Protein AF-M7AJZ0-F1 (afdb_monomer_lite)

Structure (mmCIF, N/CA/C/O backbone):
data_AF-M7AJZ0-F1
#
_entry.id   AF-M7AJZ0-F1
#
loop_
_atom_site.group_PDB
_atom_site.id
_atom_site.type_symbol
_atom_site.label_atom_id
_atom_site.label_alt_id
_atom_site.label_comp_id
_atom_site.label_asym_id
_atom_site.label_entity_id
_atom_site.label_seq_id
_atom_site.pdbx_PDB_ins_code
_atom_site.Cartn_x
_atom_site.Cartn_y
_atom_site.Cartn_z
_atom_site.occupancy
_atom_site.B_iso_or_equiv
_atom_site.auth_seq_id
_atom_site.auth_comp_id
_atom_site.auth_asym_id
_atom_site.auth_atom_id
_atom_site.pdbx_PDB_model_num
ATOM 1 N N . MET A 1 1 ? -32.065 35.150 -18.679 1.00 45.31 1 MET A N 1
ATOM 2 C CA . MET A 1 1 ? -33.387 34.541 -18.404 1.00 45.31 1 MET A CA 1
ATOM 3 C C . MET A 1 1 ? -33.282 33.221 -17.636 1.00 45.31 1 MET A C 1
ATOM 5 O O . MET A 1 1 ? -33.740 33.202 -16.507 1.00 45.31 1 MET A O 1
ATOM 9 N N . VAL A 1 2 ? -32.648 32.159 -18.160 1.00 60.78 2 VAL A N 1
ATOM 10 C CA . VAL A 1 2 ? -32.577 30.833 -17.482 1.00 60.78 2 VAL A CA 1
ATOM 11 C C . VAL A 1 2 ? -32.067 30.902 -16.030 1.00 60.78 2 VAL A C 1
ATOM 13 O O . VAL A 1 2 ? -32.686 30.320 -15.149 1.00 60.78 2 VAL A O 1
ATOM 16 N N . LEU A 1 3 ? -31.016 31.682 -15.750 1.00 61.19 3 LEU A N 1
ATOM 17 C CA . LEU A 1 3 ? -30.517 31.907 -14.380 1.00 61.19 3 LEU A CA 1
ATOM 18 C C . LEU A 1 3 ? -31.550 32.556 -13.434 1.00 61.19 3 LEU A C 1
ATOM 20 O O . LEU A 1 3 ? -31.593 32.205 -12.261 1.00 61.19 3 LEU A O 1
ATOM 24 N N . LEU A 1 4 ? -32.414 33.447 -13.935 1.00 69.25 4 LEU A N 1
ATOM 25 C CA . LEU A 1 4 ? -33.503 34.043 -13.146 1.00 69.25 4 LEU A CA 1
ATOM 26 C C . LEU A 1 4 ? -34.631 33.037 -12.888 1.00 69.25 4 LEU A C 1
ATOM 28 O O . LEU A 1 4 ? -35.179 33.020 -11.793 1.00 69.25 4 LEU A O 1
ATOM 32 N N . LEU A 1 5 ? -34.938 32.167 -13.857 1.00 74.44 5 LEU A N 1
ATOM 33 C CA . LEU A 1 5 ? -35.875 31.054 -13.660 1.00 74.44 5 LEU A CA 1
ATOM 34 C C . LEU A 1 5 ? -35.354 30.063 -12.611 1.00 74.44 5 LEU A C 1
ATOM 36 O O . LEU A 1 5 ? -36.102 29.694 -11.714 1.00 74.44 5 LEU A O 1
ATOM 40 N N . LEU A 1 6 ? -34.071 29.690 -12.669 1.00 74.00 6 LEU A N 1
ATOM 41 C CA . LEU A 1 6 ? -33.435 28.846 -11.650 1.00 74.00 6 LEU A CA 1
ATOM 42 C C . LEU A 1 6 ? -33.468 29.504 -10.264 1.00 74.00 6 LEU A C 1
ATOM 44 O O . LEU A 1 6 ? -33.851 28.856 -9.296 1.00 74.00 6 LEU A O 1
ATOM 48 N N . PHE A 1 7 ? -33.140 30.796 -10.165 1.00 84.19 7 PHE A N 1
ATOM 49 C CA . PHE A 1 7 ? -33.188 31.522 -8.893 1.00 84.19 7 PHE A CA 1
ATOM 50 C C . PHE A 1 7 ? -34.617 31.614 -8.330 1.00 84.19 7 PHE A C 1
ATOM 52 O O . PHE A 1 7 ? -34.824 31.375 -7.142 1.00 84.19 7 PHE A O 1
ATOM 59 N N . ALA A 1 8 ? -35.617 31.862 -9.184 1.00 80.69 8 ALA A N 1
ATOM 60 C CA . ALA A 1 8 ? -37.028 31.857 -8.800 1.00 80.69 8 ALA A CA 1
ATOM 61 C C . ALA A 1 8 ? -37.507 30.468 -8.337 1.00 80.69 8 ALA A C 1
ATOM 63 O O . ALA A 1 8 ? -38.182 30.376 -7.314 1.00 80.69 8 ALA A O 1
ATOM 64 N N . PHE A 1 9 ? -37.118 29.385 -9.021 1.00 85.19 9 PHE A N 1
ATOM 65 C CA . PHE A 1 9 ? -37.421 28.015 -8.588 1.00 85.19 9 PHE A CA 1
ATOM 66 C C . PHE A 1 9 ? -36.745 27.657 -7.256 1.00 85.19 9 PHE A C 1
ATOM 68 O O . PHE A 1 9 ? -37.378 27.031 -6.407 1.00 85.19 9 PHE A O 1
ATOM 75 N N . CYS A 1 10 ? -35.501 28.089 -7.026 1.00 79.12 10 CYS A N 1
ATOM 76 C CA . CYS A 1 10 ? -34.826 27.913 -5.738 1.00 79.12 10 CYS A CA 1
ATOM 77 C C . CYS A 1 10 ? -35.534 28.679 -4.610 1.00 79.12 10 CYS A C 1
ATOM 79 O O . CYS A 1 10 ? -35.796 28.097 -3.560 1.00 79.12 10 CYS A O 1
ATOM 81 N N . LEU A 1 11 ? -35.905 29.947 -4.824 1.00 84.88 11 LEU A N 1
ATOM 82 C CA . LEU A 1 11 ? -36.664 30.725 -3.837 1.00 84.88 11 LEU A CA 1
ATOM 83 C C . LEU A 1 11 ? -38.042 30.111 -3.554 1.00 84.88 11 LEU A C 1
ATOM 85 O O . LEU A 1 11 ? -38.433 30.010 -2.394 1.00 84.88 11 LEU A O 1
ATOM 89 N N . LEU A 1 12 ? -38.752 29.645 -4.586 1.00 81.81 12 LEU A N 1
ATOM 90 C CA . LEU A 1 12 ? -40.046 28.976 -4.438 1.00 81.81 12 LEU A CA 1
ATOM 91 C C . LEU A 1 12 ? -39.916 27.656 -3.657 1.00 81.81 12 LEU A C 1
ATOM 93 O O . LEU A 1 12 ? -40.722 27.390 -2.771 1.00 81.81 12 LEU A O 1
ATOM 97 N N . SER A 1 13 ? -38.868 26.870 -3.924 1.00 82.25 13 SER A N 1
ATOM 98 C CA . SER A 1 13 ? -38.536 25.647 -3.178 1.00 82.25 13 SER A CA 1
ATOM 99 C C . SER A 1 13 ? -38.275 25.928 -1.691 1.00 82.25 13 SER A C 1
ATOM 101 O O . SER A 1 13 ? -38.823 25.246 -0.819 1.00 82.25 13 SER A O 1
ATOM 103 N N . VAL A 1 14 ? -37.511 26.983 -1.382 1.00 84.50 14 VAL A N 1
ATOM 104 C CA . VAL A 1 14 ? -37.262 27.431 -0.001 1.00 84.50 14 VAL A CA 1
ATOM 105 C C . VAL A 1 14 ? -38.556 27.899 0.673 1.00 84.50 14 VAL A C 1
ATOM 107 O O . VAL A 1 14 ? -38.815 27.505 1.809 1.00 84.50 14 VAL A O 1
ATOM 110 N N . PHE A 1 15 ? -39.409 28.663 -0.018 1.00 77.62 15 PHE A N 1
ATOM 111 C CA . PHE A 1 15 ? -40.700 29.111 0.521 1.00 77.62 15 PHE A CA 1
ATOM 112 C C . PHE A 1 15 ? -41.673 27.956 0.789 1.00 77.62 15 PHE A C 1
ATOM 114 O O . PHE A 1 15 ? -42.293 27.927 1.850 1.00 77.62 15 PHE A O 1
ATOM 121 N N . ILE A 1 16 ? -41.780 26.979 -0.118 1.00 76.44 16 ILE A N 1
ATOM 122 C CA . ILE A 1 16 ? -42.609 25.778 0.083 1.00 76.44 16 ILE A CA 1
ATOM 123 C C . ILE A 1 16 ? -42.078 24.958 1.268 1.00 76.44 16 ILE A C 1
ATOM 125 O O . ILE A 1 16 ? -42.856 24.532 2.121 1.00 76.44 16 ILE A O 1
ATOM 129 N N . SER A 1 17 ? -40.756 24.794 1.372 1.00 66.38 17 SER A N 1
ATOM 130 C CA . SER A 1 17 ? -40.121 24.084 2.490 1.00 66.38 17 SER A CA 1
ATOM 131 C C . SER A 1 17 ? -40.380 24.783 3.830 1.00 66.38 17 SER A C 1
ATOM 133 O O . SER A 1 17 ? -40.767 24.136 4.802 1.00 66.38 17 SER A O 1
ATOM 135 N N . ALA A 1 18 ? -40.241 26.112 3.881 1.00 63.84 18 ALA A N 1
ATOM 136 C CA . ALA A 1 18 ? -40.544 26.909 5.068 1.00 63.84 18 ALA A CA 1
ATOM 137 C C . ALA A 1 18 ? -42.037 26.854 5.441 1.00 63.84 18 ALA A C 1
ATOM 139 O O . ALA A 1 18 ? -42.367 26.716 6.618 1.00 63.84 18 ALA A O 1
ATOM 140 N N . TYR A 1 19 ? -42.938 26.895 4.454 1.00 68.69 19 TYR A N 1
ATOM 141 C CA . TYR A 1 19 ? -44.382 26.778 4.670 1.00 68.69 19 TYR A CA 1
ATOM 142 C C . TYR A 1 19 ? -44.762 25.433 5.305 1.00 68.69 19 TYR A C 1
ATOM 144 O O . TYR A 1 19 ? -45.505 25.413 6.283 1.00 68.69 19 TYR A O 1
ATOM 152 N N . TYR A 1 20 ? -44.202 24.316 4.829 1.00 62.34 20 TYR A N 1
ATOM 153 C CA . TYR A 1 20 ? -44.452 23.003 5.437 1.00 62.34 20 TYR A CA 1
ATOM 154 C C . TYR A 1 20 ? -43.785 22.821 6.811 1.00 62.34 20 TYR A C 1
ATOM 156 O O . TYR A 1 20 ? -44.343 22.128 7.660 1.00 62.34 20 TYR A O 1
ATOM 164 N N . LEU A 1 21 ? -42.638 23.463 7.068 1.00 57.41 21 LEU A N 1
ATOM 165 C CA . LEU A 1 21 ? -41.959 23.404 8.370 1.00 57.41 21 LEU A CA 1
ATOM 166 C C . LEU A 1 21 ? -42.636 24.253 9.461 1.00 57.41 21 LEU A C 1
ATOM 168 O O . LEU A 1 21 ? -42.603 23.862 10.625 1.00 57.41 21 LEU A O 1
ATOM 172 N N . TYR A 1 22 ? -43.261 25.383 9.108 1.00 50.12 22 TYR A N 1
ATOM 173 C CA . TYR A 1 22 ? -43.894 26.300 10.074 1.00 50.12 22 TYR A CA 1
ATOM 174 C C . TYR A 1 22 ? -45.433 26.293 10.060 1.00 50.12 22 TYR A C 1
ATOM 176 O O . TYR A 1 22 ? -46.053 26.797 10.998 1.00 50.12 22 TYR A O 1
ATOM 184 N N . GLY A 1 23 ? -46.073 25.721 9.036 1.00 38.22 23 GLY A N 1
ATOM 185 C CA . GLY A 1 23 ? -47.533 25.705 8.895 1.00 38.22 23 GLY A CA 1
ATOM 186 C C . GLY A 1 23 ? -48.262 24.724 9.820 1.00 38.22 23 GLY A C 1
ATOM 187 O O . GLY A 1 23 ? -49.437 24.929 10.124 1.00 38.22 23 GLY A O 1
ATOM 188 N N . TRP A 1 24 ? -47.593 23.671 10.306 1.00 37.78 24 TRP A N 1
ATOM 189 C CA . TRP A 1 24 ? -48.246 22.596 11.064 1.00 37.78 24 TRP A CA 1
ATOM 190 C C . TRP A 1 24 ? -48.390 22.897 12.567 1.00 37.78 24 TRP A C 1
ATOM 192 O O . TRP A 1 24 ? -47.758 22.273 13.424 1.00 37.78 24 TRP A O 1
ATOM 202 N N . LYS A 1 25 ? -49.276 23.837 12.916 1.00 31.38 25 LYS A N 1
ATOM 203 C CA . LYS A 1 25 ? -49.766 23.962 14.297 1.00 31.38 25 LYS A CA 1
ATOM 204 C C . LYS A 1 25 ? -50.664 22.769 14.640 1.00 31.38 25 LYS A C 1
ATOM 206 O O . LYS A 1 25 ? -51.763 22.651 14.105 1.00 31.38 25 LYS A O 1
ATOM 211 N N . ARG A 1 26 ? -50.244 21.924 15.590 1.00 34.31 26 ARG A N 1
ATOM 212 C CA . ARG A 1 26 ? -51.180 21.033 16.299 1.00 34.31 26 ARG A CA 1
ATOM 213 C C . ARG A 1 26 ? -52.155 21.889 17.113 1.00 34.31 26 ARG A C 1
ATOM 215 O O . ARG A 1 26 ? -51.714 22.730 17.893 1.00 34.31 26 ARG A O 1
ATOM 222 N N . GLY A 1 27 ? -53.454 21.665 16.933 1.00 29.64 27 GLY A N 1
ATOM 223 C CA . GLY A 1 27 ? -54.473 22.189 17.843 1.00 29.64 27 GLY A CA 1
ATOM 224 C C . GLY A 1 27 ? -54.401 21.498 19.207 1.00 29.64 27 GLY A C 1
ATOM 225 O O . GLY A 1 27 ? -53.945 20.357 19.300 1.00 29.64 27 GLY A O 1
ATOM 226 N N . LEU A 1 28 ? -54.849 22.195 20.251 1.00 32.97 28 LEU A N 1
ATOM 227 C CA . LEU A 1 28 ? -55.180 21.576 21.533 1.00 32.97 28 LEU A CA 1
ATOM 228 C C . LEU A 1 28 ? -56.628 21.075 21.467 1.00 32.97 28 LEU A C 1
ATOM 230 O O . LEU A 1 28 ? -57.480 21.763 20.905 1.00 32.97 28 LEU A O 1
ATOM 234 N N . GLU A 1 29 ? -56.906 19.944 22.109 1.00 28.59 29 GLU A N 1
ATOM 235 C CA . GLU A 1 29 ? -58.257 19.592 22.564 1.00 28.59 29 GLU A CA 1
ATOM 236 C C . GLU A 1 29 ? -58.356 19.736 24.098 1.00 28.59 29 GLU A C 1
ATOM 238 O O . GLU A 1 29 ? -57.315 19.823 24.762 1.00 28.59 29 GLU A O 1
ATOM 243 N N . PRO A 1 30 ? -59.572 19.864 24.668 1.00 30.28 30 PRO A N 1
ATOM 244 C CA . PRO A 1 30 ? -59.751 20.426 26.007 1.00 30.28 30 PRO A CA 1
ATOM 245 C C . PRO A 1 30 ? -59.516 19.444 27.162 1.00 30.28 30 PRO A C 1
ATOM 247 O O . PRO A 1 30 ? -59.574 18.225 27.012 1.00 30.28 30 PRO A O 1
ATOM 250 N N . SER A 1 31 ? -59.328 20.008 28.354 1.00 28.89 31 SER A N 1
ATOM 251 C CA . SER A 1 31 ? -59.304 19.296 29.633 1.00 28.89 31 SER A CA 1
ATOM 252 C C . SER A 1 31 ? -60.669 18.698 29.998 1.00 28.89 31 SER A C 1
ATOM 254 O O . SER A 1 31 ? -61.674 19.408 29.988 1.00 28.89 31 SER A O 1
ATOM 256 N N . GLY A 1 32 ? -60.681 17.423 30.395 1.00 26.77 32 GLY A N 1
ATOM 257 C CA . GLY A 1 32 ? -61.769 16.807 31.160 1.00 26.77 32 GLY A CA 1
ATOM 258 C C . GLY A 1 32 ? -61.449 16.829 32.658 1.00 26.77 32 GLY A C 1
ATOM 259 O O . GLY A 1 32 ? -60.305 16.594 33.041 1.00 26.77 32 GLY A O 1
ATOM 260 N N . ASP A 1 33 ? -62.445 17.139 33.484 1.00 27.28 33 ASP A N 1
ATOM 261 C CA . ASP A 1 33 ? -62.279 17.472 34.905 1.00 27.28 33 ASP A CA 1
ATOM 262 C C . ASP A 1 33 ? -62.508 16.290 35.871 1.00 27.28 33 ASP A C 1
ATOM 264 O O . ASP A 1 33 ? -63.436 15.509 35.666 1.00 27.28 33 ASP A O 1
ATOM 268 N N . VAL A 1 34 ? -61.767 16.312 36.998 1.00 29.80 34 VAL A N 1
ATOM 269 C CA . VAL A 1 34 ? -62.177 15.840 38.353 1.00 29.80 34 VAL A CA 1
ATOM 270 C C . VAL A 1 34 ? -62.333 14.307 38.585 1.00 29.80 34 VAL A C 1
ATOM 272 O O . VAL A 1 34 ? -62.710 13.586 37.665 1.00 29.80 34 VAL A O 1
ATOM 275 N N . PRO A 1 35 ? -62.114 13.754 39.812 1.00 31.08 35 PRO A N 1
ATOM 276 C CA . PRO A 1 35 ? -61.529 14.300 41.054 1.00 31.08 35 PRO A CA 1
ATOM 277 C C . PRO A 1 35 ? -60.222 13.596 41.510 1.00 31.08 35 PRO A C 1
ATOM 279 O O . PRO A 1 35 ? -59.819 12.558 40.995 1.00 31.08 35 PRO A O 1
ATOM 282 N N . GLY A 1 36 ? -59.632 14.115 42.591 1.00 27.48 36 GLY A N 1
ATOM 283 C CA . GLY A 1 36 ? -58.961 13.315 43.630 1.00 27.48 36 GLY A CA 1
ATOM 284 C C . GLY A 1 36 ? -59.503 13.723 45.015 1.00 27.48 36 GLY A C 1
ATOM 285 O O . GLY A 1 36 ? -60.379 14.594 45.056 1.00 27.48 36 GLY A O 1
ATOM 286 N N . PRO A 1 37 ? -58.992 13.194 46.145 1.00 43.22 37 PRO A N 1
ATOM 287 C CA . PRO A 1 37 ? -57.895 12.231 46.298 1.00 43.22 37 PRO A CA 1
ATOM 288 C C . PRO A 1 37 ? -58.340 10.906 46.958 1.00 43.22 37 PRO A C 1
ATOM 290 O O . PRO A 1 37 ? -59.471 10.792 47.414 1.00 43.22 37 PRO A O 1
ATOM 293 N N . ASP A 1 38 ? -57.410 9.960 47.111 1.00 25.66 38 ASP A N 1
ATOM 294 C CA . ASP A 1 38 ? -57.383 9.070 48.282 1.00 25.66 38 ASP A CA 1
ATOM 295 C C . ASP A 1 38 ? -55.941 8.604 48.565 1.00 25.66 38 ASP A C 1
ATOM 297 O O . ASP A 1 38 ? -55.096 8.622 47.665 1.00 25.66 38 ASP A O 1
ATOM 301 N N . CYS A 1 39 ? -55.638 8.242 49.815 1.00 34.84 39 CYS A N 1
ATOM 302 C CA . CYS A 1 39 ? -54.273 7.958 50.282 1.00 34.84 39 CYS A CA 1
ATOM 303 C C . CYS A 1 39 ? -54.091 6.489 50.686 1.00 34.84 39 CYS A C 1
ATOM 305 O O . CYS A 1 39 ? -54.689 6.068 51.671 1.00 34.84 39 CYS A O 1
ATOM 307 N N . ASP A 1 40 ? -53.195 5.747 50.022 1.00 26.88 40 ASP A N 1
ATOM 308 C CA . ASP A 1 40 ? -52.695 4.460 50.535 1.00 26.88 40 ASP A CA 1
ATOM 309 C C . ASP A 1 40 ? -51.338 4.059 49.911 1.00 26.88 40 ASP A C 1
ATOM 311 O O . ASP A 1 40 ? -51.057 4.382 48.754 1.00 26.88 40 ASP A O 1
ATOM 315 N N . GLU A 1 41 ? -50.483 3.350 50.662 1.00 36.44 41 GLU A N 1
ATOM 316 C CA . GLU A 1 41 ? -49.144 2.916 50.212 1.00 36.44 41 GLU A CA 1
ATOM 317 C C . GLU A 1 41 ? -49.151 1.542 49.498 1.00 36.44 41 GLU A C 1
ATOM 319 O O . GLU A 1 41 ? -49.476 0.519 50.116 1.00 36.44 41 GLU A O 1
ATOM 324 N N . PRO A 1 42 ? -48.658 1.432 48.246 1.00 27.70 42 PRO A N 1
ATOM 325 C CA . PRO A 1 42 ? -48.383 0.141 47.617 1.00 27.70 42 PRO A CA 1
ATOM 326 C C . PRO A 1 42 ? -47.023 -0.418 48.069 1.00 27.70 42 PRO A C 1
ATOM 328 O O . PRO A 1 42 ? -45.962 0.118 47.749 1.00 27.70 42 PRO A O 1
ATOM 331 N N . LYS A 1 43 ? -47.048 -1.541 48.792 1.00 26.80 43 LYS A N 1
ATOM 332 C CA . LYS A 1 43 ? -45.853 -2.217 49.336 1.00 26.80 43 LYS A CA 1
ATOM 333 C C . LYS A 1 43 ? -44.879 -2.674 48.241 1.00 26.80 43 LYS A C 1
ATOM 335 O O . LYS A 1 43 ? -45.286 -3.257 47.237 1.00 26.80 43 LYS A O 1
ATOM 340 N N . ILE A 1 44 ? -43.578 -2.509 48.494 1.00 29.61 44 ILE A N 1
ATOM 341 C CA . ILE A 1 44 ? -42.501 -3.010 47.626 1.00 29.61 44 ILE A CA 1
ATOM 342 C C . ILE A 1 44 ? -42.554 -4.544 47.554 1.00 29.61 44 ILE A C 1
ATOM 344 O O . ILE A 1 44 ? -42.316 -5.234 48.546 1.00 29.61 44 ILE A O 1
ATOM 348 N N . ALA A 1 45 ? -42.802 -5.084 46.360 1.00 27.39 45 ALA A N 1
ATOM 349 C CA . ALA A 1 45 ? -42.579 -6.495 46.058 1.00 27.39 45 ALA A CA 1
ATOM 350 C C . ALA A 1 45 ? -41.144 -6.690 45.523 1.00 27.39 45 ALA A C 1
ATOM 352 O O . ALA A 1 45 ? -40.737 -5.954 44.620 1.00 27.39 45 ALA A O 1
ATOM 353 N N . PRO A 1 46 ? -40.362 -7.662 46.029 1.00 29.30 46 PRO A N 1
ATOM 354 C CA . PRO A 1 46 ? -39.000 -7.881 45.556 1.00 29.30 46 PRO A CA 1
ATOM 355 C C . PRO A 1 46 ? -39.015 -8.392 44.107 1.00 29.30 46 PRO A C 1
ATOM 357 O O . PRO A 1 46 ? -39.588 -9.441 43.796 1.00 29.30 46 PRO A O 1
ATOM 360 N N . SER A 1 47 ? -38.365 -7.652 43.210 1.00 28.98 47 SER A N 1
ATOM 361 C CA . SER A 1 47 ? -38.187 -8.041 41.811 1.00 28.98 47 SER A CA 1
ATOM 362 C C . SER A 1 47 ? -37.365 -9.331 41.720 1.00 28.98 47 SER A C 1
ATOM 364 O O . SER A 1 47 ? -36.301 -9.471 42.323 1.00 28.98 47 SER A O 1
ATOM 366 N N . ARG A 1 48 ? -37.875 -10.312 40.965 1.00 28.66 48 ARG A N 1
ATOM 367 C CA . ARG A 1 48 ? -37.195 -11.599 40.767 1.00 28.66 48 ARG A CA 1
ATOM 368 C C . ARG A 1 48 ? -35.864 -11.381 40.046 1.00 28.66 48 ARG A C 1
ATOM 370 O O . ARG A 1 48 ? -35.857 -10.960 38.891 1.00 28.66 48 ARG A O 1
ATOM 377 N N . LEU A 1 49 ? -34.764 -11.756 40.698 1.00 29.22 49 LEU A N 1
ATOM 378 C CA . LEU A 1 49 ? -33.471 -11.954 40.047 1.00 29.22 49 LEU A CA 1
ATOM 379 C C . LEU A 1 49 ? -33.639 -12.935 38.879 1.00 29.22 49 LEU A C 1
ATOM 381 O O . LEU A 1 49 ? -34.001 -14.097 39.080 1.00 29.22 49 LEU A O 1
ATOM 385 N N . LEU A 1 50 ? -33.373 -12.467 37.660 1.00 31.16 50 LEU A N 1
ATOM 386 C CA . LEU A 1 50 ? -33.194 -13.355 36.515 1.00 31.16 50 LEU A CA 1
ATOM 387 C C . LEU A 1 50 ? -31.894 -14.153 36.717 1.00 31.16 50 LEU A C 1
ATOM 389 O O . LEU A 1 50 ? -30.902 -13.583 37.178 1.00 31.16 50 LEU A O 1
ATOM 393 N N . PRO A 1 51 ? -31.869 -15.459 36.396 1.00 28.66 51 PRO A N 1
ATOM 394 C CA . PRO A 1 51 ? -30.679 -16.273 36.592 1.00 28.66 51 PRO A CA 1
ATOM 395 C C . PRO A 1 51 ? -29.539 -15.779 35.696 1.00 28.66 51 PRO A C 1
ATOM 397 O O . PRO A 1 51 ? -29.720 -15.578 34.493 1.00 28.66 51 PRO A O 1
ATOM 400 N N . LEU A 1 52 ? -28.362 -15.604 36.300 1.00 30.88 52 LEU A N 1
ATOM 401 C CA . LEU A 1 52 ? -27.153 -15.125 35.638 1.00 30.88 52 LEU A CA 1
ATOM 402 C C . LEU A 1 52 ? -26.784 -16.067 34.479 1.00 30.88 52 LEU A C 1
ATOM 404 O O . LEU A 1 52 ? -26.314 -17.184 34.701 1.00 30.88 52 LEU A O 1
ATOM 408 N N . LYS A 1 53 ? -26.999 -15.630 33.231 1.00 34.72 53 LYS A N 1
ATOM 409 C CA . LYS A 1 53 ? -26.547 -16.383 32.055 1.00 34.72 53 LYS A CA 1
ATOM 410 C C . LYS A 1 53 ? -25.023 -16.434 32.068 1.00 34.72 53 LYS A C 1
ATOM 412 O O . LYS A 1 53 ? -24.370 -15.404 31.923 1.00 34.72 53 LYS A O 1
ATOM 417 N N . SER A 1 54 ? -24.456 -17.633 32.167 1.00 31.89 54 SER A N 1
ATOM 418 C CA . SER A 1 54 ? -23.045 -17.848 31.856 1.00 31.89 54 SER A CA 1
ATOM 419 C C . SER A 1 54 ? -22.781 -17.401 30.416 1.00 31.89 54 SER A C 1
ATOM 421 O O . SER A 1 54 ? -23.403 -17.939 29.492 1.00 31.89 54 SER A O 1
ATOM 423 N N . LEU A 1 55 ? -21.870 -16.444 30.223 1.00 46.78 55 LEU A N 1
ATOM 424 C CA . LEU A 1 55 ? -21.381 -16.063 28.898 1.00 46.78 55 LEU A CA 1
ATOM 425 C C . LEU A 1 55 ? -20.914 -17.326 28.165 1.00 46.78 55 LEU A C 1
ATOM 427 O O . LEU A 1 55 ? -19.988 -18.007 28.610 1.00 46.78 55 LEU A O 1
ATOM 431 N N . LYS A 1 56 ? -21.565 -17.659 27.045 1.00 45.03 56 LYS A N 1
ATOM 432 C CA . LYS A 1 56 ? -21.035 -18.678 26.138 1.00 45.03 56 LYS A CA 1
ATOM 433 C C . LYS A 1 56 ? -19.721 -18.144 25.584 1.00 45.03 56 LYS A C 1
ATOM 435 O O . LYS A 1 56 ? -19.707 -17.055 25.016 1.00 45.03 56 LYS A O 1
ATOM 440 N N . VAL A 1 57 ? -18.646 -18.921 25.705 1.00 47.84 57 VAL A N 1
ATOM 441 C CA . VAL A 1 57 ? -17.416 -18.656 24.952 1.00 47.84 57 VAL A CA 1
ATOM 442 C C . VAL A 1 57 ? -17.788 -18.671 23.470 1.00 47.84 57 VAL A C 1
ATOM 444 O O . VAL A 1 57 ? -18.286 -19.680 22.967 1.00 47.84 57 VAL A O 1
ATOM 447 N N . ALA A 1 58 ? -17.631 -17.531 22.802 1.00 55.56 58 ALA A N 1
ATOM 448 C CA . ALA A 1 58 ? -18.042 -17.374 21.419 1.00 55.56 58 ALA A CA 1
ATOM 449 C C . ALA A 1 58 ? -17.159 -18.216 20.492 1.00 55.56 58 ALA A C 1
ATOM 451 O O . ALA A 1 58 ? -15.931 -18.097 20.513 1.00 55.56 58 ALA A O 1
ATOM 452 N N . ASP A 1 59 ? -17.783 -19.019 19.627 1.00 62.66 59 ASP A N 1
ATOM 453 C CA . ASP A 1 59 ? -17.078 -19.660 18.518 1.00 62.66 59 ASP A CA 1
ATOM 454 C C . ASP A 1 59 ? -16.760 -18.618 17.438 1.00 62.66 59 ASP A C 1
ATOM 456 O O . ASP A 1 59 ? -17.466 -18.446 16.439 1.00 62.66 59 ASP A O 1
ATOM 460 N N . SER A 1 60 ? -15.655 -17.912 17.658 1.00 63.34 60 SER A N 1
ATOM 461 C CA . SER A 1 60 ? -15.151 -16.878 16.760 1.00 63.34 60 SER A CA 1
ATOM 462 C C . SER A 1 60 ? -14.681 -17.416 15.398 1.00 63.34 60 SER A C 1
ATOM 464 O O . SER A 1 60 ? -14.337 -16.619 14.526 1.00 63.34 60 SER A O 1
ATOM 466 N N . SER A 1 61 ? -14.713 -18.734 15.144 1.00 71.12 61 SER A N 1
ATOM 467 C CA . SER A 1 61 ? -14.468 -19.295 13.805 1.00 71.12 61 SER A CA 1
ATOM 468 C C . SER A 1 61 ? -15.626 -19.044 12.822 1.00 71.12 61 SER A C 1
ATOM 470 O O . SER A 1 61 ? -15.414 -19.034 11.600 1.00 71.12 61 SER A O 1
ATOM 472 N N . ARG A 1 62 ? -16.836 -18.770 13.344 1.00 87.69 62 ARG A N 1
ATOM 473 C CA . ARG A 1 62 ? -18.063 -18.518 12.565 1.00 87.69 62 ARG A CA 1
ATOM 474 C C . ARG A 1 62 ? -18.085 -17.185 11.809 1.00 87.69 62 ARG A C 1
ATOM 476 O O . ARG A 1 62 ? -19.008 -16.979 11.020 1.00 87.69 62 ARG A O 1
ATOM 483 N N . THR A 1 63 ? -17.113 -16.290 12.018 1.00 92.25 63 THR A N 1
ATOM 484 C CA . THR A 1 63 ? -17.054 -14.974 11.353 1.00 92.25 63 THR A CA 1
ATOM 485 C C . THR A 1 63 ? -15.805 -14.769 10.503 1.00 92.25 63 THR A C 1
ATOM 487 O O . THR A 1 63 ? -14.728 -15.277 10.820 1.00 92.25 63 THR A O 1
ATOM 490 N N . ASP A 1 64 ? -15.905 -13.973 9.440 1.00 91.44 64 ASP A N 1
ATOM 491 C CA . ASP A 1 64 ?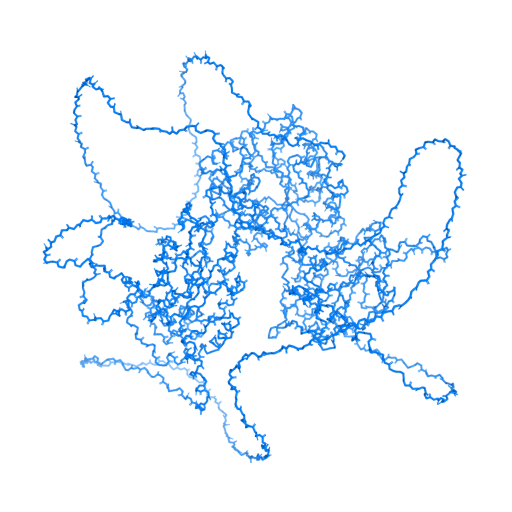 -14.733 -13.492 8.703 1.00 91.44 64 ASP A CA 1
ATOM 492 C C . ASP A 1 64 ? -13.984 -12.377 9.463 1.00 91.44 64 ASP A C 1
ATOM 494 O O . ASP A 1 64 ? -14.622 -11.547 10.113 1.00 91.44 64 ASP A O 1
ATOM 498 N N . PRO A 1 65 ? -12.635 -12.322 9.390 1.00 93.75 65 PRO A N 1
ATOM 499 C CA . PRO A 1 65 ? -11.816 -11.292 10.036 1.00 93.75 65 PRO A CA 1
ATOM 500 C C . PRO A 1 65 ? -11.899 -9.966 9.257 1.00 93.75 65 PRO A C 1
ATOM 502 O O . PRO A 1 65 ? -10.967 -9.555 8.563 1.00 93.75 65 PRO A O 1
ATOM 505 N N . LEU A 1 66 ? -13.069 -9.337 9.342 1.00 95.38 66 LEU A N 1
ATOM 506 C CA . LEU A 1 66 ? -13.469 -8.109 8.662 1.00 95.38 66 LEU A CA 1
ATOM 507 C C . LEU A 1 66 ? -14.192 -7.206 9.673 1.00 95.38 66 LEU A C 1
ATOM 509 O O . LEU A 1 66 ? -15.053 -7.675 10.418 1.00 95.38 66 LEU A O 1
ATOM 513 N N . VAL A 1 67 ? -13.853 -5.920 9.699 1.00 98.12 67 VAL A N 1
ATOM 514 C CA . VAL A 1 67 ? -14.510 -4.911 10.548 1.00 98.12 67 VAL A CA 1
ATOM 515 C C . VAL A 1 67 ? -15.618 -4.204 9.767 1.00 98.12 67 VAL A C 1
ATOM 517 O O . VAL A 1 67 ? -15.389 -3.791 8.632 1.00 98.12 67 VAL A O 1
ATOM 520 N N . LEU A 1 68 ? -16.796 -4.012 10.360 1.00 97.62 68 LEU A N 1
ATOM 521 C CA . LEU A 1 68 ? -17.819 -3.101 9.834 1.00 97.62 68 LEU A CA 1
ATOM 522 C C . LEU A 1 68 ? -17.712 -1.749 10.548 1.00 97.62 68 LEU A C 1
ATOM 524 O O . LEU A 1 68 ? -17.852 -1.693 11.766 1.00 97.62 68 LEU A O 1
ATOM 528 N N . VAL A 1 69 ? -17.464 -0.670 9.807 1.00 97.50 69 VAL A N 1
ATOM 529 C CA . VAL A 1 69 ? -17.311 0.687 10.354 1.00 97.50 69 VAL A CA 1
ATOM 530 C C . VAL A 1 69 ? -18.478 1.556 9.893 1.00 97.50 69 VAL A C 1
ATOM 532 O O . VAL A 1 69 ? -18.583 1.893 8.713 1.00 97.50 69 VAL A O 1
ATOM 535 N N . PHE A 1 70 ? -19.347 1.928 10.830 1.00 96.19 70 PHE A N 1
ATOM 536 C CA . PHE A 1 70 ? -20.446 2.859 10.608 1.00 96.19 70 PHE A CA 1
ATOM 537 C C . PHE A 1 70 ? -20.000 4.300 10.866 1.00 96.19 70 PHE A C 1
ATOM 539 O O . PHE A 1 70 ? -19.692 4.676 12.003 1.00 96.19 70 PHE A O 1
ATOM 546 N N . VAL A 1 71 ? -20.016 5.100 9.800 1.00 94.94 71 VAL A N 1
ATOM 547 C CA . VAL A 1 71 ? -19.647 6.523 9.792 1.00 94.94 71 VAL A CA 1
ATOM 548 C C . VAL A 1 71 ? -20.881 7.416 9.608 1.00 94.94 71 VAL A C 1
ATOM 550 O O . VAL A 1 71 ? -21.879 6.988 9.028 1.00 94.94 71 VAL A O 1
ATOM 553 N N . GLU A 1 72 ? -20.855 8.667 10.069 1.00 90.88 72 GLU A N 1
ATOM 554 C CA . GLU A 1 72 ? -21.913 9.646 9.778 1.00 90.88 72 GLU A CA 1
ATOM 555 C C . GLU A 1 72 ? -21.792 10.205 8.353 1.00 90.88 72 GLU A C 1
ATOM 557 O O . GLU A 1 72 ? -22.796 10.552 7.731 1.00 90.88 72 GLU A O 1
ATOM 562 N N . SER A 1 73 ? -20.572 10.255 7.809 1.00 91.62 73 SER A N 1
ATOM 563 C CA . SER A 1 73 ? -20.296 10.547 6.400 1.00 91.62 73 SER A CA 1
ATOM 564 C C . SER A 1 73 ? -18.974 9.907 5.971 1.00 91.62 73 SER A C 1
ATOM 566 O O . SER A 1 73 ? -18.129 9.613 6.808 1.00 91.62 73 SER A O 1
ATOM 568 N N . LEU A 1 74 ? -18.736 9.757 4.665 1.00 88.88 74 LEU A N 1
ATOM 569 C CA . LEU A 1 74 ? -17.463 9.226 4.146 1.00 88.88 74 LEU A CA 1
ATOM 570 C C . LEU A 1 74 ? -16.240 10.128 4.433 1.00 88.88 74 LEU A C 1
ATOM 572 O O . LEU A 1 74 ? -15.108 9.713 4.193 1.00 88.88 74 LEU A O 1
ATOM 576 N N . TYR A 1 75 ? -16.458 11.343 4.947 1.00 91.44 75 TYR A N 1
ATOM 577 C CA . TYR A 1 75 ? -15.434 12.361 5.203 1.00 91.44 75 TYR A CA 1
ATOM 578 C C . TYR A 1 75 ? -15.351 12.772 6.684 1.00 91.44 75 TYR A C 1
ATOM 580 O O . TYR A 1 75 ? -14.751 13.797 7.005 1.00 91.44 75 TYR A O 1
ATOM 588 N N . SER A 1 76 ? -15.959 12.007 7.596 1.00 94.19 76 SER A N 1
ATOM 589 C CA . SER A 1 76 ? -15.841 12.245 9.035 1.00 94.19 76 SER A CA 1
ATOM 590 C C . SER A 1 76 ? -14.388 12.083 9.495 1.00 94.19 76 SER A C 1
ATOM 592 O O . SER A 1 76 ? -13.724 11.101 9.164 1.00 94.19 76 SER A O 1
ATOM 594 N N . GLN A 1 77 ? -13.881 13.033 10.289 1.00 95.12 77 GLN A N 1
ATOM 595 C CA . GLN A 1 77 ? -12.502 12.964 10.789 1.00 95.12 77 GLN A CA 1
ATOM 596 C C . GLN A 1 77 ? -12.273 11.681 11.603 1.00 95.12 77 GLN A C 1
ATOM 598 O O . GLN A 1 77 ? -11.330 10.943 11.335 1.00 95.12 77 GLN A O 1
ATOM 603 N N . LEU A 1 78 ? -13.170 11.380 12.549 1.00 95.94 78 LEU A N 1
ATOM 604 C CA . LEU A 1 78 ? -13.067 10.188 13.391 1.00 95.94 78 LEU A CA 1
ATOM 605 C C . LEU A 1 78 ? -13.165 8.890 12.573 1.00 95.94 78 LEU A C 1
ATOM 607 O O . LEU A 1 78 ? -12.381 7.973 12.802 1.00 95.94 78 LEU A O 1
ATOM 611 N N . GLY A 1 79 ? -14.071 8.815 11.593 1.00 96.44 79 GLY A N 1
ATOM 612 C CA . GLY A 1 79 ? -14.166 7.671 10.686 1.00 96.44 79 GLY A CA 1
ATOM 613 C C . GLY A 1 79 ? -12.873 7.454 9.901 1.00 96.44 79 GLY A C 1
ATOM 614 O O . GLY A 1 79 ? -12.371 6.335 9.845 1.00 96.44 79 GLY A O 1
ATOM 615 N N . GLN A 1 80 ? -12.279 8.524 9.366 1.00 96.06 80 GLN A N 1
ATOM 616 C CA . GLN A 1 80 ? -10.993 8.469 8.663 1.00 96.06 80 GLN A CA 1
ATOM 617 C C . GLN A 1 80 ? -9.814 8.107 9.587 1.00 96.06 80 GLN A C 1
ATOM 619 O O . GLN A 1 80 ? -8.923 7.372 9.167 1.00 96.06 80 GLN A O 1
ATOM 624 N N . GLU A 1 81 ? -9.818 8.537 10.853 1.00 96.06 81 GLU A N 1
ATOM 625 C CA . GLU A 1 81 ? -8.826 8.127 11.861 1.00 96.06 81 GLU A CA 1
ATOM 626 C C . GLU A 1 81 ? -8.953 6.636 12.227 1.00 96.06 81 GLU A C 1
ATOM 628 O O . GLU A 1 81 ? -7.948 5.922 12.251 1.00 96.06 81 GLU A O 1
ATOM 633 N N . ILE A 1 82 ? -10.180 6.139 12.429 1.00 97.94 82 ILE A N 1
ATOM 634 C CA . ILE A 1 82 ? -10.477 4.710 12.644 1.00 97.94 82 ILE A CA 1
ATOM 635 C C . ILE A 1 82 ? -9.978 3.880 11.452 1.00 97.94 82 ILE A C 1
ATOM 637 O O . ILE A 1 82 ? -9.263 2.893 11.637 1.00 97.94 82 ILE A O 1
ATOM 641 N N . ILE A 1 83 ? -10.316 4.296 10.227 1.00 96.94 83 ILE A N 1
ATOM 642 C CA . ILE A 1 83 ? -9.885 3.645 8.982 1.00 96.94 83 ILE A CA 1
ATOM 643 C C . ILE A 1 83 ? -8.356 3.626 8.887 1.00 96.94 83 ILE A C 1
ATOM 645 O O . ILE A 1 83 ? -7.780 2.565 8.664 1.00 96.94 83 ILE A O 1
ATOM 649 N N . ALA A 1 84 ? -7.683 4.755 9.130 1.00 96.12 84 ALA A N 1
ATOM 650 C CA . ALA A 1 84 ? -6.228 4.844 9.037 1.00 96.12 84 ALA A CA 1
ATOM 651 C C . ALA A 1 84 ? -5.500 3.909 10.021 1.00 96.12 84 ALA A C 1
ATOM 653 O O . ALA A 1 84 ? -4.458 3.350 9.665 1.00 96.12 84 ALA A O 1
ATOM 654 N N . ILE A 1 85 ? -6.045 3.687 11.225 1.00 97.25 85 ILE A N 1
ATOM 655 C CA . ILE A 1 85 ? -5.503 2.700 12.173 1.00 97.25 85 ILE A CA 1
ATOM 656 C C . ILE A 1 85 ? -5.682 1.276 11.626 1.00 97.25 85 ILE A C 1
ATOM 658 O O . ILE A 1 85 ? -4.705 0.529 11.562 1.00 97.25 85 ILE A O 1
ATOM 662 N N . LEU A 1 86 ? -6.884 0.914 11.161 1.00 97.25 86 LEU A N 1
ATOM 663 C CA . LEU A 1 86 ? -7.167 -0.416 10.599 1.00 97.25 86 LEU A CA 1
ATOM 664 C C . LEU A 1 86 ? -6.307 -0.721 9.357 1.00 97.25 86 LEU A C 1
ATOM 666 O O . LEU A 1 86 ? -5.751 -1.815 9.245 1.00 97.25 86 LEU A O 1
ATOM 670 N N . GLU A 1 87 ? -6.135 0.254 8.460 1.00 95.06 87 GLU A N 1
ATOM 671 C CA . GLU A 1 87 ? -5.290 0.160 7.261 1.00 95.06 87 GLU A CA 1
ATOM 672 C C . GLU A 1 87 ? -3.804 -0.033 7.595 1.00 95.06 87 GLU A C 1
ATOM 674 O O . GLU A 1 87 ? -3.128 -0.844 6.953 1.00 95.06 87 GLU A O 1
ATOM 679 N N . SER A 1 88 ? -3.305 0.673 8.617 1.00 94.88 88 SER A N 1
ATOM 680 C CA . SER A 1 88 ? -1.927 0.538 9.111 1.00 94.88 88 SER A CA 1
ATOM 681 C C . SER A 1 88 ? -1.696 -0.845 9.729 1.00 94.88 88 SER A C 1
ATOM 683 O O . SER A 1 88 ? -0.731 -1.525 9.385 1.00 94.88 88 SER A O 1
ATOM 685 N N . SER A 1 89 ? -2.639 -1.315 10.556 1.00 94.88 89 SER A N 1
ATOM 686 C CA . SER A 1 89 ? -2.648 -2.673 11.123 1.00 94.88 89 SER A CA 1
ATOM 687 C C . SER A 1 89 ? -2.920 -3.779 10.091 1.00 94.88 89 SER A C 1
ATOM 689 O O . SER A 1 89 ? -2.854 -4.960 10.427 1.00 94.88 89 SER A O 1
ATOM 691 N N . ARG A 1 90 ? -3.211 -3.417 8.831 1.00 94.00 90 ARG A N 1
ATOM 692 C CA . ARG A 1 90 ? -3.560 -4.320 7.715 1.00 94.00 90 ARG A CA 1
ATOM 693 C C . ARG A 1 90 ? -4.819 -5.160 7.975 1.00 94.00 90 ARG A C 1
ATOM 695 O O . ARG A 1 90 ? -5.015 -6.210 7.359 1.00 94.00 90 ARG A O 1
ATOM 702 N N . PHE A 1 91 ? -5.694 -4.690 8.862 1.00 95.62 91 PHE A N 1
ATOM 703 C CA . PHE A 1 91 ? -6.980 -5.314 9.147 1.00 95.62 91 PHE A CA 1
ATOM 704 C C . PHE A 1 91 ? -7.982 -4.953 8.050 1.00 95.62 91 PHE A C 1
ATOM 706 O O . PHE A 1 91 ? -8.123 -3.793 7.661 1.00 95.62 91 PHE A O 1
ATOM 713 N N . LYS A 1 92 ? -8.698 -5.955 7.532 1.00 95.50 92 LYS A N 1
ATOM 714 C CA . LYS A 1 92 ? -9.735 -5.720 6.525 1.00 95.50 92 LYS A CA 1
ATOM 715 C C . LYS A 1 92 ? -10.923 -5.023 7.182 1.00 95.50 92 LYS A C 1
ATOM 717 O O . LYS A 1 92 ? -11.363 -5.427 8.258 1.00 95.50 92 LYS A O 1
ATOM 722 N N . TYR A 1 93 ? -11.501 -4.048 6.494 1.00 96.75 93 TYR A N 1
ATOM 723 C CA . TYR A 1 93 ? -12.702 -3.348 6.937 1.00 96.75 93 TYR A CA 1
ATOM 724 C C . TYR A 1 93 ? -13.663 -3.098 5.766 1.00 96.75 93 TYR A C 1
ATOM 726 O O . TYR A 1 93 ? -13.298 -3.234 4.597 1.00 96.75 93 TYR A O 1
ATOM 734 N N . ARG A 1 94 ? -14.901 -2.733 6.095 1.00 95.44 94 ARG A N 1
ATOM 735 C CA . ARG A 1 94 ? -15.911 -2.179 5.192 1.00 95.44 94 ARG A CA 1
ATOM 736 C C . ARG A 1 94 ? -16.544 -0.977 5.881 1.00 95.44 94 ARG A C 1
ATOM 738 O O . ARG A 1 94 ? -16.971 -1.089 7.027 1.00 95.44 94 ARG A O 1
ATOM 745 N N . THR A 1 95 ? -16.613 0.148 5.186 1.00 94.50 95 THR A N 1
ATOM 746 C CA . THR A 1 95 ? -17.339 1.340 5.632 1.00 94.50 95 THR A CA 1
ATOM 747 C C . THR A 1 95 ? -18.781 1.316 5.148 1.00 94.50 95 THR A C 1
ATOM 749 O O . THR A 1 95 ? -19.055 0.889 4.029 1.00 94.50 95 THR A O 1
ATOM 752 N N . GLU A 1 96 ? -19.693 1.810 5.979 1.00 92.69 96 GLU A N 1
ATOM 753 C CA . GLU A 1 96 ? -21.083 2.102 5.621 1.00 92.69 96 GLU A CA 1
ATOM 754 C C . GLU A 1 96 ? -21.525 3.400 6.301 1.00 92.69 96 GLU A C 1
ATOM 756 O O . GLU A 1 96 ? -21.085 3.708 7.411 1.00 92.69 96 GLU A O 1
ATOM 761 N N . ILE A 1 97 ? -22.417 4.164 5.667 1.00 90.50 97 ILE A N 1
ATOM 762 C CA . ILE A 1 97 ? -23.043 5.312 6.337 1.00 90.50 97 ILE A CA 1
ATOM 763 C C . ILE A 1 97 ? -24.103 4.774 7.303 1.00 90.50 97 ILE A C 1
ATOM 765 O O . ILE A 1 97 ? -24.940 3.960 6.919 1.00 90.50 97 ILE A O 1
ATOM 769 N N . ALA A 1 98 ? -24.065 5.217 8.560 1.00 78.44 98 ALA A N 1
ATOM 770 C CA . ALA A 1 98 ? -24.932 4.724 9.626 1.00 78.44 98 ALA A CA 1
ATOM 771 C C . ALA A 1 98 ? -26.430 4.874 9.260 1.00 78.44 98 ALA A C 1
ATOM 773 O O . ALA A 1 98 ? -26.911 6.008 9.135 1.00 78.44 98 ALA A O 1
ATOM 774 N N . PRO A 1 99 ? -27.192 3.772 9.090 1.00 68.88 99 PRO A N 1
ATOM 775 C CA . PRO A 1 99 ? -28.552 3.842 8.566 1.00 68.88 99 PRO A CA 1
ATOM 776 C C . PRO A 1 99 ? -29.506 4.470 9.588 1.00 68.88 99 PRO A C 1
ATOM 778 O O . PRO A 1 99 ? -29.751 3.915 10.653 1.00 68.88 99 PRO A O 1
ATOM 781 N N . GLY A 1 100 ? -30.076 5.632 9.253 1.00 64.38 100 GLY A N 1
ATOM 782 C CA . GLY A 1 100 ? -31.099 6.281 10.088 1.00 64.38 100 GLY A CA 1
ATOM 783 C C . GLY A 1 100 ? -32.505 5.688 9.917 1.00 64.38 100 GLY A C 1
ATOM 784 O O . GLY A 1 100 ? -33.277 5.658 10.869 1.00 64.38 100 GLY A O 1
ATOM 785 N N . LYS A 1 101 ? -32.828 5.242 8.694 1.00 61.44 101 LYS A N 1
ATOM 786 C CA . LYS A 1 101 ? -34.030 4.471 8.295 1.00 61.44 101 LYS A CA 1
ATOM 787 C C . LYS A 1 101 ? -33.760 3.616 7.037 1.00 61.44 101 LYS A C 1
ATOM 789 O O . LYS A 1 101 ? -34.659 3.392 6.234 1.00 61.44 101 LYS A O 1
ATOM 794 N N . GLY A 1 102 ? -32.494 3.277 6.791 1.00 65.69 102 GLY A N 1
ATOM 795 C CA . GLY A 1 102 ? -32.067 2.520 5.610 1.00 65.69 102 GLY A CA 1
ATOM 796 C C . GLY A 1 102 ? -31.913 1.033 5.916 1.00 65.69 102 GLY A C 1
ATOM 797 O O . GLY A 1 102 ? -31.862 0.647 7.084 1.00 65.69 102 GLY A O 1
ATOM 798 N N . ASP A 1 103 ? -31.796 0.217 4.873 1.00 72.12 103 ASP A N 1
ATOM 799 C CA . ASP A 1 103 ? -31.494 -1.205 5.022 1.00 72.12 103 ASP A CA 1
ATOM 800 C C . ASP A 1 103 ? -30.075 -1.405 5.579 1.00 72.12 103 ASP A C 1
ATOM 802 O O . ASP A 1 103 ? -29.112 -0.787 5.114 1.00 72.12 103 ASP A O 1
ATOM 806 N N . MET A 1 104 ? -29.926 -2.295 6.561 1.00 82.94 104 MET A N 1
ATOM 807 C CA . MET A 1 104 ? -28.612 -2.723 7.045 1.00 82.94 104 MET A CA 1
ATOM 808 C C . MET A 1 104 ? -27.843 -3.520 5.969 1.00 82.94 104 MET A C 1
ATOM 810 O O . MET A 1 104 ? -28.444 -4.287 5.208 1.00 82.94 104 MET A O 1
ATOM 814 N N . PRO A 1 105 ? -26.499 -3.415 5.915 1.00 88.69 105 PRO A N 1
ATOM 815 C CA . PRO A 1 105 ? -25.685 -4.244 5.030 1.00 88.69 105 PRO A CA 1
ATOM 816 C C . PRO A 1 105 ? -25.851 -5.726 5.389 1.00 88.69 105 PRO A C 1
ATOM 818 O O . PRO A 1 105 ? -25.946 -6.082 6.561 1.00 88.69 105 PRO A O 1
ATOM 821 N N . THR A 1 106 ? -25.829 -6.617 4.393 1.00 89.50 106 THR A N 1
ATOM 822 C CA . THR A 1 106 ? -25.991 -8.065 4.614 1.00 89.50 106 THR A CA 1
ATOM 823 C C . THR A 1 106 ? -24.911 -8.595 5.566 1.00 89.50 106 THR A C 1
ATOM 825 O O . THR A 1 106 ? -23.735 -8.643 5.187 1.00 89.50 106 THR A O 1
ATOM 828 N N . LEU A 1 107 ? -25.308 -8.969 6.789 1.00 92.38 107 LEU A N 1
ATOM 829 C CA . LEU A 1 107 ? -24.405 -9.349 7.887 1.00 92.38 107 LEU A CA 1
ATOM 830 C C . LEU A 1 107 ? -23.886 -10.793 7.787 1.00 92.38 107 LEU A C 1
ATOM 832 O O . LEU A 1 107 ? -22.818 -11.092 8.314 1.00 92.38 107 LEU A O 1
ATOM 836 N N . THR A 1 108 ? -24.597 -11.675 7.084 1.00 91.12 108 THR A N 1
ATOM 837 C CA . THR A 1 108 ? -24.212 -13.076 6.844 1.00 91.12 108 THR A CA 1
ATOM 838 C C . THR A 1 108 ? -24.012 -13.371 5.353 1.00 91.12 108 THR A C 1
ATOM 840 O O . THR A 1 108 ? -24.520 -12.656 4.488 1.00 91.12 108 THR A O 1
ATOM 843 N N . ASP A 1 109 ? -23.249 -14.420 5.047 1.00 84.00 109 ASP A N 1
ATOM 844 C CA . ASP A 1 109 ? -23.309 -15.156 3.777 1.00 84.00 109 ASP A CA 1
ATOM 845 C C . ASP A 1 109 ? -23.556 -16.628 4.123 1.00 84.00 109 ASP A C 1
ATOM 847 O O . ASP A 1 109 ? -22.752 -17.254 4.821 1.00 84.00 109 ASP A O 1
ATOM 851 N N . LYS A 1 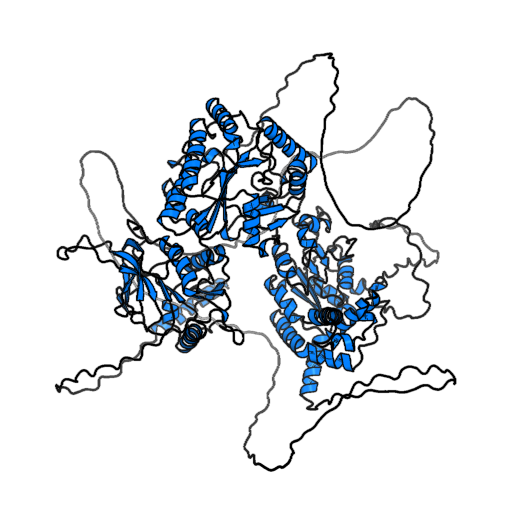110 ? -24.707 -17.158 3.691 1.00 82.62 110 LYS A N 1
ATOM 852 C CA . LYS A 1 110 ? -25.259 -18.446 4.149 1.00 82.62 110 LYS A CA 1
ATOM 853 C C . LYS A 1 110 ? -25.271 -18.473 5.689 1.00 82.62 110 LYS A C 1
ATOM 855 O O . LYS A 1 110 ? -25.836 -17.568 6.300 1.00 82.62 110 LYS A O 1
ATOM 860 N N . ASP A 1 111 ? -24.611 -19.452 6.303 1.00 82.75 111 ASP A N 1
ATOM 861 C CA . ASP A 1 111 ? -24.576 -19.686 7.755 1.00 82.75 111 ASP A CA 1
ATOM 862 C C . ASP A 1 111 ? -23.338 -19.075 8.459 1.00 82.75 111 ASP A C 1
ATOM 864 O O . ASP A 1 111 ? -23.024 -19.414 9.607 1.00 82.75 111 ASP A O 1
ATOM 868 N N . ARG A 1 112 ? -22.596 -18.202 7.758 1.00 89.38 112 ARG A N 1
ATOM 869 C CA . ARG A 1 112 ? -21.343 -17.574 8.211 1.00 89.38 112 ARG A CA 1
ATOM 870 C C . ARG A 1 112 ? -21.522 -16.066 8.392 1.00 89.38 112 ARG A C 1
ATOM 872 O O . ARG A 1 112 ? -22.069 -15.388 7.522 1.00 89.38 112 ARG A O 1
ATOM 879 N N . GLY A 1 113 ? -21.022 -15.524 9.500 1.00 92.94 113 GLY A N 1
ATOM 880 C CA . GLY A 1 113 ? -21.030 -14.085 9.757 1.00 92.94 113 GLY A CA 1
ATOM 881 C C . GLY A 1 113 ? -19.921 -13.374 8.984 1.00 92.94 113 GLY A C 1
ATOM 882 O O . GLY A 1 113 ? -18.791 -13.851 8.908 1.00 92.94 113 GLY A O 1
ATOM 883 N N . ARG A 1 114 ? -20.221 -12.222 8.389 1.00 94.50 114 ARG A N 1
ATOM 884 C CA . ARG A 1 114 ? -19.281 -11.515 7.504 1.00 94.50 114 ARG A CA 1
ATOM 885 C C . ARG A 1 114 ? -18.354 -10.554 8.232 1.00 94.50 114 ARG A C 1
ATOM 887 O O . ARG A 1 114 ? -17.413 -10.070 7.617 1.00 94.50 114 ARG A O 1
ATOM 894 N N . PHE A 1 115 ? -18.608 -10.277 9.509 1.00 96.56 115 PHE A N 1
ATOM 895 C CA . PHE A 1 115 ? -17.868 -9.294 10.300 1.00 96.56 115 PHE A CA 1
ATOM 896 C C . PHE A 1 115 ? -17.517 -9.849 11.683 1.00 96.56 115 PHE A C 1
ATOM 898 O O . PHE A 1 115 ? -18.385 -10.407 12.353 1.00 96.56 115 PHE A O 1
ATOM 905 N N . ALA A 1 116 ? -16.270 -9.667 12.117 1.00 96.56 116 ALA A N 1
ATOM 906 C CA . ALA A 1 116 ? -15.780 -10.069 13.441 1.00 96.56 116 ALA A CA 1
ATOM 907 C C . ALA A 1 116 ? -15.832 -8.935 14.481 1.00 96.56 116 ALA A C 1
ATOM 909 O O . ALA A 1 116 ? -15.696 -9.198 15.672 1.00 96.56 116 ALA A O 1
ATOM 910 N N . LEU A 1 117 ? -16.015 -7.687 14.037 1.00 98.12 117 LEU A N 1
ATOM 911 C CA . LEU A 1 117 ? -16.126 -6.497 14.881 1.00 98.12 117 LEU A CA 1
ATOM 912 C C . LEU A 1 117 ? -17.022 -5.461 14.199 1.00 98.12 117 LEU A C 1
ATOM 914 O O . LEU A 1 117 ? -16.977 -5.325 12.972 1.00 98.12 117 LEU A O 1
ATOM 918 N N . ILE A 1 118 ? -17.785 -4.704 14.986 1.00 98.19 118 ILE A N 1
ATOM 919 C CA . ILE A 1 118 ? -18.564 -3.557 14.505 1.00 98.19 118 ILE A CA 1
ATOM 920 C C . ILE A 1 118 ? -18.111 -2.299 15.254 1.00 98.19 118 ILE A C 1
ATOM 922 O O . ILE A 1 118 ? -17.887 -2.332 16.462 1.00 98.19 118 ILE A O 1
ATOM 926 N N . ILE A 1 119 ? -17.941 -1.190 14.538 1.00 98.44 119 ILE A N 1
ATOM 927 C CA . ILE A 1 119 ? -17.479 0.090 15.083 1.00 98.44 119 ILE A CA 1
ATOM 928 C C . ILE A 1 119 ? -18.468 1.183 14.686 1.00 98.44 119 ILE A C 1
ATOM 930 O O . ILE A 1 119 ? -18.796 1.317 13.510 1.00 98.44 119 ILE A O 1
ATOM 934 N N . TYR A 1 120 ? -18.911 1.984 15.653 1.00 97.31 120 TYR A N 1
ATOM 935 C CA . TYR A 1 120 ? -19.718 3.184 15.436 1.00 97.31 120 TYR A CA 1
ATOM 936 C C . TYR A 1 120 ? -18.924 4.429 15.832 1.00 97.31 120 TYR A C 1
ATOM 938 O O . TYR A 1 120 ? -18.611 4.607 17.010 1.00 97.31 120 TYR A O 1
ATOM 946 N N . GLU A 1 121 ? -18.674 5.340 14.884 1.00 95.88 121 GLU A N 1
ATOM 947 C CA . GLU A 1 121 ? -18.068 6.648 15.206 1.00 95.88 121 GLU A CA 1
ATOM 948 C C . GLU A 1 121 ? -18.995 7.545 16.047 1.00 95.88 121 GLU A C 1
ATOM 950 O O . GLU A 1 121 ? -18.551 8.509 16.661 1.00 95.88 121 GLU A O 1
ATOM 955 N N . ASN A 1 122 ? -20.288 7.213 16.094 1.00 94.31 122 ASN A N 1
ATOM 956 C CA . ASN A 1 122 ? -21.255 7.807 17.004 1.00 94.31 122 ASN A CA 1
ATOM 957 C C . ASN A 1 122 ? -22.210 6.723 17.533 1.00 94.31 122 ASN A C 1
ATOM 959 O O . ASN A 1 122 ? -23.100 6.251 16.817 1.00 94.31 122 ASN A O 1
ATOM 963 N N . ILE A 1 123 ? -22.054 6.345 18.804 1.00 94.50 123 ILE A N 1
ATOM 964 C CA . ILE A 1 123 ? -22.881 5.332 19.480 1.00 94.50 123 ILE A CA 1
ATOM 965 C C . ILE A 1 123 ? -24.373 5.713 19.515 1.00 94.50 123 ILE A C 1
ATOM 967 O O . ILE A 1 123 ? -25.231 4.829 19.558 1.00 94.50 123 ILE A O 1
ATOM 971 N N . LEU A 1 124 ? -24.721 7.005 19.398 1.00 92.75 124 LEU A N 1
ATOM 972 C CA . LEU A 1 124 ? -26.121 7.427 19.282 1.00 92.75 124 LEU A CA 1
ATOM 973 C C . LEU A 1 124 ? -26.810 6.879 18.028 1.00 92.75 124 LEU A C 1
ATOM 975 O O . LEU A 1 124 ? -28.035 6.769 18.043 1.00 92.75 124 LEU A O 1
ATOM 979 N N . LYS A 1 125 ? -26.077 6.505 16.969 1.00 92.69 125 LYS A N 1
ATOM 980 C CA . LYS A 1 125 ? -26.672 5.842 15.797 1.00 92.69 125 LYS A CA 1
ATOM 981 C C . LYS A 1 125 ? -27.166 4.448 16.167 1.00 92.69 125 LYS A C 1
ATOM 983 O O . LYS A 1 125 ? -28.339 4.167 15.981 1.00 92.69 125 LYS A O 1
ATOM 988 N N . TYR A 1 126 ? -26.318 3.631 16.793 1.00 91.94 126 TYR A N 1
ATOM 989 C CA . TYR A 1 126 ? -26.671 2.298 17.305 1.00 91.94 126 TYR A CA 1
ATOM 990 C C . TYR A 1 126 ? -27.819 2.323 18.335 1.00 91.94 126 TYR A C 1
ATOM 992 O O . TYR A 1 126 ? -28.652 1.418 18.384 1.00 91.94 126 TYR A O 1
ATOM 1000 N N . VAL A 1 127 ? -27.900 3.376 19.151 1.00 91.62 127 VAL A N 1
ATOM 1001 C CA . VAL A 1 127 ? -28.953 3.569 20.170 1.00 91.62 127 VAL A CA 1
ATOM 1002 C C . VAL A 1 127 ? -30.281 4.083 19.581 1.00 91.62 127 VAL A C 1
ATOM 1004 O O . VAL A 1 127 ? -31.348 3.894 20.175 1.00 91.62 127 VAL A O 1
ATOM 1007 N N . ASN A 1 128 ? -30.241 4.716 18.405 1.00 91.38 128 ASN A N 1
ATOM 1008 C CA . ASN A 1 128 ? -31.412 5.274 17.721 1.00 91.38 128 ASN A CA 1
ATOM 1009 C C . ASN A 1 128 ? -31.707 4.630 16.357 1.00 91.38 128 ASN A C 1
ATOM 1011 O O . ASN A 1 128 ? -32.480 5.193 15.583 1.00 91.38 128 ASN A O 1
ATOM 1015 N N . LEU A 1 129 ? -31.159 3.437 16.099 1.00 90.38 129 LEU A N 1
ATOM 1016 C CA . LEU A 1 129 ? -31.696 2.516 15.097 1.00 90.38 129 LEU A CA 1
ATOM 1017 C C . LEU A 1 129 ? -33.192 2.276 15.362 1.00 90.38 129 LEU A C 1
ATOM 1019 O O . LEU A 1 129 ? -33.651 2.296 16.511 1.00 90.38 129 LEU A O 1
ATOM 1023 N N . ASP A 1 130 ? -33.951 2.017 14.300 1.00 89.94 130 ASP A N 1
ATOM 1024 C CA . ASP A 1 130 ? -35.296 1.466 14.433 1.00 89.94 130 ASP A CA 1
ATOM 1025 C C . ASP A 1 130 ? -35.257 0.058 15.055 1.00 89.94 130 ASP A C 1
ATOM 1027 O O . ASP A 1 130 ? -34.228 -0.622 15.060 1.00 89.94 130 ASP A O 1
ATOM 1031 N N . ALA A 1 131 ? -36.395 -0.381 15.595 1.00 89.50 131 ALA A N 1
ATOM 1032 C CA . ALA A 1 131 ? -36.476 -1.629 16.348 1.00 89.50 131 ALA A CA 1
ATOM 1033 C C . ALA A 1 131 ? -36.068 -2.867 15.527 1.00 89.50 131 ALA A C 1
ATOM 1035 O O . ALA A 1 131 ? -35.462 -3.775 16.087 1.00 89.50 131 ALA A O 1
ATOM 1036 N N . TRP A 1 132 ? -36.347 -2.895 14.218 1.00 90.12 132 TRP A N 1
ATOM 1037 C CA . TRP A 1 132 ? -36.065 -4.057 13.374 1.00 90.12 132 TRP A CA 1
ATOM 1038 C C . TRP A 1 132 ? -34.579 -4.155 13.021 1.00 90.12 132 TRP A C 1
ATOM 1040 O O . TRP A 1 132 ? -33.960 -5.193 13.259 1.00 90.12 132 TRP A O 1
ATOM 1050 N N . ASN A 1 133 ? -33.974 -3.063 12.539 1.00 91.25 133 ASN A N 1
ATOM 1051 C CA . ASN A 1 133 ? -32.531 -3.015 12.290 1.00 91.25 133 ASN A CA 1
ATOM 1052 C C . ASN A 1 133 ? -31.735 -3.258 13.582 1.00 91.25 133 ASN A C 1
ATOM 1054 O O . ASN A 1 133 ? -30.685 -3.904 13.549 1.00 91.25 133 ASN A O 1
ATOM 1058 N N . ARG A 1 134 ? -32.238 -2.777 14.729 1.00 91.94 134 ARG A N 1
ATOM 1059 C CA . ARG A 1 134 ? -31.607 -2.999 16.033 1.00 91.94 134 ARG A CA 1
ATOM 1060 C C . ARG A 1 134 ? -31.700 -4.453 16.497 1.00 91.94 134 ARG A C 1
ATOM 1062 O O . ARG A 1 134 ? -30.684 -4.997 16.919 1.00 91.94 134 ARG A O 1
ATOM 1069 N N . GLU A 1 135 ? -32.867 -5.090 16.397 1.00 93.06 135 GLU A N 1
ATOM 1070 C CA . GLU A 1 135 ? -33.043 -6.508 16.748 1.00 93.06 135 GLU A CA 1
ATOM 1071 C C . GLU A 1 135 ? -32.192 -7.416 15.847 1.00 93.06 135 GLU A C 1
ATOM 1073 O O . GLU A 1 135 ? -31.508 -8.311 16.343 1.00 93.06 135 GLU A O 1
ATOM 1078 N N . LEU A 1 136 ? -32.170 -7.150 14.535 1.00 93.12 136 LEU A N 1
ATOM 1079 C CA . LEU A 1 136 ? -31.340 -7.871 13.567 1.00 93.12 136 LEU A CA 1
ATOM 1080 C C . LEU A 1 136 ? -29.848 -7.806 13.930 1.00 93.12 136 LEU A C 1
ATOM 1082 O O . LEU A 1 136 ? -29.154 -8.825 13.901 1.00 93.12 136 LEU A O 1
ATOM 1086 N N . LEU A 1 137 ? -29.367 -6.612 14.284 1.00 94.38 137 LEU A N 1
ATOM 1087 C CA . LEU A 1 137 ? -27.977 -6.373 14.657 1.00 94.38 137 LEU A CA 1
ATOM 1088 C C . LEU A 1 137 ? -27.614 -7.014 16.001 1.00 94.38 137 LEU A C 1
ATOM 1090 O O . LEU A 1 137 ? -26.608 -7.714 16.085 1.00 94.38 137 LEU A O 1
ATOM 1094 N N . ASP A 1 138 ? -28.434 -6.828 17.036 1.00 95.69 138 ASP A N 1
ATOM 1095 C CA . ASP A 1 138 ? -28.161 -7.399 18.357 1.00 95.69 138 ASP A CA 1
ATOM 1096 C C . ASP A 1 138 ? -28.229 -8.933 18.322 1.00 95.69 138 ASP A C 1
ATOM 1098 O O . ASP A 1 138 ? -27.370 -9.604 18.897 1.00 95.69 138 ASP A O 1
ATOM 1102 N N . LYS A 1 139 ? -29.167 -9.509 17.556 1.00 95.44 139 LYS A N 1
ATOM 1103 C CA . LYS A 1 139 ? -29.210 -10.953 17.291 1.00 95.44 139 LYS A CA 1
ATOM 1104 C C . LYS A 1 139 ? -27.940 -11.438 16.589 1.00 95.44 139 LYS A C 1
ATOM 1106 O O . LYS A 1 139 ? -27.398 -12.464 16.993 1.00 95.44 139 LYS A O 1
ATOM 1111 N N . TYR A 1 140 ? -27.450 -10.720 15.575 1.00 95.69 140 TYR A N 1
ATOM 1112 C CA . TYR A 1 140 ? -26.187 -11.055 14.910 1.00 95.69 140 TYR A CA 1
ATOM 1113 C C . TYR A 1 140 ? -25.012 -11.037 15.901 1.00 95.69 140 TYR A C 1
ATOM 1115 O O . TYR A 1 140 ? -24.255 -12.007 15.974 1.00 95.69 140 TYR A O 1
ATOM 1123 N N . CYS A 1 141 ? -24.899 -9.988 16.719 1.00 96.25 141 CYS A N 1
ATOM 1124 C CA . CYS A 1 141 ? -23.841 -9.869 17.719 1.00 96.25 141 CYS A CA 1
ATOM 1125 C C . CYS A 1 141 ? -23.880 -10.997 18.763 1.00 96.25 141 CYS A C 1
ATOM 1127 O O . CYS A 1 141 ? -22.835 -11.572 19.065 1.00 96.25 141 CYS A O 1
ATOM 1129 N N . VAL A 1 142 ? -25.064 -11.382 19.255 1.00 95.75 142 VAL A N 1
ATOM 1130 C CA . VAL A 1 142 ? -25.225 -12.482 20.227 1.00 95.75 142 VAL A CA 1
ATOM 1131 C C . VAL A 1 142 ? -25.013 -13.868 19.598 1.00 95.75 142 VAL A C 1
ATOM 1133 O O . VAL A 1 142 ? -24.454 -14.751 20.248 1.00 95.75 142 VAL A O 1
ATOM 1136 N N . GLU A 1 143 ? -25.436 -14.100 18.351 1.00 93.69 143 GLU A N 1
ATOM 1137 C CA . GLU A 1 143 ? -25.315 -15.418 17.704 1.00 93.69 143 GLU A CA 1
ATOM 1138 C C . GLU A 1 143 ? -23.885 -15.716 17.216 1.00 93.69 143 GLU A C 1
ATOM 1140 O O . GLU A 1 143 ? -23.430 -16.862 17.275 1.00 93.69 143 GLU A O 1
ATOM 1145 N N . TYR A 1 144 ? -23.170 -14.689 16.747 1.00 93.62 144 TYR A N 1
ATOM 1146 C CA . TYR A 1 144 ? -21.814 -14.802 16.195 1.00 93.62 144 TYR A CA 1
ATOM 1147 C C . TYR A 1 144 ? -20.713 -14.310 17.151 1.00 93.62 144 TYR A C 1
ATOM 1149 O O . TYR A 1 144 ? -19.533 -14.419 16.820 1.00 93.62 144 TYR A O 1
ATOM 1157 N N . GLY A 1 145 ? -21.080 -13.797 18.332 1.00 93.81 145 GLY A N 1
ATOM 1158 C CA . GLY A 1 145 ? -20.146 -13.314 19.354 1.00 93.81 145 GLY A CA 1
ATOM 1159 C C . GLY A 1 145 ? -19.349 -12.085 18.919 1.00 93.81 145 GLY A C 1
ATOM 1160 O O . GLY A 1 145 ? -18.141 -12.026 19.131 1.00 93.81 145 GLY A O 1
ATOM 1161 N N . VAL A 1 146 ? -20.012 -11.136 18.256 1.00 96.88 146 VAL A N 1
ATOM 1162 C CA . VAL A 1 146 ? -19.377 -9.953 17.661 1.00 96.88 146 VAL A CA 1
ATOM 1163 C C . VAL A 1 146 ? -19.497 -8.764 18.608 1.00 96.88 146 VAL A C 1
ATOM 1165 O O . VAL A 1 146 ? -20.600 -8.335 18.943 1.00 96.88 146 VAL A O 1
ATOM 1168 N N . GLY A 1 147 ? -18.351 -8.232 19.036 1.00 97.44 147 GLY A N 1
ATOM 1169 C CA . GLY A 1 147 ? -18.289 -7.050 19.894 1.00 97.44 147 GLY A CA 1
ATOM 1170 C C . GLY A 1 147 ? -18.540 -5.732 19.153 1.00 97.44 147 GLY A C 1
ATOM 1171 O O . GLY A 1 147 ? -18.471 -5.664 17.920 1.00 97.44 147 GLY A O 1
ATOM 1172 N N . VAL A 1 148 ? -18.794 -4.666 19.920 1.00 98.25 148 VAL A N 1
ATOM 1173 C CA . VAL A 1 148 ? -19.048 -3.314 19.390 1.00 98.25 148 VAL A CA 1
ATOM 1174 C C . VAL A 1 148 ? -18.111 -2.272 20.011 1.00 98.25 148 VAL A C 1
ATOM 1176 O O . VAL A 1 148 ? -18.114 -2.078 21.224 1.00 98.25 148 VAL A O 1
ATOM 1179 N N . VAL A 1 149 ? -17.359 -1.532 19.192 1.00 98.69 149 VAL A N 1
ATOM 1180 C CA . VAL A 1 149 ? -16.707 -0.284 19.634 1.00 98.69 149 VAL A CA 1
ATOM 1181 C C . VAL A 1 149 ? -17.633 0.895 19.346 1.00 98.69 149 VAL A C 1
ATOM 1183 O O . VAL A 1 149 ? -18.197 0.993 18.255 1.00 98.69 149 VAL A O 1
ATOM 1186 N N . GLY A 1 150 ? -17.783 1.804 20.305 1.00 98.00 150 GLY A N 1
ATOM 1187 C CA . GLY A 1 150 ? -18.578 3.018 20.151 1.00 98.00 150 GLY A CA 1
ATOM 1188 C C . GLY A 1 150 ? -17.840 4.260 20.625 1.00 98.00 150 GLY A C 1
ATOM 1189 O O . GLY A 1 150 ? -17.212 4.251 21.678 1.00 98.00 150 GLY A O 1
ATOM 1190 N N . PHE A 1 151 ? -17.967 5.351 19.882 1.00 97.94 151 PHE A N 1
ATOM 1191 C CA . PHE A 1 151 ? -17.501 6.665 20.315 1.00 97.94 151 PHE A CA 1
ATOM 1192 C C . PHE A 1 151 ? -18.693 7.563 20.656 1.00 97.94 151 PHE A C 1
ATOM 1194 O O . PHE A 1 151 ? -19.746 7.494 20.017 1.00 97.94 151 PHE A O 1
ATOM 1201 N N . PHE A 1 152 ? -18.531 8.409 21.667 1.00 95.69 152 PHE A N 1
ATOM 1202 C CA . PHE A 1 152 ? -19.429 9.511 21.980 1.00 95.69 152 PHE A CA 1
ATOM 1203 C C . PHE A 1 152 ? -18.579 10.746 22.275 1.00 95.69 152 PHE A C 1
ATOM 1205 O O . PHE A 1 152 ? -17.803 10.755 23.225 1.00 95.69 152 PHE A O 1
ATOM 1212 N N . LYS A 1 153 ? -18.737 11.794 21.467 1.00 92.44 153 LYS A N 1
ATOM 1213 C CA . LYS A 1 153 ? -18.136 13.111 21.687 1.00 92.44 153 LYS A CA 1
ATOM 1214 C C . LYS A 1 153 ? -19.256 14.114 21.940 1.00 92.44 153 LYS A C 1
ATOM 1216 O O . LYS A 1 153 ? -20.255 14.105 21.216 1.00 92.44 153 LYS A O 1
ATOM 1221 N N . ALA A 1 154 ? -19.093 14.969 22.948 1.00 90.50 154 ALA A N 1
ATOM 1222 C CA . ALA A 1 154 ? -20.094 15.977 23.261 1.00 90.50 154 ALA A CA 1
ATOM 1223 C C . ALA A 1 154 ? -20.078 17.134 22.246 1.00 90.50 154 ALA A C 1
ATOM 1225 O O . ALA A 1 154 ? -19.138 17.327 21.474 1.00 90.50 154 ALA A O 1
ATOM 1226 N N . ASN A 1 155 ? -21.157 17.907 22.241 1.00 88.56 155 ASN A N 1
ATOM 1227 C CA . ASN A 1 155 ? -21.312 19.127 21.457 1.00 88.56 155 ASN A CA 1
ATOM 1228 C C . ASN A 1 155 ? -22.209 20.126 22.210 1.00 88.56 155 ASN A C 1
ATOM 1230 O O . ASN A 1 155 ? -22.788 19.793 23.247 1.00 88.56 155 ASN A O 1
ATOM 1234 N N . GLU A 1 156 ? -22.367 21.336 21.665 1.00 82.56 156 GLU A N 1
ATOM 1235 C CA . GLU A 1 156 ? -23.162 22.425 22.265 1.00 82.56 156 GLU A CA 1
ATOM 1236 C C . GLU A 1 156 ? -24.627 22.034 22.570 1.00 82.56 156 GLU A C 1
ATOM 1238 O O . GLU A 1 156 ? -25.229 22.588 23.483 1.00 82.56 156 GLU A O 1
ATOM 1243 N N . ASN A 1 157 ? -25.190 21.049 21.854 1.00 81.81 157 ASN A N 1
ATOM 1244 C CA . ASN A 1 157 ? -26.561 20.552 22.041 1.00 81.81 157 ASN A CA 1
ATOM 1245 C C . ASN A 1 157 ? -26.649 19.297 22.935 1.00 81.81 157 ASN A C 1
ATOM 1247 O O . ASN A 1 157 ? -27.729 18.725 23.097 1.00 81.81 157 ASN A O 1
ATOM 1251 N N . SER A 1 158 ? -25.527 18.814 23.475 1.00 82.69 158 SER A N 1
ATOM 1252 C CA . SER A 1 158 ? -25.485 17.601 24.299 1.00 82.69 158 SER A CA 1
ATOM 1253 C C . SER A 1 158 ? -25.922 17.894 25.732 1.00 82.69 158 SER A C 1
ATOM 1255 O O . SER A 1 158 ? -25.414 18.814 26.372 1.00 82.69 158 SER A O 1
ATOM 1257 N N . LEU A 1 159 ? -26.847 17.083 26.254 1.00 77.69 159 LEU A N 1
ATOM 1258 C CA . LEU A 1 159 ? -27.315 17.189 27.637 1.00 77.69 159 LEU A CA 1
ATOM 1259 C C . LEU A 1 159 ? -26.150 16.982 28.616 1.00 77.69 159 LEU A C 1
ATOM 1261 O O . LEU A 1 159 ? -25.382 16.027 28.480 1.00 77.69 159 LEU A O 1
ATOM 1265 N N . LEU A 1 160 ? -26.056 17.858 29.623 1.00 77.25 160 LEU A N 1
ATOM 1266 C CA . LEU A 1 160 ? -25.006 17.815 30.652 1.00 77.25 160 LEU A CA 1
ATOM 1267 C C . LEU A 1 160 ? -24.984 16.483 31.407 1.00 77.25 160 LEU A C 1
ATOM 1269 O O . LEU A 1 160 ? -23.911 16.004 31.751 1.00 77.25 160 LEU A O 1
ATOM 1273 N N . SER A 1 161 ? -26.153 15.874 31.617 1.00 87.62 161 SER A N 1
ATOM 1274 C CA . SER A 1 161 ? -26.294 14.502 32.096 1.00 87.62 161 SER A CA 1
ATOM 1275 C C . SER A 1 161 ? -27.493 13.833 31.424 1.00 87.62 161 SER A C 1
ATOM 1277 O O . SER A 1 161 ? -28.560 14.444 31.323 1.00 87.62 161 SER A O 1
ATOM 1279 N N . ALA A 1 162 ? -27.331 12.598 30.947 1.00 89.38 162 ALA A N 1
ATOM 1280 C CA . ALA A 1 162 ? -28.409 11.801 30.364 1.00 89.38 162 ALA A CA 1
ATOM 1281 C C . ALA A 1 162 ? -28.136 10.295 30.485 1.00 89.38 162 ALA A C 1
ATOM 1283 O O . ALA A 1 162 ? -27.001 9.843 30.340 1.00 89.38 162 ALA A O 1
ATOM 1284 N N . GLN A 1 163 ? -29.185 9.493 30.684 1.00 91.69 163 GLN A N 1
ATOM 1285 C CA . GLN A 1 163 ? -29.078 8.039 30.557 1.00 91.69 163 GLN A CA 1
ATOM 1286 C C . GLN A 1 163 ? -29.016 7.643 29.075 1.00 91.69 163 GLN A C 1
ATOM 1288 O O . GLN A 1 163 ? -29.819 8.107 28.261 1.00 91.69 163 GLN A O 1
ATOM 1293 N N . LEU A 1 164 ? -28.098 6.745 28.719 1.00 91.81 164 LEU A N 1
ATOM 1294 C CA . LEU A 1 164 ? -28.033 6.166 27.384 1.00 91.81 164 LEU A CA 1
ATOM 1295 C C . LEU A 1 164 ? -29.244 5.243 27.181 1.00 91.81 164 LEU A C 1
ATOM 1297 O O . LEU A 1 164 ? -29.360 4.196 27.813 1.00 91.81 164 LEU A O 1
ATOM 1301 N N . LYS A 1 165 ? -30.172 5.652 26.311 1.00 90.88 165 LYS A N 1
ATOM 1302 C CA . LYS A 1 165 ? -31.450 4.965 26.053 1.00 90.88 165 LYS A CA 1
ATOM 1303 C C . LYS A 1 165 ? -31.262 3.452 25.849 1.00 90.88 165 LYS A C 1
ATOM 1305 O O . LYS A 1 165 ? -30.580 3.024 24.921 1.00 90.88 165 LYS A O 1
ATOM 1310 N N . GLY A 1 166 ? -31.923 2.658 26.694 1.00 89.56 166 GLY A N 1
ATOM 1311 C CA . GLY A 1 166 ? -31.873 1.190 26.670 1.00 89.56 166 GLY A CA 1
ATOM 1312 C C . GLY A 1 166 ? -30.722 0.555 27.462 1.00 89.56 166 GLY A C 1
ATOM 1313 O O . GLY A 1 166 ? -30.658 -0.669 27.521 1.00 89.56 166 GLY A O 1
ATOM 1314 N N . PHE A 1 167 ? -29.851 1.349 28.094 1.00 94.31 167 PHE A N 1
ATOM 1315 C CA . PHE A 1 167 ? -28.696 0.872 28.858 1.00 94.31 167 PHE A CA 1
ATOM 1316 C C . PHE A 1 167 ? -28.686 1.425 30.294 1.00 94.31 167 PHE A C 1
ATOM 1318 O O . PHE A 1 167 ? -29.094 2.568 30.517 1.00 94.31 167 PHE A O 1
ATOM 1325 N N . PRO A 1 168 ? -28.179 0.676 31.291 1.00 94.25 168 PRO A N 1
ATOM 1326 C CA . PRO A 1 168 ? -28.009 1.154 32.665 1.00 94.25 168 PRO A CA 1
ATOM 1327 C C . PRO A 1 168 ? -26.723 1.996 32.815 1.00 94.25 168 PRO A C 1
ATOM 1329 O O . PRO A 1 168 ? -25.921 1.779 33.722 1.00 94.25 168 PRO A O 1
ATOM 1332 N N . LEU A 1 169 ? -26.522 2.944 31.893 1.00 95.38 169 LEU A N 1
ATOM 1333 C CA . LEU A 1 169 ? -25.315 3.755 31.734 1.00 95.38 169 LEU A CA 1
ATOM 1334 C C . LEU A 1 169 ? -25.695 5.232 31.583 1.00 95.38 169 LEU A C 1
ATOM 1336 O O . LEU A 1 169 ? -26.534 5.575 30.751 1.00 95.38 169 LEU A O 1
ATOM 1340 N N . PHE A 1 170 ? -25.059 6.105 32.357 1.00 94.69 170 PHE A N 1
ATOM 1341 C CA . PHE A 1 170 ? -25.220 7.555 32.297 1.00 94.69 170 PHE A CA 1
ATOM 1342 C C . PHE A 1 170 ? -24.004 8.200 31.632 1.00 94.69 170 PHE A C 1
ATOM 1344 O O . PHE A 1 170 ? -22.861 7.814 31.886 1.00 94.69 170 PHE A O 1
ATOM 1351 N N . LEU A 1 171 ? -24.279 9.189 30.787 1.00 94.44 171 LEU A N 1
ATOM 1352 C CA . LEU A 1 171 ? -23.309 10.062 30.142 1.00 94.44 171 LEU A CA 1
ATOM 1353 C C . LEU A 1 171 ? -23.362 11.428 30.822 1.00 94.44 171 LEU A C 1
ATOM 1355 O O . LEU A 1 171 ? -24.444 12.010 30.915 1.00 94.44 171 LEU A O 1
ATOM 1359 N N . HIS A 1 172 ? -22.214 11.950 31.249 1.00 93.06 172 HIS A N 1
ATOM 1360 C CA . HIS A 1 172 ? -22.074 13.346 31.678 1.00 93.06 172 HIS A CA 1
ATOM 1361 C C . HIS A 1 172 ? -21.158 14.081 30.700 1.00 93.06 172 HIS A C 1
ATOM 1363 O O . HIS A 1 172 ? -20.034 13.633 30.480 1.00 93.06 172 HIS A O 1
ATOM 1369 N N . SER A 1 173 ? -21.644 15.162 30.091 1.00 92.94 173 SER A N 1
ATOM 1370 C CA . SER A 1 173 ? -21.102 15.740 28.847 1.00 92.94 173 SER A CA 1
ATOM 1371 C C . SER A 1 173 ? -20.495 17.135 29.040 1.00 92.94 173 SER A C 1
ATOM 1373 O O . SER A 1 173 ? -20.871 17.849 29.967 1.00 92.94 173 SER A O 1
ATOM 1375 N N . ASN A 1 174 ? -19.653 17.564 28.092 1.00 90.25 174 ASN A N 1
ATOM 1376 C CA . ASN A 1 174 ? -19.032 18.897 28.036 1.00 90.25 174 ASN A CA 1
ATOM 1377 C C . ASN A 1 174 ? -18.178 19.222 29.281 1.00 90.25 174 ASN A C 1
ATOM 1379 O O . ASN A 1 174 ? -18.330 20.272 29.910 1.00 90.25 174 ASN A O 1
ATOM 1383 N N . LEU A 1 175 ? -17.289 18.292 29.651 1.00 90.31 175 LEU A N 1
ATOM 1384 C CA . LEU A 1 175 ? -16.362 18.444 30.776 1.00 90.31 175 LEU A CA 1
ATOM 1385 C C . LEU A 1 175 ? -14.936 18.807 30.327 1.00 90.31 175 LEU A C 1
ATOM 1387 O O . LEU A 1 175 ? -14.377 18.209 29.409 1.00 90.31 175 LEU A O 1
ATOM 1391 N N . GLY A 1 176 ? -14.303 19.727 31.058 1.00 91.06 176 GLY A N 1
ATOM 1392 C CA . GLY A 1 176 ? -12.851 19.919 31.038 1.00 91.06 176 GLY A CA 1
ATOM 1393 C C . GLY A 1 176 ? -12.162 18.929 31.979 1.00 91.06 176 GLY A C 1
ATOM 1394 O O . GLY A 1 176 ? -12.470 18.892 33.176 1.00 91.06 176 GLY A O 1
ATOM 1395 N N . LEU A 1 177 ? -11.222 18.138 31.457 1.00 93.94 177 LEU A N 1
ATOM 1396 C CA . LEU A 1 177 ? -10.543 17.062 32.190 1.00 93.94 177 LEU A CA 1
ATOM 1397 C C . LEU A 1 177 ? -9.022 17.271 32.255 1.00 93.94 177 LEU A C 1
ATOM 1399 O O . LEU A 1 177 ? -8.428 17.916 31.388 1.00 93.94 177 LEU A O 1
ATOM 1403 N N . LYS A 1 178 ? -8.390 16.698 33.283 1.00 94.19 178 LYS A N 1
ATOM 1404 C CA . LYS A 1 178 ? -6.932 16.634 33.458 1.00 94.19 178 LYS A CA 1
ATOM 1405 C C . LYS A 1 178 ? -6.482 15.301 34.060 1.00 94.19 178 LYS A C 1
ATOM 1407 O O . LYS A 1 178 ? -7.303 14.583 34.620 1.00 94.19 178 LYS A O 1
ATOM 1412 N N . ASP A 1 179 ? -5.187 15.009 33.978 1.00 94.06 179 ASP A N 1
ATOM 1413 C CA . ASP A 1 179 ? -4.511 13.888 34.651 1.00 94.06 179 ASP A CA 1
ATOM 1414 C C . ASP A 1 179 ? -5.178 12.516 34.394 1.00 94.06 179 ASP A C 1
ATOM 1416 O O . ASP A 1 179 ? -5.910 11.992 35.239 1.00 94.06 179 ASP A O 1
ATOM 1420 N N . CYS A 1 180 ? -4.942 11.933 33.213 1.00 95.00 180 CYS A N 1
ATOM 1421 C CA . CYS A 1 180 ? -5.534 10.652 32.810 1.00 95.00 180 CYS A CA 1
ATOM 1422 C C . CYS A 1 180 ? -4.700 9.453 33.292 1.00 95.00 180 CYS A C 1
ATOM 1424 O O . CYS A 1 180 ? -3.486 9.415 33.101 1.00 95.00 180 CYS A O 1
ATOM 1426 N N . SER A 1 181 ? -5.343 8.442 33.869 1.00 94.69 181 SER A N 1
ATOM 1427 C CA . SER A 1 181 ? -4.735 7.181 34.291 1.00 94.69 181 SER A CA 1
ATOM 1428 C C . SER A 1 181 ? -5.436 5.972 33.667 1.00 94.69 181 SER A C 1
ATOM 1430 O O . SER A 1 181 ? -6.613 6.007 33.299 1.00 94.69 181 SER A O 1
ATOM 1432 N N . ILE A 1 182 ? -4.687 4.878 33.543 1.00 95.88 182 ILE A N 1
ATOM 1433 C CA . ILE A 1 182 ? -5.164 3.596 33.014 1.00 95.88 182 ILE A CA 1
ATOM 1434 C C . ILE A 1 182 ? -5.517 2.690 34.199 1.00 95.88 182 ILE A C 1
ATOM 1436 O O . ILE A 1 182 ? -4.737 2.593 35.146 1.00 95.88 182 ILE A O 1
ATOM 1440 N N . ASN A 1 183 ? -6.655 1.992 34.162 1.00 95.00 183 ASN A N 1
ATOM 1441 C CA . ASN A 1 183 ? -7.008 1.014 35.194 1.00 95.00 183 ASN A CA 1
ATOM 1442 C C . ASN A 1 183 ? -6.188 -0.287 35.024 1.00 95.00 183 ASN A C 1
ATOM 1444 O O . ASN A 1 183 ? -6.486 -1.056 34.106 1.00 95.00 183 ASN A O 1
ATOM 1448 N N . PRO A 1 184 ? -5.240 -0.625 35.925 1.00 93.06 184 PRO A N 1
ATOM 1449 C CA . PRO A 1 184 ? -4.401 -1.821 35.790 1.00 93.06 184 PRO A CA 1
ATOM 1450 C C . PRO A 1 184 ? -5.157 -3.149 35.924 1.00 93.06 184 PRO A C 1
ATOM 1452 O O . PRO A 1 184 ? -4.575 -4.203 35.688 1.00 93.06 184 PRO A O 1
ATOM 1455 N N . LYS A 1 185 ? -6.436 -3.121 36.320 1.00 91.38 185 LYS A N 1
ATOM 1456 C CA . LYS A 1 185 ? -7.287 -4.312 36.438 1.00 91.38 185 LYS A CA 1
ATOM 1457 C C . LYS A 1 185 ? -8.110 -4.609 35.181 1.00 91.38 185 LYS A C 1
ATOM 1459 O O . LYS A 1 185 ? -8.751 -5.653 35.146 1.00 91.38 185 LYS A O 1
ATOM 1464 N N . SER A 1 186 ? -8.137 -3.719 34.183 1.00 93.94 186 SER A N 1
ATOM 1465 C CA . SER A 1 186 ? -8.969 -3.925 32.991 1.00 93.94 186 SER A CA 1
ATOM 1466 C C . SER A 1 186 ? -8.438 -5.096 32.142 1.00 93.94 186 SER A C 1
ATOM 1468 O O . SER A 1 186 ? -7.282 -5.055 31.710 1.00 93.94 186 SER A O 1
ATOM 1470 N N . PRO A 1 187 ? -9.261 -6.122 31.843 1.00 91.38 187 PRO A N 1
ATOM 1471 C CA . PRO A 1 187 ? -8.843 -7.285 31.054 1.00 91.38 187 PRO A CA 1
ATOM 1472 C C . PRO A 1 187 ? -8.688 -6.982 29.552 1.00 91.38 187 PRO A C 1
ATOM 1474 O O . PRO A 1 187 ? -8.294 -7.862 28.787 1.00 91.38 187 PRO A O 1
ATOM 1477 N N . LEU A 1 188 ? -9.010 -5.757 29.124 1.00 94.38 188 LEU A N 1
ATOM 1478 C CA . LEU A 1 188 ? -8.830 -5.261 27.760 1.00 94.38 188 LEU A CA 1
ATOM 1479 C C . LEU A 1 188 ? -7.357 -5.026 27.401 1.00 94.38 188 LEU A C 1
ATOM 1481 O O . LEU A 1 188 ? -6.985 -5.188 26.241 1.00 94.38 188 LEU A O 1
ATOM 1485 N N . LEU A 1 189 ? -6.529 -4.641 28.376 1.00 95.06 189 LEU A N 1
ATOM 1486 C CA . LEU A 1 189 ? -5.160 -4.183 28.134 1.00 95.06 189 LEU A CA 1
ATOM 1487 C C . LEU A 1 189 ? -4.262 -5.336 27.655 1.00 95.06 189 LEU A C 1
ATOM 1489 O O . LEU A 1 189 ? -4.180 -6.391 28.287 1.00 95.06 189 LEU A O 1
ATOM 1493 N N . TYR A 1 190 ? -3.557 -5.128 26.543 1.00 95.19 190 TYR A N 1
ATOM 1494 C CA . TYR A 1 190 ? -2.629 -6.108 25.976 1.00 95.19 190 TYR A CA 1
ATOM 1495 C C . TYR A 1 190 ? -1.336 -5.450 25.494 1.00 95.19 190 TYR A C 1
ATOM 1497 O O . TYR A 1 190 ? -0.256 -5.828 25.950 1.00 95.19 190 TYR A O 1
ATOM 1505 N N . ILE A 1 191 ? -1.435 -4.444 24.628 1.00 96.31 191 ILE A N 1
ATOM 1506 C CA . ILE A 1 191 ? -0.321 -3.584 24.230 1.00 96.31 191 ILE A CA 1
ATOM 1507 C C . ILE A 1 191 ? -0.138 -2.446 25.240 1.00 96.31 191 ILE A C 1
ATOM 1509 O O . ILE A 1 191 ? 0.995 -2.067 25.503 1.00 96.31 191 ILE A O 1
ATOM 1513 N N . THR A 1 192 ? -1.209 -1.925 25.836 1.00 96.69 192 THR A N 1
ATOM 1514 C CA . THR A 1 192 ? -1.166 -0.820 26.810 1.00 96.69 192 THR A CA 1
ATOM 1515 C C . THR A 1 192 ? -0.509 -1.246 28.131 1.00 96.69 192 THR A C 1
ATOM 1517 O O . THR A 1 192 ? -0.890 -2.269 28.707 1.00 96.69 192 THR A O 1
ATOM 1520 N N . ARG A 1 193 ? 0.431 -0.449 28.662 1.00 95.19 193 ARG A N 1
ATOM 1521 C CA . ARG A 1 193 ? 1.030 -0.650 29.995 1.00 95.19 193 ARG A CA 1
ATOM 1522 C C . ARG A 1 193 ? 0.396 0.291 31.035 1.00 95.19 193 ARG A C 1
ATOM 1524 O O . ARG A 1 193 ? 0.521 1.506 30.902 1.00 95.19 193 ARG A O 1
ATOM 1531 N N . PRO A 1 194 ? -0.255 -0.229 32.090 1.00 86.19 194 PRO A N 1
ATOM 1532 C CA . PRO A 1 194 ? -0.865 0.593 33.131 1.00 86.19 194 PRO A CA 1
ATOM 1533 C C . PRO A 1 194 ? 0.127 0.889 34.271 1.00 86.19 194 PRO A C 1
ATOM 1535 O O . PRO A 1 194 ? 0.069 0.267 35.332 1.00 86.19 194 PRO A O 1
ATOM 1538 N N . SER A 1 195 ? 1.050 1.830 34.051 1.00 68.94 195 SER A N 1
ATOM 1539 C CA . SER A 1 195 ? 2.055 2.239 35.055 1.00 68.94 195 SER A CA 1
ATOM 1540 C C . SER A 1 195 ? 2.185 3.747 35.279 1.00 68.94 195 SER A C 1
ATOM 1542 O O . SER A 1 195 ? 2.627 4.150 36.353 1.00 68.94 195 SER A O 1
ATOM 1544 N N . GLU A 1 196 ? 1.796 4.581 34.314 1.00 78.88 196 GLU A N 1
ATOM 1545 C CA . GLU A 1 196 ? 1.980 6.036 34.379 1.00 78.88 196 GLU A CA 1
ATOM 1546 C C . GLU A 1 196 ? 0.650 6.805 34.305 1.00 78.88 196 GLU A C 1
ATOM 1548 O O . GLU A 1 196 ? -0.406 6.257 33.977 1.00 78.88 196 GLU A O 1
ATOM 1553 N N . VAL A 1 197 ? 0.704 8.089 34.675 1.00 89.25 197 VAL A N 1
ATOM 1554 C CA . VAL A 1 197 ? -0.420 9.035 34.616 1.00 89.25 197 VAL A CA 1
ATOM 1555 C C . VAL A 1 197 ? -0.044 10.132 33.633 1.00 89.25 197 VAL A C 1
ATOM 1557 O O . VAL A 1 197 ? 0.975 10.797 33.818 1.00 89.25 197 VAL A O 1
ATOM 1560 N N . GLU A 1 198 ? -0.879 10.331 32.620 1.00 91.00 198 GLU A N 1
ATOM 1561 C CA . GLU A 1 198 ? -0.721 11.362 31.600 1.00 91.00 198 GLU A CA 1
ATOM 1562 C C . GLU A 1 198 ? -1.169 12.696 32.201 1.00 91.00 198 GLU A C 1
ATOM 1564 O O . GLU A 1 198 ? -2.364 12.946 32.377 1.00 91.00 198 GLU A O 1
ATOM 1569 N N . LYS A 1 199 ? -0.193 13.509 32.615 1.00 90.94 199 LYS A N 1
ATOM 1570 C CA . LYS A 1 199 ? -0.403 14.717 33.426 1.00 90.94 199 LYS A CA 1
ATOM 1571 C C . LYS A 1 199 ? -0.780 15.925 32.578 1.00 90.94 199 LYS A C 1
ATOM 1573 O O . LYS A 1 199 ? -0.259 16.119 31.484 1.00 90.94 199 LYS A O 1
ATOM 1578 N N . GLY A 1 200 ? -1.587 16.812 33.154 1.00 91.12 200 GLY A N 1
ATOM 1579 C CA . GLY A 1 200 ? -2.010 18.054 32.507 1.00 91.12 200 GLY A CA 1
ATOM 1580 C C . GLY A 1 200 ? -3.383 17.950 31.845 1.00 91.12 200 GLY A C 1
ATOM 1581 O O . GLY A 1 200 ? -4.148 17.026 32.113 1.00 91.12 200 GLY A O 1
ATOM 1582 N N . LEU A 1 201 ? -3.734 18.956 31.042 1.00 92.56 201 LEU A N 1
ATOM 1583 C CA . LEU A 1 201 ? -5.064 19.093 30.438 1.00 92.56 201 LEU A CA 1
ATOM 1584 C C . LEU A 1 201 ? -5.259 18.106 29.280 1.00 92.56 201 LEU A C 1
ATOM 1586 O O . LEU A 1 201 ? -4.422 18.032 28.380 1.00 92.56 201 LEU A O 1
ATOM 1590 N N . LEU A 1 202 ? -6.399 17.413 29.259 1.00 93.44 202 LEU A N 1
ATOM 1591 C CA . LEU A 1 202 ? -6.794 16.604 28.106 1.00 93.44 202 LEU A CA 1
ATOM 1592 C C . LEU A 1 202 ? -7.234 17.530 26.946 1.00 93.44 202 LEU A C 1
ATOM 1594 O O . LEU A 1 202 ? -7.690 18.650 27.194 1.00 93.44 202 LEU A O 1
ATOM 1598 N N . PRO A 1 203 ? -7.124 17.104 25.670 1.00 92.50 203 PRO A N 1
ATOM 1599 C CA . PRO A 1 203 ? -7.487 17.954 24.536 1.00 92.50 203 PRO A CA 1
ATOM 1600 C C . PRO A 1 203 ? -8.976 18.344 24.518 1.00 92.50 203 PRO A C 1
ATOM 1602 O O . PRO A 1 203 ? -9.836 17.503 24.263 1.00 92.50 203 PRO A O 1
ATOM 1605 N N . GLY A 1 204 ? -9.271 19.630 24.727 1.00 90.69 204 GLY A N 1
ATOM 1606 C CA . GLY A 1 204 ? -10.622 20.200 24.649 1.00 90.69 204 GLY A CA 1
ATOM 1607 C C . GLY A 1 204 ? -11.471 20.046 25.919 1.00 90.69 204 GLY A C 1
ATOM 1608 O O . GLY A 1 204 ? -11.101 19.367 26.871 1.00 90.69 204 GLY A O 1
ATOM 1609 N N . GLU A 1 205 ? -12.642 20.687 25.916 1.00 89.31 205 GLU A N 1
ATOM 1610 C CA . GLU A 1 205 ? -13.621 20.670 27.023 1.00 89.31 205 GLU A CA 1
ATOM 1611 C C . GLU A 1 205 ? -14.918 19.919 26.629 1.00 89.31 205 GLU A C 1
ATOM 1613 O O . GLU A 1 205 ? -15.936 20.010 27.305 1.00 89.31 205 GLU A O 1
ATOM 1618 N N . ASP A 1 206 ? -14.901 19.196 25.503 1.00 92.50 206 ASP A N 1
ATOM 1619 C CA . ASP A 1 206 ? -16.045 18.477 24.914 1.00 92.50 206 ASP A CA 1
ATOM 1620 C C . ASP A 1 206 ? -16.059 16.975 25.270 1.00 92.50 206 ASP A C 1
ATOM 1622 O O . ASP A 1 206 ? -16.609 16.130 24.553 1.00 92.50 206 ASP A O 1
ATOM 1626 N N . TRP A 1 207 ? -15.453 16.641 26.413 1.00 94.94 207 TRP A N 1
ATOM 1627 C CA . TRP A 1 207 ? -15.394 15.279 26.928 1.00 94.94 207 TRP A CA 1
ATOM 1628 C C . TRP A 1 207 ? -16.723 14.834 27.516 1.00 94.94 207 TRP A C 1
ATOM 1630 O O . TRP A 1 207 ? -17.468 15.613 28.113 1.00 94.94 207 TRP A O 1
ATOM 1640 N N . THR A 1 208 ? -16.971 13.538 27.382 1.00 95.62 208 THR A N 1
ATOM 1641 C CA . THR A 1 208 ? -18.036 12.817 28.069 1.00 95.62 208 THR A CA 1
ATOM 1642 C C . THR A 1 208 ? -17.424 11.784 29.001 1.00 95.62 208 THR A C 1
ATOM 1644 O O . THR A 1 208 ? -16.411 11.168 28.672 1.00 95.62 208 THR A O 1
ATOM 1647 N N . VAL A 1 209 ? -18.039 11.583 30.163 1.00 96.12 209 VAL A N 1
ATOM 1648 C CA . VAL A 1 209 ? -17.633 10.554 31.125 1.00 96.12 209 VAL A CA 1
ATOM 1649 C C . VAL A 1 209 ? -18.790 9.624 31.462 1.00 96.12 209 VAL A C 1
ATOM 1651 O O . VAL A 1 209 ? -19.955 10.028 31.488 1.00 96.12 209 VAL A O 1
ATOM 1654 N N . PHE A 1 210 ? -18.452 8.364 31.711 1.00 96.31 210 PHE A N 1
ATOM 1655 C CA . PHE A 1 210 ? -19.393 7.271 31.915 1.00 96.31 210 PHE A CA 1
ATOM 1656 C C . PHE A 1 210 ? -19.607 6.986 33.405 1.00 96.31 210 PHE A C 1
ATOM 1658 O O . PHE A 1 210 ? -18.646 6.776 34.148 1.00 96.31 210 PHE A O 1
ATOM 1665 N N . GLN A 1 211 ? -20.867 6.906 33.836 1.00 94.69 211 GLN A N 1
ATOM 1666 C CA . GLN A 1 211 ? -21.242 6.466 35.183 1.00 94.69 211 GLN A CA 1
ATOM 1667 C C . GLN A 1 211 ? -22.275 5.335 35.116 1.00 94.69 211 GLN A C 1
ATOM 1669 O O . GLN A 1 211 ? -23.238 5.398 34.358 1.00 94.69 211 GLN A O 1
ATOM 1674 N N . SER A 1 212 ? -22.088 4.298 35.928 1.00 92.88 212 SER A N 1
ATOM 1675 C CA . SER A 1 212 ? -22.972 3.135 36.010 1.00 92.88 212 SER A CA 1
ATOM 1676 C C . SER A 1 212 ? -23.005 2.600 37.439 1.00 92.88 212 SER A C 1
ATOM 1678 O O . SER A 1 212 ? -21.975 2.575 38.108 1.00 92.88 212 SER A O 1
ATOM 1680 N N . ASN A 1 213 ? -24.170 2.099 37.857 1.00 90.38 213 ASN A N 1
ATOM 1681 C CA . ASN A 1 213 ? -24.325 1.287 39.070 1.00 90.38 213 ASN A CA 1
ATOM 1682 C C . ASN A 1 213 ? -24.469 -0.221 38.745 1.00 90.38 213 ASN A C 1
ATOM 1684 O O . ASN A 1 213 ? -24.629 -1.036 39.650 1.00 90.38 213 ASN A O 1
ATOM 1688 N N . HIS A 1 214 ? -24.439 -0.605 37.463 1.00 94.81 214 HIS A N 1
ATOM 1689 C CA . HIS A 1 214 ? -24.518 -1.990 36.993 1.00 94.81 214 HIS A CA 1
ATOM 1690 C C . HIS A 1 214 ? -23.119 -2.564 36.738 1.00 94.81 214 HIS A C 1
ATOM 1692 O O . HIS A 1 214 ? -22.334 -2.012 35.965 1.00 94.81 214 HIS A O 1
ATOM 1698 N N . SER A 1 215 ? -22.861 -3.750 37.292 1.00 94.19 215 SER A N 1
ATOM 1699 C CA . SER A 1 215 ? -21.601 -4.511 37.224 1.00 94.19 215 SER A CA 1
ATOM 1700 C C . SER A 1 215 ? -21.202 -5.050 35.837 1.00 94.19 215 SER A C 1
ATOM 1702 O O . SER A 1 215 ? -20.322 -5.896 35.746 1.00 94.19 215 SER A O 1
ATOM 1704 N N . THR A 1 216 ? -21.847 -4.597 34.755 1.00 95.44 216 THR A N 1
ATOM 1705 C CA . THR A 1 216 ? -21.410 -4.915 33.380 1.00 95.44 216 THR A CA 1
ATOM 1706 C C . THR A 1 216 ? -20.368 -3.915 32.885 1.00 95.44 216 THR A C 1
ATOM 1708 O O . THR A 1 216 ? -19.639 -4.220 31.951 1.00 95.44 216 THR A O 1
ATOM 1711 N N . TYR A 1 217 ? -20.294 -2.734 33.507 1.00 97.00 217 TYR A N 1
ATOM 1712 C CA . TYR A 1 217 ? -19.441 -1.634 33.075 1.00 97.00 217 TYR A CA 1
ATOM 1713 C C . TYR A 1 217 ? -18.204 -1.503 33.967 1.00 97.00 217 TYR A C 1
ATOM 1715 O O . TYR A 1 217 ? -18.323 -1.160 35.143 1.00 97.00 217 TYR A O 1
ATOM 1723 N N . GLU A 1 218 ? -17.021 -1.730 33.396 1.00 96.38 218 GLU A N 1
ATOM 1724 C CA . GLU A 1 218 ? -15.726 -1.585 34.071 1.00 96.38 218 GLU A CA 1
ATOM 1725 C C . GLU A 1 218 ? -14.920 -0.415 33.474 1.00 96.38 218 GLU A C 1
ATOM 1727 O O . GLU A 1 218 ? -14.871 -0.261 32.249 1.00 96.38 218 GLU A O 1
ATOM 1732 N N . PRO A 1 219 ? -14.273 0.437 34.293 1.00 96.31 219 PRO A N 1
ATOM 1733 C CA . PRO A 1 219 ? -13.476 1.548 33.784 1.00 96.31 219 PRO A CA 1
ATOM 1734 C C . PRO A 1 219 ? -12.169 1.054 33.152 1.00 96.31 219 PRO A C 1
ATOM 1736 O O . PRO A 1 219 ? -11.470 0.219 33.725 1.00 96.31 219 PRO A O 1
ATOM 1739 N N . VAL A 1 220 ? -11.807 1.617 31.999 1.00 97.19 220 VAL A N 1
ATOM 1740 C CA . VAL A 1 220 ? -10.536 1.353 31.300 1.00 97.19 220 VAL A CA 1
ATOM 1741 C C . VAL A 1 220 ? -9.590 2.540 31.471 1.00 97.19 220 VAL A C 1
ATOM 1743 O O . VAL A 1 220 ? -8.453 2.362 31.906 1.00 97.19 220 VAL A O 1
ATOM 1746 N N . LEU A 1 221 ? -10.086 3.752 31.195 1.00 97.12 221 LEU A N 1
ATOM 1747 C CA . LEU A 1 221 ? -9.396 5.020 31.446 1.00 97.12 221 LEU A CA 1
ATOM 1748 C C . LEU A 1 221 ? -10.195 5.885 32.426 1.00 97.12 221 LEU A C 1
ATOM 1750 O O . LEU A 1 221 ? -11.428 5.918 32.380 1.00 97.12 221 LEU A O 1
ATOM 1754 N N . LEU A 1 222 ? -9.473 6.594 33.290 1.00 95.75 222 LEU A N 1
ATOM 1755 C CA . LEU A 1 222 ? -9.988 7.462 34.347 1.00 95.75 222 LEU A CA 1
ATOM 1756 C C . LEU A 1 222 ? -9.284 8.823 34.266 1.00 95.75 222 LEU A C 1
ATOM 1758 O O . LEU A 1 222 ? -8.073 8.864 34.101 1.00 95.75 222 LEU A O 1
ATOM 1762 N N . ALA A 1 223 ? -9.999 9.935 34.420 1.00 95.25 223 ALA A N 1
ATOM 1763 C CA . ALA A 1 223 ? -9.403 11.275 34.454 1.00 95.25 223 ALA A CA 1
ATOM 1764 C C . ALA A 1 223 ? -10.028 12.146 35.551 1.00 95.25 223 ALA A C 1
ATOM 1766 O O . ALA A 1 223 ? -11.169 11.923 35.962 1.00 95.25 223 ALA A O 1
ATOM 1767 N N . LYS A 1 224 ? -9.293 13.153 36.025 1.00 93.38 224 LYS A N 1
ATOM 1768 C CA . LYS A 1 224 ? -9.779 14.134 37.005 1.00 93.38 224 LYS A CA 1
ATOM 1769 C C . LYS A 1 224 ? -10.525 15.273 36.317 1.00 93.38 224 LYS A C 1
ATOM 1771 O O . LYS A 1 224 ? -10.221 15.650 35.186 1.00 93.38 224 LYS A O 1
ATOM 1776 N N . THR A 1 225 ? -11.469 15.886 37.021 1.00 88.31 225 THR A N 1
ATOM 1777 C CA . THR A 1 225 ? -12.084 17.145 36.584 1.00 88.31 225 THR A CA 1
ATOM 1778 C C . THR A 1 225 ? -11.138 18.333 36.774 1.00 88.31 225 THR A C 1
ATOM 1780 O O . THR A 1 225 ? -10.412 18.447 37.763 1.00 88.31 225 THR A O 1
ATOM 1783 N N . LYS A 1 226 ? -11.166 19.262 35.816 1.00 81.69 226 LYS A N 1
ATOM 1784 C CA . LYS A 1 226 ? -10.369 20.500 35.817 1.00 81.69 226 LYS A CA 1
ATOM 1785 C C . LYS A 1 226 ? -10.759 21.477 36.938 1.00 81.69 226 LYS A C 1
ATOM 1787 O O . LYS A 1 226 ? -9.922 22.253 37.381 1.00 81.69 226 LYS A O 1
ATOM 1792 N N . SER A 1 227 ? -12.010 21.429 37.398 1.00 65.00 227 SER A N 1
ATOM 1793 C CA . SER A 1 227 ? -12.649 22.389 38.315 1.00 65.00 227 SER A CA 1
ATOM 1794 C C . SER A 1 227 ? -12.573 22.038 39.811 1.00 65.00 227 SER A C 1
ATOM 1796 O O . SER A 1 227 ? -13.181 22.725 40.629 1.00 65.00 227 SER A O 1
ATOM 1798 N N . ALA A 1 228 ? -11.816 21.008 40.203 1.00 53.22 228 ALA A N 1
ATOM 1799 C CA . ALA A 1 228 ? -11.725 20.553 41.598 1.00 53.22 228 ALA A CA 1
ATOM 1800 C C . ALA A 1 228 ? -11.045 21.545 42.578 1.00 53.22 228 ALA A C 1
ATOM 1802 O O . ALA A 1 228 ? -10.980 21.280 43.774 1.00 53.22 228 ALA A O 1
ATOM 1803 N N . GLU A 1 229 ? -10.553 22.688 42.095 1.00 47.53 229 GLU A N 1
ATOM 1804 C CA . GLU A 1 229 ? -9.840 23.710 42.881 1.00 47.53 229 GLU A CA 1
ATOM 1805 C C . GLU A 1 229 ? -10.740 24.856 43.393 1.00 47.53 229 GLU A C 1
ATOM 1807 O O . GLU A 1 229 ? -10.241 25.775 44.039 1.00 47.53 229 GLU A O 1
ATOM 1812 N N . SER A 1 230 ? -12.059 24.828 43.139 1.00 36.66 230 SER A N 1
ATOM 1813 C CA . SER A 1 230 ? -12.961 25.957 43.447 1.00 36.66 230 SER A CA 1
ATOM 1814 C C . SER A 1 230 ? -14.259 25.607 44.200 1.00 36.66 230 SER A C 1
ATOM 1816 O O . SER A 1 230 ? -15.248 26.328 44.062 1.00 36.66 230 SER A O 1
ATOM 1818 N N . ILE A 1 231 ? -14.294 24.526 44.992 1.00 40.34 231 ILE A N 1
ATOM 1819 C CA . ILE A 1 231 ? -15.452 24.162 45.840 1.00 40.34 231 ILE A CA 1
ATOM 1820 C C . ILE A 1 231 ? -15.017 24.119 47.322 1.00 40.34 231 ILE A C 1
ATOM 1822 O O . ILE A 1 231 ? -14.485 23.101 47.761 1.00 40.34 231 ILE A O 1
ATOM 1826 N N . PRO A 1 232 ? -15.255 25.178 48.130 1.00 33.62 232 PRO A N 1
ATOM 1827 C CA . PRO A 1 232 ? -14.693 25.311 49.488 1.00 33.62 232 PRO A CA 1
ATOM 1828 C C . PRO A 1 232 ? -15.155 24.305 50.563 1.00 33.62 232 PRO A C 1
ATOM 1830 O O . PRO A 1 232 ? -14.769 24.445 51.721 1.00 33.62 232 PRO A O 1
ATOM 1833 N N . HIS A 1 233 ? -15.996 23.322 50.221 1.00 39.72 233 HIS A N 1
ATOM 1834 C CA . HIS A 1 233 ? -16.648 22.419 51.183 1.00 39.72 233 HIS A CA 1
ATOM 1835 C C . HIS A 1 233 ? -16.620 20.926 50.802 1.00 39.72 233 HIS A C 1
ATOM 1837 O O . HIS A 1 233 ? -17.355 20.139 51.393 1.00 39.72 233 HIS A O 1
ATOM 1843 N N . MET A 1 234 ? -15.758 20.504 49.869 1.00 33.50 234 MET A N 1
ATOM 1844 C CA . MET A 1 234 ? -15.438 19.080 49.681 1.00 33.50 234 MET A CA 1
ATOM 1845 C C . MET A 1 234 ? -13.955 18.827 49.952 1.00 33.50 234 MET A C 1
ATOM 1847 O O . MET A 1 234 ? -13.084 19.395 49.300 1.00 33.50 234 MET A O 1
ATOM 1851 N N . SER A 1 235 ? -13.674 17.994 50.953 1.00 32.09 235 SER A N 1
ATOM 1852 C CA . SER A 1 235 ? -12.322 17.717 51.433 1.00 32.09 235 SER A CA 1
ATOM 1853 C C . SER A 1 235 ? -11.742 16.437 50.828 1.00 32.09 235 SER A C 1
ATOM 1855 O O . SER A 1 235 ? -12.259 15.356 51.100 1.00 32.09 235 SER A O 1
ATOM 1857 N N . VAL A 1 236 ? -10.585 16.582 50.173 1.00 41.03 236 VAL A N 1
ATOM 1858 C CA . VAL A 1 236 ? -9.673 15.514 49.711 1.00 41.03 236 VAL A CA 1
ATOM 1859 C C . VAL A 1 236 ? -10.169 14.705 48.495 1.00 41.03 236 VAL A C 1
ATOM 1861 O O . VAL A 1 236 ? -11.335 14.357 48.383 1.00 41.03 236 VAL A O 1
ATOM 1864 N N . ASP A 1 237 ? -9.221 14.439 47.589 1.00 43.00 237 ASP A N 1
ATOM 1865 C CA . ASP A 1 237 ? -9.326 13.752 46.292 1.00 43.00 237 ASP A CA 1
ATOM 1866 C C . ASP A 1 237 ? -10.361 14.278 45.278 1.00 43.00 237 ASP A C 1
ATOM 1868 O O . ASP A 1 237 ? -11.571 14.080 45.365 1.00 43.00 237 ASP A O 1
ATOM 1872 N N . ALA A 1 238 ? -9.834 14.878 44.204 1.00 56.69 238 ALA A N 1
ATOM 1873 C CA . ALA A 1 238 ? -10.595 15.182 42.998 1.00 56.69 238 ALA A CA 1
ATOM 1874 C C . ALA A 1 238 ? -11.093 13.880 42.348 1.00 56.69 238 ALA A C 1
ATOM 1876 O O . ALA A 1 238 ? -10.284 13.024 41.975 1.00 56.69 238 ALA A O 1
ATOM 1877 N N . ALA A 1 239 ? -12.415 13.754 42.204 1.00 73.00 239 ALA A N 1
ATOM 1878 C CA . ALA A 1 239 ? -13.065 12.546 41.711 1.00 73.00 239 ALA A CA 1
ATOM 1879 C C . ALA A 1 239 ? -12.503 12.086 40.353 1.00 73.00 239 ALA A C 1
ATOM 1881 O O . ALA A 1 239 ? -12.324 12.880 39.425 1.00 73.00 239 ALA A O 1
ATOM 1882 N N . LEU A 1 240 ? -12.244 10.781 40.246 1.00 88.81 240 LEU A N 1
ATOM 1883 C CA . LEU A 1 240 ? -11.850 10.126 39.003 1.00 88.81 240 LEU A CA 1
ATOM 1884 C C . LEU A 1 240 ? -13.100 9.739 38.210 1.00 88.81 240 LEU A C 1
ATOM 1886 O O . LEU A 1 240 ? -13.962 9.013 38.703 1.00 88.81 240 LEU A O 1
ATOM 1890 N N . HIS A 1 241 ? -13.176 10.205 36.968 1.00 94.25 241 HIS A N 1
ATOM 1891 C CA . HIS A 1 241 ? -14.291 9.976 36.058 1.00 94.25 241 HIS A CA 1
ATOM 1892 C C . HIS A 1 241 ? -13.865 9.081 34.890 1.00 94.25 241 HIS A C 1
ATOM 1894 O O . HIS A 1 241 ? -12.810 9.289 34.292 1.00 94.25 241 HIS A O 1
ATOM 1900 N N . THR A 1 242 ? -14.696 8.102 34.537 1.00 96.69 242 THR A N 1
ATOM 1901 C CA . THR A 1 242 ? -14.406 7.125 33.477 1.00 96.69 242 THR A CA 1
ATOM 1902 C C . THR A 1 242 ? -14.503 7.754 32.087 1.00 96.69 242 THR A C 1
ATOM 1904 O O . THR A 1 242 ? -15.601 8.091 31.649 1.00 96.69 242 THR A O 1
ATOM 1907 N N . THR A 1 243 ? -13.387 7.876 31.368 1.00 96.69 243 THR A N 1
ATOM 1908 C CA . THR A 1 243 ? -13.333 8.412 29.990 1.00 96.69 243 THR A CA 1
ATOM 1909 C C . THR A 1 243 ? -13.416 7.327 28.916 1.00 96.69 243 THR A C 1
ATOM 1911 O O . THR A 1 243 ? -13.853 7.600 27.798 1.00 96.69 243 THR A O 1
ATOM 1914 N N . VAL A 1 244 ? -13.056 6.084 29.255 1.00 98.31 244 VAL A N 1
ATOM 1915 C CA . VAL A 1 244 ? -13.281 4.890 28.424 1.00 98.31 244 VAL A CA 1
ATOM 1916 C C . VAL A 1 244 ? -13.798 3.768 29.316 1.00 98.31 244 VAL A C 1
ATOM 1918 O O . VAL A 1 244 ? -13.197 3.484 30.355 1.00 98.31 244 VAL A O 1
ATOM 1921 N N . VAL A 1 245 ? -14.903 3.136 28.919 1.00 98.06 245 VAL A N 1
ATOM 1922 C CA . VAL A 1 245 ? -15.578 2.074 29.681 1.00 98.06 245 VAL A CA 1
ATOM 1923 C C . VAL A 1 245 ? -15.728 0.804 28.843 1.00 98.06 245 VAL A C 1
ATOM 1925 O O . VAL A 1 245 ? -16.029 0.857 27.650 1.00 98.06 245 VAL A O 1
ATOM 1928 N N . GLN A 1 246 ? -15.520 -0.345 29.475 1.00 97.44 246 GLN A N 1
ATOM 1929 C CA . GLN A 1 246 ? -15.722 -1.673 28.910 1.00 97.44 246 GLN A CA 1
ATOM 1930 C C . GLN A 1 246 ? -17.080 -2.214 29.367 1.00 97.44 246 GLN A C 1
ATOM 1932 O O . GLN A 1 246 ? -17.389 -2.168 30.552 1.00 97.44 246 GLN A O 1
ATOM 1937 N N . ASP A 1 247 ? -17.880 -2.730 28.436 1.00 97.50 247 ASP A N 1
ATOM 1938 C CA . ASP A 1 247 ? -19.116 -3.469 28.706 1.00 97.50 247 ASP A CA 1
ATOM 1939 C C . ASP A 1 247 ? -18.838 -4.968 28.558 1.00 97.50 247 ASP A C 1
ATOM 1941 O O . ASP A 1 247 ? -18.506 -5.451 27.471 1.00 97.50 247 ASP A O 1
ATOM 1945 N N . LEU A 1 248 ? -18.985 -5.711 29.651 1.00 95.69 248 LEU A N 1
ATOM 1946 C CA . LEU A 1 248 ? -18.828 -7.163 29.697 1.00 95.69 248 LEU A CA 1
ATOM 1947 C C . LEU A 1 248 ? -20.004 -7.913 29.042 1.00 95.69 248 LEU A C 1
ATOM 1949 O O . LEU A 1 248 ? -19.929 -9.133 28.883 1.00 95.69 248 LEU A O 1
ATOM 1953 N N . GLY A 1 249 ? -21.077 -7.213 28.656 1.00 95.25 249 GLY A N 1
ATOM 1954 C CA . GLY A 1 249 ? -22.258 -7.795 28.019 1.00 95.25 249 GLY A CA 1
ATOM 1955 C C . GLY A 1 249 ? -23.168 -8.568 28.976 1.00 95.25 249 GLY A C 1
ATOM 1956 O O . GLY A 1 249 ? -23.971 -9.381 28.530 1.00 95.25 249 GLY A O 1
ATOM 1957 N N . LEU A 1 250 ? -23.081 -8.337 30.290 1.00 95.75 250 LEU A N 1
ATOM 1958 C CA . LEU A 1 250 ? -23.918 -9.023 31.288 1.00 95.75 250 LEU A CA 1
ATOM 1959 C C . LEU A 1 250 ? -25.390 -8.572 31.248 1.00 95.75 250 LEU A C 1
ATOM 1961 O O . LEU A 1 250 ? -26.253 -9.272 31.772 1.00 95.75 250 LEU A O 1
ATOM 1965 N N . HIS A 1 251 ? -25.673 -7.416 30.637 1.00 93.50 251 HIS A N 1
ATOM 1966 C CA . HIS A 1 251 ? -27.024 -6.868 30.484 1.00 93.50 251 HIS A CA 1
ATOM 1967 C C . HIS A 1 251 ? -27.803 -7.511 29.318 1.00 93.50 251 HIS A C 1
ATOM 1969 O O . HIS A 1 251 ? -28.956 -7.899 29.489 1.00 93.50 251 HIS A O 1
ATOM 1975 N N . ASP A 1 252 ? -27.180 -7.647 28.140 1.00 94.38 252 ASP A N 1
ATOM 1976 C CA . ASP A 1 252 ? -27.850 -8.071 26.896 1.00 94.38 252 ASP A CA 1
ATOM 1977 C C . ASP A 1 252 ? -27.104 -9.141 26.072 1.00 94.38 252 ASP A C 1
ATOM 1979 O O . ASP A 1 252 ? -27.640 -9.646 25.086 1.00 94.38 252 ASP A O 1
ATOM 1983 N N . GLY A 1 253 ? -25.909 -9.556 26.498 1.00 95.25 253 GLY A N 1
ATOM 1984 C CA . GLY A 1 253 ? -25.086 -10.571 25.835 1.00 95.25 253 GLY A CA 1
ATOM 1985 C C . GLY A 1 253 ? -24.060 -10.031 24.834 1.00 95.25 253 GLY A C 1
ATOM 1986 O O . GLY A 1 253 ? -23.393 -10.841 24.193 1.00 95.25 253 GLY A O 1
ATOM 1987 N N . ILE A 1 254 ? -23.914 -8.708 24.684 1.00 96.69 254 ILE A N 1
ATOM 1988 C CA . ILE A 1 254 ? -23.018 -8.089 23.693 1.00 96.69 254 ILE A CA 1
ATOM 1989 C C . ILE A 1 254 ? -21.887 -7.341 24.405 1.00 96.69 254 ILE A C 1
ATOM 1991 O O . ILE A 1 254 ? -22.131 -6.403 25.160 1.00 96.69 254 ILE A O 1
ATOM 1995 N N . GLN A 1 255 ? -20.637 -7.725 24.139 1.00 97.62 255 GLN A N 1
ATOM 1996 C CA . GLN A 1 255 ? -19.466 -7.028 24.680 1.00 97.62 255 GLN A CA 1
ATOM 1997 C C . GLN A 1 255 ? -19.181 -5.733 23.916 1.00 97.62 255 GLN A C 1
ATOM 1999 O O . GLN A 1 255 ? -19.276 -5.694 22.684 1.00 97.62 255 GLN A O 1
ATOM 2004 N N . ARG A 1 256 ? -18.808 -4.667 24.633 1.00 97.75 256 ARG A N 1
ATOM 2005 C CA . ARG A 1 256 ? -18.566 -3.344 24.038 1.00 97.75 256 ARG A CA 1
ATOM 2006 C C . ARG A 1 256 ? -17.378 -2.622 24.659 1.00 97.75 256 ARG A C 1
ATOM 2008 O O . ARG A 1 256 ? -16.982 -2.909 25.784 1.00 97.75 256 ARG A O 1
ATOM 2015 N N . VAL A 1 257 ? -16.851 -1.633 23.943 1.00 98.62 257 VAL A N 1
ATOM 2016 C CA . VAL A 1 257 ? -15.921 -0.633 24.491 1.00 98.62 257 VAL A CA 1
ATOM 2017 C C . VAL A 1 257 ? -16.374 0.743 24.020 1.00 98.62 257 VAL A C 1
ATOM 2019 O O . VAL A 1 257 ? -16.560 0.952 22.819 1.00 98.62 257 VAL A O 1
ATOM 2022 N N . LEU A 1 258 ? -16.588 1.662 24.960 1.00 98.50 258 LEU A N 1
ATOM 2023 C CA . LEU A 1 258 ? -17.145 2.987 24.700 1.00 98.50 258 LEU A CA 1
ATOM 2024 C C . LEU A 1 258 ? -16.148 4.087 25.086 1.00 98.50 258 LEU A C 1
ATOM 2026 O O . LEU A 1 258 ? -15.640 4.102 26.206 1.00 98.50 258 LEU A O 1
ATOM 2030 N N . PHE A 1 259 ? -15.894 5.011 24.158 1.00 98.62 259 PHE A N 1
ATOM 2031 C CA . PHE A 1 259 ? -14.953 6.129 24.295 1.00 98.62 259 PHE A CA 1
ATOM 2032 C C . PHE A 1 259 ? -15.697 7.462 24.440 1.00 98.62 259 PHE A C 1
ATOM 2034 O O . PHE A 1 259 ? -16.596 7.751 23.651 1.00 98.62 259 PHE A O 1
ATOM 2041 N N . GLY A 1 260 ? -15.309 8.280 25.423 1.00 96.94 260 GLY A N 1
ATOM 2042 C CA . GLY A 1 260 ? -15.957 9.554 25.773 1.00 96.94 260 GLY A CA 1
ATOM 2043 C C . GLY A 1 260 ? -15.451 10.795 25.021 1.00 96.94 260 GLY A C 1
ATOM 2044 O O . GLY A 1 260 ? -15.834 11.917 25.353 1.00 96.94 260 GLY A O 1
ATOM 2045 N N . ASN A 1 261 ? -14.565 10.614 24.037 1.00 96.19 261 ASN A N 1
ATOM 2046 C CA . ASN A 1 261 ? -14.181 11.614 23.034 1.00 96.19 261 ASN A CA 1
ATOM 2047 C C . ASN A 1 261 ? -13.562 10.891 21.816 1.00 96.19 261 ASN A C 1
ATOM 2049 O O . ASN A 1 261 ? -13.369 9.673 21.843 1.00 96.19 261 ASN A O 1
ATOM 2053 N N . ASN A 1 262 ? -13.219 11.632 20.762 1.00 95.12 262 ASN A N 1
ATOM 2054 C CA . ASN A 1 262 ? -12.558 11.125 19.553 1.00 95.12 262 ASN A CA 1
ATOM 2055 C C . ASN A 1 262 ? -11.153 10.542 19.824 1.00 95.12 262 ASN A C 1
ATOM 2057 O O . ASN A 1 262 ? -10.600 10.638 20.923 1.00 95.12 262 ASN A O 1
ATOM 2061 N N . LEU A 1 263 ? -10.534 10.001 18.771 1.00 95.75 263 LEU A N 1
ATOM 2062 C CA . LEU A 1 263 ? -9.155 9.509 18.762 1.00 95.75 263 LEU A CA 1
ATOM 2063 C C . LEU A 1 263 ? -8.084 10.623 18.779 1.00 95.75 263 LEU A C 1
ATOM 2065 O O . LEU A 1 263 ? -6.899 10.305 18.788 1.00 95.75 263 LEU A O 1
ATOM 2069 N N . ASN A 1 264 ? -8.451 11.912 18.846 1.00 91.94 264 ASN A N 1
ATOM 2070 C CA . ASN A 1 264 ? -7.498 13.032 18.948 1.00 91.94 264 ASN A CA 1
ATOM 2071 C C . ASN A 1 264 ? -6.513 12.883 20.127 1.00 91.94 264 ASN A C 1
ATOM 2073 O O . ASN A 1 264 ? -5.363 13.304 20.021 1.00 91.94 264 ASN A O 1
ATOM 2077 N N . PHE A 1 265 ? -6.949 12.290 21.244 1.00 94.75 265 PHE A N 1
ATOM 2078 C CA . PHE A 1 265 ? -6.093 11.999 22.395 1.00 94.75 265 PHE A CA 1
ATOM 2079 C C . PHE A 1 265 ? -5.309 10.698 22.164 1.00 94.75 265 PHE A C 1
ATOM 2081 O O . PHE A 1 265 ? -5.900 9.653 21.891 1.00 94.75 265 PHE A O 1
ATOM 2088 N N . TRP A 1 266 ? -3.978 10.736 22.272 1.00 94.12 266 TRP A N 1
ATOM 2089 C CA . TRP A 1 266 ? -3.120 9.615 21.863 1.00 94.12 266 TRP A CA 1
ATOM 2090 C C . TRP A 1 266 ? -3.405 8.315 22.637 1.00 94.12 266 TRP A C 1
ATOM 2092 O O . TRP A 1 266 ? -3.399 7.235 22.043 1.00 94.12 266 TRP A O 1
ATOM 2102 N N . LEU A 1 267 ? -3.752 8.403 23.925 1.00 95.44 267 LEU A N 1
ATOM 2103 C CA . LEU A 1 267 ? -4.063 7.233 24.749 1.00 95.44 267 LEU A CA 1
ATOM 2104 C C . LEU A 1 267 ? -5.385 6.560 24.329 1.00 95.44 267 LEU A C 1
ATOM 2106 O O . LEU A 1 267 ? -5.515 5.344 24.461 1.00 95.44 267 LEU A O 1
ATOM 2110 N N . HIS A 1 268 ? -6.329 7.295 23.718 1.00 97.12 268 HIS A N 1
ATOM 2111 C CA . HIS A 1 268 ? -7.483 6.670 23.056 1.00 97.12 268 HIS A CA 1
ATOM 2112 C C . HIS A 1 268 ? -7.056 5.821 21.855 1.00 97.12 268 HIS A C 1
ATOM 2114 O O . HIS A 1 268 ? -7.615 4.747 21.665 1.00 97.12 268 HIS A O 1
ATOM 2120 N N . LYS A 1 269 ? -6.053 6.245 21.070 1.00 96.75 269 LYS A N 1
ATOM 2121 C CA . LYS A 1 269 ? -5.529 5.452 19.940 1.00 96.75 269 LYS A CA 1
ATOM 2122 C C . LYS A 1 269 ? -4.902 4.144 20.426 1.00 96.75 269 LYS A C 1
ATOM 2124 O O . LYS A 1 269 ? -5.157 3.097 19.839 1.00 96.75 269 LYS A O 1
ATOM 2129 N N . LEU A 1 270 ? -4.135 4.198 21.517 1.00 96.12 270 LEU A N 1
ATOM 2130 C CA . LEU A 1 270 ? -3.512 3.023 22.133 1.00 96.12 270 LEU A CA 1
ATOM 2131 C C . LEU A 1 270 ? -4.567 2.036 22.673 1.00 96.12 270 LEU A C 1
ATOM 2133 O O . LEU A 1 270 ? -4.581 0.871 22.276 1.00 96.12 270 LEU A O 1
ATOM 2137 N N . VAL A 1 271 ? -5.516 2.521 23.482 1.00 97.75 271 VAL A N 1
ATOM 2138 C CA . VAL A 1 271 ? -6.611 1.701 24.034 1.00 97.75 271 VAL A CA 1
ATOM 2139 C C . VAL A 1 271 ? -7.574 1.200 22.947 1.00 97.75 271 VAL A C 1
ATOM 2141 O O . VAL A 1 271 ? -8.146 0.123 23.087 1.00 97.75 271 VAL A O 1
ATOM 2144 N N . PHE A 1 272 ? -7.732 1.916 21.830 1.00 98.50 272 PHE A N 1
ATOM 2145 C CA . PHE A 1 272 ? -8.524 1.462 20.682 1.00 98.50 272 PHE A CA 1
ATOM 2146 C C . PHE A 1 272 ? -7.916 0.234 19.987 1.00 98.50 272 PHE A C 1
ATOM 2148 O O . PHE A 1 272 ? -8.657 -0.685 19.636 1.00 98.50 272 PHE A O 1
ATOM 2155 N N . VAL A 1 273 ? -6.587 0.159 19.839 1.00 97.81 273 VAL A N 1
ATOM 2156 C CA . VAL A 1 273 ? -5.924 -1.043 19.291 1.00 97.81 273 VAL A CA 1
ATOM 2157 C C . VAL A 1 273 ? -6.152 -2.253 20.204 1.00 97.81 273 VAL A C 1
ATOM 2159 O O . VAL A 1 273 ? -6.479 -3.340 19.720 1.00 97.81 273 VAL A O 1
ATOM 2162 N N . ASP A 1 274 ? -6.066 -2.060 21.522 1.00 98.00 274 ASP A N 1
ATOM 2163 C CA . ASP A 1 274 ? -6.381 -3.111 22.495 1.00 98.00 274 ASP A CA 1
ATOM 2164 C C . ASP A 1 274 ? -7.870 -3.490 22.492 1.00 98.00 274 ASP A C 1
ATOM 2166 O O . ASP A 1 274 ? -8.191 -4.675 22.547 1.00 98.00 274 ASP A O 1
ATOM 2170 N N . ALA A 1 275 ? -8.791 -2.535 22.324 1.00 98.38 275 ALA A N 1
ATOM 2171 C CA . ALA A 1 275 ? -10.224 -2.806 22.190 1.00 98.38 275 ALA A CA 1
ATOM 2172 C C . ALA A 1 275 ? -10.548 -3.673 20.958 1.00 98.38 275 ALA A C 1
ATOM 2174 O O . ALA A 1 275 ? -11.344 -4.610 21.058 1.00 98.38 275 ALA A O 1
ATOM 2175 N N . VAL A 1 276 ? -9.907 -3.405 19.812 1.00 98.19 276 VAL A N 1
ATOM 2176 C CA . VAL A 1 276 ? -10.026 -4.222 18.588 1.00 98.19 276 VAL A CA 1
ATOM 2177 C C . VAL A 1 276 ? -9.482 -5.638 18.819 1.00 98.19 276 VAL A C 1
ATOM 2179 O O . VAL A 1 276 ? -10.124 -6.613 18.420 1.00 98.19 276 VAL A O 1
ATOM 2182 N N . SER A 1 277 ? -8.345 -5.773 19.511 1.00 97.00 277 SER A N 1
ATOM 2183 C CA . SER A 1 277 ? -7.771 -7.078 19.866 1.00 97.00 277 SER A CA 1
ATOM 2184 C C . SER A 1 277 ? -8.673 -7.852 20.838 1.00 97.00 277 SER A C 1
ATOM 2186 O O . SER A 1 277 ? -9.017 -9.005 20.575 1.00 97.00 277 SER A O 1
ATOM 2188 N N . PHE A 1 278 ? -9.132 -7.218 21.920 1.00 96.75 278 PHE A N 1
ATOM 2189 C CA . PHE A 1 278 ? -9.983 -7.831 22.941 1.00 96.75 278 PHE A CA 1
ATOM 2190 C C . PHE A 1 278 ? -11.318 -8.319 22.359 1.00 96.75 278 PHE A C 1
ATOM 2192 O O . PHE A 1 278 ? -11.615 -9.514 22.418 1.00 96.75 278 PHE A O 1
ATOM 2199 N N . LEU A 1 279 ? -12.091 -7.425 21.728 1.00 97.12 279 LEU A N 1
ATOM 2200 C CA . LEU A 1 279 ? -13.435 -7.734 21.217 1.00 97.12 279 LEU A CA 1
ATOM 2201 C C . LEU A 1 279 ? -13.437 -8.744 20.056 1.00 97.12 279 LEU A C 1
ATOM 2203 O O . LEU A 1 279 ? -14.485 -9.297 19.735 1.00 97.12 279 LEU A O 1
ATOM 2207 N N . THR A 1 280 ? -12.283 -9.015 19.436 1.00 95.88 280 THR A N 1
ATOM 2208 C CA . THR A 1 280 ? -12.134 -10.037 18.383 1.00 95.88 280 THR A CA 1
ATOM 2209 C C . THR A 1 280 ? -11.496 -11.335 18.884 1.00 95.88 280 THR A C 1
ATOM 2211 O O . THR A 1 280 ? -11.128 -12.182 18.069 1.00 95.88 280 THR A O 1
ATOM 2214 N N . SER A 1 281 ? -11.333 -11.520 20.203 1.00 92.88 281 SER A N 1
ATOM 2215 C CA . SER A 1 281 ? -10.597 -12.657 20.789 1.00 92.88 281 SER A CA 1
ATOM 2216 C C . SER A 1 281 ? -9.185 -12.814 20.197 1.00 92.88 281 SER A C 1
ATOM 2218 O O . SER A 1 281 ? -8.738 -13.910 19.865 1.00 92.88 281 SER A O 1
ATOM 2220 N N . LYS A 1 282 ? -8.496 -11.680 20.018 1.00 92.69 282 LYS A N 1
ATOM 2221 C CA . LYS A 1 282 ? -7.173 -11.505 19.394 1.00 92.69 282 LYS A CA 1
ATOM 2222 C C . LYS A 1 282 ? -7.067 -11.910 17.916 1.00 92.69 282 LYS A C 1
ATOM 2224 O O . LYS A 1 282 ? -5.960 -11.951 17.382 1.00 92.69 282 LYS A O 1
ATOM 2229 N N . ARG A 1 283 ? -8.188 -12.148 17.218 1.00 91.88 283 ARG A N 1
ATOM 2230 C CA . ARG A 1 283 ? -8.193 -12.447 15.770 1.00 91.88 283 ARG A CA 1
ATOM 2231 C C . ARG A 1 283 ? -7.786 -11.253 14.907 1.00 91.88 283 ARG A C 1
ATOM 2233 O O . ARG A 1 283 ? -7.209 -11.458 13.843 1.00 91.88 283 ARG A O 1
ATOM 2240 N N . LEU A 1 284 ? -8.064 -10.029 15.358 1.00 94.75 284 LEU A N 1
ATOM 2241 C CA . LEU A 1 284 ? -7.508 -8.793 14.804 1.00 94.75 284 LEU A CA 1
ATOM 2242 C C . LEU A 1 284 ? -6.537 -8.193 15.827 1.00 94.75 284 LEU A C 1
ATOM 2244 O O . LEU A 1 284 ? -6.846 -7.232 16.523 1.00 94.75 284 LEU A O 1
ATOM 2248 N N . SER A 1 285 ? -5.359 -8.809 15.947 1.00 95.19 285 SER A N 1
ATOM 2249 C CA . SER A 1 285 ? -4.287 -8.356 16.834 1.00 95.19 285 SER A CA 1
ATOM 2250 C C . SER A 1 285 ? -2.948 -8.350 16.112 1.00 95.19 285 SER A C 1
ATOM 2252 O O . SER A 1 285 ? -2.634 -9.257 15.344 1.00 95.19 285 SER A O 1
ATOM 2254 N N . LEU A 1 286 ? -2.124 -7.353 16.423 1.00 93.56 286 LEU A N 1
ATOM 2255 C CA . LEU A 1 286 ? -0.688 -7.400 16.158 1.00 93.56 286 LEU A CA 1
ATOM 2256 C C . LEU A 1 286 ? 0.011 -8.199 17.282 1.00 93.56 286 LEU A C 1
ATOM 2258 O O . LEU A 1 286 ? -0.550 -8.306 18.380 1.00 93.56 286 LEU A O 1
ATOM 2262 N N . PRO A 1 287 ? 1.213 -8.764 17.047 1.00 94.69 287 PRO A N 1
ATOM 2263 C CA . PRO A 1 287 ? 2.062 -9.293 18.119 1.00 94.69 287 PRO A CA 1
ATOM 2264 C C . PRO A 1 287 ? 2.593 -8.155 19.011 1.00 94.69 287 PRO A C 1
ATOM 2266 O O . PRO A 1 287 ? 2.434 -6.978 18.681 1.00 94.69 287 PRO A O 1
ATOM 2269 N N . LEU A 1 288 ? 3.280 -8.488 20.110 1.00 97.19 288 LEU A N 1
ATOM 2270 C CA . LEU A 1 288 ? 4.005 -7.498 20.927 1.00 97.19 288 LEU A CA 1
ATOM 2271 C C . LEU A 1 288 ? 5.393 -7.151 20.366 1.00 97.19 288 LEU A C 1
ATOM 2273 O O . LEU A 1 288 ? 5.898 -6.064 20.626 1.00 97.19 288 LEU A O 1
ATOM 2277 N N . ASP A 1 289 ? 6.009 -8.039 19.583 1.00 97.44 289 ASP A N 1
ATOM 2278 C CA . ASP A 1 289 ? 7.345 -7.807 19.026 1.00 97.44 289 ASP A CA 1
ATOM 2279 C C . ASP A 1 289 ? 7.345 -6.665 17.996 1.00 97.44 289 ASP A C 1
ATOM 2281 O O . ASP A 1 289 ? 6.447 -6.572 17.150 1.00 97.44 289 ASP A O 1
ATOM 2285 N N . ARG A 1 290 ? 8.358 -5.796 18.055 1.00 97.88 290 ARG A N 1
ATOM 2286 C CA . ARG A 1 290 ? 8.590 -4.705 17.099 1.00 97.88 290 ARG A CA 1
ATOM 2287 C C . ARG A 1 290 ? 10.037 -4.707 16.653 1.00 97.88 290 ARG A C 1
ATOM 2289 O O . ARG A 1 290 ? 10.932 -4.567 17.478 1.00 97.88 290 ARG A O 1
ATOM 2296 N N . TYR A 1 291 ? 10.255 -4.823 15.349 1.00 98.31 291 TYR A N 1
ATOM 2297 C CA . TYR A 1 291 ? 11.591 -4.753 14.771 1.00 98.31 291 TYR A CA 1
ATOM 2298 C C . TYR A 1 291 ? 11.875 -3.343 14.267 1.00 98.31 291 TYR A C 1
ATOM 2300 O O . TYR A 1 291 ? 11.171 -2.851 13.383 1.00 98.31 291 TYR A O 1
ATOM 2308 N N . LEU A 1 292 ? 12.901 -2.716 14.834 1.00 97.69 292 LEU A N 1
ATOM 2309 C CA . LEU A 1 292 ? 13.345 -1.368 14.511 1.00 97.69 292 LEU A CA 1
ATOM 2310 C C . LEU A 1 292 ? 14.731 -1.406 13.859 1.00 97.69 292 LEU A C 1
ATOM 2312 O O . LEU A 1 292 ? 15.656 -2.051 14.359 1.00 97.69 292 LEU A O 1
ATOM 2316 N N . LEU A 1 293 ? 14.863 -0.686 12.750 1.00 98.12 293 LEU A N 1
ATOM 2317 C CA . LEU A 1 293 ? 16.122 -0.389 12.075 1.00 98.12 293 LEU A CA 1
ATOM 2318 C C . LEU A 1 293 ? 16.167 1.121 11.819 1.00 98.12 293 LEU A C 1
ATOM 2320 O O . LEU A 1 293 ? 15.163 1.703 11.404 1.00 98.12 293 LEU A O 1
ATOM 2324 N N . VAL A 1 294 ? 17.308 1.752 12.089 1.00 98.50 294 VAL A N 1
ATOM 2325 C CA . VAL A 1 294 ? 17.535 3.175 11.811 1.00 98.50 294 VAL A CA 1
ATOM 2326 C C . VAL A 1 294 ? 18.695 3.272 10.831 1.00 98.50 294 VAL A C 1
ATOM 2328 O O . VAL A 1 294 ? 19.845 3.010 11.190 1.00 98.50 294 VAL A O 1
ATOM 2331 N N . ASP A 1 295 ? 18.352 3.612 9.593 1.00 98.44 295 ASP A N 1
ATOM 2332 C CA . ASP A 1 295 ? 19.289 3.790 8.492 1.00 98.44 295 ASP A CA 1
ATOM 2333 C C . ASP A 1 295 ? 19.625 5.284 8.372 1.00 98.44 295 ASP A C 1
ATOM 2335 O O . ASP A 1 295 ? 18.733 6.086 8.069 1.00 98.44 295 ASP A O 1
ATOM 2339 N N . ILE A 1 296 ? 20.896 5.628 8.597 1.00 98.44 296 ILE A N 1
ATOM 2340 C CA . ILE A 1 296 ? 21.469 6.972 8.473 1.00 98.44 296 ILE A CA 1
ATOM 2341 C C . ILE A 1 296 ? 22.080 7.102 7.073 1.00 98.44 296 ILE A C 1
ATOM 2343 O O . ILE A 1 296 ? 23.180 6.607 6.834 1.00 98.44 296 ILE A O 1
ATOM 2347 N N . ASP A 1 297 ? 21.374 7.749 6.150 1.00 97.94 297 ASP A N 1
ATOM 2348 C CA . ASP A 1 297 ? 21.876 8.054 4.803 1.00 97.94 297 ASP A CA 1
ATOM 2349 C C . ASP A 1 297 ? 22.872 9.235 4.840 1.00 97.94 297 ASP A C 1
ATOM 2351 O O . ASP A 1 297 ? 23.115 9.850 5.884 1.00 97.94 297 ASP A O 1
ATOM 2355 N N . ASP A 1 298 ? 23.440 9.584 3.684 1.00 97.31 298 ASP A N 1
ATOM 2356 C CA . ASP A 1 298 ? 24.320 10.747 3.496 1.00 97.31 298 ASP A CA 1
ATOM 2357 C C . ASP A 1 298 ? 25.606 10.767 4.349 1.00 97.31 298 ASP A C 1
ATOM 2359 O O . ASP A 1 298 ? 26.200 11.828 4.560 1.00 97.31 298 ASP A O 1
ATOM 2363 N N . ILE A 1 299 ? 26.109 9.605 4.786 1.00 98.25 299 ILE A N 1
ATOM 2364 C CA . ILE A 1 299 ? 27.425 9.520 5.436 1.00 98.25 299 ILE A CA 1
ATOM 2365 C C . ILE A 1 299 ? 28.507 9.997 4.451 1.00 98.25 299 ILE A C 1
ATOM 2367 O O . ILE A 1 299 ? 28.573 9.552 3.298 1.00 98.25 299 ILE A O 1
ATOM 2371 N N . PHE A 1 300 ? 29.317 10.945 4.930 1.00 97.56 300 PHE A N 1
ATOM 2372 C CA . PHE A 1 300 ? 30.252 11.809 4.198 1.00 97.56 300 PHE A CA 1
ATOM 2373 C C . PHE A 1 300 ? 29.635 12.862 3.248 1.00 97.56 300 PHE A C 1
ATOM 2375 O O . PHE A 1 300 ? 30.343 13.767 2.828 1.00 97.56 300 PHE A O 1
ATOM 2382 N N . VAL A 1 301 ? 28.335 12.845 2.923 1.00 95.38 301 VAL A N 1
ATOM 2383 C CA . VAL A 1 301 ? 27.734 13.752 1.907 1.00 95.38 301 VAL A CA 1
ATOM 2384 C C . VAL A 1 301 ? 27.422 15.162 2.444 1.00 95.38 301 VAL A C 1
ATOM 2386 O O . VAL A 1 301 ? 27.275 16.104 1.663 1.00 95.38 301 VAL A O 1
ATOM 2389 N N . GLY A 1 302 ? 27.303 15.325 3.767 1.00 87.38 302 GLY A N 1
ATOM 2390 C CA . GLY A 1 302 ? 26.883 16.580 4.408 1.00 87.38 302 GLY A CA 1
ATOM 2391 C C . GLY A 1 302 ? 27.738 17.799 4.037 1.00 87.38 302 GLY A C 1
ATOM 2392 O O . GLY A 1 302 ? 28.958 17.706 3.902 1.00 87.38 302 GLY A O 1
ATOM 2393 N N . LYS A 1 303 ? 27.099 18.967 3.903 1.00 90.44 303 LYS A N 1
ATOM 2394 C CA . LYS A 1 303 ? 27.798 20.240 3.657 1.00 90.44 303 LYS A CA 1
ATOM 2395 C C . LYS A 1 303 ? 28.605 20.668 4.884 1.00 90.44 303 LYS A C 1
ATOM 2397 O O . LYS A 1 303 ? 28.207 20.361 6.006 1.00 90.44 303 LYS A O 1
ATOM 2402 N N . GLU A 1 304 ? 29.660 21.442 4.661 1.00 92.19 304 GLU A N 1
ATOM 2403 C CA . GLU A 1 304 ? 30.407 22.170 5.696 1.00 92.19 304 GLU A CA 1
ATOM 2404 C C . GLU A 1 304 ? 29.468 22.839 6.724 1.00 92.19 304 GLU A C 1
ATOM 2406 O O . GLU A 1 304 ? 28.459 23.451 6.356 1.00 92.19 304 GLU A O 1
ATOM 2411 N N . GLY A 1 305 ? 29.763 22.668 8.015 1.00 91.44 305 GLY A N 1
ATOM 2412 C CA . GLY A 1 305 ? 28.942 23.133 9.140 1.00 91.44 305 GLY A CA 1
ATOM 2413 C C . GLY A 1 305 ? 27.725 22.254 9.477 1.00 91.44 305 GLY A C 1
ATOM 2414 O O . GLY A 1 305 ? 27.055 22.496 10.485 1.00 91.44 305 GLY A O 1
ATOM 2415 N N . THR A 1 306 ? 27.427 21.232 8.668 1.00 92.50 306 THR A N 1
ATOM 2416 C CA . THR A 1 306 ? 26.298 20.299 8.870 1.00 92.50 306 THR A CA 1
ATOM 2417 C C . THR A 1 306 ? 26.732 18.856 9.134 1.00 92.50 306 THR A C 1
ATOM 2419 O O . THR A 1 306 ? 25.868 17.987 9.266 1.00 92.50 306 THR A O 1
ATOM 2422 N N . ARG A 1 307 ? 28.042 18.577 9.197 1.00 95.25 307 ARG A N 1
ATOM 2423 C CA . ARG A 1 307 ? 28.574 17.225 9.410 1.00 95.25 307 ARG A CA 1
ATOM 2424 C C . ARG A 1 307 ? 28.690 16.900 10.902 1.00 95.25 307 ARG A C 1
ATOM 2426 O O . ARG A 1 307 ? 28.494 17.755 11.765 1.00 95.25 307 ARG A O 1
ATOM 2433 N N . MET A 1 308 ? 28.970 15.632 11.200 1.00 97.31 308 MET A N 1
ATOM 2434 C CA . MET A 1 308 ? 29.274 15.185 12.559 1.00 97.31 308 MET A CA 1
ATOM 2435 C C . MET A 1 308 ? 30.721 15.529 12.907 1.00 97.31 308 MET A C 1
ATOM 2437 O O . MET A 1 308 ? 31.624 15.232 12.132 1.00 97.31 308 MET A O 1
ATOM 2441 N N . LYS A 1 309 ? 30.943 16.088 14.094 1.00 98.19 309 LYS A N 1
ATOM 2442 C CA . LYS A 1 309 ? 32.279 16.275 14.677 1.00 98.19 309 LYS A CA 1
ATOM 2443 C C . LYS A 1 309 ? 32.656 15.101 15.582 1.00 98.19 309 LYS A C 1
ATOM 2445 O O . LYS A 1 309 ? 31.834 14.231 15.889 1.00 98.19 309 LYS A O 1
ATOM 2450 N N . VAL A 1 310 ? 33.888 15.111 16.082 1.00 98.44 310 VAL A N 1
ATOM 2451 C CA . VAL A 1 310 ? 34.428 14.162 17.076 1.00 98.44 310 VAL A CA 1
ATOM 2452 C C . VAL A 1 310 ? 33.472 13.916 18.257 1.00 98.44 310 VAL A C 1
ATOM 2454 O O . VAL A 1 310 ? 33.302 12.780 18.705 1.00 98.44 310 VAL A O 1
ATOM 2457 N N . GLU A 1 311 ? 32.834 14.961 18.782 1.00 98.38 311 GLU A N 1
ATOM 2458 C CA . GLU A 1 311 ? 31.864 14.889 19.879 1.00 98.38 311 GLU A CA 1
ATOM 2459 C C . GLU A 1 311 ? 30.499 14.303 19.476 1.00 98.38 311 GLU A C 1
ATOM 2461 O O . GLU A 1 311 ? 29.813 13.724 20.322 1.00 98.38 311 GLU A O 1
ATOM 2466 N N . ASP A 1 312 ? 30.107 14.428 18.207 1.00 98.31 312 ASP A N 1
ATOM 2467 C CA . ASP A 1 312 ? 28.842 13.917 17.670 1.00 98.31 312 ASP A CA 1
ATOM 2468 C C . ASP A 1 312 ? 28.934 12.408 17.415 1.00 98.31 312 ASP A C 1
ATOM 2470 O O . ASP A 1 312 ? 28.048 11.653 17.814 1.00 98.31 312 ASP A O 1
ATOM 2474 N N . VAL A 1 313 ? 30.054 11.949 16.845 1.00 98.56 313 VAL A N 1
ATOM 2475 C CA . VAL A 1 313 ? 30.339 10.521 16.616 1.00 98.56 313 VAL A CA 1
ATOM 2476 C C . VAL A 1 313 ? 30.455 9.749 17.937 1.00 98.56 313 VAL A C 1
ATOM 2478 O O . VAL A 1 313 ? 29.948 8.631 18.049 1.00 98.56 313 VAL A O 1
ATOM 2481 N N . LYS A 1 314 ? 31.036 10.362 18.980 1.00 98.62 314 LYS A N 1
ATOM 2482 C CA . LYS A 1 314 ? 31.017 9.805 20.347 1.00 98.62 314 LYS A CA 1
ATOM 2483 C C . LYS A 1 314 ? 29.588 9.693 20.875 1.00 98.62 314 LYS A C 1
ATOM 2485 O O . LYS A 1 314 ? 29.176 8.612 21.280 1.00 98.62 314 LYS A O 1
ATOM 2490 N N . ALA A 1 315 ? 28.795 10.762 20.773 1.00 98.62 315 ALA A N 1
ATOM 2491 C CA . ALA A 1 315 ? 27.400 10.743 21.210 1.00 98.62 315 ALA A CA 1
ATOM 2492 C C . ALA A 1 315 ? 26.535 9.721 20.443 1.00 98.62 315 ALA A C 1
ATOM 2494 O O . ALA A 1 315 ? 25.632 9.128 21.039 1.00 98.62 315 ALA A O 1
ATOM 2495 N N . LEU A 1 316 ? 26.812 9.483 19.155 1.00 98.62 316 LEU A N 1
ATOM 2496 C CA . LEU A 1 316 ? 26.182 8.440 18.338 1.00 98.62 316 LEU A CA 1
ATOM 2497 C C . LEU A 1 316 ? 26.478 7.039 18.894 1.00 98.62 316 LEU A C 1
ATOM 2499 O O . LEU A 1 316 ? 25.548 6.257 19.100 1.00 98.62 316 LEU A O 1
ATOM 2503 N N . PHE A 1 317 ? 27.745 6.743 19.196 1.00 98.50 317 PHE A N 1
ATOM 2504 C CA . PHE A 1 317 ? 28.162 5.474 19.801 1.00 98.50 317 PHE A CA 1
ATOM 2505 C C . PHE A 1 317 ? 27.617 5.289 21.229 1.00 98.50 317 PHE A C 1
ATOM 2507 O O . PHE A 1 317 ? 27.047 4.243 21.547 1.00 98.50 317 PHE A O 1
ATOM 2514 N N . ASP A 1 318 ? 27.702 6.313 22.079 1.00 98.44 318 ASP A N 1
ATOM 2515 C CA . ASP A 1 318 ? 27.195 6.266 23.455 1.00 98.44 318 ASP A CA 1
ATOM 2516 C C . ASP A 1 318 ? 25.672 6.064 23.486 1.00 98.44 318 ASP A C 1
ATOM 2518 O O . ASP A 1 318 ? 25.161 5.210 24.213 1.00 98.44 318 ASP A O 1
ATOM 2522 N N . THR A 1 319 ? 24.934 6.779 22.629 1.00 98.56 319 THR A N 1
ATOM 2523 C CA . THR A 1 319 ? 23.473 6.627 22.512 1.00 98.56 319 THR A CA 1
ATOM 2524 C C . THR A 1 319 ? 23.092 5.277 21.897 1.00 98.56 319 THR A C 1
ATOM 2526 O O . THR A 1 319 ? 22.078 4.702 22.282 1.00 98.56 319 THR A O 1
ATOM 2529 N N . GLN A 1 320 ? 23.902 4.713 20.992 1.00 98.38 320 GLN A N 1
ATOM 2530 C CA . GLN A 1 320 ? 23.718 3.334 20.527 1.00 98.38 320 GLN A CA 1
ATOM 2531 C C . GLN A 1 320 ? 23.826 2.335 21.689 1.00 98.38 320 GLN A C 1
ATOM 2533 O O . GLN A 1 320 ? 23.000 1.429 21.795 1.00 98.38 320 GLN A O 1
ATOM 2538 N N . ASN A 1 321 ? 24.799 2.512 22.586 1.00 98.19 321 ASN A N 1
ATOM 2539 C CA . ASN A 1 321 ? 24.984 1.646 23.751 1.00 98.19 321 ASN A CA 1
ATOM 2540 C C . ASN A 1 321 ? 23.899 1.834 24.828 1.00 98.19 321 ASN A C 1
ATOM 2542 O O . ASN A 1 321 ? 23.484 0.852 25.440 1.00 98.19 321 ASN A O 1
ATOM 2546 N N . GLU A 1 322 ? 23.358 3.043 24.999 1.00 98.00 322 GLU A N 1
ATOM 2547 C CA . GLU A 1 322 ? 22.137 3.277 25.786 1.00 98.00 322 GLU A CA 1
ATOM 2548 C C . GLU A 1 322 ? 20.935 2.542 25.174 1.00 98.00 322 GLU A C 1
ATOM 2550 O O . GLU A 1 322 ? 20.261 1.768 25.855 1.00 98.00 322 GLU A O 1
ATOM 2555 N N . LEU A 1 323 ? 20.696 2.708 23.868 1.00 98.25 323 LEU A N 1
ATOM 2556 C CA . LEU A 1 323 ? 19.593 2.054 23.160 1.00 98.25 323 LEU A CA 1
ATOM 2557 C C . LEU A 1 323 ? 19.708 0.521 23.186 1.00 98.25 323 LEU A C 1
ATOM 2559 O O . LEU A 1 323 ? 18.679 -0.146 23.272 1.00 98.25 323 LEU A O 1
ATOM 2563 N N . ARG A 1 324 ? 20.925 -0.049 23.221 1.00 97.81 324 ARG A N 1
ATOM 2564 C CA . ARG A 1 324 ? 21.172 -1.496 23.410 1.00 97.81 324 ARG A CA 1
ATOM 2565 C C . ARG A 1 324 ? 20.607 -2.056 24.728 1.00 97.81 324 ARG A C 1
ATOM 2567 O O . ARG A 1 324 ? 20.379 -3.262 24.801 1.00 97.81 324 ARG A O 1
ATOM 2574 N N . THR A 1 325 ? 20.346 -1.219 25.740 1.00 96.50 325 THR A N 1
ATOM 2575 C CA . THR A 1 325 ? 19.717 -1.646 27.012 1.00 96.50 325 THR A CA 1
ATOM 2576 C C . THR A 1 325 ? 18.198 -1.835 26.911 1.00 96.50 325 THR A C 1
ATOM 2578 O O . THR A 1 325 ? 17.641 -2.663 27.628 1.00 96.50 325 THR A O 1
ATOM 2581 N N . HIS A 1 326 ? 17.545 -1.121 25.988 1.00 96.50 326 HIS A N 1
ATOM 2582 C CA . HIS A 1 326 ? 16.102 -1.191 25.720 1.00 96.50 326 HIS A CA 1
ATOM 2583 C C . HIS A 1 326 ? 15.772 -2.071 24.500 1.00 96.50 326 HIS A C 1
ATOM 2585 O O . HIS A 1 326 ? 14.746 -2.746 24.455 1.00 96.50 326 HIS A O 1
ATOM 2591 N N . ILE A 1 327 ? 16.658 -2.078 23.501 1.00 97.94 327 ILE A N 1
ATOM 2592 C CA . ILE A 1 327 ? 16.526 -2.802 22.237 1.00 97.94 327 ILE A CA 1
ATOM 2593 C C . ILE A 1 327 ? 17.752 -3.720 22.084 1.00 97.94 327 ILE A C 1
ATOM 2595 O O . ILE A 1 327 ? 18.822 -3.250 21.685 1.00 97.94 327 ILE A O 1
ATOM 2599 N N . PRO A 1 328 ? 17.642 -5.030 22.368 1.00 96.31 328 PRO A N 1
ATOM 2600 C CA . PRO A 1 328 ? 18.784 -5.938 22.314 1.00 96.31 328 PRO A CA 1
ATOM 2601 C C . PRO A 1 328 ? 19.505 -5.908 20.959 1.00 96.31 328 PRO A C 1
ATOM 2603 O O . PRO A 1 328 ? 18.878 -6.010 19.903 1.00 96.31 328 PRO A O 1
ATOM 2606 N N . ASN A 1 329 ? 20.836 -5.791 21.011 1.00 95.12 329 ASN A N 1
ATOM 2607 C CA . ASN A 1 329 ? 21.750 -5.688 19.864 1.00 95.12 329 ASN A CA 1
ATOM 2608 C C . ASN A 1 329 ? 21.552 -4.459 18.949 1.00 95.12 329 ASN A C 1
ATOM 2610 O O . ASN A 1 329 ? 22.075 -4.459 17.831 1.00 95.12 329 ASN A O 1
ATOM 2614 N N . PHE A 1 330 ? 20.829 -3.417 19.391 1.00 98.44 330 PHE A N 1
ATOM 2615 C CA . PHE A 1 330 ? 20.601 -2.202 18.596 1.00 98.44 330 PHE A CA 1
ATOM 2616 C C . PHE A 1 330 ? 21.886 -1.653 17.973 1.00 98.44 330 PHE A C 1
ATOM 2618 O O . PHE A 1 330 ? 22.890 -1.471 18.659 1.00 98.44 330 PHE A O 1
ATOM 2625 N N . THR A 1 331 ? 21.850 -1.414 16.666 1.00 98.31 331 THR A N 1
ATOM 2626 C CA . THR A 1 331 ? 22.998 -0.942 15.895 1.00 98.31 331 THR A CA 1
ATOM 2627 C C . THR A 1 331 ? 22.491 -0.014 14.791 1.00 98.31 331 THR A C 1
ATOM 2629 O O . THR A 1 331 ? 21.569 -0.379 14.060 1.00 98.31 331 THR A O 1
ATOM 2632 N N . PHE A 1 332 ? 23.050 1.195 14.695 1.00 98.62 332 PHE A N 1
ATOM 2633 C CA . PHE A 1 332 ? 22.778 2.116 13.591 1.00 98.62 332 PHE A CA 1
ATOM 2634 C C . PHE A 1 332 ? 23.415 1.589 12.301 1.00 98.62 332 PHE A C 1
ATOM 2636 O O . PHE A 1 332 ? 24.467 0.944 12.323 1.00 98.62 332 PHE A O 1
ATOM 2643 N N . ASN A 1 333 ? 22.761 1.863 11.176 1.00 98.50 333 ASN A N 1
ATOM 2644 C CA . ASN A 1 333 ? 23.148 1.364 9.863 1.00 98.50 333 ASN A CA 1
ATOM 2645 C C . ASN A 1 333 ? 23.489 2.555 8.954 1.00 98.50 333 ASN A C 1
ATOM 2647 O O . ASN A 1 333 ? 22.657 3.440 8.775 1.00 98.50 333 ASN A O 1
ATOM 2651 N N . LEU A 1 334 ? 24.718 2.618 8.446 1.00 98.69 334 LEU A N 1
ATOM 2652 C CA . LEU A 1 334 ? 25.344 3.829 7.905 1.00 98.69 334 LEU A CA 1
ATOM 2653 C C . LEU A 1 334 ? 25.491 3.755 6.374 1.00 98.69 334 LEU A C 1
ATOM 2655 O O . LEU A 1 334 ? 26.213 2.910 5.837 1.00 98.69 334 LEU A O 1
ATOM 2659 N N . GLY A 1 335 ? 24.808 4.662 5.677 1.00 98.38 335 GLY A N 1
ATOM 2660 C CA . GLY A 1 335 ? 24.753 4.774 4.221 1.00 98.38 335 GLY A CA 1
ATOM 2661 C C . GLY A 1 335 ? 25.770 5.765 3.671 1.00 98.38 335 GLY A C 1
ATOM 2662 O O . GLY A 1 335 ? 25.537 6.969 3.729 1.00 98.38 335 GLY A O 1
ATOM 2663 N N . TYR A 1 336 ? 26.885 5.281 3.115 1.00 98.56 336 TYR A N 1
ATOM 2664 C CA . TYR A 1 336 ? 28.041 6.127 2.770 1.00 98.56 336 TYR A CA 1
ATOM 2665 C C . TYR A 1 336 ? 28.257 6.350 1.267 1.00 98.56 336 TYR A C 1
ATOM 2667 O O . TYR A 1 336 ? 28.074 5.447 0.438 1.00 98.56 336 TYR A O 1
ATOM 2675 N N . SER A 1 337 ? 28.744 7.555 0.950 1.00 98.50 337 SER A N 1
ATOM 2676 C CA . SER A 1 337 ? 29.220 7.967 -0.377 1.00 98.50 337 SER A CA 1
ATOM 2677 C C . SER A 1 337 ? 30.672 8.456 -0.288 1.00 98.50 337 SER A C 1
ATOM 2679 O O . SER A 1 337 ? 30.931 9.631 -0.036 1.00 98.50 337 SER A O 1
ATOM 2681 N N . GLY A 1 338 ? 31.642 7.562 -0.495 1.00 98.00 338 GLY A N 1
ATOM 2682 C CA . GLY A 1 338 ? 33.065 7.801 -0.194 1.00 98.00 338 GLY A CA 1
ATOM 2683 C C . GLY A 1 338 ? 33.756 8.916 -0.994 1.00 98.00 338 GLY A C 1
ATOM 2684 O O . GLY A 1 338 ? 34.880 9.284 -0.676 1.00 98.00 338 GLY A O 1
ATOM 2685 N N . LYS A 1 339 ? 33.101 9.487 -2.014 1.00 97.81 339 LYS A N 1
ATOM 2686 C CA . LYS A 1 339 ? 33.615 10.632 -2.788 1.00 97.81 339 LYS A CA 1
ATOM 2687 C C . LYS A 1 339 ? 33.755 11.908 -1.954 1.00 97.81 339 LYS A C 1
ATOM 2689 O O . LYS A 1 339 ? 34.529 12.784 -2.323 1.00 97.81 339 LYS A O 1
ATOM 2694 N N . PHE A 1 340 ? 32.954 12.022 -0.900 1.00 97.69 340 PHE A N 1
ATOM 2695 C CA . PHE A 1 340 ? 32.828 13.216 -0.065 1.00 97.69 340 PHE A CA 1
ATOM 2696 C C . PHE A 1 340 ? 33.490 13.036 1.315 1.00 97.69 340 PHE A C 1
ATOM 2698 O O . PHE A 1 340 ? 33.237 13.803 2.238 1.00 97.69 340 PHE A O 1
ATOM 2705 N N . PHE A 1 341 ? 34.309 11.993 1.474 1.00 97.75 341 PHE A N 1
ATOM 2706 C CA . PHE A 1 341 ? 35.181 11.828 2.635 1.00 97.75 341 PHE A CA 1
ATOM 2707 C C . PHE A 1 341 ? 36.256 12.924 2.624 1.00 97.75 341 PHE A C 1
ATOM 2709 O O . PHE A 1 341 ? 36.831 13.188 1.566 1.00 97.75 341 PHE A O 1
ATOM 2716 N N . HIS A 1 342 ? 36.497 13.554 3.775 1.00 97.19 342 HIS A N 1
ATOM 2717 C CA . HIS A 1 342 ? 37.363 14.733 3.916 1.00 97.19 342 HIS A CA 1
ATOM 2718 C C . HIS A 1 342 ? 36.981 15.891 2.974 1.00 97.19 342 HIS A C 1
ATOM 2720 O O . HIS A 1 342 ? 37.726 16.289 2.072 1.00 97.19 342 HIS A O 1
ATOM 2726 N N . THR A 1 343 ? 35.752 16.390 3.154 1.00 95.50 343 THR A N 1
ATOM 2727 C CA . THR A 1 343 ? 35.230 17.588 2.468 1.00 95.50 343 THR A CA 1
ATOM 2728 C C . THR A 1 343 ? 34.446 18.514 3.411 1.00 95.50 343 THR A C 1
ATOM 2730 O O . THR A 1 343 ? 33.500 19.178 2.973 1.00 95.50 343 THR A O 1
ATOM 2733 N N . GLY A 1 344 ? 34.761 18.502 4.707 1.00 94.62 344 GLY A N 1
ATOM 2734 C CA . GLY A 1 344 ? 34.230 19.423 5.710 1.00 94.62 344 GLY A CA 1
ATOM 2735 C C . GLY A 1 344 ? 35.244 20.492 6.122 1.00 94.62 344 GLY A C 1
ATOM 2736 O O . GLY A 1 344 ? 36.161 20.839 5.379 1.00 94.62 344 GLY A O 1
ATOM 2737 N N . THR A 1 345 ? 35.060 21.015 7.332 1.00 97.06 345 THR A N 1
ATOM 2738 C CA . THR A 1 345 ? 36.122 21.680 8.105 1.00 97.06 345 THR A CA 1
ATOM 2739 C C . THR A 1 345 ? 37.026 20.654 8.798 1.00 97.06 345 THR A C 1
ATOM 2741 O O . THR A 1 345 ? 36.586 19.537 9.053 1.00 97.06 345 THR A O 1
ATOM 2744 N N . ASP A 1 346 ? 38.238 21.047 9.211 1.00 97.75 346 ASP A N 1
ATOM 2745 C CA . ASP A 1 346 ? 39.189 20.196 9.955 1.00 97.75 346 ASP A CA 1
ATOM 2746 C C . ASP A 1 346 ? 38.525 19.382 11.094 1.00 97.75 346 ASP A C 1
ATOM 2748 O O . ASP A 1 346 ? 38.773 18.190 11.243 1.00 97.75 346 ASP A O 1
ATOM 2752 N N . ALA A 1 347 ? 37.625 20.001 11.870 1.00 97.94 347 ALA A N 1
ATOM 2753 C CA . ALA A 1 347 ? 36.928 19.366 12.998 1.00 97.94 347 ALA A CA 1
ATOM 2754 C C . ALA A 1 347 ? 35.759 18.436 12.597 1.00 97.94 347 ALA A C 1
ATOM 2756 O O . ALA A 1 347 ? 35.303 17.624 13.406 1.00 97.94 347 ALA A O 1
ATOM 2757 N N . GLU A 1 348 ? 35.243 18.569 11.374 1.00 97.94 348 GLU A N 1
ATOM 2758 C CA . GLU A 1 348 ? 34.291 17.628 10.774 1.00 97.94 348 GLU A CA 1
ATOM 2759 C C . GLU A 1 348 ? 35.026 16.451 10.117 1.00 97.94 348 GLU A C 1
ATOM 2761 O O . GLU A 1 348 ? 34.565 15.317 10.208 1.00 97.94 348 GLU A O 1
ATOM 2766 N N . ASP A 1 349 ? 36.196 16.698 9.528 1.00 98.31 349 ASP A N 1
ATOM 2767 C CA . ASP A 1 349 ? 37.052 15.669 8.934 1.00 98.31 349 ASP A CA 1
ATOM 2768 C C . ASP A 1 349 ? 37.711 14.791 10.027 1.00 98.31 349 ASP A C 1
ATOM 2770 O O . ASP A 1 349 ? 37.704 13.568 9.915 1.00 98.31 349 ASP A O 1
ATOM 2774 N N . GLU A 1 350 ? 38.110 15.358 11.179 1.00 98.56 350 GLU A N 1
ATOM 2775 C CA . GLU A 1 350 ? 38.415 14.575 12.400 1.00 98.56 350 GLU A CA 1
ATOM 2776 C C . GLU A 1 350 ? 37.213 13.722 12.876 1.00 98.56 350 GLU A C 1
ATOM 2778 O O . GLU A 1 350 ? 37.381 12.676 13.514 1.00 98.56 350 GLU A O 1
ATOM 2783 N N . GLY A 1 351 ? 35.984 14.165 12.586 1.00 98.31 351 GLY A N 1
ATOM 2784 C CA . GLY A 1 351 ? 34.753 13.415 12.838 1.00 98.31 351 GLY A CA 1
ATOM 2785 C C . GLY A 1 351 ? 34.597 12.221 11.894 1.00 98.31 351 GLY A C 1
ATOM 2786 O O . GLY A 1 351 ? 34.313 11.114 12.357 1.00 98.31 351 GLY A O 1
ATOM 2787 N N . ASP A 1 352 ? 34.838 12.422 10.597 1.00 98.25 352 ASP A N 1
ATOM 2788 C CA . ASP A 1 352 ? 34.864 11.361 9.584 1.00 98.25 352 ASP A CA 1
ATOM 2789 C C . ASP A 1 352 ? 35.923 10.286 9.917 1.00 98.25 352 ASP A C 1
ATOM 2791 O O . ASP A 1 352 ? 35.616 9.088 9.889 1.00 98.25 352 ASP A O 1
ATOM 2795 N N . ASP A 1 353 ? 37.137 10.695 10.302 1.00 98.56 353 ASP A N 1
ATOM 2796 C CA . ASP A 1 353 ? 38.221 9.800 10.732 1.00 98.56 353 ASP A CA 1
ATOM 2797 C C . ASP A 1 353 ? 37.837 8.986 11.983 1.00 98.56 353 ASP A C 1
ATOM 2799 O O . ASP A 1 353 ? 38.037 7.764 12.042 1.00 98.56 353 ASP A O 1
ATOM 2803 N N . LEU A 1 354 ? 37.225 9.626 12.991 1.00 98.50 354 LEU A N 1
ATOM 2804 C CA . LEU A 1 354 ? 36.746 8.915 14.179 1.00 98.50 354 LEU A CA 1
ATOM 2805 C C . LEU A 1 354 ? 35.630 7.920 13.829 1.00 98.50 354 LEU A C 1
ATOM 2807 O O . LEU A 1 354 ? 35.611 6.814 14.377 1.00 98.50 354 LEU A O 1
ATOM 2811 N N . LEU A 1 355 ? 34.731 8.272 12.905 1.00 98.06 355 LEU A N 1
ATOM 2812 C CA . LEU A 1 355 ? 33.663 7.389 12.435 1.00 98.06 355 LEU A CA 1
ATOM 2813 C C . LEU A 1 355 ? 34.231 6.141 11.743 1.00 98.06 355 LEU A C 1
ATOM 2815 O O . LEU A 1 355 ? 33.747 5.032 11.985 1.00 98.06 355 LEU A O 1
ATOM 2819 N N . LEU A 1 356 ? 35.298 6.294 10.948 1.00 98.19 356 LEU A N 1
ATOM 2820 C CA . LEU A 1 356 ? 36.008 5.163 10.349 1.00 98.19 356 LEU A CA 1
ATOM 2821 C C . LEU A 1 356 ? 36.742 4.304 11.393 1.00 98.19 356 LEU A C 1
ATOM 2823 O O . LEU A 1 356 ? 36.753 3.076 11.280 1.00 98.19 356 LEU A O 1
ATOM 2827 N N . SER A 1 357 ? 37.265 4.900 12.470 1.00 98.12 357 SER A N 1
ATOM 2828 C CA . SER A 1 357 ? 37.825 4.128 13.594 1.00 98.12 357 SER A CA 1
ATOM 2829 C C . SER A 1 357 ? 36.785 3.209 14.268 1.00 98.12 357 SER A C 1
ATOM 2831 O O . SER A 1 357 ? 37.139 2.154 14.799 1.00 98.12 357 SER A O 1
ATOM 2833 N N . TYR A 1 358 ? 35.494 3.562 14.192 1.00 98.06 358 TYR A N 1
ATOM 2834 C CA . TYR A 1 358 ? 34.362 2.819 14.757 1.00 98.06 358 TYR A CA 1
ATOM 2835 C C . TYR A 1 358 ? 33.653 1.904 13.739 1.00 98.06 358 TYR A C 1
ATOM 2837 O O . TYR A 1 358 ? 32.563 1.407 14.022 1.00 98.06 358 TYR A O 1
ATOM 2845 N N . VAL A 1 359 ? 34.259 1.596 12.581 1.00 97.56 359 VAL A N 1
ATOM 2846 C CA . VAL A 1 359 ? 33.649 0.753 11.525 1.00 97.56 359 VAL A CA 1
ATOM 2847 C C . VAL A 1 359 ? 33.042 -0.562 12.032 1.00 97.56 359 VAL A C 1
ATOM 2849 O O . VAL A 1 359 ? 32.007 -0.981 11.521 1.00 97.56 359 VAL A O 1
ATOM 2852 N N . LYS A 1 360 ? 33.635 -1.202 13.048 1.00 96.75 360 LYS A N 1
ATOM 2853 C CA . LYS A 1 360 ? 33.146 -2.478 13.610 1.00 96.75 360 LYS A CA 1
ATOM 2854 C C . LYS A 1 360 ? 31.945 -2.344 14.554 1.00 96.75 360 LYS A C 1
ATOM 2856 O O . LYS A 1 360 ? 31.301 -3.348 14.842 1.00 96.75 360 LYS A O 1
ATOM 2861 N N . GLU A 1 361 ? 31.647 -1.136 15.026 1.00 97.56 361 GLU A N 1
ATOM 2862 C CA . GLU A 1 361 ? 30.583 -0.862 16.001 1.00 97.56 361 GLU A CA 1
ATOM 2863 C C . GLU A 1 361 ? 29.226 -0.555 15.353 1.00 97.56 361 GLU A C 1
ATOM 2865 O O . GLU A 1 361 ? 28.203 -0.533 16.045 1.00 97.56 361 GLU A O 1
ATOM 2870 N N . PHE A 1 362 ? 29.219 -0.340 14.034 1.00 98.19 362 PHE A N 1
ATOM 2871 C CA . PHE A 1 362 ? 28.062 0.029 13.220 1.00 98.19 362 PHE A CA 1
ATOM 2872 C C . PHE A 1 362 ? 27.822 -0.978 12.086 1.00 98.19 362 PHE A C 1
ATOM 2874 O O . PHE A 1 362 ? 28.712 -1.729 11.683 1.00 98.19 362 PHE A O 1
ATOM 2881 N N . TRP A 1 363 ? 26.609 -0.982 11.534 1.00 98.44 363 TRP A N 1
ATOM 2882 C CA . TRP A 1 363 ? 26.330 -1.615 10.243 1.00 98.44 363 TRP A CA 1
ATOM 2883 C C . TRP A 1 363 ? 26.521 -0.597 9.118 1.00 98.44 363 TRP A C 1
ATOM 2885 O O . TRP A 1 363 ? 26.425 0.603 9.351 1.00 98.44 363 TRP A O 1
ATOM 2895 N N . TRP A 1 364 ? 26.799 -1.066 7.901 1.00 98.50 364 TRP A N 1
ATOM 2896 C CA . TRP A 1 364 ? 27.137 -0.206 6.765 1.00 98.50 364 TRP A CA 1
ATOM 2897 C C . TRP A 1 364 ? 26.459 -0.676 5.477 1.00 98.50 364 TRP A C 1
ATOM 2899 O O . TRP A 1 364 ? 26.309 -1.879 5.244 1.00 98.50 364 TRP A O 1
ATOM 2909 N N . PHE A 1 365 ? 26.106 0.273 4.608 1.00 98.56 365 PHE A N 1
ATOM 2910 C CA . PHE A 1 365 ? 25.625 0.011 3.251 1.00 98.56 365 PHE A CA 1
ATOM 2911 C C . PHE A 1 365 ? 26.089 1.088 2.254 1.00 98.56 365 PHE A C 1
ATOM 2913 O O . PHE A 1 365 ? 26.261 2.249 2.621 1.00 98.56 365 PHE A O 1
ATOM 2920 N N . PRO A 1 366 ? 26.301 0.742 0.973 1.00 98.25 366 PRO A N 1
ATOM 2921 C CA . PRO A 1 366 ? 26.697 1.714 -0.038 1.00 98.25 366 PRO A CA 1
ATOM 2922 C C . PRO A 1 366 ? 25.518 2.609 -0.450 1.00 98.25 366 PRO A C 1
ATOM 2924 O O . PRO A 1 366 ? 24.436 2.106 -0.763 1.00 98.25 366 PRO A O 1
ATOM 2927 N N . HIS A 1 367 ? 25.763 3.920 -0.548 1.00 97.81 367 HIS A N 1
ATOM 2928 C CA . HIS A 1 367 ? 24.792 4.926 -1.006 1.00 97.81 367 HIS A CA 1
ATOM 2929 C C . HIS A 1 367 ? 25.203 5.596 -2.339 1.00 97.81 367 HIS A C 1
ATOM 2931 O O . HIS A 1 367 ? 24.884 6.749 -2.607 1.00 97.81 367 HIS A O 1
ATOM 2937 N N . MET A 1 368 ? 25.875 4.827 -3.213 1.00 96.50 368 MET A N 1
ATOM 2938 C CA . MET A 1 368 ? 26.572 5.264 -4.445 1.00 96.50 368 MET A CA 1
ATOM 2939 C C . MET A 1 368 ? 27.823 6.124 -4.191 1.00 96.50 368 MET A C 1
ATOM 2941 O O . MET A 1 368 ? 27.953 6.772 -3.169 1.00 96.50 368 MET A O 1
ATOM 2945 N N . TRP A 1 369 ? 28.765 6.160 -5.143 1.00 97.56 369 TRP A N 1
ATOM 2946 C CA . TRP A 1 369 ? 29.990 6.969 -5.008 1.00 97.56 369 TRP A CA 1
ATOM 2947 C C . TRP A 1 369 ? 29.709 8.475 -5.012 1.00 97.56 369 TRP A C 1
ATOM 2949 O O . TRP A 1 369 ? 30.067 9.179 -4.077 1.00 97.56 369 TRP A O 1
ATOM 2959 N N . SER A 1 370 ? 29.041 8.975 -6.057 1.00 95.75 370 SER A N 1
ATOM 2960 C CA . SER A 1 370 ? 28.784 10.413 -6.237 1.00 95.75 370 SER A CA 1
ATOM 2961 C C . SER A 1 370 ? 27.480 10.925 -5.605 1.00 95.75 370 SER A C 1
ATOM 2963 O O . SER A 1 370 ? 27.055 12.016 -5.975 1.00 95.75 370 SER A O 1
ATOM 2965 N N . HIS A 1 371 ? 26.808 10.147 -4.744 1.00 96.44 371 HIS A N 1
ATOM 2966 C CA . HIS A 1 371 ? 25.430 10.409 -4.284 1.00 96.44 371 HIS A CA 1
ATOM 2967 C C . HIS A 1 371 ? 24.443 10.749 -5.440 1.00 96.44 371 HIS A C 1
ATOM 2969 O O . HIS A 1 371 ? 23.531 11.564 -5.328 1.00 96.44 371 HIS A O 1
ATOM 2975 N N . MET A 1 372 ? 24.640 10.143 -6.619 1.00 95.50 372 MET A N 1
ATOM 2976 C CA . MET A 1 372 ? 23.821 10.418 -7.806 1.00 95.50 372 MET A CA 1
ATOM 2977 C C . MET A 1 372 ? 22.640 9.451 -7.919 1.00 95.50 372 MET A C 1
ATOM 2979 O O . MET A 1 372 ? 22.798 8.237 -7.785 1.00 95.50 372 MET A O 1
ATOM 2983 N N . GLN A 1 373 ? 21.464 9.997 -8.234 1.00 96.38 373 GLN A N 1
ATOM 2984 C CA . GLN A 1 373 ? 20.216 9.249 -8.398 1.00 96.38 373 GLN A CA 1
ATOM 2985 C C . GLN A 1 373 ? 20.291 8.271 -9.590 1.00 96.38 373 GLN A C 1
ATOM 2987 O O . GLN A 1 373 ? 20.550 8.722 -10.710 1.00 96.38 373 GLN A O 1
ATOM 2992 N N . PRO A 1 374 ? 20.030 6.959 -9.404 1.00 95.69 374 PRO A N 1
ATOM 2993 C CA . PRO A 1 374 ? 20.203 5.960 -10.461 1.00 95.69 374 PRO A CA 1
ATOM 2994 C C . PRO A 1 374 ? 19.443 6.217 -11.766 1.00 95.69 374 PRO A C 1
ATOM 2996 O O . PRO A 1 374 ? 19.985 5.920 -12.823 1.00 95.69 374 PRO A O 1
ATOM 2999 N N . HIS A 1 375 ? 18.248 6.822 -11.738 1.00 94.56 375 HIS A N 1
ATOM 3000 C CA . HIS A 1 375 ? 17.471 7.091 -12.963 1.00 94.56 375 HIS A CA 1
ATOM 3001 C C . HIS A 1 375 ? 18.147 8.051 -13.965 1.00 94.56 375 HIS A C 1
ATOM 3003 O O . HIS A 1 375 ? 17.684 8.168 -15.100 1.00 94.56 375 HIS A O 1
ATOM 3009 N N . LEU A 1 376 ? 19.210 8.749 -13.547 1.00 93.88 376 LEU A N 1
ATOM 3010 C CA . LEU A 1 376 ? 20.019 9.634 -14.390 1.00 93.88 376 LEU A CA 1
ATOM 3011 C C . LEU A 1 376 ? 21.093 8.878 -15.197 1.00 93.88 376 LEU A C 1
ATOM 3013 O O . LEU A 1 376 ? 21.781 9.490 -16.013 1.00 93.88 376 LEU A O 1
ATOM 3017 N N . PHE A 1 377 ? 21.266 7.572 -14.970 1.00 91.38 377 PHE A N 1
ATOM 3018 C CA . PHE A 1 377 ? 22.248 6.744 -15.667 1.00 91.38 377 PHE A CA 1
ATOM 3019 C C . PHE A 1 377 ? 21.574 5.901 -16.753 1.00 91.38 377 PHE A C 1
ATOM 3021 O O . PHE A 1 377 ? 20.866 4.938 -16.481 1.00 91.38 377 PHE A O 1
ATOM 3028 N N . HIS A 1 378 ? 21.861 6.224 -18.010 1.00 83.62 378 HIS A N 1
ATOM 3029 C CA . HIS A 1 378 ? 21.333 5.492 -19.168 1.00 83.62 378 HIS A CA 1
ATOM 3030 C C . HIS A 1 378 ? 22.093 4.180 -19.455 1.00 83.62 378 HIS A C 1
ATOM 3032 O O . HIS A 1 378 ? 21.598 3.303 -20.158 1.00 83.62 378 HIS A O 1
ATOM 3038 N N . ASN A 1 379 ? 23.299 4.019 -18.893 1.00 87.50 379 ASN A N 1
ATOM 3039 C CA . ASN A 1 379 ? 24.191 2.886 -19.140 1.00 87.50 379 ASN A CA 1
ATOM 3040 C C . ASN A 1 379 ? 24.560 2.170 -17.826 1.00 87.50 379 ASN A C 1
ATOM 3042 O O . ASN A 1 379 ? 25.163 2.771 -16.933 1.00 87.50 379 ASN A O 1
ATOM 3046 N N . GLN A 1 380 ? 24.244 0.871 -17.747 1.00 91.38 380 GLN A N 1
ATOM 3047 C CA . GLN A 1 380 ? 24.556 -0.008 -16.614 1.00 91.38 380 GLN A CA 1
ATOM 3048 C C . GLN A 1 380 ? 26.052 -0.011 -16.263 1.00 91.38 380 GLN A C 1
ATOM 3050 O O . GLN A 1 380 ? 26.384 -0.009 -15.080 1.00 91.38 380 GLN A O 1
ATOM 3055 N N . SER A 1 381 ? 26.955 0.022 -17.250 1.00 94.69 381 SER A N 1
ATOM 3056 C CA . SER A 1 381 ? 28.404 -0.010 -17.004 1.00 94.69 381 SER A CA 1
ATOM 3057 C C . SER A 1 381 ? 28.871 1.207 -16.207 1.00 94.69 381 SER A C 1
ATOM 3059 O O . SER A 1 381 ? 29.572 1.051 -15.215 1.00 94.69 381 SER A O 1
ATOM 3061 N N . VAL A 1 382 ? 28.393 2.406 -16.554 1.00 94.00 382 VAL A N 1
ATOM 3062 C CA . VAL A 1 382 ? 28.739 3.650 -15.839 1.00 94.00 382 VAL A CA 1
ATOM 3063 C C . VAL A 1 382 ? 28.173 3.637 -14.413 1.00 94.00 382 VAL A C 1
ATOM 3065 O O . VAL A 1 382 ? 28.826 4.081 -13.467 1.00 94.00 382 VAL A O 1
ATOM 3068 N N . LEU A 1 383 ? 26.973 3.078 -14.228 1.00 94.56 383 LEU A N 1
ATOM 3069 C CA . LEU A 1 383 ? 26.376 2.888 -12.904 1.00 94.56 383 LEU A CA 1
ATOM 3070 C C . LEU A 1 383 ? 27.192 1.883 -12.060 1.00 94.56 383 LEU A C 1
ATOM 3072 O O . LEU A 1 383 ? 27.450 2.129 -10.879 1.00 94.56 383 LEU A O 1
ATOM 3076 N N . ALA A 1 384 ? 27.662 0.793 -12.672 1.00 97.12 384 ALA A N 1
ATOM 3077 C CA . ALA A 1 384 ? 28.528 -0.203 -12.045 1.00 97.12 384 ALA A CA 1
ATOM 3078 C C . ALA A 1 384 ? 29.939 0.341 -11.735 1.00 97.12 384 ALA A C 1
ATOM 3080 O O . ALA A 1 384 ? 30.502 0.006 -10.695 1.00 97.12 384 ALA A O 1
ATOM 3081 N N . GLU A 1 385 ? 30.496 1.228 -12.563 1.00 96.50 385 GLU A N 1
ATOM 3082 C CA . GLU A 1 385 ? 31.757 1.943 -12.305 1.00 96.50 385 GLU A CA 1
ATOM 3083 C C . GLU A 1 385 ? 31.643 2.858 -11.075 1.00 96.50 385 GLU A C 1
ATOM 3085 O O . GLU A 1 385 ? 32.491 2.796 -10.181 1.00 96.50 385 GLU A O 1
ATOM 3090 N N . GLN A 1 386 ? 30.558 3.639 -10.959 1.00 96.00 386 GLN A N 1
ATOM 3091 C CA . GLN A 1 386 ? 30.270 4.422 -9.747 1.00 96.00 386 GLN A CA 1
ATOM 3092 C C . GLN A 1 386 ? 30.152 3.516 -8.512 1.00 96.00 386 GLN A C 1
ATOM 3094 O O . GLN A 1 386 ? 30.730 3.808 -7.468 1.00 96.00 386 GLN A O 1
ATOM 3099 N N . MET A 1 387 ? 29.447 2.387 -8.614 1.00 97.50 387 MET A N 1
ATOM 3100 C CA . MET A 1 387 ? 29.370 1.412 -7.521 1.00 97.50 387 MET A CA 1
ATOM 3101 C C . MET A 1 387 ? 30.739 0.813 -7.162 1.00 97.50 387 MET A C 1
ATOM 3103 O O . MET A 1 387 ? 31.026 0.619 -5.981 1.00 97.50 387 MET A O 1
ATOM 3107 N N . THR A 1 388 ? 31.588 0.551 -8.157 1.00 98.25 388 THR A N 1
ATOM 3108 C CA . THR A 1 388 ? 32.916 -0.057 -7.983 1.00 98.25 388 THR A CA 1
ATOM 3109 C C . THR A 1 388 ? 33.882 0.897 -7.283 1.00 98.25 388 THR A C 1
ATOM 3111 O O . THR A 1 388 ? 34.629 0.454 -6.415 1.00 98.25 388 THR A O 1
ATOM 3114 N N . MET A 1 389 ? 33.824 2.206 -7.561 1.00 98.38 389 MET A N 1
ATOM 3115 C CA . MET A 1 389 ? 34.604 3.202 -6.810 1.00 98.38 389 MET A CA 1
ATOM 3116 C C . MET A 1 389 ? 34.201 3.247 -5.329 1.00 98.38 389 MET A C 1
ATOM 3118 O O . MET A 1 389 ? 35.072 3.188 -4.464 1.00 98.38 389 MET A O 1
ATOM 3122 N N . ASN A 1 390 ? 32.896 3.232 -5.021 1.00 98.44 390 ASN A N 1
ATOM 3123 C CA . ASN A 1 390 ? 32.433 3.183 -3.626 1.00 98.44 390 ASN A CA 1
ATOM 3124 C C . ASN A 1 390 ? 32.839 1.870 -2.927 1.00 98.44 390 ASN A C 1
ATOM 3126 O O . ASN A 1 390 ? 33.148 1.876 -1.738 1.00 98.44 390 ASN A O 1
ATOM 3130 N N . LYS A 1 391 ? 32.901 0.751 -3.667 1.00 98.50 391 LYS A N 1
ATOM 3131 C CA . LYS A 1 391 ? 33.387 -0.536 -3.144 1.00 98.50 391 LYS A CA 1
ATOM 3132 C C . LYS A 1 391 ? 34.888 -0.542 -2.888 1.00 98.50 391 LYS A C 1
ATOM 3134 O O . LYS A 1 391 ? 35.324 -1.097 -1.885 1.00 98.50 391 LYS A O 1
ATOM 3139 N N . LYS A 1 392 ? 35.670 0.092 -3.763 1.00 98.50 392 LYS A N 1
ATOM 3140 C CA . LYS A 1 392 ? 37.111 0.259 -3.572 1.00 98.50 392 LYS A CA 1
ATOM 3141 C C . LYS A 1 392 ? 37.392 1.060 -2.292 1.00 98.50 392 LYS A C 1
ATOM 3143 O O . LYS A 1 392 ? 38.106 0.557 -1.433 1.00 98.50 392 LYS A O 1
ATOM 3148 N N . PHE A 1 393 ? 36.743 2.216 -2.128 1.00 98.62 393 PHE A N 1
ATOM 3149 C CA . PHE A 1 393 ? 36.837 3.035 -0.913 1.00 98.62 393 PHE A CA 1
ATOM 3150 C C . PHE A 1 393 ? 36.503 2.234 0.354 1.00 98.62 393 PHE A C 1
ATOM 3152 O O . PHE A 1 393 ? 37.228 2.313 1.342 1.00 98.62 393 PHE A O 1
ATOM 3159 N N . ALA A 1 394 ? 35.443 1.421 0.317 1.00 98.50 394 ALA A N 1
ATOM 3160 C CA . ALA A 1 394 ? 35.054 0.578 1.444 1.00 98.50 394 ALA A CA 1
ATOM 3161 C C . ALA A 1 394 ? 36.134 -0.447 1.823 1.00 98.50 394 ALA A C 1
ATOM 3163 O O . ALA A 1 394 ? 36.457 -0.586 2.998 1.00 98.50 394 ALA A O 1
ATOM 3164 N N . VAL A 1 395 ? 36.734 -1.121 0.835 1.00 98.31 395 VAL A N 1
ATOM 3165 C CA . VAL A 1 395 ? 37.837 -2.072 1.059 1.00 98.31 395 VAL A CA 1
ATOM 3166 C C . VAL A 1 395 ? 39.086 -1.369 1.603 1.00 98.31 395 VAL A C 1
ATOM 3168 O O . VAL A 1 395 ? 39.732 -1.906 2.498 1.00 98.31 395 VAL A O 1
ATOM 3171 N N . GLU A 1 396 ? 39.408 -0.171 1.109 1.00 98.12 396 GLU A N 1
ATOM 3172 C CA . GLU A 1 396 ? 40.567 0.615 1.563 1.00 98.12 396 GLU A CA 1
ATOM 3173 C C . GLU A 1 396 ? 40.432 1.086 3.025 1.00 98.12 396 GLU A C 1
ATOM 3175 O O . GLU A 1 396 ? 41.433 1.116 3.737 1.00 98.12 396 GLU A O 1
ATOM 3180 N N . HIS A 1 397 ? 39.209 1.351 3.502 1.00 98.06 397 HIS A N 1
ATOM 3181 C CA . HIS A 1 397 ? 38.925 1.775 4.885 1.00 98.06 397 HIS A CA 1
ATOM 3182 C C . HIS A 1 397 ? 38.325 0.658 5.770 1.00 98.06 397 HIS A C 1
ATOM 3184 O O . HIS A 1 397 ? 37.838 0.918 6.868 1.00 98.06 397 HIS A O 1
ATOM 3190 N N . GLY A 1 398 ? 38.348 -0.600 5.313 1.00 97.81 398 GLY A N 1
ATOM 3191 C CA . GLY A 1 398 ? 37.902 -1.769 6.086 1.00 97.81 398 GLY A CA 1
ATOM 3192 C C . GLY A 1 398 ? 36.388 -1.892 6.331 1.00 97.81 398 GLY A C 1
ATOM 3193 O O . GLY A 1 398 ? 35.977 -2.730 7.135 1.00 97.81 398 GLY A O 1
ATOM 3194 N N . ILE A 1 399 ? 35.559 -1.095 5.650 1.00 98.38 399 ILE A N 1
ATOM 3195 C CA . ILE A 1 399 ? 34.091 -1.130 5.741 1.00 98.38 399 ILE A CA 1
ATOM 3196 C C . ILE A 1 399 ? 33.564 -2.471 5.177 1.00 98.38 399 ILE A C 1
ATOM 3198 O O . ILE A 1 399 ? 33.947 -2.850 4.065 1.00 98.38 399 ILE A O 1
ATOM 3202 N N . PRO A 1 400 ? 32.654 -3.187 5.874 1.00 96.44 400 PRO A N 1
ATOM 3203 C CA . PRO A 1 400 ? 32.042 -4.419 5.369 1.00 96.44 400 PRO A CA 1
ATOM 3204 C C . PRO A 1 400 ? 31.361 -4.245 4.002 1.00 96.44 400 PRO A C 1
ATOM 3206 O O . PRO A 1 400 ? 30.610 -3.294 3.780 1.00 96.44 400 PRO A O 1
ATOM 3209 N N . THR A 1 401 ? 31.585 -5.187 3.078 1.00 95.88 401 THR A N 1
ATOM 3210 C CA . THR A 1 401 ? 31.052 -5.123 1.694 1.00 95.88 401 THR A CA 1
ATOM 3211 C C . THR A 1 401 ? 30.102 -6.270 1.329 1.00 95.88 401 THR A C 1
ATOM 3213 O O . THR A 1 401 ? 29.638 -6.355 0.192 1.00 95.88 401 THR A O 1
ATOM 3216 N N . ASP A 1 402 ? 29.794 -7.135 2.294 1.00 94.12 402 ASP A N 1
ATOM 3217 C CA . ASP A 1 402 ? 29.055 -8.396 2.174 1.00 94.12 402 ASP A CA 1
ATOM 3218 C C . ASP A 1 402 ? 27.682 -8.387 2.880 1.00 94.12 402 ASP A C 1
ATOM 3220 O O . ASP A 1 402 ? 26.909 -9.337 2.746 1.00 94.12 402 ASP A O 1
ATOM 3224 N N . MET A 1 403 ? 27.322 -7.279 3.542 1.00 93.81 403 MET A N 1
ATOM 3225 C CA . MET A 1 403 ? 26.052 -7.072 4.267 1.00 93.81 403 MET A CA 1
ATOM 3226 C C . MET A 1 403 ? 24.778 -7.293 3.424 1.00 93.81 403 MET A C 1
ATOM 3228 O O . MET A 1 403 ? 23.685 -7.429 3.976 1.00 93.81 403 MET A O 1
ATOM 3232 N N . GLY A 1 404 ? 24.886 -7.319 2.089 1.00 96.31 404 GLY A N 1
ATOM 3233 C CA . GLY A 1 404 ? 23.791 -7.653 1.168 1.00 96.31 404 GLY A CA 1
ATOM 3234 C C . GLY A 1 404 ? 22.667 -6.612 1.072 1.00 96.31 404 GLY A C 1
ATOM 3235 O O . GLY A 1 404 ? 21.660 -6.876 0.407 1.00 96.31 404 GLY A O 1
ATOM 3236 N N . TYR A 1 405 ? 22.842 -5.450 1.709 1.00 98.38 405 TYR A N 1
ATOM 3237 C CA . TYR A 1 405 ? 21.903 -4.329 1.763 1.00 98.38 405 TYR A CA 1
ATOM 3238 C C . TYR A 1 405 ? 22.459 -3.098 1.043 1.00 98.38 405 TYR A C 1
ATOM 3240 O O . TYR A 1 405 ? 23.655 -2.829 1.121 1.00 98.38 405 TYR A O 1
ATOM 3248 N N . ALA A 1 406 ? 21.592 -2.352 0.361 1.00 98.06 406 ALA A N 1
ATOM 3249 C CA . ALA A 1 406 ? 21.901 -1.046 -0.217 1.00 98.06 406 ALA A CA 1
ATOM 3250 C C . ALA A 1 406 ? 20.651 -0.160 -0.258 1.00 98.06 406 ALA A C 1
ATOM 3252 O O . ALA A 1 406 ? 19.526 -0.658 -0.342 1.00 98.06 406 ALA A O 1
ATOM 3253 N N . VAL A 1 407 ? 20.851 1.156 -0.288 1.00 97.94 407 VAL A N 1
ATOM 3254 C CA . VAL A 1 407 ? 19.793 2.142 -0.545 1.00 97.94 407 VAL A CA 1
ATOM 3255 C C . VAL A 1 407 ? 20.273 3.064 -1.659 1.00 97.94 407 VAL A C 1
ATOM 3257 O O . VAL A 1 407 ? 21.432 3.475 -1.667 1.00 97.94 407 VAL A O 1
ATOM 3260 N N . ALA A 1 408 ? 19.404 3.373 -2.620 1.00 97.56 408 ALA A N 1
ATOM 3261 C CA . ALA A 1 408 ? 19.717 4.322 -3.682 1.00 97.56 408 ALA A CA 1
ATOM 3262 C C . ALA A 1 408 ? 19.499 5.776 -3.219 1.00 97.56 408 ALA A C 1
ATOM 3264 O O . ALA A 1 408 ? 18.490 6.030 -2.555 1.00 97.56 408 ALA A O 1
ATOM 3265 N N . PRO A 1 409 ? 20.349 6.733 -3.642 1.00 96.88 409 PRO A N 1
ATOM 3266 C CA . PRO A 1 409 ? 20.126 8.168 -3.464 1.00 96.88 409 PRO A CA 1
ATOM 3267 C C . PRO A 1 409 ? 18.702 8.597 -3.820 1.00 96.88 409 PRO A C 1
ATOM 3269 O O . PRO A 1 409 ? 18.201 8.305 -4.915 1.00 96.88 409 PRO A O 1
ATOM 3272 N N . HIS A 1 410 ? 18.040 9.285 -2.887 1.00 94.31 410 HIS A N 1
ATOM 3273 C CA . HIS A 1 410 ? 16.636 9.709 -2.983 1.00 94.31 410 HIS A CA 1
ATOM 3274 C C . HIS A 1 410 ? 15.645 8.581 -3.362 1.00 94.31 410 HIS A C 1
ATOM 3276 O O . HIS A 1 410 ? 14.630 8.858 -4.004 1.00 94.31 410 HIS A O 1
ATOM 3282 N N . HIS A 1 411 ? 15.961 7.319 -3.040 1.00 95.75 411 HIS A N 1
ATOM 3283 C CA . HIS A 1 411 ? 15.220 6.099 -3.408 1.00 95.75 411 HIS A CA 1
ATOM 3284 C C . HIS A 1 411 ? 14.985 5.868 -4.918 1.00 95.75 411 HIS A C 1
ATOM 3286 O O . HIS A 1 411 ? 14.256 4.951 -5.315 1.00 95.75 411 HIS A O 1
ATOM 3292 N N . SER A 1 412 ? 15.639 6.655 -5.775 1.00 95.81 412 SER A N 1
ATOM 3293 C CA . SER A 1 412 ? 15.434 6.635 -7.222 1.00 95.81 412 SER A CA 1
ATOM 3294 C C . SER A 1 412 ? 15.834 5.294 -7.847 1.00 95.81 412 SER A C 1
ATOM 3296 O O . SER A 1 412 ? 16.857 4.702 -7.506 1.00 95.81 412 SER A O 1
ATOM 3298 N N . GLY A 1 413 ? 15.011 4.802 -8.778 1.00 94.62 413 GLY A N 1
ATOM 3299 C CA . GLY A 1 413 ? 15.226 3.534 -9.477 1.00 94.62 413 GLY A CA 1
ATOM 3300 C C . GLY A 1 413 ? 14.889 2.277 -8.665 1.00 94.62 413 GLY A C 1
ATOM 3301 O O . GLY A 1 413 ? 14.762 1.207 -9.259 1.00 94.62 413 GLY A O 1
ATOM 3302 N N . VAL A 1 414 ? 14.693 2.382 -7.342 1.00 96.81 414 VAL A N 1
ATOM 3303 C CA . VAL A 1 414 ? 14.153 1.282 -6.521 1.00 96.81 414 VAL A CA 1
ATOM 3304 C C . VAL A 1 414 ? 12.670 1.118 -6.820 1.00 96.81 414 VAL A C 1
ATOM 3306 O O . VAL A 1 414 ? 12.226 0.021 -7.164 1.00 96.81 414 VAL A O 1
ATOM 3309 N N . TYR A 1 415 ? 11.928 2.227 -6.744 1.00 96.12 415 TYR A N 1
ATOM 3310 C CA . TYR A 1 415 ? 10.573 2.349 -7.262 1.00 96.12 415 TYR A CA 1
ATOM 3311 C C . TYR A 1 415 ? 10.295 3.798 -7.730 1.00 96.12 415 TYR A C 1
ATOM 3313 O O . TYR A 1 415 ? 10.555 4.713 -6.951 1.00 96.12 415 TYR A O 1
ATOM 3321 N N . PRO A 1 416 ? 9.777 4.031 -8.955 1.00 95.06 416 PRO A N 1
ATOM 3322 C CA . PRO A 1 416 ? 9.596 3.056 -10.033 1.00 95.06 416 PRO A CA 1
ATOM 3323 C C . PRO A 1 416 ? 10.904 2.353 -10.408 1.00 95.06 416 PRO A C 1
ATOM 3325 O O . PRO A 1 416 ? 11.992 2.912 -10.270 1.00 95.06 416 PRO A O 1
ATOM 3328 N N . VAL A 1 417 ? 10.794 1.103 -10.854 1.00 95.00 417 VAL A N 1
ATOM 3329 C CA . VAL A 1 417 ? 11.961 0.253 -11.118 1.00 95.00 417 VAL A CA 1
ATOM 3330 C C . VAL A 1 417 ? 12.798 0.804 -12.281 1.00 95.00 417 VAL A C 1
ATOM 3332 O O . VAL A 1 417 ? 12.282 1.204 -13.330 1.00 95.00 417 VAL A O 1
ATOM 3335 N N . HIS A 1 418 ? 14.113 0.782 -12.093 1.00 94.38 418 HIS A N 1
ATOM 3336 C CA . HIS A 1 418 ? 15.127 0.984 -13.122 1.00 94.38 418 HIS A CA 1
ATOM 3337 C C . HIS A 1 418 ? 16.006 -0.272 -13.153 1.00 94.38 418 HIS A C 1
ATOM 3339 O O . HIS A 1 418 ? 16.772 -0.516 -12.221 1.00 94.38 418 HIS A O 1
ATOM 3345 N N . VAL A 1 419 ? 15.840 -1.117 -14.176 1.00 93.12 419 VAL A N 1
ATOM 3346 C CA . VAL A 1 419 ? 16.398 -2.485 -14.199 1.00 93.12 419 VAL A CA 1
ATOM 3347 C C . VAL A 1 419 ? 17.925 -2.492 -14.037 1.00 93.12 419 VAL A C 1
ATOM 3349 O O . VAL A 1 419 ? 18.446 -3.266 -13.230 1.00 93.12 419 VAL A O 1
ATOM 3352 N N . GLN A 1 420 ? 18.617 -1.539 -14.670 1.00 94.25 420 GLN A N 1
ATOM 3353 C CA . GLN A 1 420 ? 20.071 -1.367 -14.600 1.00 94.25 420 GLN A CA 1
ATOM 3354 C C . GLN A 1 420 ? 20.596 -1.215 -13.157 1.00 94.25 420 GLN A C 1
ATOM 3356 O O . GLN A 1 420 ? 21.699 -1.672 -12.858 1.00 94.25 420 GLN A O 1
ATOM 3361 N N . LEU A 1 421 ? 19.811 -0.625 -12.241 1.00 96.56 421 LEU A N 1
ATOM 3362 C CA . LEU A 1 421 ? 20.163 -0.515 -10.818 1.00 96.56 421 LEU A CA 1
ATOM 3363 C C . LEU A 1 421 ? 20.203 -1.888 -10.143 1.00 96.56 421 LEU A C 1
ATOM 3365 O O . LEU A 1 421 ? 21.184 -2.216 -9.480 1.00 96.56 421 LEU A O 1
ATOM 3369 N N . TYR A 1 422 ? 19.161 -2.700 -10.339 1.00 97.06 422 TYR A N 1
ATOM 3370 C CA . TYR A 1 422 ? 19.061 -4.043 -9.761 1.00 97.06 422 TYR A CA 1
ATOM 3371 C C . TYR A 1 422 ? 20.145 -4.979 -10.320 1.00 97.06 422 TYR A C 1
ATOM 3373 O O . TYR A 1 422 ? 20.601 -5.889 -9.626 1.00 97.06 422 TYR A O 1
ATOM 3381 N N . GLU A 1 423 ? 20.579 -4.763 -11.560 1.00 96.25 423 GLU A N 1
ATOM 3382 C CA . GLU A 1 423 ? 21.640 -5.539 -12.206 1.00 96.25 423 GLU A CA 1
ATOM 3383 C C . GLU A 1 423 ? 23.032 -5.123 -11.722 1.00 96.25 423 GLU A C 1
ATOM 3385 O O . GLU A 1 423 ? 23.776 -5.978 -11.237 1.00 96.25 423 GLU A O 1
ATOM 3390 N N . ALA A 1 424 ? 23.354 -3.824 -11.734 1.00 97.19 424 ALA A N 1
ATOM 3391 C CA . ALA A 1 424 ? 24.617 -3.304 -11.208 1.00 97.19 424 ALA A CA 1
ATOM 3392 C C . ALA A 1 424 ? 24.798 -3.628 -9.710 1.00 97.19 424 ALA A C 1
ATOM 3394 O O . ALA A 1 424 ? 25.881 -4.042 -9.289 1.00 97.19 424 ALA A O 1
ATOM 3395 N N . TRP A 1 425 ? 23.730 -3.544 -8.907 1.00 97.56 425 TRP A N 1
ATOM 3396 C CA . TRP A 1 425 ? 23.745 -3.950 -7.497 1.00 97.56 425 TRP A CA 1
ATOM 3397 C C . TRP A 1 425 ? 24.072 -5.434 -7.298 1.00 97.56 425 TRP A C 1
ATOM 3399 O O . TRP A 1 425 ? 24.872 -5.772 -6.423 1.00 97.56 425 TRP A O 1
ATOM 3409 N N . LYS A 1 426 ? 23.501 -6.338 -8.101 1.00 96.69 426 LYS A N 1
ATOM 3410 C CA . LYS A 1 426 ? 23.849 -7.767 -8.026 1.00 96.69 426 LYS A CA 1
ATOM 3411 C C . LYS A 1 426 ? 25.278 -8.027 -8.502 1.00 96.69 426 LYS A C 1
ATOM 3413 O O . LYS A 1 426 ? 25.986 -8.798 -7.863 1.00 96.69 426 LYS A O 1
ATOM 3418 N N . GLN A 1 427 ? 25.705 -7.361 -9.573 1.00 96.06 427 GLN A N 1
ATOM 3419 C CA . GLN A 1 427 ? 27.023 -7.527 -10.188 1.00 96.06 427 GLN A CA 1
ATOM 3420 C C . GLN A 1 427 ? 28.174 -7.043 -9.291 1.00 96.06 427 GLN A C 1
ATOM 3422 O O . GLN A 1 427 ? 29.160 -7.755 -9.128 1.00 96.06 427 GLN A O 1
ATOM 3427 N N . VAL A 1 428 ? 28.065 -5.844 -8.710 1.00 97.56 428 VAL A N 1
ATOM 3428 C CA . VAL A 1 428 ? 29.162 -5.217 -7.947 1.00 97.56 428 VAL A CA 1
ATOM 3429 C C . VAL A 1 428 ? 29.112 -5.585 -6.461 1.00 97.56 428 VAL A C 1
ATOM 3431 O O . VAL A 1 428 ? 30.153 -5.783 -5.829 1.00 97.56 428 VAL A O 1
ATOM 3434 N N . TRP A 1 429 ? 27.911 -5.705 -5.891 1.00 96.56 429 TRP A N 1
ATOM 3435 C CA . TRP A 1 429 ? 27.693 -5.781 -4.441 1.00 96.56 429 TRP A CA 1
ATOM 3436 C C . TRP A 1 429 ? 26.961 -7.043 -3.963 1.00 96.56 429 TRP A C 1
ATOM 3438 O O . TRP A 1 429 ? 26.837 -7.240 -2.759 1.00 96.56 429 TRP A O 1
ATOM 3448 N N . ALA A 1 430 ? 26.463 -7.890 -4.871 1.00 96.75 430 ALA A N 1
ATOM 3449 C CA . ALA A 1 430 ? 25.630 -9.052 -4.544 1.00 96.75 430 ALA A CA 1
ATOM 3450 C C . ALA A 1 430 ? 24.410 -8.723 -3.646 1.00 96.75 430 ALA A C 1
ATOM 3452 O O . ALA A 1 430 ? 24.001 -9.550 -2.823 1.00 96.75 430 ALA A O 1
ATOM 3453 N N . ILE A 1 431 ? 23.821 -7.527 -3.810 1.00 98.00 431 ILE A N 1
ATOM 3454 C CA . ILE A 1 431 ? 22.669 -7.060 -3.017 1.00 98.00 431 ILE A CA 1
ATOM 3455 C C . ILE A 1 431 ? 21.489 -8.025 -3.133 1.00 98.00 431 ILE A C 1
ATOM 3457 O O . ILE A 1 431 ? 21.136 -8.489 -4.219 1.00 98.00 431 ILE A O 1
ATOM 3461 N N . LYS A 1 432 ? 20.852 -8.278 -1.988 1.00 98.31 432 LYS A N 1
ATOM 3462 C CA . LYS A 1 432 ? 19.644 -9.102 -1.842 1.00 98.31 432 LYS A CA 1
ATOM 3463 C C . LYS A 1 432 ? 18.517 -8.357 -1.124 1.00 98.31 432 LYS A C 1
ATOM 3465 O O . LYS A 1 432 ? 17.378 -8.815 -1.192 1.00 98.31 432 LYS A O 1
ATOM 3470 N N . VAL A 1 433 ? 18.801 -7.223 -0.473 1.00 98.62 433 VAL A N 1
ATOM 3471 C CA . VAL A 1 433 ? 17.809 -6.370 0.200 1.00 98.62 433 VAL A CA 1
ATOM 3472 C C . VAL A 1 433 ? 18.031 -4.896 -0.141 1.00 98.62 433 VAL A C 1
ATOM 3474 O O . VAL A 1 433 ? 19.161 -4.427 -0.207 1.00 98.62 433 VAL A O 1
ATOM 3477 N N . THR A 1 434 ? 16.947 -4.145 -0.294 1.00 98.62 434 THR A N 1
ATOM 3478 C CA . THR A 1 434 ? 16.949 -2.676 -0.331 1.00 98.62 434 THR A CA 1
ATOM 3479 C C . THR A 1 434 ? 15.690 -2.140 0.355 1.00 98.62 434 THR A C 1
ATOM 3481 O O . THR A 1 434 ? 14.779 -2.909 0.675 1.00 98.62 434 THR A O 1
ATOM 3484 N N . SER A 1 435 ? 15.610 -0.833 0.594 1.00 98.00 435 SER A N 1
ATOM 3485 C CA . SER A 1 435 ? 14.403 -0.178 1.095 1.00 98.00 435 SER A CA 1
ATOM 3486 C C . SER A 1 435 ? 13.997 1.026 0.242 1.00 98.00 435 SER A C 1
ATOM 3488 O O . SER A 1 435 ? 14.807 1.647 -0.453 1.00 98.00 435 SER A O 1
ATOM 3490 N N . THR A 1 436 ? 12.705 1.345 0.271 1.00 97.50 436 THR A N 1
ATOM 3491 C CA . THR A 1 436 ? 12.147 2.544 -0.360 1.00 97.50 436 THR A CA 1
ATOM 3492 C C . THR A 1 436 ? 10.930 3.041 0.397 1.00 97.50 436 THR A C 1
ATOM 3494 O O . THR A 1 436 ? 10.164 2.248 0.947 1.00 97.50 436 THR A O 1
ATOM 3497 N N . GLU A 1 437 ? 10.731 4.354 0.412 1.00 95.56 437 GLU A N 1
ATOM 3498 C CA . GLU A 1 437 ? 9.458 4.943 0.816 1.00 95.56 437 GLU A CA 1
ATOM 3499 C C . GLU A 1 437 ? 8.460 5.160 -0.334 1.00 95.56 437 GLU A C 1
ATOM 3501 O O . GLU A 1 437 ? 7.295 5.460 -0.084 1.00 95.56 437 GLU A O 1
ATOM 3506 N N . GLU A 1 438 ? 8.891 4.980 -1.583 1.00 95.75 438 GLU A N 1
ATOM 3507 C CA . GLU A 1 438 ? 8.122 5.352 -2.776 1.00 95.75 438 GLU A CA 1
ATOM 3508 C C . GLU A 1 438 ? 7.028 4.340 -3.154 1.00 95.75 438 GLU A C 1
ATOM 3510 O O . GLU A 1 438 ? 6.139 4.677 -3.933 1.00 95.75 438 GLU A O 1
ATOM 3515 N N . TYR A 1 439 ? 7.082 3.098 -2.651 1.00 96.44 439 TYR A N 1
ATOM 3516 C CA . TYR A 1 439 ? 6.213 1.998 -3.093 1.00 96.44 439 TYR A CA 1
ATOM 3517 C C . TYR A 1 439 ? 5.083 1.657 -2.097 1.00 96.44 439 TYR A C 1
ATOM 3519 O O . TYR A 1 439 ? 5.362 1.420 -0.918 1.00 96.44 439 TYR A O 1
ATOM 3527 N N . PRO A 1 440 ? 3.816 1.516 -2.549 1.00 92.44 440 PRO A N 1
ATOM 3528 C CA . PRO A 1 440 ? 3.335 1.732 -3.917 1.00 92.44 440 PRO A CA 1
ATOM 3529 C C . PRO A 1 440 ? 3.191 3.217 -4.273 1.00 92.44 440 PRO A C 1
ATOM 3531 O O . PRO A 1 440 ? 3.150 3.521 -5.456 1.00 92.44 440 PRO A O 1
ATOM 3534 N N . HIS A 1 441 ? 3.140 4.099 -3.266 1.00 89.88 441 HIS A N 1
ATOM 3535 C CA . HIS A 1 441 ? 3.185 5.561 -3.364 1.00 89.88 441 HIS A CA 1
ATOM 3536 C C . HIS A 1 441 ? 3.910 6.143 -2.148 1.00 89.88 441 HIS A C 1
ATOM 3538 O O . HIS A 1 441 ? 3.843 5.567 -1.057 1.00 89.88 441 HIS A O 1
ATOM 3544 N N . LEU A 1 442 ? 4.505 7.332 -2.302 1.00 89.81 442 LEU A N 1
ATOM 3545 C CA . LEU A 1 442 ? 5.150 8.058 -1.203 1.00 89.81 442 LEU A CA 1
ATOM 3546 C C . LEU A 1 442 ? 4.173 8.361 -0.051 1.00 89.81 442 LEU A C 1
ATOM 3548 O O . LEU A 1 442 ? 4.550 8.295 1.123 1.00 89.81 442 LEU A O 1
ATOM 3552 N N . LYS A 1 443 ? 2.916 8.703 -0.372 1.00 89.62 443 LYS A N 1
ATOM 3553 C CA . LYS A 1 443 ? 1.854 9.031 0.594 1.00 89.62 443 LYS A CA 1
ATOM 3554 C C . LYS A 1 443 ? 0.513 8.387 0.196 1.00 89.62 443 LYS A C 1
ATOM 3556 O O . LYS A 1 443 ? 0.238 8.283 -0.995 1.00 89.62 443 LYS A O 1
ATOM 3561 N N . PRO A 1 444 ? -0.352 8.021 1.165 1.00 91.56 444 PRO A N 1
ATOM 3562 C CA . PRO A 1 444 ? -0.118 8.041 2.612 1.00 91.56 444 PRO A CA 1
ATOM 3563 C C . PRO A 1 444 ? 0.800 6.888 3.059 1.00 91.56 444 PRO A C 1
ATOM 3565 O O . PRO A 1 444 ? 0.683 5.767 2.568 1.00 91.56 444 PRO A O 1
ATOM 3568 N N . ALA A 1 445 ? 1.687 7.140 4.030 1.00 90.50 445 ALA A N 1
ATOM 3569 C CA . ALA A 1 445 ? 2.729 6.184 4.434 1.00 90.50 445 ALA A CA 1
ATOM 3570 C C . ALA A 1 445 ? 2.181 4.812 4.883 1.00 90.50 445 ALA A C 1
ATOM 3572 O O . ALA A 1 445 ? 2.782 3.777 4.605 1.00 90.50 445 ALA A O 1
ATOM 3573 N N . ARG A 1 446 ? 0.976 4.778 5.466 1.00 91.69 446 ARG A N 1
ATOM 3574 C CA . ARG A 1 446 ? 0.260 3.546 5.849 1.00 91.69 446 ARG A CA 1
ATOM 3575 C C . ARG A 1 446 ? -0.055 2.580 4.697 1.00 91.69 446 ARG A C 1
ATOM 3577 O O . ARG A 1 446 ? -0.400 1.428 4.962 1.00 91.69 446 ARG A O 1
ATOM 3584 N N . TYR A 1 447 ? 0.075 3.003 3.436 1.00 92.19 447 TYR A N 1
ATOM 3585 C CA . TYR A 1 447 ? -0.023 2.127 2.261 1.00 92.19 447 TYR A CA 1
ATOM 3586 C C . TYR A 1 447 ? 1.321 1.545 1.806 1.00 92.19 447 TYR A C 1
ATOM 3588 O O . TYR A 1 447 ? 1.302 0.650 0.967 1.00 92.19 447 TYR A O 1
ATOM 3596 N N . ARG A 1 448 ? 2.470 1.983 2.346 1.00 94.62 448 ARG A N 1
ATOM 3597 C CA . ARG A 1 448 ? 3.799 1.472 1.959 1.00 94.62 448 ARG A CA 1
ATOM 3598 C C . ARG A 1 448 ? 3.915 -0.029 2.253 1.00 94.62 448 ARG A C 1
ATOM 3600 O O . ARG A 1 448 ? 3.521 -0.479 3.333 1.00 94.62 448 ARG A O 1
ATOM 3607 N N . ARG A 1 449 ? 4.426 -0.826 1.310 1.00 95.56 449 ARG A N 1
ATOM 3608 C CA . ARG A 1 449 ? 4.536 -2.302 1.419 1.00 95.56 449 ARG A CA 1
ATOM 3609 C C . ARG A 1 449 ? 5.913 -2.800 0.981 1.00 95.56 449 ARG A C 1
ATOM 3611 O O . ARG A 1 449 ? 6.707 -2.036 0.446 1.00 95.56 449 ARG A O 1
ATOM 3618 N N . GLY A 1 450 ? 6.203 -4.074 1.228 1.00 97.00 450 GLY A N 1
ATOM 3619 C CA . GLY A 1 450 ? 7.331 -4.743 0.577 1.00 97.00 450 GLY A CA 1
ATOM 3620 C C . GLY A 1 450 ? 6.979 -5.208 -0.840 1.00 97.00 450 GLY A C 1
ATOM 3621 O O . GLY A 1 450 ? 5.804 -5.251 -1.203 1.00 97.00 450 GLY A O 1
ATOM 3622 N N . PHE A 1 451 ? 7.995 -5.571 -1.623 1.00 98.06 451 PHE A N 1
ATOM 3623 C CA . PHE A 1 451 ? 7.868 -6.421 -2.816 1.00 98.06 451 PHE A CA 1
ATOM 3624 C C . PHE A 1 451 ? 9.182 -7.154 -3.116 1.00 98.06 451 PHE A C 1
ATOM 3626 O O . PHE A 1 451 ? 10.221 -6.840 -2.538 1.00 98.06 451 PHE A O 1
ATOM 3633 N N . VAL A 1 452 ? 9.160 -8.138 -4.017 1.00 97.75 452 VAL A N 1
ATOM 3634 C CA . VAL A 1 452 ? 10.371 -8.801 -4.526 1.00 97.75 452 VAL A CA 1
ATOM 3635 C C . VAL A 1 452 ? 10.474 -8.586 -6.034 1.00 97.75 452 VAL A C 1
ATOM 3637 O O . VAL A 1 452 ? 9.538 -8.885 -6.776 1.00 97.75 452 VAL A O 1
ATOM 3640 N N . HIS A 1 453 ? 11.624 -8.098 -6.506 1.00 96.94 453 HIS A N 1
ATOM 3641 C CA . HIS A 1 453 ? 11.897 -7.924 -7.934 1.00 96.94 453 HIS A CA 1
ATOM 3642 C C . HIS A 1 453 ? 13.344 -8.288 -8.285 1.00 96.94 453 HIS A C 1
ATOM 3644 O O . HIS A 1 453 ? 14.277 -7.980 -7.549 1.00 96.94 453 HIS A O 1
ATOM 3650 N N . ASN A 1 454 ? 13.526 -8.980 -9.416 1.00 94.56 454 ASN A N 1
ATOM 3651 C CA . ASN A 1 454 ? 14.823 -9.402 -9.964 1.00 94.56 454 ASN A CA 1
ATOM 3652 C C . ASN A 1 454 ? 15.762 -10.123 -8.954 1.00 94.56 454 ASN A C 1
ATOM 3654 O O . ASN A 1 454 ? 16.987 -10.075 -9.079 1.00 94.56 454 ASN A O 1
ATOM 3658 N N . GLY A 1 455 ? 15.183 -10.790 -7.945 1.00 95.06 455 GLY A N 1
ATOM 3659 C CA . GLY A 1 455 ? 15.890 -11.485 -6.857 1.00 95.06 455 GLY A CA 1
ATOM 3660 C C . GLY A 1 455 ? 16.175 -10.646 -5.600 1.00 95.06 455 GLY A C 1
ATOM 3661 O O . GLY A 1 455 ? 16.641 -11.206 -4.611 1.00 95.06 455 GLY A O 1
ATOM 3662 N N . ILE A 1 456 ? 15.875 -9.343 -5.608 1.00 98.38 456 ILE A N 1
ATOM 3663 C CA . ILE A 1 456 ? 16.073 -8.427 -4.476 1.00 98.38 456 ILE A CA 1
ATOM 3664 C C . ILE A 1 456 ? 14.753 -8.243 -3.711 1.00 98.38 456 ILE A C 1
ATOM 3666 O O . ILE A 1 456 ? 13.695 -8.020 -4.303 1.00 98.38 456 ILE A O 1
ATOM 3670 N N . MET A 1 457 ? 14.827 -8.332 -2.383 1.00 98.69 457 MET A N 1
ATOM 3671 C CA . MET A 1 457 ? 13.751 -8.018 -1.441 1.00 98.69 457 MET A CA 1
ATOM 3672 C C . MET A 1 457 ? 13.717 -6.511 -1.155 1.00 98.69 457 MET A C 1
ATOM 3674 O O . MET A 1 457 ? 14.683 -5.955 -0.640 1.00 98.69 457 MET A O 1
ATOM 3678 N N . VAL A 1 458 ? 12.601 -5.851 -1.453 1.00 98.56 458 VAL A N 1
ATOM 3679 C CA . VAL A 1 458 ? 12.391 -4.418 -1.212 1.00 98.56 458 VAL A CA 1
ATOM 3680 C C . VAL A 1 458 ? 11.499 -4.231 0.013 1.00 98.56 458 VAL A C 1
ATOM 3682 O O . VAL A 1 458 ? 10.422 -4.825 0.086 1.00 98.56 458 VAL A O 1
ATOM 3685 N N . LEU A 1 459 ? 11.937 -3.416 0.975 1.00 98.31 459 LEU A N 1
ATOM 3686 C CA . LEU A 1 459 ? 11.235 -3.163 2.241 1.00 98.31 459 LEU A CA 1
ATOM 3687 C C . LEU A 1 459 ? 10.683 -1.724 2.326 1.00 98.31 459 LEU A C 1
ATOM 3689 O O . LEU A 1 459 ? 11.331 -0.798 1.833 1.00 98.31 459 LEU A O 1
ATOM 3693 N N . PRO A 1 460 ? 9.525 -1.498 2.978 1.00 97.00 460 PRO A N 1
ATOM 3694 C CA . PRO A 1 460 ? 8.943 -0.164 3.104 1.00 97.00 460 PRO A CA 1
ATOM 3695 C C . PRO A 1 460 ? 9.648 0.662 4.186 1.00 97.00 460 PRO A C 1
ATOM 3697 O O . PRO A 1 460 ? 9.539 0.367 5.382 1.00 97.00 460 PRO A O 1
ATOM 3700 N N . ARG A 1 461 ? 10.318 1.739 3.773 1.00 95.94 461 ARG A N 1
ATOM 3701 C CA . ARG A 1 461 ? 10.954 2.707 4.675 1.00 95.94 461 ARG A CA 1
ATOM 3702 C C . ARG A 1 461 ? 9.942 3.740 5.183 1.00 95.94 461 ARG A C 1
ATOM 3704 O O . ARG A 1 461 ? 8.971 4.078 4.503 1.00 95.94 461 ARG A O 1
ATOM 3711 N N . GLN A 1 462 ? 10.164 4.222 6.398 1.00 95.56 462 GLN A N 1
ATOM 3712 C CA . GLN A 1 462 ? 9.294 5.127 7.144 1.00 95.56 462 GLN A CA 1
ATOM 3713 C C . GLN A 1 462 ? 10.016 6.452 7.415 1.00 95.56 462 GLN A C 1
ATOM 3715 O O . GLN A 1 462 ? 11.211 6.476 7.712 1.00 95.56 462 GLN A O 1
ATOM 3720 N N . THR A 1 463 ? 9.282 7.558 7.347 1.00 92.88 463 THR A N 1
ATOM 3721 C CA . THR A 1 463 ? 9.761 8.880 7.771 1.00 92.88 463 THR A CA 1
ATOM 3722 C C . THR A 1 463 ? 9.688 9.017 9.290 1.00 92.88 463 THR A C 1
ATOM 3724 O O . THR A 1 463 ? 8.717 8.570 9.893 1.00 92.88 463 THR A O 1
ATOM 3727 N N . CYS A 1 464 ? 10.671 9.676 9.908 1.00 92.62 464 CYS A N 1
ATOM 3728 C CA . CYS A 1 464 ? 10.692 9.926 11.357 1.00 92.62 464 CYS A CA 1
ATOM 3729 C C . CYS A 1 464 ? 10.310 11.364 11.770 1.00 92.62 464 CYS A C 1
ATOM 3731 O O . CYS A 1 464 ? 10.345 11.687 12.951 1.00 92.62 464 CYS A O 1
ATOM 3733 N N . GLY A 1 465 ? 9.966 12.231 10.810 1.00 90.00 465 GLY A N 1
ATOM 3734 C CA . GLY A 1 465 ? 9.706 13.660 11.042 1.00 90.00 465 GLY A CA 1
ATOM 3735 C C . GLY A 1 465 ? 10.953 14.554 10.983 1.00 90.00 465 GLY A C 1
ATOM 3736 O O . GLY A 1 465 ? 10.816 15.774 11.017 1.00 90.00 465 GLY A O 1
ATOM 3737 N N . LEU A 1 466 ? 12.153 13.979 10.861 1.00 92.19 466 LEU A N 1
ATOM 3738 C CA . LEU A 1 466 ? 13.398 14.717 10.630 1.00 92.19 466 LEU A CA 1
ATOM 3739 C C . LEU A 1 466 ? 13.670 14.865 9.125 1.00 92.19 466 LEU A C 1
ATOM 3741 O O . LEU A 1 466 ? 13.473 13.922 8.356 1.00 92.19 466 LEU A O 1
ATOM 3745 N N . PHE A 1 467 ? 14.156 16.037 8.712 1.00 87.06 467 PHE A N 1
ATOM 3746 C CA . PHE A 1 467 ? 14.557 16.337 7.333 1.00 87.06 467 PHE A CA 1
ATOM 3747 C C . PHE A 1 467 ? 16.056 16.670 7.270 1.00 87.06 467 PHE A C 1
ATOM 3749 O O . PHE A 1 467 ? 16.648 17.059 8.274 1.00 87.06 467 PHE A O 1
ATOM 3756 N N . THR A 1 468 ? 16.675 16.582 6.090 1.00 84.81 468 THR A N 1
ATOM 3757 C CA . THR A 1 468 ? 18.116 16.861 5.875 1.00 84.81 468 THR A CA 1
ATOM 3758 C C . THR A 1 468 ? 18.575 18.261 6.297 1.00 84.81 468 THR A C 1
ATOM 3760 O O . THR A 1 468 ? 19.746 18.452 6.610 1.00 84.81 468 THR A O 1
ATOM 3763 N N . HIS A 1 469 ? 17.667 19.238 6.306 1.00 83.31 469 HIS A N 1
ATOM 3764 C CA . HIS A 1 469 ? 17.919 20.624 6.714 1.00 83.31 469 HIS A CA 1
ATOM 3765 C C . HIS A 1 469 ? 17.480 20.921 8.159 1.00 83.31 469 HIS A C 1
ATOM 3767 O O . HIS A 1 469 ? 17.650 22.038 8.635 1.00 83.31 469 HIS A O 1
ATOM 3773 N N . THR A 1 470 ? 16.893 19.949 8.862 1.00 83.56 470 THR A N 1
ATOM 3774 C CA . THR A 1 470 ? 16.428 20.113 10.242 1.00 83.56 470 THR A CA 1
ATOM 3775 C C . THR A 1 470 ? 17.532 19.659 11.190 1.00 83.56 470 THR A C 1
ATOM 3777 O O . THR A 1 470 ? 17.661 18.471 11.492 1.00 83.56 470 THR A O 1
ATOM 3780 N N . ILE A 1 471 ? 18.360 20.628 11.586 1.00 87.56 471 ILE A N 1
ATOM 3781 C CA . ILE A 1 471 ? 19.621 20.413 12.311 1.00 87.56 471 ILE A CA 1
ATOM 3782 C C . ILE A 1 471 ? 19.530 20.921 13.757 1.00 87.56 471 ILE A C 1
ATOM 3784 O O . ILE A 1 471 ? 20.038 20.253 14.652 1.00 87.56 471 ILE A O 1
ATOM 3788 N N . PHE A 1 472 ? 18.851 22.049 13.997 1.00 90.69 472 PHE A N 1
ATOM 3789 C CA . PHE A 1 472 ? 18.733 22.682 15.317 1.00 90.69 472 PHE A CA 1
ATOM 3790 C C . PHE A 1 472 ? 17.330 22.521 15.920 1.00 90.69 472 PHE A C 1
ATOM 3792 O O . PHE A 1 472 ? 16.320 22.624 15.222 1.00 90.69 472 PHE A O 1
ATOM 3799 N N . TYR A 1 473 ? 17.248 22.294 17.233 1.00 87.31 473 TYR A N 1
ATOM 3800 C CA . TYR A 1 473 ? 16.010 21.939 17.941 1.00 87.31 473 TYR A CA 1
ATOM 3801 C C . TYR A 1 473 ? 14.971 23.066 17.921 1.00 87.31 473 TYR A C 1
ATOM 3803 O O . TYR A 1 473 ? 13.778 22.836 17.720 1.00 87.31 473 TYR A O 1
ATOM 3811 N N . ASN A 1 474 ? 15.437 24.305 18.083 1.00 87.56 474 ASN A N 1
ATOM 3812 C CA . ASN A 1 474 ? 14.586 25.495 18.078 1.00 87.56 474 ASN A CA 1
ATOM 3813 C C . ASN A 1 474 ? 14.146 25.913 16.662 1.00 87.56 474 ASN A C 1
ATOM 3815 O O . ASN A 1 474 ? 13.186 26.668 16.529 1.00 87.56 474 ASN A O 1
ATOM 3819 N N . GLU A 1 475 ? 14.809 25.397 15.622 1.00 87.62 475 GLU A N 1
ATOM 3820 C CA . GLU A 1 475 ? 14.504 25.654 14.206 1.00 87.62 475 GLU A CA 1
ATOM 3821 C C . GLU A 1 475 ? 13.680 24.523 13.563 1.00 87.62 475 GLU A C 1
ATOM 3823 O O . GLU A 1 475 ? 13.412 24.542 12.360 1.00 87.62 475 GLU A O 1
ATOM 3828 N N . TYR A 1 476 ? 13.247 23.532 14.353 1.00 91.25 476 TYR A N 1
ATOM 3829 C CA . TYR A 1 476 ? 12.361 22.470 13.883 1.00 91.25 476 TYR A CA 1
ATOM 3830 C C . TYR A 1 476 ? 11.081 23.061 13.247 1.00 91.25 476 TYR A C 1
ATOM 3832 O O . TYR A 1 476 ? 10.497 23.981 13.826 1.00 91.25 476 TYR A O 1
ATOM 3840 N N . PRO A 1 477 ? 10.592 22.566 12.091 1.00 87.75 477 PRO A N 1
ATOM 3841 C CA . PRO A 1 477 ? 9.375 23.086 11.462 1.00 87.75 477 PRO A CA 1
ATOM 3842 C C . PRO A 1 477 ? 8.140 22.998 12.381 1.00 87.75 477 PRO A C 1
ATOM 3844 O O . PRO A 1 477 ? 7.659 21.914 12.693 1.00 87.75 477 PRO A O 1
ATOM 3847 N N . GLY A 1 478 ? 7.611 24.152 12.809 1.00 85.81 478 GLY A N 1
ATOM 3848 C CA . GLY A 1 478 ? 6.542 24.243 13.824 1.00 85.81 478 GLY A CA 1
ATOM 3849 C C . GLY A 1 478 ? 7.036 24.454 15.267 1.00 85.81 478 GLY A C 1
ATOM 3850 O O . GLY A 1 478 ? 6.228 24.546 16.191 1.00 85.81 478 GLY A O 1
ATOM 3851 N N . GLY A 1 479 ? 8.350 24.582 15.454 1.00 87.88 479 GLY A N 1
ATOM 3852 C CA . GLY A 1 479 ? 9.037 24.688 16.738 1.00 87.88 479 GLY A CA 1
ATOM 3853 C C . GLY A 1 479 ? 9.285 23.327 17.393 1.00 87.88 479 GLY A C 1
ATOM 3854 O O . GLY A 1 479 ? 8.609 22.342 17.100 1.00 87.88 479 GLY A O 1
ATOM 3855 N N . SER A 1 480 ? 10.225 23.292 18.336 1.00 88.44 480 SER A N 1
ATOM 3856 C CA . SER A 1 480 ? 10.607 22.112 19.132 1.00 88.44 480 SER A CA 1
ATOM 3857 C C . SER A 1 480 ? 9.421 21.295 19.664 1.00 88.44 480 SER A C 1
ATOM 3859 O O . SER A 1 480 ? 9.414 20.070 19.559 1.00 88.44 480 SER A O 1
ATOM 3861 N N . SER A 1 481 ? 8.368 21.972 20.139 1.00 90.50 481 SER A N 1
ATOM 3862 C CA . SER A 1 481 ? 7.151 21.317 20.644 1.00 90.50 481 SER A CA 1
ATOM 3863 C C . SER A 1 481 ? 6.448 20.403 19.628 1.00 90.50 481 SER A C 1
ATOM 3865 O O . SER A 1 481 ? 5.664 19.546 20.026 1.00 90.50 481 SER A O 1
ATOM 3867 N N . GLU A 1 482 ? 6.661 20.589 18.323 1.00 92.19 482 GLU A N 1
ATOM 3868 C CA . GLU A 1 482 ? 6.069 19.735 17.289 1.00 92.19 482 GLU A CA 1
ATOM 3869 C C . GLU A 1 482 ? 6.833 18.413 17.142 1.00 92.19 482 GLU A C 1
ATOM 3871 O O . GLU A 1 482 ? 6.204 17.361 17.033 1.00 92.19 482 GLU A O 1
ATOM 3876 N N . LEU A 1 483 ? 8.165 18.433 17.268 1.00 92.75 483 LEU A N 1
ATOM 3877 C CA . LEU A 1 483 ? 8.970 17.213 17.368 1.00 92.75 483 LEU A CA 1
ATOM 3878 C C . LEU A 1 483 ? 8.592 16.421 18.632 1.00 92.75 483 LEU A C 1
ATOM 3880 O O . LEU A 1 483 ? 8.334 15.218 18.548 1.00 92.75 483 LEU A O 1
ATOM 3884 N N . ASP A 1 484 ? 8.437 17.108 19.770 1.00 93.25 484 ASP A N 1
ATOM 3885 C CA . ASP A 1 484 ? 7.912 16.517 21.009 1.00 93.25 484 ASP A CA 1
ATOM 3886 C C . ASP A 1 484 ? 6.538 15.856 20.806 1.00 93.25 484 ASP A C 1
ATOM 3888 O O . ASP A 1 484 ? 6.326 14.736 21.269 1.00 93.25 484 ASP A O 1
ATOM 3892 N N . LYS A 1 485 ? 5.601 16.503 20.097 1.00 93.00 485 LYS A N 1
ATOM 3893 C CA . LYS A 1 485 ? 4.273 15.929 19.794 1.00 93.00 485 LYS A CA 1
ATOM 3894 C C . LYS A 1 485 ? 4.359 14.700 18.892 1.00 93.00 485 LYS A C 1
ATOM 3896 O O . LYS A 1 485 ? 3.617 13.747 19.108 1.00 93.00 485 LYS A O 1
ATOM 3901 N N . ILE A 1 486 ? 5.238 14.704 17.888 1.00 93.81 486 ILE A N 1
ATOM 3902 C CA . ILE A 1 486 ? 5.421 13.578 16.956 1.00 93.81 486 ILE A CA 1
ATOM 3903 C C . ILE A 1 486 ? 5.960 12.340 17.690 1.00 93.81 486 ILE A C 1
ATOM 3905 O O . ILE A 1 486 ? 5.510 11.224 17.409 1.00 93.81 486 ILE A O 1
ATOM 3909 N N . ILE A 1 487 ? 6.870 12.541 18.649 1.00 95.81 487 ILE A N 1
ATOM 3910 C CA . ILE A 1 487 ? 7.460 11.493 19.494 1.00 95.81 487 ILE A CA 1
ATOM 3911 C C . ILE A 1 487 ? 6.463 10.994 20.551 1.00 95.81 487 ILE A C 1
ATOM 3913 O O . ILE A 1 487 ? 6.204 9.794 20.639 1.00 95.81 487 ILE A O 1
ATOM 3917 N N . ASN A 1 488 ? 5.896 11.899 21.351 1.00 93.75 488 ASN A N 1
ATOM 3918 C CA . ASN A 1 488 ? 5.106 11.566 22.537 1.00 93.75 488 ASN A CA 1
ATOM 3919 C C . ASN A 1 488 ? 3.632 11.325 22.161 1.00 93.75 488 ASN A C 1
ATOM 3921 O O . ASN A 1 488 ? 2.790 12.220 22.219 1.00 93.75 488 ASN A O 1
ATOM 3925 N N . GLY A 1 489 ? 3.324 10.105 21.714 1.00 91.50 489 GLY A N 1
ATOM 3926 C CA . GLY A 1 489 ? 1.969 9.694 21.318 1.00 91.50 489 GLY A CA 1
ATOM 3927 C C . GLY A 1 489 ? 1.547 10.083 19.889 1.00 91.50 489 GLY A C 1
ATOM 3928 O O . GLY A 1 489 ? 0.471 9.680 19.432 1.00 91.50 489 GLY A O 1
ATOM 3929 N N . GLY A 1 490 ? 2.377 10.845 19.170 1.00 94.31 490 GLY A N 1
ATOM 3930 C CA . GLY A 1 490 ? 2.142 11.288 17.793 1.00 94.31 490 GLY A CA 1
ATOM 3931 C C . GLY A 1 490 ? 2.465 10.259 16.706 1.00 94.31 490 GLY A C 1
ATOM 3932 O O . GLY A 1 490 ? 2.467 9.049 16.928 1.00 94.31 490 GLY A O 1
ATOM 3933 N N . GLU A 1 491 ? 2.701 10.745 15.484 1.00 93.12 491 GLU A N 1
ATOM 3934 C CA . GLU A 1 491 ? 2.844 9.905 14.284 1.00 93.12 491 GLU A CA 1
ATOM 3935 C C . GLU A 1 491 ? 4.009 8.905 14.372 1.00 93.12 491 GLU A C 1
ATOM 3937 O O . GLU A 1 491 ? 3.873 7.774 13.900 1.00 93.12 491 GLU A O 1
ATOM 3942 N N . LEU A 1 492 ? 5.119 9.256 15.028 1.00 95.88 492 LEU A N 1
ATOM 3943 C CA . LEU A 1 492 ? 6.273 8.364 15.157 1.00 95.88 492 LEU A CA 1
ATOM 3944 C C . LEU A 1 492 ? 5.997 7.219 16.147 1.00 95.88 492 LEU A C 1
ATOM 3946 O O . LEU A 1 492 ? 6.249 6.054 15.828 1.00 95.88 492 LEU A O 1
ATOM 3950 N N . PHE A 1 493 ? 5.383 7.525 17.295 1.00 96.75 493 PHE A N 1
ATOM 3951 C CA . PHE A 1 493 ? 4.871 6.514 18.227 1.00 96.75 493 PHE A CA 1
ATOM 3952 C C . PHE A 1 493 ? 3.844 5.594 17.555 1.00 96.75 493 PHE A C 1
ATOM 3954 O O . PHE A 1 493 ? 3.957 4.371 17.638 1.00 96.75 493 PHE A O 1
ATOM 3961 N N . LEU A 1 494 ? 2.873 6.163 16.833 1.00 96.19 494 LEU A N 1
ATOM 3962 C CA . LEU A 1 494 ? 1.836 5.398 16.133 1.00 96.19 494 LEU A CA 1
ATOM 3963 C C . LEU A 1 494 ? 2.411 4.527 15.009 1.00 96.19 494 LEU A C 1
ATOM 3965 O O . LEU A 1 494 ? 1.927 3.416 14.791 1.00 96.19 494 LEU A O 1
ATOM 3969 N N . THR A 1 495 ? 3.473 4.980 14.338 1.00 96.00 495 THR A N 1
ATOM 3970 C CA . THR A 1 495 ? 4.182 4.186 13.326 1.00 96.00 495 THR A CA 1
ATOM 3971 C C . THR A 1 495 ? 4.741 2.905 13.942 1.00 96.00 495 THR A C 1
ATOM 3973 O O . THR A 1 495 ? 4.476 1.826 13.408 1.00 96.00 495 THR A O 1
ATOM 3976 N N . VAL A 1 496 ? 5.417 2.988 15.096 1.00 97.25 496 VAL A N 1
ATOM 3977 C CA . VAL A 1 496 ? 5.916 1.800 15.813 1.00 97.25 496 VAL A CA 1
ATOM 3978 C C . VAL A 1 496 ? 4.773 0.981 16.421 1.00 97.25 496 VAL A C 1
ATOM 3980 O O . VAL A 1 496 ? 4.796 -0.246 16.346 1.00 97.25 496 VAL A O 1
ATOM 3983 N N . LEU A 1 497 ? 3.733 1.614 16.971 1.00 96.50 497 LEU A N 1
ATOM 3984 C CA . LEU A 1 497 ? 2.575 0.910 17.530 1.00 96.50 497 LEU A CA 1
ATOM 3985 C C . LEU A 1 497 ? 1.900 0.003 16.488 1.00 96.50 497 LEU A C 1
ATOM 3987 O O . LEU A 1 497 ? 1.574 -1.146 16.794 1.00 96.50 497 LEU A O 1
ATOM 3991 N N . LEU A 1 498 ? 1.712 0.502 15.263 1.00 96.44 498 LEU A N 1
ATOM 3992 C CA . LEU A 1 498 ? 0.888 -0.139 14.234 1.00 96.44 498 LEU A CA 1
ATOM 3993 C C . LEU A 1 498 ? 1.679 -0.992 13.226 1.00 96.44 498 LEU A C 1
ATOM 3995 O O . LEU A 1 498 ? 1.075 -1.837 12.565 1.00 96.44 498 LEU A O 1
ATOM 3999 N N . ASN A 1 499 ? 3.007 -0.840 13.125 1.00 95.38 499 ASN A N 1
ATOM 4000 C CA . ASN A 1 499 ? 3.846 -1.633 12.218 1.00 95.38 499 ASN A CA 1
ATOM 4001 C C . ASN A 1 499 ? 4.761 -2.612 12.981 1.00 95.38 499 ASN A C 1
ATOM 4003 O O . ASN A 1 499 ? 5.700 -2.174 13.644 1.00 95.38 499 ASN A O 1
ATOM 4007 N N . PRO A 1 500 ? 4.593 -3.944 12.819 1.00 96.31 500 PRO A N 1
ATOM 4008 C CA . PRO A 1 500 ? 5.501 -4.951 13.390 1.00 96.31 500 PRO A CA 1
ATOM 4009 C C . PRO A 1 500 ? 6.979 -4.808 12.983 1.00 96.31 500 PRO A C 1
ATOM 4011 O O . PRO A 1 500 ? 7.859 -5.318 13.675 1.00 96.31 500 PRO A O 1
ATOM 4014 N N . ILE A 1 501 ? 7.251 -4.136 11.860 1.00 97.06 501 ILE A N 1
ATOM 4015 C CA . ILE A 1 501 ? 8.588 -3.814 11.354 1.00 97.06 501 ILE A CA 1
ATOM 4016 C C . ILE A 1 501 ? 8.583 -2.351 10.902 1.00 97.06 501 ILE A C 1
ATOM 4018 O O . ILE A 1 501 ? 7.748 -1.987 10.075 1.00 97.06 501 ILE A O 1
ATOM 4022 N N . SER A 1 502 ? 9.519 -1.545 11.405 1.00 97.00 502 SER A N 1
ATOM 4023 C CA . SER A 1 502 ? 9.741 -0.156 10.983 1.00 97.00 502 SER A CA 1
ATOM 4024 C C . SER A 1 502 ? 11.220 0.067 10.663 1.00 97.00 502 SER A C 1
ATOM 4026 O O . SER A 1 502 ? 12.083 -0.171 11.505 1.00 97.00 502 SER A O 1
ATOM 4028 N N . ILE A 1 503 ? 11.503 0.533 9.445 1.00 97.88 503 ILE A N 1
ATOM 4029 C CA . ILE A 1 503 ? 12.836 0.976 9.015 1.00 97.88 503 ILE A CA 1
ATOM 4030 C C . ILE A 1 503 ? 12.756 2.486 8.861 1.00 97.88 503 ILE A C 1
ATOM 4032 O O . ILE A 1 503 ? 12.031 2.956 7.985 1.00 97.88 503 ILE A O 1
ATOM 4036 N N . PHE A 1 504 ? 13.444 3.243 9.706 1.00 97.94 504 PHE A N 1
ATOM 4037 C CA . PHE A 1 504 ? 13.401 4.700 9.660 1.00 97.94 504 PHE A CA 1
ATOM 4038 C C . PHE A 1 504 ? 14.502 5.275 8.772 1.00 97.94 504 PHE A C 1
ATOM 4040 O O . PHE A 1 504 ? 15.628 4.780 8.756 1.00 97.94 504 PHE A O 1
ATOM 4047 N N . MET A 1 505 ? 14.153 6.330 8.036 1.00 95.44 505 MET A N 1
ATOM 4048 C CA . MET A 1 505 ? 15.099 7.181 7.322 1.00 95.44 505 MET A CA 1
ATOM 4049 C C . MET A 1 505 ? 15.536 8.348 8.207 1.00 95.44 505 MET A C 1
ATOM 4051 O O . MET A 1 505 ? 14.692 9.116 8.676 1.00 95.44 505 MET A O 1
ATOM 4055 N N . THR A 1 506 ? 16.845 8.492 8.382 1.00 97.12 506 THR A N 1
ATOM 4056 C CA . THR A 1 506 ? 17.530 9.706 8.842 1.00 97.12 506 THR A CA 1
ATOM 4057 C C . THR A 1 506 ? 18.748 9.958 7.952 1.00 97.12 506 THR A C 1
ATOM 4059 O O . THR A 1 506 ? 19.073 9.135 7.099 1.00 97.12 506 THR A O 1
ATOM 4062 N N . HIS A 1 507 ? 19.407 11.104 8.119 1.00 97.19 507 HIS A N 1
ATOM 4063 C CA . HIS A 1 507 ? 20.591 11.490 7.346 1.00 97.19 507 HIS A CA 1
ATOM 4064 C C . HIS A 1 507 ? 21.686 11.984 8.299 1.00 97.19 507 HIS A C 1
ATOM 4066 O O . HIS A 1 507 ? 21.370 12.433 9.402 1.00 97.19 507 HIS A O 1
ATOM 4072 N N . LEU A 1 508 ? 22.953 11.951 7.879 1.00 96.81 508 LEU A N 1
ATOM 4073 C CA . LEU A 1 508 ? 24.119 12.399 8.661 1.00 96.81 508 LEU A CA 1
ATOM 4074 C C . LEU A 1 508 ? 23.917 13.758 9.366 1.00 96.81 508 LEU A C 1
ATOM 4076 O O . LEU A 1 508 ? 24.253 13.896 10.542 1.00 96.81 508 LEU A O 1
ATOM 4080 N N . SER A 1 509 ? 23.293 14.736 8.702 1.00 95.12 509 SER A N 1
ATOM 4081 C CA . SER A 1 509 ? 23.043 16.069 9.273 1.00 95.12 509 SER A CA 1
ATOM 4082 C C . SER A 1 509 ? 22.063 16.086 10.454 1.00 95.12 509 SER A C 1
ATOM 4084 O O . SER A 1 509 ? 22.049 17.043 11.222 1.00 95.12 509 SER A O 1
ATOM 4086 N N . ASN A 1 510 ? 21.277 15.023 10.663 1.00 96.19 510 ASN A N 1
ATOM 4087 C CA . ASN A 1 510 ? 20.434 14.871 11.852 1.00 96.19 510 ASN A CA 1
ATOM 4088 C C . ASN A 1 510 ? 21.227 14.423 13.097 1.00 96.19 510 ASN A C 1
ATOM 4090 O O . ASN A 1 510 ? 20.655 14.368 14.187 1.00 96.19 510 ASN A O 1
ATOM 4094 N N . TYR A 1 511 ? 22.511 14.082 12.951 1.00 97.25 511 TYR A N 1
ATOM 4095 C CA . TYR A 1 511 ? 23.380 13.605 14.032 1.00 97.25 511 TYR A CA 1
ATOM 4096 C C . TYR A 1 511 ? 24.513 14.577 14.374 1.00 97.25 511 TYR A C 1
ATOM 4098 O O . TYR A 1 511 ? 25.082 14.452 15.452 1.00 97.25 511 TYR A O 1
ATOM 4106 N N . GLY A 1 512 ? 24.799 15.565 13.520 1.00 93.75 512 GLY A N 1
ATOM 4107 C CA . GLY A 1 512 ? 25.637 16.710 13.881 1.00 93.75 512 GLY A CA 1
ATOM 4108 C C . GLY A 1 512 ? 24.911 17.722 14.780 1.00 93.75 512 GLY A C 1
ATOM 4109 O O . GLY A 1 512 ? 23.682 17.692 14.908 1.00 93.75 512 GLY A O 1
ATOM 4110 N N . ASN A 1 513 ? 25.668 18.652 15.368 1.00 93.19 513 ASN A N 1
ATOM 4111 C CA . ASN A 1 513 ? 25.163 19.805 16.132 1.00 93.19 513 ASN A CA 1
ATOM 4112 C C . ASN A 1 513 ? 24.172 19.412 17.263 1.00 93.19 513 ASN A C 1
ATOM 4114 O O . ASN A 1 513 ? 24.589 18.771 18.227 1.00 93.19 513 ASN A O 1
ATOM 4118 N N . ASP A 1 514 ? 22.875 19.751 17.178 1.00 94.81 514 ASP A N 1
ATOM 4119 C CA . ASP A 1 514 ? 21.883 19.430 18.231 1.00 94.81 514 ASP A CA 1
ATOM 4120 C C . ASP A 1 514 ? 21.484 17.935 18.268 1.00 94.81 514 ASP A C 1
ATOM 4122 O O . ASP A 1 514 ? 20.743 17.510 19.160 1.00 94.81 514 ASP A O 1
ATOM 4126 N N . ARG A 1 515 ? 21.974 17.111 17.326 1.00 96.19 515 ARG A N 1
ATOM 4127 C CA . ARG A 1 515 ? 21.811 15.641 17.301 1.00 96.19 515 ARG A CA 1
ATOM 4128 C C . ARG A 1 515 ? 20.349 15.179 17.353 1.00 96.19 515 ARG A C 1
ATOM 4130 O O . ARG A 1 515 ? 20.001 14.237 18.077 1.00 96.19 515 ARG A O 1
ATOM 4137 N N . LEU A 1 516 ? 19.474 15.817 16.576 1.00 95.88 516 LEU A N 1
ATOM 4138 C CA . LEU A 1 516 ? 18.026 15.565 16.601 1.00 95.88 516 LEU A CA 1
ATOM 4139 C C . LEU A 1 516 ? 17.640 14.097 16.351 1.00 95.88 516 LEU A C 1
ATOM 4141 O O . LEU A 1 516 ? 16.647 13.631 16.907 1.00 95.88 516 LEU A O 1
ATOM 4145 N N . GLY A 1 517 ? 18.435 13.334 15.595 1.00 96.81 517 GLY A N 1
ATOM 4146 C CA . GLY A 1 517 ? 18.279 11.884 15.440 1.00 96.81 517 GLY A CA 1
ATOM 4147 C C . GLY A 1 517 ? 18.439 11.123 16.760 1.00 96.81 517 GLY A C 1
ATOM 4148 O O . GLY A 1 517 ? 17.595 10.295 17.107 1.00 96.81 517 GLY A O 1
ATOM 4149 N N . LEU A 1 518 ? 19.475 11.447 17.541 1.00 97.81 518 LEU A N 1
ATOM 4150 C CA . LEU A 1 518 ? 19.716 10.856 18.864 1.00 97.81 518 LEU A CA 1
ATOM 4151 C C . LEU A 1 518 ? 18.635 11.269 19.864 1.00 97.81 518 LEU A C 1
ATOM 4153 O O . LEU A 1 518 ? 18.134 10.426 20.607 1.00 97.81 518 LEU A O 1
ATOM 4157 N N . TYR A 1 519 ? 18.238 12.546 19.846 1.00 96.88 519 TYR A N 1
ATOM 4158 C CA . TYR A 1 519 ? 17.125 13.048 20.652 1.00 96.88 519 TYR A CA 1
ATOM 4159 C C . TYR A 1 519 ? 15.837 12.262 20.367 1.00 96.88 519 TYR A C 1
ATOM 4161 O O . TYR A 1 519 ? 15.206 11.745 21.290 1.00 96.88 519 TYR A O 1
ATOM 4169 N N . THR A 1 520 ? 15.482 12.130 19.087 1.00 97.12 520 THR A N 1
ATOM 4170 C CA . THR A 1 520 ? 14.222 11.532 18.630 1.00 97.12 520 THR A CA 1
ATOM 4171 C C . THR A 1 520 ? 14.102 10.069 19.043 1.00 97.12 520 THR A C 1
ATOM 4173 O O . THR A 1 520 ? 13.113 9.689 19.671 1.00 97.12 520 THR A O 1
ATOM 4176 N N . PHE A 1 521 ? 15.113 9.238 18.759 1.00 98.06 521 PHE A N 1
ATOM 4177 C CA . PHE A 1 521 ? 15.029 7.810 19.080 1.00 98.06 521 PHE A CA 1
ATOM 4178 C C . PHE A 1 521 ? 15.178 7.514 20.578 1.00 98.06 521 PHE A C 1
ATOM 4180 O O . PHE A 1 521 ? 14.476 6.631 21.070 1.00 98.06 521 PHE A O 1
ATOM 4187 N N . ARG A 1 522 ? 15.985 8.282 21.332 1.00 97.81 522 ARG A N 1
ATOM 4188 C CA . ARG A 1 522 ? 16.060 8.159 22.802 1.00 97.81 522 ARG A CA 1
ATOM 4189 C C . ARG A 1 522 ? 14.692 8.391 23.452 1.00 97.81 522 ARG A C 1
ATOM 4191 O O . ARG A 1 522 ? 14.258 7.584 24.273 1.00 97.81 522 ARG A O 1
ATOM 4198 N N . HIS A 1 523 ? 13.996 9.468 23.082 1.00 97.50 523 HIS A N 1
ATOM 4199 C CA . HIS A 1 523 ? 12.695 9.790 23.676 1.00 97.50 523 HIS A CA 1
ATOM 4200 C C . HIS A 1 523 ? 11.581 8.855 23.185 1.00 97.50 523 HIS A C 1
ATOM 4202 O O . HIS A 1 523 ? 10.790 8.395 24.005 1.00 97.50 523 HIS A O 1
ATOM 4208 N N . LEU A 1 524 ? 11.572 8.475 21.900 1.00 98.12 524 LEU A N 1
ATOM 4209 C CA . LEU A 1 524 ? 10.619 7.500 21.354 1.00 98.12 524 LEU A CA 1
ATOM 4210 C C . LEU A 1 524 ? 10.675 6.157 22.093 1.00 98.12 524 LEU A C 1
ATOM 4212 O O . LEU A 1 524 ? 9.638 5.623 22.480 1.00 98.12 524 LEU A O 1
ATOM 4216 N N . VAL A 1 525 ? 11.877 5.607 22.286 1.00 98.00 525 VAL A N 1
ATOM 4217 C CA . VAL A 1 525 ? 12.067 4.300 22.934 1.00 98.00 525 VAL A CA 1
ATOM 4218 C C . VAL A 1 525 ? 11.641 4.347 24.397 1.00 98.00 525 VAL A C 1
ATOM 4220 O O . VAL A 1 525 ? 10.900 3.475 24.842 1.00 98.00 525 VAL A O 1
ATOM 4223 N N . ARG A 1 526 ? 12.002 5.414 25.120 1.00 96.12 526 ARG A N 1
ATOM 4224 C CA . ARG A 1 526 ? 11.547 5.619 26.501 1.00 96.12 526 ARG A CA 1
ATOM 4225 C C . ARG A 1 526 ? 10.026 5.764 26.599 1.00 96.12 526 ARG A C 1
ATOM 4227 O O . ARG A 1 526 ? 9.431 5.157 27.481 1.00 96.12 526 ARG A O 1
ATOM 4234 N N . PHE A 1 527 ? 9.385 6.497 25.686 1.00 96.12 527 PHE A N 1
ATOM 4235 C CA . PHE A 1 527 ? 7.925 6.647 25.668 1.00 96.12 527 PHE A CA 1
ATOM 4236 C C . PHE A 1 527 ? 7.209 5.319 25.355 1.00 96.12 527 PHE A C 1
ATOM 4238 O O . PHE A 1 527 ? 6.215 4.981 25.999 1.00 96.12 527 PHE A O 1
ATOM 4245 N N . LEU A 1 528 ? 7.732 4.527 24.409 1.00 96.62 528 LEU A N 1
ATOM 4246 C CA . LEU A 1 528 ? 7.230 3.180 24.109 1.00 96.62 528 LEU A CA 1
ATOM 4247 C C . LEU A 1 528 ? 7.326 2.252 25.330 1.00 96.62 528 LEU A C 1
ATOM 4249 O O . LEU A 1 528 ? 6.360 1.547 25.626 1.00 96.62 528 LEU A O 1
ATOM 4253 N N . ASP A 1 529 ? 8.444 2.280 26.056 1.00 94.44 529 ASP A N 1
ATOM 4254 C CA . ASP A 1 529 ? 8.650 1.458 27.251 1.00 94.44 529 ASP A CA 1
ATOM 4255 C C . ASP A 1 529 ? 7.824 1.924 28.458 1.00 94.44 529 ASP A C 1
ATOM 4257 O O . ASP A 1 529 ? 7.347 1.084 29.217 1.00 94.44 529 ASP A O 1
ATOM 4261 N N . SER A 1 530 ? 7.600 3.227 28.639 1.00 93.88 530 SER A N 1
ATOM 4262 C CA . SER A 1 530 ? 6.713 3.756 29.689 1.00 93.88 530 SER A CA 1
ATOM 4263 C C . SER A 1 530 ? 5.258 3.314 29.502 1.00 93.88 530 SER A C 1
ATOM 4265 O O . SER A 1 530 ? 4.594 2.924 30.466 1.00 93.88 530 SER A O 1
ATOM 4267 N N . TRP A 1 531 ? 4.764 3.338 28.259 1.00 95.88 531 TRP A N 1
ATOM 4268 C CA . TRP A 1 531 ? 3.331 3.226 27.963 1.00 95.88 531 TRP A CA 1
ATOM 4269 C C . TRP A 1 531 ? 2.881 1.907 27.333 1.00 95.88 531 TRP A C 1
ATOM 4271 O O . TRP A 1 531 ? 1.674 1.682 27.207 1.00 95.88 531 TRP A O 1
ATOM 4281 N N . THR A 1 532 ? 3.797 1.016 26.938 1.00 97.19 532 THR A N 1
ATOM 4282 C CA . THR A 1 532 ? 3.430 -0.217 26.220 1.00 97.19 532 THR A CA 1
ATOM 4283 C C . THR A 1 532 ? 4.128 -1.482 26.720 1.00 97.19 532 THR A C 1
ATOM 4285 O O . THR A 1 532 ? 5.175 -1.451 27.361 1.00 97.19 532 THR A O 1
ATOM 4288 N N . ASN A 1 533 ? 3.547 -2.636 26.401 1.00 97.12 533 ASN A N 1
ATOM 4289 C CA . ASN A 1 533 ? 4.110 -3.971 26.614 1.00 97.12 533 ASN A CA 1
ATOM 4290 C C . ASN A 1 533 ? 4.826 -4.492 25.350 1.00 97.12 533 ASN A C 1
ATOM 4292 O O . ASN A 1 533 ? 4.998 -5.703 25.185 1.00 97.12 533 ASN A O 1
ATOM 4296 N N . LEU A 1 534 ? 5.177 -3.595 24.418 1.00 97.81 534 LEU A N 1
ATOM 4297 C CA . LEU A 1 534 ? 5.880 -3.949 23.188 1.00 97.81 534 LEU A CA 1
ATOM 4298 C C . LEU A 1 534 ? 7.292 -4.457 23.502 1.00 97.81 534 LEU A C 1
ATOM 4300 O O . LEU A 1 534 ? 7.911 -4.074 24.490 1.00 97.81 534 LEU A O 1
ATOM 4304 N N . LYS A 1 535 ? 7.799 -5.343 22.644 1.00 97.94 535 LYS A N 1
ATOM 4305 C CA . LYS A 1 535 ? 9.144 -5.915 22.750 1.00 97.94 535 LYS A CA 1
ATOM 4306 C C . LYS A 1 535 ? 9.981 -5.428 21.584 1.00 97.94 535 LYS A C 1
ATOM 4308 O O . LYS A 1 535 ? 9.913 -5.992 20.489 1.00 97.94 535 LYS A O 1
ATOM 4313 N N . LEU A 1 536 ? 10.725 -4.355 21.819 1.00 98.44 536 LEU A N 1
ATOM 4314 C CA . LEU A 1 536 ? 11.580 -3.752 20.809 1.00 98.44 536 LEU A CA 1
ATOM 4315 C C . LEU A 1 536 ? 12.795 -4.655 20.538 1.00 98.44 536 LEU A C 1
ATOM 4317 O O . LEU A 1 536 ? 13.432 -5.172 21.452 1.00 98.44 536 LEU A O 1
ATOM 4321 N N . GLN A 1 537 ? 13.092 -4.878 19.263 1.00 97.88 537 GLN A N 1
ATOM 4322 C CA . GLN A 1 537 ? 14.180 -5.719 18.760 1.00 97.88 537 GLN A CA 1
ATOM 4323 C C . GLN A 1 537 ? 14.820 -5.020 17.555 1.00 97.88 537 GLN A C 1
ATOM 4325 O O . GLN A 1 537 ? 14.154 -4.254 16.861 1.00 97.88 537 GLN A O 1
ATOM 4330 N N . THR A 1 538 ? 16.076 -5.332 17.240 1.00 97.69 538 THR A N 1
ATOM 4331 C CA . THR A 1 538 ? 16.636 -5.065 15.906 1.00 97.69 538 THR A CA 1
ATOM 4332 C C . THR A 1 538 ? 17.028 -6.372 15.220 1.00 97.69 538 THR A C 1
ATOM 4334 O O . THR A 1 538 ? 17.166 -7.408 15.871 1.00 97.69 538 THR A O 1
ATOM 4337 N N . LEU A 1 539 ? 17.196 -6.333 13.900 1.00 97.56 539 LEU A N 1
ATOM 4338 C CA . LEU A 1 539 ? 17.743 -7.423 13.093 1.00 97.56 539 LEU A CA 1
ATOM 4339 C C . LEU A 1 539 ? 18.586 -6.825 11.957 1.00 97.56 539 LEU A C 1
ATOM 4341 O O . LEU A 1 539 ? 18.153 -5.830 11.371 1.00 97.56 539 LEU A O 1
ATOM 4345 N N . PRO A 1 540 ? 19.715 -7.452 11.572 1.00 96.94 540 PRO A N 1
ATOM 4346 C CA . PRO A 1 540 ? 20.447 -7.073 10.365 1.00 96.94 540 PRO A CA 1
ATOM 4347 C C . PRO A 1 540 ? 19.519 -7.068 9.137 1.00 96.94 540 PRO A C 1
ATOM 4349 O O . PRO A 1 540 ? 18.664 -7.960 9.044 1.00 96.94 540 PRO A O 1
ATOM 4352 N N . PRO A 1 541 ? 19.682 -6.155 8.158 1.00 95.94 541 PRO A N 1
ATOM 4353 C CA . PRO A 1 541 ? 18.721 -5.969 7.062 1.00 95.94 541 PRO A CA 1
ATOM 4354 C C . PRO A 1 541 ? 18.343 -7.254 6.303 1.00 95.94 541 PRO A C 1
ATOM 4356 O O . PRO A 1 541 ? 17.176 -7.463 5.971 1.00 95.94 541 PRO A O 1
ATOM 4359 N N . MET A 1 542 ? 19.300 -8.169 6.104 1.00 96.94 542 MET A N 1
ATOM 4360 C CA . MET A 1 542 ? 19.074 -9.501 5.521 1.00 96.94 542 MET A CA 1
ATOM 4361 C C . MET A 1 542 ? 18.066 -10.356 6.307 1.00 96.94 542 MET A C 1
ATOM 4363 O O . MET A 1 542 ? 17.181 -10.978 5.717 1.00 96.94 542 MET A O 1
ATOM 4367 N N . GLN A 1 543 ? 18.183 -10.385 7.636 1.00 98.00 543 GLN A N 1
ATOM 4368 C CA . GLN A 1 543 ? 17.285 -11.133 8.521 1.00 98.00 543 GLN A CA 1
ATOM 4369 C C . GLN A 1 543 ? 15.944 -10.405 8.678 1.00 98.00 543 GLN A C 1
ATOM 4371 O O . GLN A 1 543 ? 14.888 -11.039 8.694 1.00 98.00 543 GLN A O 1
ATOM 4376 N N . LEU A 1 544 ? 15.971 -9.069 8.718 1.00 98.06 544 LEU A N 1
ATOM 4377 C CA . LEU A 1 544 ? 14.778 -8.229 8.769 1.00 98.06 544 LEU A CA 1
ATOM 4378 C C . LEU A 1 544 ? 13.895 -8.413 7.524 1.00 98.06 544 LEU A C 1
ATOM 4380 O O . LEU A 1 544 ? 12.677 -8.529 7.648 1.00 98.06 544 LEU A O 1
ATOM 4384 N N . ALA A 1 545 ? 14.498 -8.529 6.336 1.00 98.19 545 ALA A N 1
ATOM 4385 C CA . ALA A 1 545 ? 13.782 -8.817 5.095 1.00 98.19 545 ALA A CA 1
ATOM 4386 C C . ALA A 1 545 ? 13.115 -10.198 5.106 1.00 98.19 545 ALA A C 1
ATOM 4388 O O . ALA A 1 545 ? 11.940 -10.333 4.758 1.00 98.19 545 ALA A O 1
ATOM 4389 N N . GLN A 1 546 ? 13.840 -11.223 5.567 1.00 97.94 546 GLN A N 1
ATOM 4390 C CA . GLN A 1 546 ? 13.284 -12.565 5.741 1.00 97.94 546 GLN A CA 1
ATOM 4391 C C . GLN A 1 546 ? 12.104 -12.544 6.722 1.00 97.94 546 GLN A C 1
ATOM 4393 O O . GLN A 1 546 ? 11.047 -13.090 6.406 1.00 97.94 546 GLN A O 1
ATOM 4398 N N . LYS A 1 547 ? 12.236 -11.851 7.862 1.00 97.94 547 LYS A N 1
ATOM 4399 C CA . LYS A 1 547 ? 11.152 -11.658 8.837 1.00 97.94 547 LYS A CA 1
ATOM 4400 C C . LYS A 1 547 ? 9.950 -10.934 8.216 1.00 97.94 547 LYS A C 1
ATOM 4402 O O . LYS A 1 547 ? 8.817 -11.367 8.421 1.00 97.94 547 LYS A O 1
ATOM 4407 N N . TYR A 1 548 ? 10.174 -9.891 7.411 1.00 98.06 548 TYR A N 1
ATOM 4408 C CA . TYR A 1 548 ? 9.105 -9.163 6.720 1.00 98.06 548 TYR A CA 1
ATOM 4409 C C . TYR A 1 548 ? 8.278 -10.091 5.831 1.00 98.06 548 TYR A C 1
ATOM 4411 O O . TYR A 1 548 ? 7.066 -10.180 5.997 1.00 98.06 548 TYR A O 1
ATOM 4419 N N . PHE A 1 549 ? 8.921 -10.848 4.940 1.00 97.81 549 PHE A N 1
ATOM 4420 C CA . PHE A 1 549 ? 8.220 -11.735 4.008 1.00 97.81 549 PHE A CA 1
ATOM 4421 C C . PHE A 1 549 ? 7.817 -13.103 4.598 1.00 97.81 549 PHE A C 1
ATOM 4423 O O . PHE A 1 549 ? 7.177 -13.900 3.904 1.00 97.81 549 PHE A O 1
ATOM 4430 N N . GLN A 1 550 ? 8.145 -13.370 5.868 1.00 96.69 550 GLN A N 1
ATOM 4431 C CA . GLN A 1 550 ? 7.502 -14.401 6.694 1.00 96.69 550 GLN A CA 1
ATOM 4432 C C . GLN A 1 550 ? 6.149 -13.908 7.230 1.00 96.69 550 GLN A C 1
ATOM 4434 O O . GLN A 1 550 ? 5.156 -14.618 7.096 1.00 96.69 550 GLN A O 1
ATOM 4439 N N . ILE A 1 551 ? 6.093 -12.693 7.795 1.00 94.94 551 ILE A N 1
ATOM 4440 C CA . ILE A 1 551 ? 4.854 -12.103 8.337 1.00 94.94 551 ILE A CA 1
ATOM 4441 C C . ILE A 1 551 ? 3.893 -11.712 7.198 1.00 94.94 551 ILE A C 1
ATOM 4443 O O . ILE A 1 551 ? 2.695 -11.972 7.268 1.00 94.94 551 ILE A O 1
ATOM 4447 N N . PHE A 1 552 ? 4.422 -11.123 6.124 1.00 95.06 552 PHE A N 1
ATOM 4448 C CA . PHE A 1 552 ? 3.669 -10.531 5.015 1.00 95.06 552 PHE A CA 1
ATOM 4449 C C . PHE A 1 552 ? 3.929 -11.280 3.697 1.00 95.06 552 PHE A C 1
ATOM 4451 O O . PHE A 1 552 ? 4.303 -10.708 2.674 1.00 95.06 552 PHE A O 1
ATOM 4458 N N . SER A 1 553 ? 3.747 -12.602 3.717 1.00 95.00 553 SER A N 1
ATOM 4459 C CA . SER A 1 553 ? 4.061 -13.497 2.590 1.00 95.00 553 SER A CA 1
ATOM 4460 C C . SER A 1 553 ? 3.332 -13.157 1.281 1.00 95.00 553 SER A C 1
ATOM 4462 O O . SER A 1 553 ? 3.906 -13.338 0.207 1.00 95.00 553 SER A O 1
ATOM 4464 N N . ALA A 1 554 ? 2.111 -12.618 1.366 1.00 91.56 554 ALA A N 1
ATOM 4465 C CA . ALA A 1 554 ? 1.299 -12.181 0.226 1.00 91.56 554 ALA A CA 1
ATOM 4466 C C . ALA A 1 554 ? 1.797 -10.887 -0.452 1.00 91.56 554 ALA A C 1
ATOM 4468 O O . ALA A 1 554 ? 1.266 -10.505 -1.491 1.00 91.56 554 ALA A O 1
ATOM 4469 N N . GLU A 1 555 ? 2.796 -10.212 0.121 1.00 94.44 555 GLU A N 1
ATOM 4470 C CA . GLU A 1 555 ? 3.366 -8.962 -0.401 1.00 94.44 555 GLU A CA 1
ATOM 4471 C C . GLU A 1 555 ? 4.694 -9.183 -1.133 1.00 94.44 555 GLU A C 1
ATOM 4473 O O . GLU A 1 555 ? 5.331 -8.230 -1.559 1.00 94.44 555 GLU A O 1
ATOM 4478 N N . LYS A 1 556 ? 5.127 -10.438 -1.320 1.00 94.75 556 LYS A N 1
ATOM 4479 C CA . LYS A 1 556 ? 6.255 -10.758 -2.213 1.00 94.75 556 LYS A CA 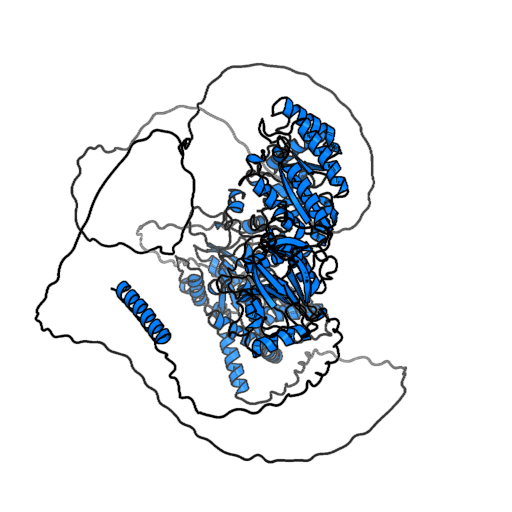1
ATOM 4480 C C . LYS A 1 556 ? 5.960 -10.347 -3.658 1.00 94.75 556 LYS A C 1
ATOM 4482 O O . LYS A 1 556 ? 6.856 -9.894 -4.367 1.00 94.75 556 LYS A O 1
ATOM 4487 N N . ASP A 1 557 ? 4.706 -10.502 -4.070 1.00 93.44 557 ASP A N 1
ATOM 4488 C CA . ASP A 1 557 ? 4.225 -10.125 -5.391 1.00 93.44 557 ASP A CA 1
ATOM 4489 C C . ASP A 1 557 ? 4.080 -8.597 -5.483 1.00 93.44 557 ASP A C 1
ATOM 4491 O O . ASP A 1 557 ? 3.303 -8.018 -4.716 1.00 93.44 557 ASP A O 1
ATOM 4495 N N . PRO A 1 558 ? 4.771 -7.927 -6.424 1.00 95.00 558 PRO A N 1
ATOM 4496 C CA . PRO A 1 558 ? 4.581 -6.500 -6.638 1.00 95.00 558 PRO A CA 1
ATOM 4497 C C . PRO A 1 558 ? 3.171 -6.191 -7.159 1.00 95.00 558 PRO A C 1
ATOM 4499 O O . PRO A 1 558 ? 2.470 -7.048 -7.705 1.00 95.00 558 PRO A O 1
ATOM 4502 N N . LEU A 1 559 ? 2.784 -4.923 -7.049 1.00 95.31 559 LEU A N 1
ATOM 4503 C CA . LEU A 1 559 ? 1.653 -4.325 -7.742 1.00 95.31 559 LEU A CA 1
ATOM 4504 C C . LEU A 1 559 ? 2.125 -3.006 -8.358 1.00 95.31 559 LEU A C 1
ATOM 4506 O O . LEU A 1 559 ? 2.159 -1.972 -7.692 1.00 95.31 559 LEU A O 1
ATOM 4510 N N . TRP A 1 560 ? 2.523 -3.068 -9.625 1.00 96.44 560 TRP A N 1
ATOM 4511 C CA . TRP A 1 560 ? 2.980 -1.918 -10.397 1.00 96.44 560 TRP A CA 1
ATOM 4512 C C . TRP A 1 560 ? 1.852 -0.889 -10.534 1.00 96.44 560 TRP A C 1
ATOM 4514 O O . TRP A 1 560 ? 0.804 -1.210 -11.094 1.00 96.44 560 TRP A O 1
ATOM 4524 N N . GLN A 1 561 ? 2.069 0.314 -10.002 1.00 95.25 561 GLN A N 1
ATOM 4525 C CA . GLN A 1 561 ? 1.210 1.478 -10.235 1.00 95.25 561 GLN A CA 1
ATOM 4526 C C . GLN A 1 561 ? 1.629 2.182 -11.530 1.00 95.25 561 GLN A C 1
ATOM 4528 O O . GLN A 1 561 ? 2.756 2.000 -11.991 1.00 95.25 561 GLN A O 1
ATOM 4533 N N . ASP A 1 562 ? 0.744 3.008 -12.081 1.00 94.19 562 ASP A N 1
ATOM 4534 C CA . ASP A 1 562 ? 1.045 3.930 -13.177 1.00 94.19 562 ASP A CA 1
ATOM 4535 C C . ASP A 1 562 ? 2.032 5.031 -12.715 1.00 94.19 562 ASP A C 1
ATOM 4537 O O . ASP A 1 562 ? 1.642 5.897 -11.922 1.00 94.19 562 ASP A O 1
ATOM 4541 N N . PRO A 1 563 ? 3.295 5.057 -13.199 1.00 92.75 563 PRO A N 1
ATOM 4542 C CA . PRO A 1 563 ? 4.275 6.077 -12.812 1.00 92.75 563 PRO A CA 1
ATOM 4543 C C . PRO A 1 563 ? 3.926 7.486 -13.309 1.00 92.75 563 PRO A C 1
ATOM 4545 O O . PRO A 1 563 ? 4.618 8.438 -12.962 1.00 92.75 563 PRO A O 1
ATOM 4548 N N . CYS A 1 564 ? 2.909 7.628 -14.163 1.00 91.25 564 CYS A N 1
ATOM 4549 C CA . CYS A 1 564 ? 2.535 8.890 -14.789 1.00 91.25 564 CYS A CA 1
ATOM 4550 C C . CYS A 1 564 ? 1.449 9.666 -14.038 1.00 91.25 564 CYS A C 1
ATOM 4552 O O . CYS A 1 564 ? 1.340 10.878 -14.242 1.00 91.25 564 CYS A O 1
ATOM 4554 N N . GLU A 1 565 ? 0.689 8.999 -13.165 1.00 91.75 565 GLU A N 1
ATOM 4555 C CA . GLU A 1 565 ? -0.317 9.631 -12.300 1.00 91.75 565 GLU A CA 1
ATOM 4556 C C . GLU A 1 565 ? 0.291 10.188 -11.004 1.00 91.75 565 GLU A C 1
ATOM 4558 O O . GLU A 1 565 ? -0.232 11.147 -10.433 1.00 91.75 565 GLU A O 1
ATOM 4563 N N . ASP A 1 566 ? 1.416 9.629 -10.553 1.00 92.12 566 ASP A N 1
ATOM 4564 C CA . ASP A 1 566 ? 2.172 10.121 -9.403 1.00 92.12 566 ASP A CA 1
ATOM 4565 C C . ASP A 1 566 ? 3.331 11.016 -9.873 1.00 92.12 566 ASP A C 1
ATOM 4567 O O . ASP A 1 566 ? 4.299 10.563 -10.492 1.00 92.12 566 ASP A O 1
ATOM 4571 N N . LYS A 1 567 ? 3.247 12.318 -9.564 1.00 93.06 567 LYS A N 1
ATOM 4572 C CA . LYS A 1 567 ? 4.282 13.292 -9.939 1.00 93.06 567 LYS A CA 1
ATOM 4573 C C . LYS A 1 567 ? 5.664 12.883 -9.414 1.00 93.06 567 LYS A C 1
ATOM 4575 O O . LYS A 1 567 ? 6.643 13.020 -10.142 1.00 93.06 567 LYS A O 1
ATOM 4580 N N . ARG A 1 568 ? 5.760 12.395 -8.172 1.00 93.25 568 ARG A N 1
ATOM 4581 C CA . ARG A 1 568 ? 7.050 12.065 -7.551 1.00 93.25 568 ARG A CA 1
ATOM 4582 C C . ARG A 1 568 ? 7.708 10.898 -8.277 1.00 93.25 568 ARG A C 1
ATOM 4584 O O . ARG A 1 568 ? 8.904 10.963 -8.540 1.00 93.25 568 ARG A O 1
ATOM 4591 N N . HIS A 1 569 ? 6.930 9.879 -8.640 1.00 94.94 569 HIS A N 1
ATOM 4592 C CA . HIS A 1 569 ? 7.410 8.748 -9.437 1.00 94.94 569 HIS A CA 1
ATOM 4593 C C . HIS A 1 569 ? 7.887 9.183 -10.815 1.00 94.94 569 HIS A C 1
ATOM 4595 O O . HIS A 1 569 ? 8.978 8.789 -11.220 1.00 94.94 569 HIS A O 1
ATOM 4601 N N . LYS A 1 570 ? 7.118 10.037 -11.500 1.00 93.19 570 LYS A N 1
ATOM 4602 C CA . LYS A 1 570 ? 7.490 10.599 -12.802 1.00 93.19 570 LYS A CA 1
ATOM 4603 C C . LYS A 1 570 ? 8.790 11.406 -12.744 1.00 93.19 570 LYS A C 1
ATOM 4605 O O . LYS A 1 570 ? 9.634 11.250 -13.623 1.00 93.19 570 LYS A O 1
ATOM 4610 N N . ASP A 1 571 ? 8.968 12.215 -11.699 1.00 93.25 571 ASP A N 1
ATOM 4611 C CA . ASP A 1 571 ? 10.161 13.044 -11.484 1.00 93.25 571 ASP A CA 1
ATOM 4612 C C . ASP A 1 571 ? 11.439 12.214 -11.196 1.00 93.25 571 ASP A C 1
ATOM 4614 O O . ASP A 1 571 ? 12.538 12.742 -11.352 1.00 93.25 571 ASP A O 1
ATOM 4618 N N . ILE A 1 572 ? 11.322 10.932 -10.802 1.00 93.62 572 ILE A N 1
ATOM 4619 C CA . ILE A 1 572 ? 12.455 10.009 -10.542 1.00 93.62 572 ILE A CA 1
ATOM 4620 C C . ILE A 1 572 ? 12.523 8.802 -11.500 1.00 93.62 572 ILE A C 1
ATOM 4622 O O . ILE A 1 572 ? 13.234 7.829 -11.221 1.00 93.62 572 ILE A O 1
ATOM 4626 N N . TRP A 1 573 ? 11.792 8.847 -12.618 1.00 92.25 573 TRP A N 1
ATOM 4627 C CA . TRP A 1 573 ? 11.808 7.839 -13.689 1.00 92.25 573 TRP A CA 1
ATOM 4628 C C . TRP A 1 573 ? 12.826 8.224 -14.780 1.00 92.25 573 TRP A C 1
ATOM 4630 O O . TRP A 1 573 ? 13.130 9.404 -14.951 1.00 92.25 573 TRP A O 1
ATOM 4640 N N . SER A 1 574 ? 13.369 7.262 -15.545 1.00 89.25 574 SER A N 1
ATOM 4641 C CA . SER A 1 574 ? 14.282 7.621 -16.654 1.00 89.25 574 SER A CA 1
ATOM 4642 C C . SER A 1 574 ? 13.540 8.455 -17.700 1.00 89.25 574 SER A C 1
ATOM 4644 O O . SER A 1 574 ? 12.459 8.076 -18.149 1.00 89.25 574 SER A O 1
ATOM 4646 N N . LYS A 1 575 ? 14.172 9.545 -18.149 1.00 86.69 575 LYS A N 1
ATOM 4647 C CA . LYS A 1 575 ? 13.654 10.463 -19.179 1.00 86.69 575 LYS A CA 1
ATOM 4648 C C . LYS A 1 575 ? 13.488 9.822 -20.564 1.00 86.69 575 LYS A C 1
ATOM 4650 O O . LYS A 1 575 ? 12.860 10.415 -21.432 1.00 86.69 575 LYS A O 1
ATOM 4655 N N . GLU A 1 576 ? 14.035 8.625 -20.772 1.00 84.12 576 GLU A N 1
ATOM 4656 C CA . GLU A 1 576 ? 13.830 7.811 -21.982 1.00 84.12 576 GLU A CA 1
ATOM 4657 C C . GLU A 1 576 ? 12.477 7.079 -21.976 1.00 84.12 576 GLU A C 1
ATOM 4659 O O . GLU A 1 576 ? 12.029 6.572 -23.006 1.00 84.12 576 GLU A O 1
ATOM 4664 N N . LYS A 1 577 ? 11.825 6.990 -20.811 1.00 88.38 577 LYS A N 1
ATOM 4665 C CA . LYS A 1 577 ? 10.528 6.340 -20.629 1.00 88.38 577 LYS A CA 1
ATOM 4666 C C . LYS A 1 577 ? 9.422 7.389 -20.724 1.00 88.38 577 LYS A C 1
ATOM 4668 O O . LYS A 1 577 ? 9.525 8.478 -20.166 1.00 88.38 577 LYS A O 1
ATOM 4673 N N . THR A 1 578 ? 8.343 7.055 -21.427 1.00 87.56 578 THR A N 1
ATOM 4674 C CA . THR A 1 578 ? 7.190 7.944 -21.612 1.00 87.56 578 THR A CA 1
ATOM 4675 C C . THR A 1 578 ? 5.873 7.203 -21.404 1.00 87.56 578 THR A C 1
ATOM 4677 O O . THR A 1 578 ? 5.732 6.032 -21.759 1.00 87.56 578 THR A O 1
ATOM 4680 N N . CYS A 1 579 ? 4.906 7.927 -20.846 1.00 87.62 579 CYS A N 1
ATOM 4681 C CA . CYS A 1 579 ? 3.534 7.499 -20.594 1.00 87.62 579 CYS A CA 1
ATOM 4682 C C . CYS A 1 579 ? 2.810 7.075 -21.878 1.00 87.62 579 CYS A C 1
ATOM 4684 O O . CYS A 1 579 ? 2.022 6.133 -21.871 1.00 87.62 579 CYS A O 1
ATOM 4686 N N . ASP A 1 580 ? 3.111 7.738 -22.998 1.00 88.50 580 ASP A N 1
ATOM 4687 C CA . ASP A 1 580 ? 2.455 7.492 -24.284 1.00 88.50 580 ASP A CA 1
ATOM 4688 C C . ASP A 1 580 ? 2.773 6.116 -24.880 1.00 88.50 580 ASP A C 1
ATOM 4690 O O . ASP A 1 580 ? 2.059 5.664 -25.771 1.00 88.50 580 ASP A O 1
ATOM 4694 N N . ARG A 1 581 ? 3.797 5.424 -24.358 1.00 90.81 581 ARG A N 1
ATOM 4695 C CA . ARG A 1 581 ? 4.176 4.057 -24.745 1.00 90.81 581 ARG A CA 1
ATOM 4696 C C . ARG A 1 581 ? 3.279 2.975 -24.124 1.00 90.81 581 ARG A C 1
ATOM 4698 O O . ARG A 1 581 ? 3.374 1.816 -24.518 1.00 90.81 581 ARG A O 1
ATOM 4705 N N . PHE A 1 582 ? 2.408 3.312 -23.169 1.00 93.88 582 PHE A N 1
ATOM 4706 C CA . PHE A 1 582 ? 1.465 2.349 -22.593 1.00 93.88 582 PHE A CA 1
ATOM 4707 C C . PHE A 1 582 ? 0.233 2.108 -23.490 1.00 93.88 582 PHE A C 1
ATOM 4709 O O . PHE A 1 582 ? -0.260 3.036 -24.140 1.00 93.88 582 PHE A O 1
ATOM 4716 N N . PRO A 1 583 ? -0.325 0.880 -23.505 1.00 96.00 583 PRO A N 1
ATOM 4717 C CA . PRO A 1 583 ? -1.534 0.578 -24.258 1.00 96.00 583 PRO A CA 1
ATOM 4718 C C . PRO A 1 583 ? -2.768 1.239 -23.643 1.00 96.00 583 PRO A C 1
ATOM 4720 O O . PRO A 1 583 ? -3.095 1.059 -22.471 1.00 96.00 583 PRO A O 1
ATOM 4723 N N . LYS A 1 584 ? -3.503 1.954 -24.495 1.00 96.38 584 LYS A N 1
ATOM 4724 C CA . LYS A 1 584 ? -4.761 2.644 -24.180 1.00 96.38 584 LYS A CA 1
ATOM 4725 C C . LYS A 1 584 ? -5.971 1.692 -24.298 1.00 96.38 584 LYS A C 1
ATOM 4727 O O . LYS A 1 584 ? -7.076 2.047 -23.885 1.00 96.38 584 LYS A O 1
ATOM 4732 N N . LEU A 1 585 ? -5.763 0.467 -24.803 1.00 98.44 585 LEU A N 1
ATOM 4733 C CA . LEU A 1 585 ? -6.750 -0.617 -24.911 1.00 98.44 585 LEU A CA 1
ATOM 4734 C C . LEU A 1 585 ? -6.156 -1.997 -24.559 1.00 98.44 585 LEU A C 1
ATOM 4736 O O . LEU A 1 585 ? -5.116 -2.387 -25.088 1.00 98.44 585 LEU A O 1
ATOM 4740 N N . LEU A 1 586 ? -6.895 -2.777 -23.763 1.00 98.81 586 LEU A N 1
ATOM 4741 C CA . LEU A 1 586 ? -6.663 -4.200 -23.492 1.00 98.81 586 LEU A CA 1
ATOM 4742 C C . LEU A 1 586 ? -7.798 -5.067 -24.070 1.00 98.81 586 LEU A C 1
ATOM 4744 O O . LEU A 1 586 ? -8.964 -4.911 -23.697 1.00 98.81 586 LEU A O 1
ATOM 4748 N N . ILE A 1 587 ? -7.471 -6.033 -24.932 1.00 98.81 587 ILE A N 1
ATOM 4749 C CA . ILE A 1 587 ? -8.415 -7.048 -25.434 1.00 98.81 587 ILE A CA 1
ATOM 4750 C C . ILE A 1 587 ? -8.248 -8.318 -24.589 1.00 98.81 587 ILE A C 1
ATOM 4752 O O . ILE A 1 587 ? -7.386 -9.160 -24.849 1.00 98.81 587 ILE A O 1
ATOM 4756 N N . ILE A 1 588 ? -9.070 -8.446 -23.545 1.00 98.69 588 ILE A N 1
ATOM 4757 C CA . ILE A 1 588 ? -8.806 -9.350 -22.411 1.00 98.69 588 ILE A CA 1
ATOM 4758 C C . ILE A 1 588 ? -9.181 -10.822 -22.647 1.00 98.69 588 ILE A C 1
ATOM 4760 O O . ILE A 1 588 ? -8.812 -11.683 -21.852 1.00 98.69 588 ILE A O 1
ATOM 4764 N N . GLY A 1 589 ? -9.930 -11.141 -23.707 1.00 97.31 589 GLY A N 1
ATOM 4765 C CA . GLY A 1 589 ? -10.464 -12.491 -23.937 1.00 97.31 589 GLY A CA 1
ATOM 4766 C C . GLY A 1 589 ? -11.994 -12.571 -23.867 1.00 97.31 589 GLY A C 1
ATOM 4767 O O . GLY A 1 589 ? -12.669 -11.576 -24.156 1.00 97.31 589 GLY A O 1
ATOM 4768 N N . PRO A 1 590 ? -12.563 -13.730 -23.485 1.00 97.69 590 PRO A N 1
ATOM 4769 C CA . PRO A 1 590 ? -11.881 -15.000 -23.201 1.00 97.69 590 PRO A CA 1
ATOM 4770 C C . PRO A 1 590 ? -11.252 -15.666 -24.436 1.00 97.69 590 PRO A C 1
ATOM 4772 O O . PRO A 1 590 ? -11.465 -15.267 -25.581 1.00 97.69 590 PRO A O 1
ATOM 4775 N N . GLN A 1 591 ? -10.478 -16.731 -24.213 1.00 92.94 591 GLN A N 1
ATOM 4776 C CA . GLN A 1 591 ? -9.956 -17.570 -25.296 1.00 92.94 591 GLN A CA 1
ATOM 4777 C C . GLN A 1 591 ? -11.079 -18.171 -26.166 1.00 92.94 591 GLN A C 1
ATOM 4779 O O . GLN A 1 591 ? -12.119 -18.600 -25.653 1.00 92.94 591 GLN A O 1
ATOM 4784 N N . LYS A 1 592 ? -10.784 -18.310 -27.470 1.00 93.69 592 LYS A N 1
ATOM 4785 C CA . LYS A 1 592 ? -11.594 -18.972 -28.519 1.00 93.69 592 LYS A CA 1
ATOM 4786 C C . LYS A 1 592 ? -12.861 -18.240 -28.998 1.00 93.69 592 LYS A C 1
ATOM 4788 O O . LYS A 1 592 ? -13.683 -18.854 -29.672 1.00 93.69 592 LYS A O 1
ATOM 4793 N N . THR A 1 593 ? -12.994 -16.938 -28.738 1.00 93.06 593 THR A N 1
ATOM 4794 C CA . THR A 1 593 ? -14.189 -16.147 -29.109 1.00 93.06 593 THR A CA 1
ATOM 4795 C C . THR A 1 593 ? -14.023 -15.200 -30.308 1.00 93.06 593 THR A C 1
ATOM 4797 O O . THR A 1 593 ? -14.992 -14.559 -30.706 1.00 93.06 593 THR A O 1
ATOM 4800 N N . GLY A 1 594 ? -12.828 -15.128 -30.910 1.00 91.56 594 GLY A N 1
ATOM 4801 C CA . GLY A 1 594 ? -12.526 -14.253 -32.060 1.00 91.56 594 GLY A CA 1
ATOM 4802 C C . GLY A 1 594 ? -11.483 -13.157 -31.796 1.00 91.56 594 GLY A C 1
ATOM 4803 O O . GLY A 1 594 ? -11.271 -12.301 -32.649 1.00 91.56 594 GLY A O 1
ATOM 4804 N N . THR A 1 595 ? -10.801 -13.181 -30.649 1.00 91.56 595 THR A N 1
ATOM 4805 C CA . THR A 1 595 ? -9.830 -12.150 -30.227 1.00 91.56 595 THR A CA 1
ATOM 4806 C C . THR A 1 595 ? -8.719 -11.854 -31.234 1.00 91.56 595 THR A C 1
ATOM 4808 O O . THR A 1 595 ? -8.459 -10.687 -31.505 1.00 91.56 595 THR A O 1
ATOM 4811 N N . THR A 1 596 ? -8.102 -12.872 -31.840 1.00 92.25 596 THR A N 1
ATOM 4812 C CA . THR A 1 596 ? -7.071 -12.684 -32.882 1.00 92.25 596 THR A CA 1
ATOM 4813 C C . THR A 1 596 ? -7.635 -12.029 -34.152 1.00 92.25 596 THR A C 1
ATOM 4815 O O . THR A 1 596 ? -6.929 -11.274 -34.811 1.00 92.25 596 THR A O 1
ATOM 4818 N N . ALA A 1 597 ? -8.917 -12.242 -34.479 1.00 91.69 597 ALA A N 1
ATOM 4819 C CA . ALA A 1 597 ? -9.557 -11.559 -35.604 1.00 91.69 597 ALA A CA 1
ATOM 4820 C C . ALA A 1 597 ? -9.778 -10.068 -35.305 1.00 91.69 597 ALA A C 1
ATOM 4822 O O . ALA A 1 597 ? -9.423 -9.235 -36.133 1.00 91.69 597 ALA A O 1
ATOM 4823 N N . LEU A 1 598 ? -10.275 -9.725 -34.107 1.00 95.44 598 LEU A N 1
ATOM 4824 C CA . LEU A 1 598 ? -10.416 -8.327 -33.682 1.00 95.44 598 LEU A CA 1
ATOM 4825 C C . LEU A 1 598 ? -9.061 -7.600 -33.642 1.00 95.44 598 LEU A C 1
ATOM 4827 O O . LEU A 1 598 ? -8.957 -6.488 -34.147 1.00 95.44 598 LEU A O 1
ATOM 4831 N N . TYR A 1 599 ? -8.029 -8.239 -33.084 1.00 95.12 599 TYR A N 1
ATOM 4832 C CA . TYR A 1 599 ? -6.659 -7.715 -33.052 1.00 95.12 599 TYR A CA 1
ATOM 4833 C C . TYR A 1 599 ? -6.150 -7.367 -34.460 1.00 95.12 599 TYR A C 1
ATOM 4835 O O . TYR A 1 599 ? -5.684 -6.254 -34.693 1.00 95.12 599 TYR A O 1
ATOM 4843 N N . LEU A 1 600 ? -6.314 -8.289 -35.417 1.00 93.06 600 LEU A N 1
ATOM 4844 C CA . LEU A 1 600 ? -5.909 -8.071 -36.807 1.00 93.06 600 LEU A CA 1
ATOM 4845 C C . LEU A 1 600 ? -6.726 -6.970 -37.498 1.00 93.06 600 LEU A C 1
ATOM 4847 O O . LEU A 1 600 ? -6.149 -6.197 -38.252 1.00 93.06 600 LEU A O 1
ATOM 4851 N N . PHE A 1 601 ? -8.034 -6.859 -37.236 1.00 94.44 601 PHE A N 1
ATOM 4852 C CA . PHE A 1 601 ? -8.859 -5.784 -37.803 1.00 94.44 601 PHE A CA 1
ATOM 4853 C C . PHE A 1 601 ? -8.515 -4.403 -37.222 1.00 94.44 601 PHE A C 1
ATOM 4855 O O . PHE A 1 601 ? -8.525 -3.416 -37.957 1.00 94.44 601 PHE A O 1
ATOM 4862 N N . LEU A 1 602 ? -8.189 -4.309 -35.928 1.00 94.50 602 LEU A N 1
ATOM 4863 C CA . LEU A 1 602 ? -7.742 -3.053 -35.313 1.00 94.50 602 LEU A CA 1
ATOM 4864 C C . LEU A 1 602 ? -6.383 -2.612 -35.869 1.00 94.50 602 LEU A C 1
ATOM 4866 O O . LEU A 1 602 ? -6.230 -1.446 -36.210 1.00 94.50 602 LEU A O 1
ATOM 4870 N N . GLY A 1 603 ? -5.455 -3.549 -36.086 1.00 91.56 603 GLY A N 1
ATOM 4871 C CA . GLY A 1 603 ? -4.158 -3.289 -36.730 1.00 91.56 603 GLY A CA 1
ATOM 4872 C C . GLY A 1 603 ? -4.220 -2.925 -38.224 1.00 91.56 603 GLY A C 1
ATOM 4873 O O . GLY A 1 603 ? -3.177 -2.807 -38.862 1.00 91.56 603 GLY A O 1
ATOM 4874 N N . MET A 1 604 ? -5.418 -2.765 -38.802 1.00 91.06 604 MET A N 1
ATOM 4875 C CA . MET A 1 604 ? -5.629 -2.177 -40.135 1.00 91.06 604 MET A CA 1
ATOM 4876 C C . MET A 1 604 ? -5.952 -0.671 -40.079 1.00 91.06 604 MET A C 1
ATOM 4878 O O . MET A 1 604 ? -6.069 -0.042 -41.129 1.00 91.06 604 MET A O 1
ATOM 4882 N N . HIS A 1 605 ? -6.122 -0.094 -38.885 1.00 91.94 605 HIS A N 1
ATOM 4883 C CA . HIS A 1 605 ? -6.447 1.319 -38.688 1.00 91.94 605 HIS A CA 1
ATOM 4884 C C . HIS A 1 605 ? -5.163 2.144 -38.489 1.00 91.94 605 HIS A C 1
ATOM 4886 O O . HIS A 1 605 ? -4.364 1.780 -37.632 1.00 91.94 605 HIS A O 1
ATOM 4892 N N . PRO A 1 606 ? -4.948 3.262 -39.211 1.00 89.56 606 PRO A N 1
ATOM 4893 C CA . PRO A 1 606 ? -3.684 4.004 -39.167 1.00 89.56 606 PRO A CA 1
ATOM 4894 C C . PRO A 1 606 ? -3.378 4.567 -37.772 1.00 89.56 606 PRO A C 1
ATOM 4896 O O . PRO A 1 606 ? -2.246 4.468 -37.315 1.00 89.56 606 PRO A O 1
ATOM 4899 N N . ASP A 1 607 ? -4.393 5.085 -37.072 1.00 89.69 607 ASP A N 1
ATOM 4900 C CA . ASP A 1 607 ? -4.238 5.626 -35.713 1.00 89.69 607 ASP A CA 1
ATOM 4901 C C . ASP A 1 607 ? -4.000 4.540 -34.630 1.00 89.69 607 ASP A C 1
ATOM 4903 O O . ASP A 1 607 ? -3.691 4.882 -33.490 1.00 89.69 607 ASP A O 1
ATOM 4907 N N . LEU A 1 608 ? -4.181 3.241 -34.933 1.00 92.31 608 LEU A N 1
ATOM 4908 C CA . LEU A 1 608 ? -4.130 2.152 -33.943 1.00 92.31 608 LEU A CA 1
ATOM 4909 C C . LEU A 1 608 ? -2.931 1.228 -34.186 1.00 92.31 608 LEU A C 1
ATOM 4911 O O . LEU A 1 608 ? -2.875 0.506 -35.178 1.00 92.31 608 LEU A O 1
ATOM 4915 N N . SER A 1 609 ? -2.009 1.168 -33.227 1.00 93.50 609 SER A N 1
ATOM 4916 C CA . SER A 1 609 ? -0.835 0.289 -33.296 1.00 93.50 609 SER A CA 1
ATOM 4917 C C . SER A 1 609 ? -0.930 -0.858 -32.292 1.00 93.50 609 SER A C 1
ATOM 4919 O O . SER A 1 609 ? -1.180 -0.646 -31.106 1.00 93.50 609 SER A O 1
ATOM 4921 N N . SER A 1 610 ? -0.708 -2.089 -32.751 1.00 94.12 610 SER A N 1
ATOM 4922 C CA . SER A 1 610 ? -0.605 -3.247 -31.860 1.00 94.12 610 SER A CA 1
ATOM 4923 C C . SER A 1 610 ? 0.763 -3.314 -31.178 1.00 94.12 610 SER A C 1
ATOM 4925 O O . SER A 1 610 ? 1.724 -2.672 -31.608 1.00 94.12 610 SER A O 1
ATOM 4927 N N . ASN A 1 611 ? 0.883 -4.173 -30.169 1.00 95.81 611 ASN A N 1
ATOM 4928 C CA . ASN A 1 611 ? 2.182 -4.647 -29.704 1.00 95.81 611 ASN A CA 1
ATOM 4929 C C . ASN A 1 611 ? 2.982 -5.373 -30.808 1.00 95.81 611 ASN A C 1
ATOM 4931 O O . ASN A 1 611 ? 2.426 -5.915 -31.771 1.00 95.81 611 ASN A O 1
ATOM 4935 N N . TYR A 1 612 ? 4.301 -5.424 -30.627 1.00 95.69 612 TYR A N 1
ATOM 4936 C CA . TYR A 1 612 ? 5.188 -6.365 -31.303 1.00 95.69 612 TYR A CA 1
ATOM 4937 C C . TYR A 1 612 ? 4.887 -7.808 -30.849 1.00 95.69 612 TYR A C 1
ATOM 4939 O O . TYR A 1 612 ? 4.428 -8.018 -29.721 1.00 95.69 612 TYR A O 1
ATOM 4947 N N . PRO A 1 613 ? 5.123 -8.821 -31.704 1.00 93.94 613 PRO A N 1
ATOM 4948 C CA . PRO A 1 613 ? 4.879 -10.213 -31.348 1.00 93.94 613 PRO A CA 1
ATOM 4949 C C . PRO A 1 613 ? 5.949 -10.764 -30.395 1.00 93.94 613 PRO A C 1
ATOM 4951 O O . PRO A 1 613 ? 7.145 -10.542 -30.575 1.00 93.94 613 PRO A O 1
ATOM 4954 N N . SER A 1 614 ? 5.502 -11.552 -29.423 1.00 94.19 614 SER A N 1
ATOM 4955 C CA . SER A 1 614 ? 6.335 -12.389 -28.562 1.00 94.19 614 SER A CA 1
ATOM 4956 C C . SER A 1 614 ? 6.795 -13.651 -29.298 1.00 94.19 614 SER A C 1
ATOM 4958 O O . SER A 1 614 ? 6.025 -14.266 -30.038 1.00 94.19 614 SER A O 1
ATOM 4960 N N . SER A 1 615 ? 8.031 -14.089 -29.051 1.00 92.69 615 SER A N 1
ATOM 4961 C CA . SER A 1 615 ? 8.548 -15.382 -29.524 1.00 92.69 615 SER A CA 1
ATOM 4962 C C . SER A 1 615 ? 7.916 -16.585 -28.809 1.00 92.69 615 SER A C 1
ATOM 4964 O O . SER A 1 615 ? 7.876 -17.673 -29.376 1.00 92.69 615 SER A O 1
ATOM 4966 N N . GLU A 1 616 ? 7.410 -16.394 -27.586 1.00 92.38 616 GLU A N 1
ATOM 4967 C CA . GLU A 1 616 ? 6.793 -17.442 -26.754 1.00 92.38 616 GLU A CA 1
ATOM 4968 C C . GLU A 1 616 ? 5.261 -17.469 -26.890 1.00 92.38 616 GLU A C 1
ATOM 4970 O O . GLU A 1 616 ? 4.639 -18.530 -26.843 1.00 92.38 616 GLU A O 1
ATOM 4975 N N . THR A 1 617 ? 4.641 -16.292 -27.036 1.00 92.81 617 THR A N 1
ATOM 4976 C CA . THR A 1 617 ? 3.183 -16.086 -26.915 1.00 92.81 617 THR A CA 1
ATOM 4977 C C . THR A 1 617 ? 2.536 -15.432 -28.145 1.00 92.81 617 THR A C 1
ATOM 4979 O O . THR A 1 617 ? 1.353 -15.089 -28.114 1.00 92.81 617 THR A O 1
ATOM 4982 N N . PHE A 1 618 ? 3.277 -15.333 -29.254 1.00 93.25 618 PHE A N 1
ATOM 4983 C CA . PHE A 1 618 ? 2.823 -14.833 -30.558 1.00 93.25 618 PHE A CA 1
ATOM 4984 C C . PHE A 1 618 ? 2.239 -13.416 -30.473 1.00 93.25 618 PHE A C 1
ATOM 4986 O O . PHE A 1 618 ? 2.948 -12.502 -30.061 1.00 93.25 618 PHE A O 1
ATOM 4993 N N . GLU A 1 619 ? 0.982 -13.180 -30.861 1.00 91.38 619 GLU A N 1
ATOM 4994 C CA . GLU A 1 619 ? 0.387 -11.843 -30.747 1.00 91.38 619 GLU A CA 1
ATOM 4995 C C . GLU A 1 619 ? 0.079 -11.413 -29.299 1.00 91.38 619 GLU A C 1
ATOM 4997 O O . GLU A 1 619 ? -0.216 -10.241 -29.076 1.00 91.38 619 GLU A O 1
ATOM 5002 N N . GLU A 1 620 ? 0.136 -12.327 -28.321 1.00 96.25 620 GLU A N 1
ATOM 5003 C CA . GLU A 1 620 ? -0.156 -12.025 -26.915 1.00 96.25 620 GLU A CA 1
ATOM 5004 C C . GLU A 1 620 ? 1.098 -11.671 -26.105 1.00 96.25 620 GLU A C 1
ATOM 5006 O O . GLU A 1 620 ? 2.153 -12.278 -26.283 1.00 96.25 620 GLU A O 1
ATOM 5011 N N . ILE A 1 621 ? 0.967 -10.747 -25.147 1.00 97.62 621 ILE A N 1
ATOM 5012 C CA . ILE A 1 621 ? 2.039 -10.398 -24.192 1.00 97.62 621 ILE A CA 1
ATOM 5013 C C . ILE A 1 621 ? 1.934 -11.254 -22.915 1.00 97.62 621 ILE A C 1
ATOM 5015 O O . ILE A 1 621 ? 2.938 -11.670 -22.332 1.00 97.62 621 ILE A O 1
ATOM 5019 N N . GLN A 1 622 ? 0.703 -11.533 -22.471 1.00 97.56 622 GLN A N 1
ATOM 5020 C CA . GLN A 1 622 ? 0.388 -12.294 -21.255 1.00 97.56 622 GLN A CA 1
ATOM 5021 C C . GLN A 1 622 ? 1.103 -11.769 -19.993 1.00 97.56 622 GLN A C 1
ATOM 5023 O O . GLN A 1 622 ? 1.580 -12.535 -19.153 1.00 97.56 622 GLN A O 1
ATOM 5028 N N . PHE A 1 623 ? 1.186 -10.442 -19.853 1.00 98.38 623 PHE A N 1
ATOM 5029 C CA . PHE A 1 623 ? 1.852 -9.781 -18.732 1.00 98.38 623 PHE A CA 1
ATOM 5030 C C . PHE A 1 623 ? 1.062 -9.950 -17.430 1.00 98.38 623 PHE A C 1
ATOM 5032 O O . PHE A 1 623 ? 1.551 -10.552 -16.475 1.00 98.38 623 PHE A O 1
ATOM 5039 N N . PHE A 1 624 ? -0.184 -9.469 -17.384 1.00 98.31 624 PHE A N 1
ATOM 5040 C CA . PHE A 1 624 ? -0.927 -9.334 -16.125 1.00 98.31 624 PHE A CA 1
ATOM 5041 C C . PHE A 1 624 ? -1.356 -10.666 -15.477 1.00 98.31 624 PHE A C 1
ATOM 5043 O O . PHE A 1 624 ? -1.493 -10.726 -14.253 1.00 98.31 624 PHE A O 1
ATOM 5050 N N . ASN A 1 625 ? -1.551 -11.742 -16.250 1.00 94.81 625 ASN A N 1
ATOM 5051 C CA . ASN A 1 625 ? -2.143 -12.999 -15.763 1.00 94.81 625 ASN A CA 1
ATOM 5052 C C . ASN A 1 625 ? -1.180 -13.988 -15.085 1.00 94.81 625 ASN A C 1
ATOM 5054 O O . ASN A 1 625 ? -1.663 -14.997 -14.572 1.00 94.81 625 ASN A O 1
ATOM 5058 N N . GLY A 1 626 ? 0.140 -13.768 -15.109 1.00 91.50 626 GLY A N 1
ATOM 5059 C CA . GLY A 1 626 ? 1.101 -14.804 -14.705 1.00 91.50 626 GLY A CA 1
ATOM 5060 C C . GLY A 1 626 ? 2.506 -14.304 -14.362 1.00 91.50 626 GLY A C 1
ATOM 5061 O O . GLY A 1 626 ? 2.674 -13.205 -13.832 1.00 91.50 626 GLY A O 1
ATOM 5062 N N . HIS A 1 627 ? 3.511 -15.141 -14.648 1.00 93.88 627 HIS A N 1
ATOM 5063 C CA . HIS A 1 627 ? 4.919 -14.923 -14.283 1.00 93.88 627 HIS A CA 1
ATOM 5064 C C . HIS A 1 627 ? 5.561 -13.717 -14.983 1.00 93.88 627 HIS A C 1
ATOM 5066 O O . HIS A 1 627 ? 6.425 -13.063 -14.402 1.00 93.88 627 HIS A O 1
ATOM 5072 N N . ASN A 1 628 ? 5.123 -13.384 -16.202 1.00 96.44 628 ASN A N 1
ATOM 5073 C CA . ASN A 1 628 ? 5.654 -12.252 -16.965 1.00 96.44 628 ASN A CA 1
ATOM 5074 C C . ASN A 1 628 ? 5.495 -10.914 -16.224 1.00 96.44 628 ASN A C 1
ATOM 5076 O O . ASN A 1 628 ? 6.371 -10.063 -16.340 1.00 96.44 628 ASN A O 1
ATOM 5080 N N . TYR A 1 629 ? 4.474 -10.761 -15.372 1.00 97.19 629 TYR A N 1
ATOM 5081 C CA . TYR A 1 629 ? 4.297 -9.575 -14.526 1.00 97.19 629 TYR A CA 1
ATOM 5082 C C . TYR A 1 629 ? 5.531 -9.229 -13.674 1.00 97.19 629 TYR A C 1
ATOM 5084 O O . TYR A 1 629 ? 5.841 -8.061 -13.444 1.00 97.19 629 TYR A O 1
ATOM 5092 N N . HIS A 1 630 ? 6.268 -10.247 -13.224 1.00 94.94 630 HIS A N 1
ATOM 5093 C CA . HIS A 1 630 ? 7.399 -10.093 -12.309 1.00 94.94 630 HIS A CA 1
ATOM 5094 C C . HIS A 1 630 ? 8.678 -9.617 -13.024 1.00 94.94 630 HIS A C 1
ATOM 5096 O O . HIS A 1 630 ? 9.605 -9.155 -12.354 1.00 94.94 630 HIS A O 1
ATOM 5102 N N . LYS A 1 631 ? 8.697 -9.651 -14.370 1.00 94.62 631 LYS A N 1
ATOM 5103 C CA . LYS A 1 631 ? 9.739 -9.043 -15.217 1.00 94.62 631 LYS A CA 1
ATOM 5104 C C . LYS A 1 631 ? 9.725 -7.504 -15.154 1.00 94.62 631 LYS A C 1
ATOM 5106 O O . LYS A 1 631 ? 10.732 -6.884 -15.464 1.00 94.62 631 LYS A O 1
ATOM 5111 N N . GLY A 1 632 ? 8.638 -6.895 -14.666 1.00 95.19 632 GLY A N 1
ATOM 5112 C CA . GLY A 1 632 ? 8.547 -5.453 -14.405 1.00 95.19 632 GLY A CA 1
ATOM 5113 C C . GLY A 1 632 ? 7.904 -4.639 -15.530 1.00 95.19 632 GLY A C 1
ATOM 5114 O O . GLY A 1 632 ? 7.564 -5.165 -16.587 1.00 95.19 632 GLY A O 1
ATOM 5115 N N . ILE A 1 633 ? 7.718 -3.341 -15.271 1.00 95.38 633 ILE A N 1
ATOM 5116 C CA . ILE A 1 633 ? 7.092 -2.386 -16.204 1.00 95.38 633 ILE A CA 1
ATOM 5117 C C . ILE A 1 633 ? 7.914 -2.260 -17.497 1.00 95.38 633 ILE A C 1
ATOM 5119 O O . ILE A 1 633 ? 7.344 -2.241 -18.582 1.00 95.38 633 ILE A O 1
ATOM 5123 N N . ASP A 1 634 ? 9.242 -2.226 -17.388 1.00 92.62 634 ASP A N 1
ATOM 5124 C CA . ASP A 1 634 ? 10.156 -2.008 -18.517 1.00 92.62 634 ASP A CA 1
ATOM 5125 C C . ASP A 1 634 ? 9.993 -3.095 -19.593 1.00 92.62 634 ASP A C 1
ATOM 5127 O O . ASP A 1 634 ? 9.735 -2.777 -20.753 1.00 92.62 634 ASP A O 1
ATOM 5131 N N . TRP A 1 635 ? 9.985 -4.368 -19.177 1.00 95.25 635 TRP A N 1
ATOM 5132 C CA . TRP A 1 635 ? 9.712 -5.517 -20.049 1.00 95.25 635 TRP A CA 1
ATOM 5133 C C . TRP A 1 635 ? 8.341 -5.437 -20.737 1.00 95.25 635 TRP A C 1
ATOM 5135 O O . TRP A 1 635 ? 8.178 -5.902 -21.859 1.00 95.25 635 TRP A O 1
ATOM 5145 N N . TYR A 1 636 ? 7.335 -4.840 -20.090 1.00 96.75 636 TYR A N 1
ATOM 5146 C CA . TYR A 1 636 ? 6.024 -4.629 -20.707 1.00 96.75 636 TYR A CA 1
ATOM 5147 C C . TYR A 1 636 ? 6.049 -3.494 -21.742 1.00 96.75 636 TYR A C 1
ATOM 5149 O O . TYR A 1 636 ? 5.445 -3.620 -22.805 1.00 96.75 636 TYR A O 1
ATOM 5157 N N . MET A 1 637 ? 6.782 -2.409 -21.471 1.00 93.94 637 MET A N 1
ATOM 5158 C CA . MET A 1 637 ? 6.947 -1.288 -22.405 1.00 93.94 637 MET A CA 1
ATOM 5159 C C . MET A 1 637 ? 7.731 -1.682 -23.665 1.00 93.94 637 MET A C 1
ATOM 5161 O O . MET A 1 637 ? 7.458 -1.139 -24.733 1.00 93.94 637 MET A O 1
ATOM 5165 N N . GLU A 1 638 ? 8.665 -2.635 -23.574 1.00 93.56 638 GLU A N 1
ATOM 5166 C CA . GLU A 1 638 ? 9.445 -3.151 -24.712 1.00 93.56 638 GLU A CA 1
ATOM 5167 C C . GLU A 1 638 ? 8.576 -3.664 -25.873 1.00 93.56 638 GLU A C 1
ATOM 5169 O O . GLU A 1 638 ? 8.944 -3.481 -27.034 1.00 93.56 638 GLU A O 1
ATOM 5174 N N . PHE A 1 639 ? 7.391 -4.216 -25.585 1.00 96.25 639 PHE A N 1
ATOM 5175 C CA . PHE A 1 639 ? 6.445 -4.697 -26.600 1.00 96.25 639 PHE A CA 1
ATOM 5176 C C . PHE A 1 639 ? 5.781 -3.594 -27.425 1.00 96.25 639 PHE A C 1
ATOM 5178 O O . PHE A 1 639 ? 5.186 -3.899 -28.458 1.00 96.25 639 PHE A O 1
ATOM 5185 N N . PHE A 1 640 ? 5.860 -2.334 -27.007 1.00 94.12 640 PHE A N 1
ATOM 5186 C CA . PHE A 1 640 ? 5.238 -1.219 -27.716 1.00 94.12 640 PHE A CA 1
ATOM 5187 C C . PHE A 1 640 ? 6.295 -0.397 -28.461 1.00 94.12 640 PHE A C 1
ATOM 5189 O O . PHE A 1 640 ? 7.406 -0.222 -27.943 1.00 94.12 640 PHE A O 1
ATOM 5196 N N . PRO A 1 641 ? 5.988 0.130 -29.661 1.00 86.94 641 PRO A N 1
ATOM 5197 C CA . PRO A 1 641 ? 6.851 1.089 -30.343 1.00 86.94 641 PRO A CA 1
ATOM 5198 C C . PRO A 1 641 ? 7.225 2.276 -29.445 1.00 86.94 641 PRO A C 1
ATOM 5200 O O . PRO A 1 641 ? 6.507 2.618 -28.505 1.00 86.94 641 PRO A O 1
ATOM 5203 N N . ILE A 1 642 ? 8.353 2.925 -29.734 1.00 84.06 642 ILE A N 1
ATOM 5204 C CA . ILE A 1 642 ? 8.634 4.244 -29.155 1.00 84.06 642 ILE A CA 1
ATOM 5205 C C . ILE A 1 642 ? 7.633 5.230 -29.785 1.00 84.06 642 ILE A C 1
ATOM 5207 O O . ILE A 1 642 ? 7.538 5.234 -31.017 1.00 84.06 642 ILE A O 1
ATOM 5211 N N . PRO A 1 643 ? 6.905 6.043 -28.993 1.00 78.88 643 PRO A N 1
ATOM 5212 C CA . PRO A 1 643 ? 5.975 7.029 -29.527 1.00 78.88 643 PRO A CA 1
ATOM 5213 C C . PRO A 1 643 ? 6.627 7.965 -30.538 1.00 78.88 643 PRO A C 1
ATOM 5215 O O . PRO A 1 643 ? 7.752 8.437 -30.358 1.00 78.88 643 PRO A O 1
ATOM 5218 N N . SER A 1 644 ? 5.890 8.237 -31.603 1.00 68.38 644 SER A N 1
ATOM 5219 C CA . SER A 1 644 ? 6.223 9.264 -32.573 1.00 68.38 644 SER A CA 1
ATOM 5220 C C . SER A 1 644 ? 6.053 10.662 -31.966 1.00 68.38 644 SER A C 1
ATOM 5222 O O . SER A 1 644 ? 5.308 10.871 -31.010 1.00 68.38 644 SER A O 1
ATOM 5224 N N . ASN A 1 645 ? 6.682 11.669 -32.577 1.00 63.91 645 ASN A N 1
ATOM 5225 C CA . ASN A 1 645 ? 6.445 13.074 -32.216 1.00 63.91 645 ASN A CA 1
ATOM 5226 C C . ASN A 1 645 ? 5.052 13.583 -32.668 1.00 63.91 645 ASN A C 1
ATOM 5228 O O . ASN A 1 645 ? 4.773 14.778 -32.571 1.00 63.91 645 ASN A O 1
ATOM 5232 N N . THR A 1 646 ? 4.185 12.705 -33.185 1.00 58.84 646 THR A N 1
ATOM 5233 C CA . THR A 1 646 ? 2.801 12.997 -33.575 1.00 58.84 646 THR A CA 1
ATOM 5234 C C . THR A 1 646 ? 1.840 12.465 -32.513 1.00 58.84 646 THR A C 1
ATOM 5236 O O . THR A 1 646 ? 1.886 11.303 -32.131 1.00 58.84 646 THR A O 1
ATOM 5239 N N . THR A 1 647 ? 0.934 13.318 -32.032 1.00 58.25 647 THR A N 1
ATOM 5240 C CA . THR A 1 647 ? 0.069 13.074 -30.857 1.00 58.25 647 THR A CA 1
ATOM 5241 C C . THR A 1 647 ? -1.071 12.062 -31.078 1.00 58.25 647 THR A C 1
ATOM 5243 O O . THR A 1 647 ? -2.033 12.027 -30.311 1.00 58.25 647 THR A O 1
ATOM 5246 N N . SER A 1 648 ? -0.983 11.244 -32.127 1.00 62.44 648 SER A N 1
ATOM 5247 C CA . SER A 1 648 ? -2.002 10.292 -32.585 1.00 62.44 648 SER A CA 1
ATOM 5248 C C . SER A 1 648 ? -1.889 8.891 -31.981 1.00 62.44 648 SER A C 1
ATOM 5250 O O . SER A 1 648 ? -2.853 8.133 -32.051 1.00 62.44 648 SER A O 1
ATOM 5252 N N . ASP A 1 649 ? -0.735 8.524 -31.419 1.00 75.88 649 ASP A N 1
ATOM 5253 C CA . ASP A 1 649 ? -0.400 7.117 -31.175 1.00 75.88 649 ASP A CA 1
ATOM 5254 C C . ASP A 1 649 ? -1.303 6.455 -30.120 1.00 75.88 649 ASP A C 1
ATOM 5256 O O . ASP A 1 649 ? -1.295 6.796 -28.929 1.00 75.88 649 ASP A O 1
ATOM 5260 N N . PHE A 1 650 ? -2.090 5.471 -30.565 1.00 91.44 650 PHE A N 1
ATOM 5261 C CA . PHE A 1 650 ? -2.980 4.679 -29.723 1.00 91.44 650 PHE A CA 1
ATOM 5262 C C . PHE A 1 650 ? -2.555 3.207 -29.741 1.00 91.44 650 PHE A C 1
ATOM 5264 O O . PHE A 1 650 ? -2.870 2.455 -30.667 1.00 91.44 650 PHE A O 1
ATOM 5271 N N . TYR A 1 651 ? -1.841 2.785 -28.695 1.00 95.62 651 TYR A N 1
ATOM 5272 C CA . TYR A 1 651 ? -1.402 1.398 -28.559 1.00 95.62 651 TYR A CA 1
ATOM 5273 C C . TYR A 1 651 ? -2.481 0.489 -27.969 1.00 95.62 651 TYR A C 1
ATOM 5275 O O . TYR A 1 651 ? -3.248 0.895 -27.090 1.00 95.62 651 TYR A O 1
ATOM 5283 N N . PHE A 1 652 ? -2.507 -0.767 -28.412 1.00 97.50 652 PHE A N 1
ATOM 5284 C CA . PHE A 1 652 ? -3.356 -1.812 -27.844 1.00 97.50 652 PHE A CA 1
ATOM 5285 C C . PHE A 1 652 ? -2.640 -3.162 -27.758 1.00 97.50 652 PHE A C 1
ATOM 5287 O O . PHE A 1 652 ? -1.760 -3.461 -28.564 1.00 97.50 652 PHE A O 1
ATOM 5294 N N . GLU A 1 653 ? -3.057 -3.998 -26.806 1.00 97.94 653 GLU A N 1
ATOM 5295 C CA . GLU A 1 653 ? -2.644 -5.405 -26.738 1.00 97.94 653 GLU A CA 1
ATOM 5296 C C . GLU A 1 653 ? -3.835 -6.365 -26.632 1.00 97.94 653 GLU A C 1
ATOM 5298 O O . GLU A 1 653 ? -4.971 -5.974 -26.336 1.00 97.94 653 GLU A O 1
ATOM 5303 N N . LYS A 1 654 ? -3.568 -7.645 -26.890 1.00 97.81 654 LYS A N 1
ATOM 5304 C CA . LYS A 1 654 ? -4.533 -8.739 -26.798 1.00 97.81 654 LYS A CA 1
ATOM 5305 C C . LYS A 1 654 ? -3.887 -9.890 -26.046 1.00 97.81 654 LYS A C 1
ATOM 5307 O O . LYS A 1 654 ? -2.947 -10.489 -26.546 1.00 97.81 654 LYS A O 1
ATOM 5312 N N . SER A 1 655 ? -4.463 -10.280 -24.915 1.00 98.44 655 SER A N 1
ATOM 5313 C CA . SER A 1 655 ? -4.025 -11.451 -24.150 1.00 98.44 655 SER A CA 1
ATOM 5314 C C . SER A 1 655 ? -5.252 -12.174 -23.610 1.00 98.44 655 SER A C 1
ATOM 5316 O O . SER A 1 655 ? -5.834 -11.783 -22.600 1.00 98.44 655 SER A O 1
ATOM 5318 N N . ALA A 1 656 ? -5.698 -13.230 -24.295 1.00 97.19 656 ALA A N 1
ATOM 5319 C CA . ALA A 1 656 ? -7.015 -13.825 -24.059 1.00 97.19 656 ALA A CA 1
ATOM 5320 C C . ALA A 1 656 ? -7.129 -14.644 -22.753 1.00 97.19 656 ALA A C 1
ATOM 5322 O O . ALA A 1 656 ? -8.217 -15.132 -22.438 1.00 97.19 656 ALA A O 1
ATOM 5323 N N . ASN A 1 657 ? -6.016 -14.779 -22.019 1.00 95.44 657 ASN A N 1
ATOM 5324 C CA . ASN A 1 657 ? -5.900 -15.320 -20.659 1.00 95.44 657 ASN A CA 1
ATOM 5325 C C . ASN A 1 657 ? -6.129 -14.264 -19.551 1.00 95.44 657 ASN A C 1
ATOM 5327 O O . ASN A 1 657 ? -6.057 -14.593 -18.367 1.00 95.44 657 ASN A O 1
ATOM 5331 N N . TYR A 1 658 ? -6.359 -12.989 -19.890 1.00 98.56 658 TYR A N 1
ATOM 5332 C CA . TYR A 1 658 ? -6.647 -11.947 -18.896 1.00 98.56 658 TYR A CA 1
ATOM 5333 C C . TYR A 1 658 ? -8.070 -12.077 -18.324 1.00 98.56 658 TYR A C 1
ATOM 5335 O O . TYR A 1 658 ? -8.272 -11.859 -17.132 1.00 98.56 658 TYR A O 1
ATOM 5343 N N . PHE A 1 659 ? -9.050 -12.461 -19.146 1.00 98.50 659 PHE A N 1
ATOM 5344 C CA . PHE A 1 659 ? -10.470 -12.511 -18.783 1.00 98.50 659 PHE A CA 1
ATOM 5345 C C . PHE A 1 659 ? -10.773 -13.439 -17.597 1.00 98.50 659 PHE A C 1
ATOM 5347 O O . PHE A 1 659 ? -11.459 -13.027 -16.663 1.00 98.50 659 PHE A O 1
ATOM 5354 N N . ASP A 1 660 ? -10.265 -14.675 -17.619 1.00 95.69 660 ASP A N 1
ATOM 5355 C CA . ASP A 1 660 ? -10.507 -15.673 -16.572 1.00 95.69 660 ASP A CA 1
ATOM 5356 C C . ASP A 1 660 ? -9.547 -15.568 -15.371 1.00 95.69 660 ASP A C 1
ATOM 5358 O O . ASP A 1 660 ? -9.837 -16.120 -14.306 1.00 95.69 660 ASP A O 1
ATOM 5362 N N . SER A 1 661 ? -8.453 -14.808 -15.503 1.00 96.94 661 SER A N 1
ATOM 5363 C CA . SER A 1 661 ? -7.465 -14.584 -14.441 1.00 96.94 661 SER A CA 1
ATOM 5364 C C . SER A 1 661 ? -8.038 -13.812 -13.245 1.00 96.94 661 SER A C 1
ATOM 5366 O O . SER A 1 661 ? -8.810 -12.865 -13.383 1.00 96.94 661 SER A O 1
ATOM 5368 N N . GLU A 1 662 ? -7.623 -14.204 -12.040 1.00 95.06 662 GLU A N 1
ATOM 5369 C CA . GLU A 1 662 ? -8.040 -13.572 -10.779 1.00 95.06 662 GLU A CA 1
ATOM 5370 C 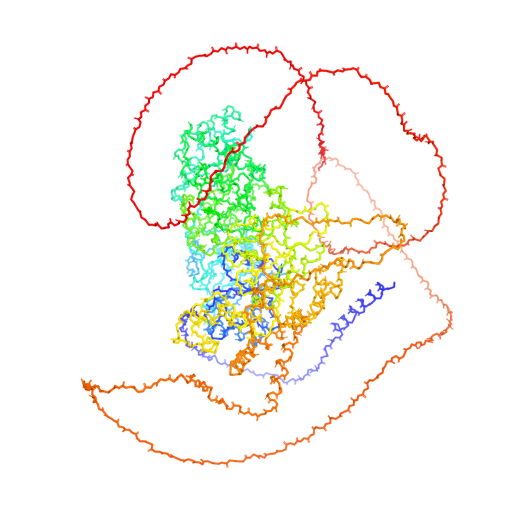C . GLU A 1 662 ? -7.176 -12.363 -10.406 1.00 95.06 662 GLU A C 1
ATOM 5372 O O . GLU A 1 662 ? -7.657 -11.434 -9.760 1.00 95.06 662 GLU A O 1
ATOM 5377 N N . VAL A 1 663 ? -5.917 -12.343 -10.855 1.00 96.25 663 VAL A N 1
ATOM 5378 C CA . VAL A 1 663 ? -4.958 -11.268 -10.552 1.00 96.25 663 VAL A CA 1
ATOM 5379 C C . VAL A 1 663 ? -4.904 -10.190 -11.632 1.00 96.25 663 VAL A C 1
ATOM 5381 O O . VAL A 1 663 ? -4.599 -9.037 -11.318 1.00 96.25 663 VAL A O 1
ATOM 5384 N N . ALA A 1 664 ? -5.227 -10.529 -12.887 1.00 98.00 664 ALA A N 1
ATOM 5385 C CA . ALA A 1 664 ? -5.108 -9.600 -14.009 1.00 98.00 664 ALA A CA 1
ATOM 5386 C C . ALA A 1 664 ? -5.934 -8.304 -13.856 1.00 98.00 664 ALA A C 1
ATOM 5388 O O . ALA A 1 664 ? -5.354 -7.251 -14.109 1.00 98.00 664 ALA A O 1
ATOM 5389 N N . PRO A 1 665 ? -7.200 -8.307 -13.378 1.00 98.06 665 PRO A N 1
ATOM 5390 C CA . PRO A 1 665 ? -7.975 -7.071 -13.222 1.00 98.06 665 PRO A CA 1
ATOM 5391 C C . PRO A 1 665 ? -7.302 -6.051 -12.297 1.00 98.06 665 PRO A C 1
ATOM 5393 O O . PRO A 1 665 ? -7.156 -4.887 -12.660 1.00 98.06 665 PRO A O 1
ATOM 5396 N N . ARG A 1 666 ? -6.830 -6.498 -11.123 1.00 96.44 666 ARG A N 1
ATOM 5397 C CA . ARG A 1 666 ? -6.154 -5.644 -10.130 1.00 96.44 666 ARG A CA 1
ATOM 5398 C C . ARG A 1 666 ? -4.797 -5.156 -10.638 1.00 96.44 666 ARG A C 1
ATOM 5400 O O . ARG A 1 666 ? -4.471 -3.986 -10.471 1.00 96.44 666 ARG A O 1
ATOM 5407 N N . ARG A 1 667 ? -4.013 -6.048 -11.254 1.00 97.75 667 ARG A N 1
ATOM 5408 C CA . ARG A 1 667 ? -2.684 -5.731 -11.802 1.00 97.75 667 ARG A CA 1
ATOM 5409 C C . ARG A 1 667 ? -2.758 -4.773 -12.997 1.00 97.75 667 ARG A C 1
ATOM 5411 O O . ARG A 1 667 ? -1.898 -3.908 -13.117 1.00 97.75 667 ARG A O 1
ATOM 5418 N N . ALA A 1 668 ? -3.786 -4.905 -13.838 1.00 98.44 668 ALA A N 1
ATOM 5419 C CA . ALA A 1 668 ? -4.042 -4.007 -14.958 1.00 98.44 668 ALA A CA 1
ATOM 5420 C C . ALA A 1 668 ? -4.572 -2.648 -14.485 1.00 98.44 668 ALA A C 1
ATOM 5422 O O . ALA A 1 668 ? -4.063 -1.631 -14.928 1.00 98.44 668 ALA A O 1
ATOM 5423 N N . ALA A 1 669 ? -5.553 -2.607 -13.576 1.00 97.81 669 ALA A N 1
ATOM 5424 C CA . ALA A 1 669 ? -6.115 -1.346 -13.079 1.00 97.81 669 ALA A CA 1
ATOM 5425 C C . ALA A 1 669 ? -5.094 -0.479 -12.316 1.00 97.81 669 ALA A C 1
ATOM 5427 O O . ALA A 1 669 ? -5.200 0.742 -12.343 1.00 97.81 669 ALA A O 1
ATOM 5428 N N . ALA A 1 670 ? -4.093 -1.092 -11.670 1.00 96.69 670 ALA A N 1
ATOM 5429 C CA . ALA A 1 670 ? -3.010 -0.366 -11.006 1.00 96.69 670 ALA A CA 1
ATOM 5430 C C . ALA A 1 670 ? -2.063 0.341 -11.999 1.00 96.69 670 ALA A C 1
ATOM 5432 O O . ALA A 1 670 ? -1.755 1.514 -11.810 1.00 96.69 670 ALA A O 1
ATOM 5433 N N . LEU A 1 671 ? -1.635 -0.347 -13.067 1.00 97.25 671 LEU A N 1
ATOM 5434 C CA . LEU A 1 671 ? -0.681 0.189 -14.052 1.00 97.25 671 LEU A CA 1
ATOM 5435 C C . LEU A 1 671 ? -1.347 0.993 -15.183 1.00 97.25 671 LEU A C 1
ATOM 5437 O O . LEU A 1 671 ? -0.706 1.843 -15.784 1.00 97.25 671 LEU A O 1
ATOM 5441 N N . LEU A 1 672 ? -2.605 0.688 -15.511 1.00 97.25 672 LEU A N 1
ATOM 5442 C CA . LEU A 1 672 ? -3.324 1.177 -16.694 1.00 97.25 672 LEU A CA 1
ATOM 5443 C C . LEU A 1 672 ? -4.753 1.622 -16.336 1.00 97.25 672 LEU A C 1
ATOM 5445 O O . LEU A 1 672 ? -5.709 1.331 -17.055 1.00 97.25 672 LEU A O 1
ATOM 5449 N N . SER A 1 673 ? -4.912 2.337 -15.220 1.00 95.62 673 SER A N 1
ATOM 5450 C CA . SER A 1 673 ? -6.209 2.758 -14.654 1.00 95.62 673 SER A CA 1
ATOM 5451 C C . SER A 1 673 ? -7.176 3.404 -15.663 1.00 95.62 673 SER A C 1
ATOM 5453 O O . SER A 1 673 ? -8.391 3.215 -15.583 1.00 95.62 673 SER A O 1
ATOM 5455 N N . LYS A 1 674 ? -6.641 4.139 -16.647 1.00 95.38 674 LYS A N 1
ATOM 5456 C CA . LYS A 1 674 ? -7.391 4.863 -17.689 1.00 95.38 674 LYS A CA 1
ATOM 5457 C C . LYS A 1 674 ? -7.673 4.048 -18.956 1.00 95.38 674 LYS A C 1
ATOM 5459 O O . LYS A 1 674 ? -8.402 4.531 -19.823 1.00 95.38 674 LYS A O 1
ATOM 5464 N N . ALA A 1 675 ? -7.125 2.839 -19.092 1.00 97.12 675 ALA A N 1
ATOM 5465 C CA . ALA A 1 675 ? -7.277 2.043 -20.306 1.00 97.12 675 ALA A CA 1
ATOM 5466 C C . ALA A 1 675 ? -8.739 1.652 -20.581 1.00 97.12 675 ALA A C 1
ATOM 5468 O O . ALA A 1 675 ? -9.586 1.554 -19.686 1.00 97.12 675 ALA A O 1
ATOM 5469 N N . LYS A 1 676 ? -9.026 1.410 -21.861 1.00 98.50 676 LYS A N 1
ATOM 5470 C CA . LYS A 1 676 ? -10.238 0.740 -22.330 1.00 98.50 676 LYS A CA 1
ATOM 5471 C C . LYS A 1 676 ? -10.052 -0.777 -22.276 1.00 98.50 676 LYS A C 1
ATOM 5473 O O . LYS A 1 676 ? -8.957 -1.289 -22.486 1.00 98.50 676 LYS A O 1
ATOM 5478 N N . VAL A 1 677 ? -11.138 -1.503 -22.050 1.00 98.81 677 VAL A N 1
ATOM 5479 C CA . VAL A 1 677 ? -11.176 -2.963 -21.928 1.00 98.81 677 VAL A CA 1
ATOM 5480 C C . VAL A 1 677 ? -12.217 -3.512 -22.900 1.00 98.81 677 VAL A C 1
ATOM 5482 O O . VAL A 1 677 ? -13.377 -3.104 -22.867 1.00 98.81 677 VAL A O 1
ATOM 5485 N N . ILE A 1 678 ? -11.824 -4.456 -23.758 1.00 98.81 678 ILE A N 1
ATOM 5486 C CA . ILE A 1 678 ? -12.738 -5.161 -24.667 1.00 98.81 678 ILE A CA 1
ATOM 5487 C C . ILE A 1 678 ? -12.742 -6.655 -24.352 1.00 98.81 678 ILE A C 1
ATOM 5489 O O . ILE A 1 678 ? -11.694 -7.304 -24.322 1.00 98.81 678 ILE A O 1
ATOM 5493 N N . THR A 1 679 ? -13.939 -7.219 -24.200 1.00 98.81 679 THR A N 1
ATOM 5494 C CA . THR A 1 679 ? -14.169 -8.668 -24.159 1.00 98.81 679 THR A CA 1
ATOM 5495 C C . THR A 1 679 ? -15.133 -9.099 -25.265 1.00 98.81 679 THR A C 1
ATOM 5497 O O . THR A 1 679 ? -15.988 -8.324 -25.687 1.00 98.81 679 THR A O 1
ATOM 5500 N N . ILE A 1 680 ? -14.981 -10.326 -25.768 1.00 98.38 680 ILE A N 1
ATOM 5501 C CA . ILE A 1 680 ? -15.758 -10.859 -26.897 1.00 98.38 680 ILE A CA 1
ATOM 5502 C C . ILE A 1 680 ? -16.436 -12.158 -26.465 1.00 98.38 680 ILE A C 1
ATOM 5504 O O . ILE A 1 680 ? -15.746 -13.120 -26.124 1.00 98.38 680 ILE A O 1
ATOM 5508 N N . LEU A 1 681 ? -17.768 -12.216 -26.508 1.00 98.31 681 LEU A N 1
ATOM 5509 C CA . LEU A 1 681 ? -18.554 -13.357 -26.030 1.00 98.31 681 LEU A CA 1
ATOM 5510 C C . LEU A 1 681 ? -19.281 -14.069 -27.179 1.00 98.31 681 LEU A C 1
ATOM 5512 O O . LEU A 1 681 ? -20.044 -13.452 -27.923 1.00 98.31 681 LEU A O 1
ATOM 5516 N N . ILE A 1 682 ? -19.106 -15.388 -27.272 1.00 96.00 682 ILE A N 1
ATOM 5517 C CA . ILE A 1 682 ? -19.941 -16.301 -28.078 1.00 96.00 682 ILE A CA 1
ATOM 5518 C C . ILE A 1 682 ? -20.763 -17.191 -27.136 1.00 96.00 682 ILE A C 1
ATOM 5520 O O . ILE A 1 682 ? -20.613 -17.089 -25.923 1.00 96.00 682 ILE A O 1
ATOM 5524 N N . ASN A 1 683 ? -21.603 -18.084 -27.665 1.00 95.50 683 ASN A N 1
ATOM 5525 C CA . ASN A 1 683 ? -22.298 -19.066 -26.831 1.00 95.50 683 ASN A CA 1
ATOM 5526 C C . ASN A 1 683 ? -21.276 -19.891 -26.010 1.00 95.50 683 ASN A C 1
ATOM 5528 O O . ASN A 1 683 ? -20.337 -20.440 -26.600 1.00 95.50 683 ASN A O 1
ATOM 5532 N N . PRO A 1 684 ? -21.421 -20.003 -24.675 1.00 96.38 684 PRO A N 1
ATOM 5533 C CA . PRO A 1 684 ? -20.400 -20.615 -23.830 1.00 96.38 684 PRO A CA 1
ATOM 5534 C C . PRO A 1 684 ? -20.213 -22.115 -24.110 1.00 96.38 684 PRO A C 1
ATOM 5536 O O . PRO A 1 684 ? -19.101 -22.622 -23.959 1.00 96.38 684 PRO A O 1
ATOM 5539 N N . ALA A 1 685 ? -21.235 -22.812 -24.624 1.00 94.19 685 ALA A N 1
ATOM 5540 C CA . ALA A 1 685 ? -21.106 -24.196 -25.081 1.00 94.19 685 ALA A CA 1
ATOM 5541 C C . ALA A 1 685 ? -20.222 -24.313 -26.339 1.00 94.19 685 ALA A C 1
ATOM 5543 O O . ALA A 1 685 ? -19.344 -25.175 -26.403 1.00 94.19 685 ALA A O 1
ATOM 5544 N N . ASP A 1 686 ? -20.400 -23.408 -27.309 1.00 92.25 686 ASP A N 1
ATOM 5545 C CA . ASP A 1 686 ? -19.558 -23.338 -28.512 1.00 92.25 686 ASP A CA 1
ATOM 5546 C C . ASP A 1 686 ? -18.120 -22.906 -28.158 1.00 92.25 686 ASP A C 1
ATOM 5548 O O . ASP A 1 686 ? -17.160 -23.419 -28.737 1.00 92.25 686 ASP A O 1
ATOM 5552 N N . ARG A 1 687 ? -17.940 -22.025 -27.157 1.00 95.50 687 ARG A N 1
ATOM 5553 C CA . ARG A 1 687 ? -16.618 -21.657 -26.611 1.00 95.50 687 ARG A CA 1
ATOM 5554 C C . ARG A 1 687 ? -15.921 -22.851 -25.960 1.00 95.50 687 ARG A C 1
ATOM 5556 O O . ARG A 1 687 ? -14.745 -23.085 -26.238 1.00 95.50 687 ARG A O 1
ATOM 5563 N N . ALA A 1 688 ? -16.628 -23.606 -25.119 1.00 95.38 688 ALA A N 1
ATOM 5564 C CA . ALA A 1 688 ? -16.105 -24.808 -24.471 1.00 95.38 688 ALA A CA 1
ATOM 5565 C C . ALA A 1 688 ? -15.697 -25.871 -25.506 1.00 95.38 688 ALA A C 1
ATOM 5567 O O . ALA A 1 688 ? -14.605 -26.435 -25.415 1.00 95.38 688 ALA A O 1
ATOM 5568 N N . TYR A 1 689 ? -16.521 -26.083 -26.539 1.00 93.94 689 TYR A N 1
ATOM 5569 C CA . TYR A 1 689 ? -16.204 -27.002 -27.633 1.00 93.94 689 TYR A CA 1
ATOM 5570 C C . TYR A 1 689 ? -15.004 -26.532 -28.470 1.00 93.94 689 TYR A C 1
ATOM 5572 O O . TYR A 1 689 ? -14.104 -27.318 -28.760 1.00 93.94 689 TYR A O 1
ATOM 5580 N N . SER A 1 690 ? -14.930 -25.237 -28.795 1.00 90.44 690 SER A N 1
ATOM 5581 C CA . SER A 1 690 ? -13.797 -24.637 -29.514 1.00 90.44 690 SER A CA 1
ATOM 5582 C C . SER A 1 690 ? -12.480 -24.729 -28.726 1.00 90.44 690 SER A C 1
ATOM 5584 O O . SER A 1 690 ? -11.413 -24.866 -29.327 1.00 90.44 690 SER A O 1
ATOM 5586 N N . TRP A 1 691 ? -12.529 -24.721 -27.387 1.00 93.69 691 TRP A N 1
ATOM 5587 C CA . TRP A 1 691 ? -11.363 -25.013 -26.545 1.00 93.69 691 TRP A CA 1
ATOM 5588 C C . TRP A 1 691 ? -10.975 -26.499 -26.572 1.00 93.69 691 TRP A C 1
ATOM 5590 O O . TRP A 1 691 ? -9.815 -26.811 -26.824 1.00 93.69 691 TRP A O 1
ATOM 5600 N N . TYR A 1 692 ? -11.922 -27.427 -26.409 1.00 94.19 692 TYR A N 1
ATOM 5601 C CA . TYR A 1 692 ? -11.649 -28.869 -26.532 1.00 94.19 692 TYR A CA 1
ATOM 5602 C C . TYR A 1 692 ? -11.026 -29.231 -27.895 1.00 94.19 692 TYR A C 1
ATOM 5604 O O . TYR A 1 692 ? -9.991 -29.896 -27.956 1.00 94.19 692 TYR A O 1
ATOM 5612 N N . GLN A 1 693 ? -11.592 -28.721 -28.993 1.00 92.12 693 GLN A N 1
ATOM 5613 C CA . GLN A 1 693 ? -11.052 -28.928 -30.339 1.00 92.12 693 GLN A CA 1
ATOM 5614 C C . GLN A 1 693 ? -9.676 -28.265 -30.533 1.00 92.12 693 GLN A C 1
ATOM 5616 O O . GLN A 1 693 ? -8.843 -28.795 -31.263 1.00 92.12 693 GLN A O 1
ATOM 5621 N N . HIS A 1 694 ? -9.408 -27.133 -29.872 1.00 89.38 694 HIS A N 1
ATOM 5622 C CA . HIS A 1 694 ? -8.086 -26.501 -29.876 1.00 89.38 694 HIS A CA 1
ATOM 5623 C C . HIS A 1 694 ? -7.027 -27.367 -29.191 1.00 89.38 694 HIS A C 1
ATOM 5625 O O . HIS A 1 694 ? -5.934 -27.507 -29.731 1.00 89.38 694 HIS A O 1
ATOM 5631 N N . GLN A 1 695 ? -7.362 -27.981 -28.054 1.00 92.75 695 GLN A N 1
ATOM 5632 C CA . GLN A 1 695 ? -6.465 -28.908 -27.364 1.00 92.75 695 GLN A CA 1
ATOM 5633 C C . GLN A 1 695 ? -6.170 -30.144 -28.222 1.00 92.75 695 GLN A C 1
ATOM 5635 O O . GLN A 1 695 ? -5.012 -30.522 -28.367 1.00 92.75 695 GLN A O 1
ATOM 5640 N N . ARG A 1 696 ? -7.181 -30.705 -28.900 1.00 91.00 696 ARG A N 1
ATOM 5641 C CA . ARG A 1 696 ? -6.972 -31.785 -29.885 1.00 91.00 696 ARG A CA 1
ATOM 5642 C C . ARG A 1 696 ? -6.075 -31.387 -31.055 1.00 91.00 696 ARG A C 1
ATOM 5644 O O . ARG A 1 696 ? -5.323 -32.222 -31.531 1.00 91.00 696 ARG A O 1
ATOM 5651 N N . ALA A 1 697 ? -6.151 -30.140 -31.517 1.00 84.62 697 ALA A N 1
ATOM 5652 C CA . ALA A 1 697 ? -5.311 -29.627 -32.603 1.00 84.62 697 ALA A CA 1
ATOM 5653 C C . ALA A 1 697 ? -3.857 -29.313 -32.182 1.00 84.62 697 ALA A C 1
ATOM 5655 O O . ALA A 1 697 ? -3.045 -28.986 -33.046 1.00 84.62 697 ALA A O 1
ATOM 5656 N N . HIS A 1 698 ? -3.551 -29.413 -30.882 1.00 90.25 698 HIS A N 1
ATOM 5657 C CA . HIS A 1 698 ? -2.209 -29.355 -30.286 1.00 90.25 698 HIS A CA 1
ATOM 5658 C C . HIS A 1 698 ? -1.851 -30.684 -29.590 1.00 90.25 698 HIS A C 1
ATOM 5660 O O . HIS A 1 698 ? -1.073 -30.702 -28.640 1.00 90.25 698 HIS A O 1
ATOM 5666 N N . ASP A 1 699 ? -2.472 -31.781 -30.038 1.00 94.44 699 ASP A N 1
ATOM 5667 C CA . ASP A 1 699 ? -2.197 -33.162 -29.630 1.00 94.44 699 ASP A CA 1
ATOM 5668 C C . ASP A 1 699 ? -2.259 -33.438 -28.110 1.00 94.44 699 ASP A C 1
ATOM 5670 O O . ASP A 1 699 ? -1.613 -34.352 -27.596 1.00 94.44 699 ASP A O 1
ATOM 5674 N N . ASP A 1 700 ? -3.093 -32.683 -27.382 1.00 94.69 700 ASP A N 1
ATOM 5675 C CA . ASP A 1 700 ? -3.361 -32.868 -25.950 1.00 94.69 700 ASP A CA 1
ATOM 5676 C C . ASP A 1 700 ? -3.826 -34.316 -25.666 1.00 94.69 700 ASP A C 1
ATOM 5678 O O . ASP A 1 700 ? -4.921 -34.706 -26.098 1.00 94.69 700 ASP A O 1
ATOM 5682 N N . PRO A 1 701 ? -3.054 -35.130 -24.912 1.00 94.69 701 PRO A N 1
ATOM 5683 C CA . PRO A 1 701 ? -3.361 -36.550 -24.735 1.00 94.69 701 PRO A CA 1
ATOM 5684 C C . PRO A 1 701 ? -4.683 -36.826 -24.012 1.00 94.69 701 PRO A C 1
ATOM 5686 O O . PRO A 1 701 ? -5.221 -37.928 -24.114 1.00 94.69 701 PRO A O 1
ATOM 5689 N N . VAL A 1 702 ? -5.221 -35.855 -23.267 1.00 95.06 702 VAL A N 1
ATOM 5690 C CA . VAL A 1 702 ? -6.524 -35.975 -22.601 1.00 95.06 702 VAL A CA 1
ATOM 5691 C C . VAL A 1 702 ? -7.637 -35.671 -23.600 1.00 95.06 702 VAL A C 1
ATOM 5693 O O . VAL A 1 702 ? -8.595 -36.437 -23.695 1.00 95.06 702 VAL A O 1
ATOM 5696 N N . ALA A 1 703 ? -7.495 -34.598 -24.382 1.00 93.00 703 ALA A N 1
ATOM 5697 C CA . ALA A 1 703 ? -8.488 -34.206 -25.380 1.00 93.00 703 ALA A CA 1
ATOM 5698 C C . ALA A 1 703 ? -8.558 -35.186 -26.568 1.00 93.00 703 ALA A C 1
ATOM 5700 O O . ALA A 1 703 ? -9.626 -35.361 -27.156 1.00 93.00 703 ALA A O 1
ATOM 5701 N N . LEU A 1 704 ? -7.443 -35.843 -26.911 1.00 94.19 704 LEU A N 1
ATOM 5702 C CA . LEU A 1 704 ? -7.406 -36.932 -27.891 1.00 94.19 704 LEU A CA 1
ATOM 5703 C C . LEU A 1 704 ? -8.029 -38.231 -27.355 1.00 94.19 704 LEU A C 1
ATOM 5705 O O . LEU A 1 704 ? -8.715 -38.921 -28.107 1.00 94.19 704 LEU A O 1
ATOM 5709 N N . LYS A 1 705 ? -7.812 -38.564 -26.072 1.00 95.62 705 LYS A N 1
ATOM 5710 C CA . LYS A 1 705 ? -8.308 -39.809 -25.458 1.00 95.62 705 LYS A CA 1
ATOM 5711 C C . LYS A 1 705 ? -9.813 -39.796 -25.173 1.00 95.62 705 LYS A C 1
ATOM 5713 O O . LYS A 1 705 ? -10.456 -40.826 -25.342 1.00 95.62 705 LYS A O 1
ATOM 5718 N N . TYR A 1 706 ? -10.351 -38.675 -24.696 1.00 94.94 706 TYR A N 1
ATOM 5719 C CA . TYR A 1 706 ? -11.745 -38.564 -24.255 1.00 94.94 706 TYR A CA 1
ATOM 5720 C C . TYR A 1 706 ? -12.579 -37.743 -25.241 1.00 94.94 706 TYR A C 1
ATOM 5722 O O . TYR A 1 706 ? -12.122 -36.731 -25.777 1.00 94.94 706 TYR A O 1
ATOM 5730 N N . THR A 1 707 ? -13.828 -38.145 -25.470 1.00 94.00 707 THR A N 1
ATOM 5731 C CA . THR A 1 707 ? -14.790 -37.365 -26.261 1.00 94.00 707 THR A CA 1
ATOM 5732 C C . THR A 1 707 ? -15.196 -36.083 -25.532 1.00 94.00 707 THR A C 1
ATOM 5734 O O . THR A 1 707 ? -15.116 -35.983 -24.308 1.00 94.00 707 THR A O 1
ATOM 5737 N N . PHE A 1 708 ? -15.711 -35.095 -26.272 1.00 93.94 708 PHE A N 1
ATOM 5738 C CA . PHE A 1 708 ? -16.191 -33.849 -25.666 1.00 93.94 708 PHE A CA 1
ATOM 5739 C C . PHE A 1 708 ? -17.269 -34.074 -24.593 1.00 93.94 708 PHE A C 1
ATOM 5741 O O . PHE A 1 708 ? -17.316 -33.318 -23.629 1.00 93.94 708 PHE A O 1
ATOM 5748 N N . HIS A 1 709 ? -18.114 -35.106 -24.735 1.00 94.56 709 HIS A N 1
ATOM 5749 C CA . HIS A 1 709 ? -19.138 -35.421 -23.735 1.00 94.56 709 HIS A CA 1
ATOM 5750 C C . HIS A 1 709 ? -18.503 -35.910 -22.425 1.00 94.56 709 HIS A C 1
ATOM 5752 O O . HIS A 1 709 ? -18.776 -35.348 -21.372 1.00 94.56 709 HIS A O 1
ATOM 5758 N N . GLU A 1 710 ? -17.577 -36.870 -22.496 1.00 94.12 710 GLU A N 1
ATOM 5759 C CA . GLU A 1 710 ? -16.858 -37.385 -21.320 1.00 94.12 710 GLU A CA 1
ATOM 5760 C C . GLU A 1 710 ? -16.030 -36.305 -20.607 1.00 94.12 710 GLU A C 1
ATOM 5762 O O . GLU A 1 710 ? -15.885 -36.353 -19.389 1.00 94.12 710 GLU A O 1
ATOM 5767 N N . VAL A 1 711 ? -15.509 -35.317 -21.348 1.00 95.81 711 VAL A N 1
ATOM 5768 C CA . VAL A 1 711 ? -14.820 -34.152 -20.770 1.00 95.81 711 VAL A CA 1
ATOM 5769 C C . VAL A 1 711 ? -15.789 -33.269 -19.984 1.00 95.81 711 VAL A C 1
ATOM 5771 O O . VAL A 1 711 ? -15.516 -32.951 -18.831 1.00 95.81 711 VAL A O 1
ATOM 5774 N N . ILE A 1 712 ? -16.917 -32.854 -20.570 1.00 95.69 712 ILE A N 1
ATOM 5775 C CA . ILE A 1 712 ? -17.839 -31.917 -19.901 1.00 95.69 712 ILE A CA 1
ATOM 5776 C C . ILE A 1 712 ? -18.628 -32.569 -18.758 1.00 95.69 712 ILE A C 1
ATOM 5778 O O . ILE A 1 712 ? -18.896 -31.894 -17.766 1.00 95.69 712 ILE A O 1
ATOM 5782 N N . THR A 1 713 ? -18.942 -33.867 -18.849 1.00 94.56 713 THR A N 1
ATOM 5783 C CA . THR A 1 713 ? -19.642 -34.629 -17.797 1.00 94.56 713 THR A CA 1
ATOM 5784 C C . THR A 1 713 ? -18.693 -35.345 -16.827 1.00 94.56 713 THR A C 1
ATOM 5786 O O . THR A 1 713 ? -19.125 -36.252 -16.114 1.00 94.56 713 THR A O 1
ATOM 5789 N N . ALA A 1 714 ? -17.401 -34.997 -16.798 1.00 91.81 714 ALA A N 1
ATOM 5790 C CA . ALA A 1 714 ? -16.437 -35.628 -15.900 1.00 91.81 714 ALA A CA 1
ATOM 5791 C C . ALA A 1 714 ? -16.821 -35.403 -14.421 1.00 91.81 714 ALA A C 1
ATOM 5793 O O . ALA A 1 714 ? -17.041 -34.275 -13.980 1.00 91.81 714 ALA A O 1
ATOM 5794 N N . GLY A 1 715 ? -16.939 -36.494 -13.660 1.00 87.88 715 GLY A N 1
ATOM 5795 C CA . GLY A 1 715 ? -17.368 -36.473 -12.257 1.00 87.88 715 GLY A CA 1
ATOM 5796 C C . GLY A 1 715 ? -16.217 -36.402 -11.238 1.00 87.88 715 GLY A C 1
ATOM 5797 O O . GLY A 1 715 ? -15.044 -36.507 -11.619 1.00 87.88 715 GLY A O 1
ATOM 5798 N N . PRO A 1 716 ? -16.536 -36.296 -9.931 1.00 83.38 716 PRO A N 1
ATOM 5799 C CA . PRO A 1 716 ? -15.551 -36.253 -8.846 1.00 83.38 716 PRO A CA 1
ATOM 5800 C C . PRO A 1 716 ? -14.576 -37.437 -8.816 1.00 83.38 716 PRO A C 1
ATOM 5802 O O . PRO A 1 716 ? -13.421 -37.235 -8.477 1.00 83.38 716 PRO A O 1
ATOM 5805 N N . GLU A 1 717 ? -14.969 -38.625 -9.280 1.00 85.75 717 GLU A N 1
ATOM 5806 C CA . GLU A 1 717 ? -14.095 -39.815 -9.301 1.00 85.75 717 GLU A CA 1
ATOM 5807 C C . GLU A 1 717 ? -13.162 -39.895 -10.529 1.00 85.75 717 GLU A C 1
ATOM 5809 O O . GLU A 1 717 ? -12.378 -40.832 -10.676 1.00 85.75 717 GLU A O 1
ATOM 5814 N N . THR A 1 718 ? -13.237 -38.935 -11.457 1.00 89.81 718 THR A N 1
ATOM 5815 C CA . THR A 1 718 ? -12.423 -38.962 -12.685 1.00 89.81 718 THR A CA 1
ATOM 5816 C C . THR A 1 718 ? -10.984 -38.485 -12.463 1.00 89.81 718 THR A C 1
ATOM 5818 O O . THR A 1 718 ? -10.674 -37.778 -11.507 1.00 89.81 718 THR A O 1
ATOM 5821 N N . SER A 1 719 ? -10.069 -38.845 -13.372 1.00 91.81 719 SER A N 1
ATOM 5822 C CA . SER A 1 719 ? -8.659 -38.440 -13.257 1.00 91.81 719 SER A CA 1
ATOM 5823 C C . SER A 1 719 ? -8.490 -36.913 -13.194 1.00 91.81 719 SER A C 1
ATOM 5825 O O . SER A 1 719 ? -9.118 -36.180 -13.961 1.00 91.81 719 SER A O 1
ATOM 5827 N N . GLN A 1 720 ? -7.568 -36.425 -12.354 1.00 92.38 720 GLN A N 1
ATOM 5828 C CA . GLN A 1 720 ? -7.317 -34.984 -12.203 1.00 92.38 720 GLN A CA 1
ATOM 5829 C C . GLN A 1 720 ? -6.993 -34.288 -13.536 1.00 92.38 720 GLN A C 1
ATOM 5831 O O . GLN A 1 720 ? -7.416 -33.156 -13.743 1.00 92.38 720 GLN A O 1
ATOM 5836 N N . LYS A 1 721 ? -6.300 -34.962 -14.467 1.00 92.75 721 LYS A N 1
ATOM 5837 C CA . LYS A 1 721 ? -6.007 -34.412 -15.803 1.00 92.75 721 LYS A CA 1
ATOM 5838 C C . LYS A 1 721 ? -7.284 -34.153 -16.622 1.00 92.75 721 LYS A C 1
ATOM 5840 O O . LYS A 1 721 ? -7.370 -33.125 -17.289 1.00 92.75 721 LYS A O 1
ATOM 5845 N N . LEU A 1 722 ? -8.288 -35.031 -16.521 1.00 94.25 722 LEU A N 1
ATOM 5846 C CA . LEU A 1 722 ? -9.595 -34.842 -17.163 1.00 94.25 722 LEU A CA 1
ATOM 5847 C C . LEU A 1 722 ? -10.372 -33.681 -16.527 1.00 94.25 722 LEU A C 1
ATOM 5849 O O . LEU A 1 722 ? -10.863 -32.824 -17.256 1.00 94.25 722 LEU A O 1
ATOM 5853 N N . ARG A 1 723 ? -10.385 -33.581 -15.189 1.00 93.25 723 ARG A N 1
ATOM 5854 C CA . ARG A 1 723 ? -10.982 -32.438 -14.467 1.00 93.25 723 ARG A CA 1
ATOM 5855 C C . ARG A 1 723 ? -10.312 -31.104 -14.816 1.00 93.25 723 ARG A C 1
ATOM 5857 O O . ARG A 1 723 ? -10.993 -30.097 -14.978 1.00 93.25 723 ARG A O 1
ATOM 5864 N N . THR A 1 724 ? -8.990 -31.074 -15.000 1.00 94.69 724 THR A N 1
ATOM 5865 C CA . THR A 1 724 ? -8.283 -29.867 -15.467 1.00 94.69 724 THR A CA 1
ATOM 5866 C C . THR A 1 724 ? -8.740 -29.454 -16.872 1.00 94.69 724 THR A C 1
ATOM 5868 O O . THR A 1 724 ? -9.022 -28.275 -17.094 1.00 94.69 724 THR A O 1
ATOM 5871 N N . LEU A 1 725 ? -8.874 -30.402 -17.811 1.00 95.31 725 LEU A N 1
ATOM 5872 C CA . LEU A 1 725 ? -9.382 -30.110 -19.158 1.00 95.31 725 LEU A CA 1
ATOM 5873 C C . LEU A 1 725 ? -10.848 -29.645 -19.125 1.00 95.31 725 LEU A C 1
ATOM 5875 O O . LEU A 1 725 ? -11.173 -28.637 -19.755 1.00 95.31 725 LEU A O 1
ATOM 5879 N N . GLN A 1 726 ? -11.707 -30.318 -18.353 1.00 96.75 726 GLN A N 1
ATOM 5880 C CA . GLN A 1 726 ? -13.095 -29.920 -18.096 1.00 96.75 726 GLN A CA 1
ATOM 5881 C C . GLN A 1 726 ? -13.168 -28.479 -17.583 1.00 96.75 726 GLN A C 1
ATOM 5883 O O . GLN A 1 726 ? -13.870 -27.658 -18.167 1.00 96.75 726 GLN A O 1
ATOM 5888 N N . ASN A 1 727 ? -12.388 -28.132 -16.557 1.00 95.25 727 ASN A N 1
ATOM 5889 C CA . ASN A 1 727 ? -12.379 -26.787 -15.986 1.00 95.25 727 ASN A CA 1
ATOM 5890 C C . ASN A 1 727 ? -11.910 -25.731 -17.001 1.00 95.25 727 ASN A C 1
ATOM 5892 O O . ASN A 1 727 ? -12.549 -24.688 -17.115 1.00 95.25 727 ASN A O 1
ATOM 5896 N N . ARG A 1 728 ? -10.868 -25.997 -17.806 1.00 95.69 728 ARG A N 1
ATOM 5897 C CA . ARG A 1 728 ? -10.445 -25.072 -18.882 1.00 95.69 728 ARG A CA 1
ATOM 5898 C C . ARG A 1 728 ? -11.485 -24.944 -20.007 1.00 95.69 728 ARG A C 1
ATOM 5900 O O . ARG A 1 728 ? -11.584 -23.870 -20.606 1.00 95.69 728 ARG A O 1
ATOM 5907 N N . CYS A 1 729 ? -12.288 -25.981 -20.271 1.00 95.88 729 CYS A N 1
ATOM 5908 C CA . CYS A 1 729 ? -13.450 -25.893 -21.164 1.00 95.88 729 CYS A CA 1
ATOM 5909 C C . CYS A 1 729 ? -14.567 -25.030 -20.551 1.00 95.88 729 CYS A C 1
ATOM 5911 O O . CYS A 1 729 ? -15.052 -24.109 -21.212 1.00 95.88 729 CYS A O 1
ATOM 5913 N N . LEU A 1 730 ? -14.963 -25.328 -19.308 1.00 97.56 730 LEU A N 1
ATOM 5914 C CA . LEU A 1 730 ? -16.213 -24.853 -18.714 1.00 97.56 730 LEU A CA 1
ATOM 5915 C C . LEU A 1 730 ? -16.101 -23.508 -17.984 1.00 97.56 730 LEU A C 1
ATOM 5917 O O . LEU A 1 730 ? -16.904 -22.612 -18.255 1.00 97.56 730 LEU A O 1
ATOM 5921 N N . VAL A 1 731 ? -15.120 -23.355 -17.087 1.00 97.38 731 VAL A N 1
ATOM 5922 C CA . VAL A 1 731 ? -15.040 -22.228 -16.137 1.00 97.38 731 VAL A CA 1
ATOM 5923 C C . VAL A 1 731 ? -14.939 -20.870 -16.844 1.00 97.38 731 VAL A C 1
ATOM 5925 O O . VAL A 1 731 ? -15.751 -20.009 -16.524 1.00 97.38 731 VAL A O 1
ATOM 5928 N N . PRO A 1 732 ? -14.099 -20.662 -17.884 1.00 97.38 732 PRO A N 1
ATOM 5929 C CA . PRO A 1 732 ? -14.055 -19.380 -18.600 1.00 97.38 732 PRO A CA 1
ATOM 5930 C C . PRO A 1 732 ? -15.336 -19.039 -19.388 1.00 97.38 732 PRO A C 1
ATOM 5932 O O . PRO A 1 732 ? -15.392 -17.996 -20.035 1.00 97.38 732 PRO A O 1
ATOM 5935 N N . GLY A 1 733 ? -16.349 -19.917 -19.379 1.00 97.69 733 GLY A N 1
ATOM 5936 C CA . GLY A 1 733 ? -17.713 -19.645 -19.842 1.00 97.69 733 GLY A CA 1
ATOM 5937 C C . GLY A 1 733 ? -18.612 -18.964 -18.797 1.00 97.69 733 GLY A C 1
ATOM 5938 O O . GLY A 1 733 ? -19.716 -18.546 -19.137 1.00 97.69 733 GLY A O 1
ATOM 5939 N N . TRP A 1 734 ? -18.171 -18.819 -17.541 1.00 98.06 734 TRP A N 1
ATOM 5940 C CA . TRP A 1 734 ? -18.893 -18.124 -16.463 1.00 98.06 734 TRP A CA 1
ATOM 5941 C C . TRP A 1 734 ? -18.786 -16.596 -16.612 1.00 98.06 734 TRP A C 1
ATOM 5943 O O . TRP A 1 734 ? -18.266 -15.890 -15.747 1.00 98.06 734 TRP A O 1
ATOM 5953 N N . TYR A 1 735 ? -19.242 -16.071 -17.753 1.00 98.56 735 TYR A N 1
ATOM 5954 C CA . TYR A 1 735 ? -18.922 -14.714 -18.200 1.00 98.56 735 TYR A CA 1
ATOM 5955 C C . TYR A 1 735 ? -19.298 -13.612 -17.196 1.00 98.56 735 TYR A C 1
ATOM 5957 O O . TYR A 1 735 ? -18.531 -12.666 -17.043 1.00 98.56 735 TYR A O 1
ATOM 5965 N N . ALA A 1 736 ? -20.418 -13.748 -16.475 1.00 97.75 736 ALA A N 1
ATOM 5966 C CA . ALA A 1 736 ? -20.820 -12.798 -15.434 1.00 97.75 736 ALA A CA 1
ATOM 5967 C C . ALA A 1 736 ? -19.759 -12.674 -14.324 1.00 97.75 736 ALA A C 1
ATOM 5969 O O . ALA A 1 736 ? -19.227 -11.591 -14.095 1.00 97.75 736 ALA A O 1
ATOM 5970 N N . THR A 1 737 ? -19.379 -13.803 -13.719 1.00 96.50 737 THR A N 1
ATOM 5971 C CA . THR A 1 737 ? -18.394 -13.897 -12.630 1.00 96.50 737 THR A CA 1
ATOM 5972 C C . THR A 1 737 ? -17.035 -13.313 -13.015 1.00 96.50 737 THR A C 1
ATOM 5974 O O . THR A 1 737 ? -16.350 -12.723 -12.183 1.00 96.50 737 THR A O 1
ATOM 5977 N N . HIS A 1 738 ? -16.633 -13.454 -14.279 1.00 98.25 738 HIS A N 1
ATOM 5978 C CA . HIS A 1 738 ? -15.395 -12.864 -14.780 1.00 98.25 738 HIS A CA 1
ATOM 5979 C C . HIS A 1 738 ? -15.524 -11.353 -15.020 1.00 98.25 738 HIS A C 1
ATOM 5981 O O . HIS A 1 738 ? -14.659 -10.598 -14.582 1.00 98.25 738 HIS A O 1
ATOM 5987 N N . ILE A 1 739 ? -16.616 -10.885 -15.633 1.00 98.50 739 ILE A N 1
ATOM 5988 C CA . ILE A 1 739 ? -16.851 -9.451 -15.876 1.00 98.50 739 ILE A CA 1
ATOM 5989 C C . ILE A 1 739 ? -16.994 -8.672 -14.556 1.00 98.50 739 ILE A C 1
ATOM 5991 O O . ILE A 1 739 ? -16.477 -7.562 -14.455 1.00 98.50 739 ILE A O 1
ATOM 5995 N N . GLU A 1 740 ? -17.590 -9.255 -13.512 1.00 96.88 740 GLU A N 1
ATOM 5996 C CA . GLU A 1 740 ? -17.647 -8.645 -12.172 1.00 96.88 740 GLU A CA 1
ATOM 5997 C C . GLU A 1 740 ? -16.255 -8.407 -11.565 1.00 96.88 740 GLU A C 1
ATOM 5999 O O . GLU A 1 740 ? -16.025 -7.365 -10.954 1.00 96.88 740 GLU A O 1
ATOM 6004 N N . ARG A 1 741 ? -15.284 -9.305 -11.794 1.00 96.38 741 ARG A N 1
ATOM 6005 C CA . ARG A 1 741 ? -13.887 -9.086 -11.366 1.00 96.38 741 ARG A CA 1
ATOM 6006 C C . ARG A 1 741 ? -13.246 -7.898 -12.084 1.00 96.38 741 ARG A C 1
ATOM 6008 O O . ARG A 1 741 ? -12.475 -7.171 -11.464 1.00 96.38 741 ARG A O 1
ATOM 6015 N N . TRP A 1 742 ? -13.569 -7.688 -13.362 1.00 98.19 742 TRP A N 1
ATOM 6016 C CA . TRP A 1 742 ? -13.095 -6.535 -14.136 1.00 98.19 742 TRP A CA 1
ATOM 6017 C C . TRP A 1 742 ? -13.784 -5.228 -13.720 1.00 98.19 742 TRP A C 1
ATOM 6019 O O . TRP A 1 742 ? -13.111 -4.206 -13.612 1.00 98.19 742 TRP A O 1
ATOM 6029 N N . LEU A 1 743 ? -15.073 -5.267 -13.369 1.00 96.81 743 LEU A N 1
ATOM 6030 C CA . LEU A 1 743 ? -15.814 -4.122 -12.814 1.00 96.81 743 LEU A CA 1
ATOM 6031 C C . LEU A 1 743 ? -15.313 -3.655 -11.435 1.00 96.81 743 LEU A C 1
ATOM 6033 O O . LEU A 1 743 ? -15.557 -2.512 -11.061 1.00 96.81 743 LEU A O 1
ATOM 6037 N N . ASN A 1 744 ? -14.588 -4.498 -10.693 1.00 92.38 744 ASN A N 1
ATOM 6038 C CA . ASN A 1 744 ? -13.920 -4.094 -9.449 1.00 92.38 744 ASN A CA 1
ATOM 6039 C C . ASN A 1 744 ? -12.648 -3.250 -9.683 1.00 92.38 744 ASN A C 1
ATOM 6041 O O . ASN A 1 744 ? -12.126 -2.681 -8.728 1.00 92.38 744 ASN A O 1
ATOM 6045 N N . GLY A 1 745 ? -12.122 -3.204 -10.916 1.00 91.94 745 GLY A N 1
ATOM 6046 C CA . GLY A 1 745 ? -10.934 -2.419 -11.284 1.00 91.94 745 GLY A CA 1
ATOM 6047 C C . GLY A 1 745 ? -11.186 -1.332 -12.335 1.00 91.94 745 GLY A C 1
ATOM 6048 O O . GLY A 1 745 ? -10.449 -0.354 -12.372 1.00 91.94 745 GLY A O 1
ATOM 6049 N N . TYR A 1 746 ? -12.222 -1.480 -13.165 1.00 97.06 746 TYR A N 1
ATOM 6050 C CA . TYR A 1 746 ? -12.555 -0.572 -14.265 1.00 97.06 746 TYR A CA 1
ATOM 6051 C C . TYR A 1 746 ? -14.020 -0.145 -14.204 1.00 97.06 746 TYR A C 1
ATOM 6053 O O . TYR A 1 746 ? -14.913 -0.970 -14.003 1.00 97.06 746 TYR A O 1
ATOM 6061 N N . HIS A 1 747 ? -14.294 1.138 -14.445 1.00 96.81 747 HIS A N 1
ATOM 6062 C CA . HIS A 1 747 ? -15.669 1.629 -14.499 1.00 96.81 747 HIS A CA 1
ATOM 6063 C C . HIS A 1 747 ? -16.407 1.092 -15.743 1.00 96.81 747 HIS A C 1
ATOM 6065 O O . HIS A 1 747 ? -15.806 0.842 -16.788 1.00 96.81 747 HIS A O 1
ATOM 6071 N N . ALA A 1 748 ? -17.734 0.939 -15.674 1.00 96.56 748 ALA A N 1
ATOM 6072 C CA . ALA A 1 748 ? -18.512 0.261 -16.719 1.00 96.56 748 ALA A CA 1
ATOM 6073 C C . ALA A 1 748 ? -18.416 0.910 -18.121 1.00 96.56 748 ALA A C 1
ATOM 6075 O O . ALA A 1 748 ? -18.565 0.210 -19.117 1.00 96.56 748 ALA A O 1
ATOM 6076 N N . ASN A 1 749 ? -18.114 2.213 -18.224 1.00 96.75 749 ASN A N 1
ATOM 6077 C CA . ASN A 1 749 ? -17.889 2.908 -19.508 1.00 96.75 749 ASN A CA 1
ATOM 6078 C C . ASN A 1 749 ? -16.460 2.739 -20.087 1.00 96.75 749 ASN A C 1
ATOM 6080 O O . ASN A 1 749 ? -16.188 3.173 -21.214 1.00 96.75 749 ASN A O 1
ATOM 6084 N N . GLN A 1 750 ? -15.555 2.104 -19.337 1.00 98.19 750 GLN A N 1
ATOM 6085 C CA . GLN A 1 750 ? -14.253 1.636 -19.813 1.00 98.19 750 GLN A CA 1
ATOM 6086 C C . GLN A 1 750 ? -14.316 0.203 -20.348 1.00 98.19 750 GLN A C 1
ATOM 6088 O O . GLN A 1 750 ? -13.349 -0.227 -20.966 1.00 98.19 750 GLN A O 1
ATOM 6093 N N . ILE A 1 751 ? -15.425 -0.524 -20.159 1.00 98.62 751 ILE A N 1
ATOM 6094 C CA . ILE A 1 751 ? -15.603 -1.904 -20.631 1.00 98.62 751 ILE A CA 1
ATOM 6095 C C . ILE A 1 751 ? -16.577 -1.931 -21.819 1.00 98.62 751 ILE A C 1
ATOM 6097 O O . ILE A 1 751 ? -17.657 -1.342 -21.763 1.00 98.62 751 ILE A O 1
ATOM 6101 N N . LEU A 1 752 ? -16.223 -2.654 -22.882 1.00 98.69 752 LEU A N 1
ATOM 6102 C CA . LEU A 1 752 ? -17.113 -2.988 -23.997 1.00 98.69 752 LEU A CA 1
ATOM 6103 C C . LEU A 1 752 ? -17.220 -4.508 -24.147 1.00 98.69 752 LEU A C 1
ATOM 6105 O O . LEU A 1 752 ? -16.213 -5.215 -24.229 1.00 98.69 752 LEU A O 1
ATOM 6109 N N . VAL A 1 753 ? -18.457 -4.999 -24.216 1.00 98.62 753 VAL A N 1
ATOM 6110 C CA . VAL A 1 753 ? -18.773 -6.416 -24.409 1.00 98.62 753 VAL A CA 1
ATOM 6111 C C . VAL A 1 753 ? -19.261 -6.632 -25.839 1.00 98.62 753 VAL A C 1
ATOM 6113 O O . VAL A 1 753 ? -20.346 -6.196 -26.215 1.00 98.62 753 VAL A O 1
ATOM 6116 N N . LEU A 1 754 ? -18.450 -7.313 -26.646 1.00 98.12 754 LEU A N 1
ATOM 6117 C CA . LEU A 1 754 ? -18.730 -7.577 -28.053 1.00 98.12 754 LEU A CA 1
ATOM 6118 C C . LEU A 1 754 ? -19.421 -8.924 -28.266 1.00 98.12 754 LEU A C 1
ATOM 6120 O O . LEU A 1 754 ? -19.067 -9.938 -27.661 1.00 98.12 754 LEU A O 1
ATOM 6124 N N . ASP A 1 755 ? -20.359 -8.949 -29.210 1.00 97.38 755 ASP A N 1
ATOM 6125 C CA . ASP A 1 755 ? -20.969 -10.179 -29.704 1.00 97.38 755 ASP A CA 1
ATOM 6126 C C . ASP A 1 755 ? -20.040 -10.868 -30.717 1.00 97.38 755 ASP A C 1
ATOM 6128 O O . ASP A 1 755 ? -19.909 -10.441 -31.866 1.00 97.38 755 ASP A O 1
ATOM 6132 N N . GLY A 1 756 ? -19.408 -11.967 -30.303 1.00 92.88 756 GLY A N 1
ATOM 6133 C CA . GLY A 1 756 ? -18.525 -12.754 -31.161 1.00 92.88 756 GLY A CA 1
ATOM 6134 C C . GLY A 1 756 ? -19.253 -13.505 -32.284 1.00 92.88 756 GLY A C 1
ATOM 6135 O O . GLY A 1 756 ? -18.625 -13.866 -33.280 1.00 92.88 756 GLY A O 1
ATOM 6136 N N . LYS A 1 757 ? -20.578 -13.718 -32.177 1.00 89.12 757 LYS A N 1
ATOM 6137 C CA . LYS A 1 757 ? -21.384 -14.240 -33.294 1.00 89.12 757 LYS A CA 1
ATOM 6138 C C . LYS A 1 757 ? -21.460 -13.178 -34.392 1.00 89.12 757 LYS A C 1
ATOM 6140 O O . LYS A 1 757 ? -21.181 -13.503 -35.544 1.00 89.12 757 LYS A O 1
ATOM 6145 N N . LEU A 1 758 ? -21.729 -11.924 -34.013 1.00 91.50 758 LEU A N 1
ATOM 6146 C CA . LEU A 1 758 ? -21.766 -10.782 -34.929 1.00 91.50 758 LEU A CA 1
ATOM 6147 C C . LEU A 1 758 ? -20.380 -10.451 -35.504 1.00 91.50 758 LEU A C 1
ATOM 6149 O O . LEU A 1 758 ? -20.276 -10.236 -36.704 1.00 91.50 758 LEU A O 1
ATOM 6153 N N . LEU A 1 759 ? -19.305 -10.504 -34.706 1.00 91.19 759 LEU A N 1
ATOM 6154 C CA . LEU A 1 759 ? -17.929 -10.299 -35.197 1.00 91.19 759 LEU A CA 1
ATOM 6155 C C . LEU A 1 759 ? -17.549 -11.298 -36.303 1.00 91.19 759 LEU A C 1
ATOM 6157 O O . LEU A 1 759 ? -16.784 -10.961 -37.201 1.00 91.19 759 LEU A O 1
ATOM 6161 N N . ARG A 1 760 ? -18.084 -12.523 -36.254 1.00 84.81 760 ARG A N 1
ATOM 6162 C CA . ARG A 1 760 ? -17.841 -13.552 -37.274 1.00 84.81 760 ARG A CA 1
ATOM 6163 C C . ARG A 1 760 ? -18.706 -13.381 -38.528 1.00 84.81 760 ARG A C 1
ATOM 6165 O O . ARG A 1 760 ? -18.266 -13.784 -39.598 1.00 84.81 760 ARG A O 1
ATOM 6172 N N . THR A 1 761 ? -19.931 -12.861 -38.413 1.00 87.75 761 THR A N 1
ATOM 6173 C CA . THR A 1 761 ? -20.876 -12.765 -39.548 1.00 87.75 761 THR A CA 1
ATOM 6174 C C . THR A 1 761 ? -20.918 -11.391 -40.209 1.00 87.75 761 THR A C 1
ATOM 6176 O O . THR A 1 761 ? -21.146 -11.308 -41.408 1.00 87.75 761 THR A O 1
ATOM 6179 N N . GLU A 1 762 ? -20.715 -10.321 -39.443 1.00 90.19 762 GLU A N 1
ATOM 6180 C CA . GLU A 1 762 ? -20.781 -8.922 -39.882 1.00 90.19 762 GLU A CA 1
ATOM 6181 C C . GLU A 1 762 ? -19.671 -8.087 -39.198 1.00 90.19 762 GLU A C 1
ATOM 6183 O O . GLU A 1 762 ? -19.970 -7.152 -38.448 1.00 90.19 762 GLU A O 1
ATOM 6188 N N . PRO A 1 763 ? -18.376 -8.414 -39.410 1.00 90.25 763 PRO A N 1
ATOM 6189 C CA . PRO A 1 763 ? -17.261 -7.823 -38.662 1.00 90.25 763 PRO A CA 1
ATOM 6190 C C . PRO A 1 763 ? -17.232 -6.291 -38.703 1.00 90.25 763 PRO A C 1
ATOM 6192 O O . PRO A 1 763 ? -16.956 -5.660 -37.686 1.00 90.25 763 PRO A O 1
ATOM 6195 N N . ALA A 1 764 ? -17.573 -5.679 -39.840 1.00 92.00 764 ALA A N 1
ATOM 6196 C CA . ALA A 1 764 ? -17.544 -4.228 -40.004 1.00 92.00 764 ALA A CA 1
ATOM 6197 C C . ALA A 1 764 ? -18.481 -3.477 -39.031 1.00 92.00 764 ALA A C 1
ATOM 6199 O O . ALA A 1 764 ? -18.040 -2.511 -38.414 1.00 92.00 764 ALA A O 1
ATOM 6200 N N . LYS A 1 765 ? -19.699 -3.977 -38.765 1.00 93.50 765 LYS A N 1
ATOM 6201 C CA . LYS A 1 765 ? -20.622 -3.400 -37.758 1.00 93.50 765 LYS A CA 1
ATOM 6202 C C . LYS A 1 765 ? -20.053 -3.448 -36.336 1.00 93.50 765 LYS A C 1
ATOM 6204 O O . LYS A 1 765 ? -20.312 -2.576 -35.502 1.00 93.50 765 LYS A O 1
ATOM 6209 N N . VAL A 1 766 ? -19.264 -4.483 -36.038 1.00 95.19 766 VAL A N 1
ATOM 6210 C CA . VAL A 1 766 ? -18.537 -4.575 -34.766 1.00 95.19 766 VAL A CA 1
ATOM 6211 C C . VAL A 1 766 ? -17.398 -3.555 -34.736 1.00 95.19 766 VAL A C 1
ATOM 6213 O O . VAL A 1 766 ? -17.241 -2.868 -33.730 1.00 95.19 766 VAL A O 1
ATOM 6216 N N . MET A 1 767 ? -16.668 -3.375 -35.838 1.00 96.69 767 MET A N 1
ATOM 6217 C CA . MET A 1 767 ? -15.607 -2.367 -35.935 1.00 96.69 767 MET A CA 1
ATOM 6218 C C . MET A 1 767 ? -16.131 -0.925 -35.843 1.00 96.69 767 MET A C 1
ATOM 6220 O O . MET A 1 767 ? -15.499 -0.111 -35.181 1.00 96.69 767 MET A O 1
ATOM 6224 N N . GLU A 1 768 ? -17.300 -0.594 -36.400 1.00 95.31 768 GLU A N 1
ATOM 6225 C CA . GLU A 1 768 ? -17.983 0.694 -36.155 1.00 95.31 768 GLU A CA 1
ATOM 6226 C C . GLU A 1 768 ? -18.229 0.930 -34.654 1.00 95.31 768 GLU A C 1
ATOM 6228 O O . GLU A 1 768 ? -17.929 1.998 -34.113 1.00 95.31 768 GLU A O 1
ATOM 6233 N N . THR A 1 769 ? -18.731 -0.098 -33.960 1.00 96.38 769 THR A N 1
ATOM 6234 C CA . THR A 1 769 ? -19.007 -0.050 -32.516 1.00 96.38 769 THR A CA 1
ATOM 6235 C C . THR A 1 769 ? -17.721 0.140 -31.705 1.00 96.38 769 THR A C 1
ATOM 6237 O O . THR A 1 769 ? -17.698 0.939 -30.767 1.00 96.38 769 THR A O 1
ATOM 6240 N N . VAL A 1 770 ? -16.636 -0.549 -32.078 1.00 97.75 770 VAL A N 1
ATOM 6241 C CA . VAL A 1 770 ? -15.331 -0.423 -31.412 1.00 97.75 770 VAL A CA 1
ATOM 6242 C C . VAL A 1 770 ? -14.712 0.952 -31.659 1.00 97.75 770 VAL A C 1
ATOM 6244 O O . VAL A 1 770 ? -14.340 1.611 -30.692 1.00 97.75 770 VAL A O 1
ATOM 6247 N N . GLN A 1 771 ? -14.672 1.438 -32.903 1.00 96.31 771 GLN A N 1
ATOM 6248 C CA . GLN A 1 771 ? -14.154 2.773 -33.234 1.00 96.31 771 GLN A CA 1
ATOM 6249 C C . GLN A 1 771 ? -14.858 3.869 -32.417 1.00 96.31 771 GLN A C 1
ATOM 6251 O O . GLN A 1 771 ? -14.199 4.693 -31.781 1.00 96.31 771 GLN A O 1
ATOM 6256 N N . LYS A 1 772 ? -16.195 3.811 -32.322 1.00 96.44 772 LYS A N 1
ATOM 6257 C CA . LYS A 1 772 ? -16.995 4.732 -31.499 1.00 96.44 772 LYS A CA 1
ATOM 6258 C C . LYS A 1 772 ? -16.688 4.645 -29.995 1.00 96.44 772 LYS A C 1
ATOM 6260 O O . LYS A 1 772 ? -16.776 5.652 -29.300 1.00 96.44 772 LYS A O 1
ATOM 6265 N N . PHE A 1 773 ? -16.353 3.464 -29.478 1.00 97.62 773 PHE A N 1
ATOM 6266 C CA . PHE A 1 773 ? -16.030 3.248 -28.062 1.00 97.62 773 PHE A CA 1
ATOM 6267 C C . PHE A 1 773 ? -14.601 3.672 -27.682 1.00 97.62 773 PHE A C 1
ATOM 6269 O O . PHE A 1 773 ? -14.377 4.114 -26.547 1.00 97.62 773 PHE A O 1
ATOM 6276 N N . LEU A 1 774 ? -13.654 3.537 -28.616 1.00 96.25 774 LEU A N 1
ATOM 6277 C CA . LEU A 1 774 ? -12.283 4.038 -28.482 1.00 96.25 774 LEU A CA 1
ATOM 6278 C C . LEU A 1 774 ? -12.211 5.558 -28.680 1.00 96.25 774 LEU A C 1
ATOM 6280 O O . LEU A 1 774 ? -11.375 6.203 -28.057 1.00 96.25 774 LEU A O 1
ATOM 6284 N N . GLY A 1 775 ? -13.115 6.128 -29.484 1.00 94.25 775 GLY A N 1
ATOM 6285 C CA . GLY A 1 775 ? -13.157 7.562 -29.774 1.00 94.25 775 GLY A CA 1
ATOM 6286 C C . GLY A 1 775 ? -12.130 7.999 -30.820 1.00 94.25 775 GLY A C 1
ATOM 6287 O O . GLY A 1 775 ? -11.633 9.118 -30.738 1.00 94.25 775 GLY A O 1
ATOM 6288 N N . VAL A 1 776 ? -11.792 7.121 -31.773 1.00 90.69 776 VAL A N 1
ATOM 6289 C CA . VAL A 1 776 ? -10.848 7.439 -32.860 1.00 90.69 776 VAL A CA 1
ATOM 6290 C C . VAL A 1 776 ? -11.386 8.552 -33.762 1.00 90.69 776 VAL A C 1
ATOM 6292 O O . VAL A 1 776 ? -12.579 8.596 -34.068 1.00 90.69 776 VAL A O 1
ATOM 6295 N N . THR A 1 777 ? -10.495 9.436 -34.209 1.00 87.50 777 THR A N 1
ATOM 6296 C CA . THR A 1 777 ? -10.849 10.575 -35.068 1.00 87.50 777 THR A CA 1
ATOM 6297 C C . THR A 1 777 ? -11.067 10.136 -36.518 1.00 87.50 777 THR A C 1
ATOM 6299 O O . THR A 1 777 ? -12.053 10.529 -37.142 1.00 87.50 777 THR A O 1
ATOM 6302 N N . ASN A 1 778 ? -10.176 9.295 -37.055 1.00 88.25 778 ASN A N 1
ATOM 6303 C CA . ASN A 1 778 ? -10.147 8.929 -38.473 1.00 88.25 778 ASN A CA 1
ATOM 6304 C C . ASN A 1 778 ? -10.951 7.647 -38.763 1.00 88.25 778 ASN A C 1
ATOM 6306 O O . ASN A 1 778 ? -10.385 6.630 -39.154 1.00 88.25 778 ASN A O 1
ATOM 6310 N N . VAL A 1 779 ? -12.273 7.689 -38.566 1.00 90.69 779 VAL A N 1
ATOM 6311 C CA . VAL A 1 779 ? -13.153 6.508 -38.701 1.00 90.69 779 VAL A CA 1
ATOM 6312 C C . VAL A 1 779 ? -13.047 5.850 -40.086 1.00 90.69 779 VAL A C 1
ATOM 6314 O O . VAL A 1 779 ? -13.358 6.460 -41.111 1.00 90.69 779 VAL A O 1
ATOM 6317 N N . ILE A 1 780 ? -12.688 4.565 -40.101 1.00 91.62 780 ILE A N 1
ATOM 6318 C CA . ILE A 1 780 ? -12.630 3.707 -41.287 1.00 91.62 780 ILE A CA 1
ATOM 6319 C C . ILE A 1 780 ? -13.946 2.957 -41.503 1.00 91.62 780 ILE A C 1
ATOM 6321 O O . ILE A 1 780 ? -14.516 2.341 -40.596 1.00 91.62 780 ILE A O 1
ATOM 6325 N N . ASP A 1 781 ? -14.376 2.939 -42.765 1.00 91.69 781 ASP A N 1
ATOM 6326 C CA . ASP A 1 781 ? -15.448 2.081 -43.260 1.00 91.69 781 ASP A CA 1
ATOM 6327 C C . ASP A 1 781 ? -14.920 0.671 -43.577 1.00 91.69 781 ASP A C 1
ATOM 6329 O O . ASP A 1 781 ? -14.494 0.359 -44.695 1.00 91.69 781 ASP A O 1
ATOM 6333 N N . TYR A 1 782 ? -15.003 -0.206 -42.578 1.00 89.94 782 TYR A N 1
ATOM 6334 C CA . TYR A 1 782 ? -14.612 -1.608 -42.698 1.00 89.94 782 TYR A CA 1
ATOM 6335 C C . TYR A 1 782 ? -15.490 -2.422 -43.668 1.00 89.94 782 TYR A C 1
ATOM 6337 O O . TYR A 1 782 ? -15.062 -3.506 -44.061 1.00 89.94 782 TYR A O 1
ATOM 6345 N N . HIS A 1 783 ? -16.662 -1.937 -44.110 1.00 87.81 783 HIS A N 1
ATOM 6346 C CA . HIS A 1 783 ? -17.431 -2.605 -45.172 1.00 87.81 783 HIS A CA 1
ATOM 6347 C C . HIS A 1 783 ? -16.754 -2.467 -46.545 1.00 87.81 783 HIS A C 1
ATOM 6349 O O . HIS A 1 783 ? -16.981 -3.302 -47.419 1.00 87.81 783 HIS A O 1
ATOM 6355 N N . LYS A 1 784 ? -15.897 -1.452 -46.737 1.00 86.00 784 LYS A N 1
ATOM 6356 C CA . LYS A 1 784 ? -15.051 -1.316 -47.936 1.00 86.00 784 LYS A CA 1
ATOM 6357 C C . LYS A 1 784 ? -13.738 -2.098 -47.828 1.00 86.00 784 LYS A C 1
ATOM 6359 O O . LYS A 1 784 ? -13.189 -2.495 -48.851 1.00 86.00 784 LYS A O 1
ATOM 6364 N N . THR A 1 785 ? -13.222 -2.308 -46.614 1.00 81.06 785 THR A N 1
ATOM 6365 C CA . THR A 1 785 ? -11.908 -2.943 -46.380 1.00 81.06 785 THR A CA 1
ATOM 6366 C C . THR A 1 785 ? -11.979 -4.457 -46.145 1.00 81.06 785 THR A C 1
ATOM 6368 O O . THR A 1 785 ? -11.001 -5.155 -46.405 1.00 81.06 785 THR A O 1
ATOM 6371 N N . LEU A 1 786 ? -13.109 -4.982 -45.657 1.00 80.56 786 LEU A N 1
ATOM 6372 C CA . LEU A 1 786 ? -13.318 -6.410 -45.396 1.00 80.56 786 LEU A CA 1
ATOM 6373 C C . LEU A 1 786 ? -14.316 -6.997 -46.402 1.00 80.56 786 LEU A C 1
ATOM 6375 O O . LEU A 1 786 ? -15.515 -6.733 -46.327 1.00 80.56 786 LEU A O 1
ATOM 6379 N N . ALA A 1 787 ? -13.834 -7.835 -47.322 1.00 66.38 787 ALA A N 1
ATOM 6380 C CA . ALA A 1 787 ? -14.707 -8.543 -48.256 1.00 66.38 787 ALA A CA 1
ATOM 6381 C C . ALA A 1 787 ? -15.508 -9.653 -47.536 1.00 66.38 787 ALA A C 1
ATOM 6383 O O . ALA A 1 787 ? -14.912 -10.453 -46.812 1.00 66.38 787 ALA A O 1
ATOM 6384 N N . PRO A 1 788 ? -16.833 -9.761 -47.756 1.00 47.09 788 PRO A N 1
ATOM 6385 C CA . PRO A 1 788 ? -17.676 -10.789 -47.144 1.00 47.09 788 PRO A CA 1
ATOM 6386 C C . PRO A 1 788 ? -17.656 -12.135 -47.894 1.00 47.09 788 PRO A C 1
ATOM 6388 O O . PRO A 1 788 ? -18.488 -12.998 -47.613 1.00 47.09 788 PRO A O 1
ATOM 6391 N N . GLU A 1 789 ? -16.757 -12.334 -48.868 1.00 45.06 789 GLU A N 1
ATOM 6392 C CA . GLU A 1 789 ? -16.677 -13.600 -49.601 1.00 45.06 789 GLU A CA 1
ATOM 6393 C C . GLU A 1 789 ? -16.248 -14.741 -48.673 1.00 45.06 789 GLU A C 1
ATOM 6395 O O . GLU A 1 789 ? -15.144 -14.771 -48.126 1.00 45.06 789 GLU A O 1
ATOM 6400 N N . ALA A 1 790 ? -17.144 -15.711 -48.500 1.00 37.44 790 ALA A N 1
ATOM 6401 C CA . ALA A 1 790 ? -16.860 -16.902 -47.724 1.00 37.44 790 ALA A CA 1
ATOM 6402 C C . ALA A 1 790 ? -15.729 -17.711 -48.378 1.00 37.44 790 ALA A C 1
ATOM 6404 O O . ALA A 1 790 ? -15.738 -17.963 -49.585 1.00 37.44 790 ALA A O 1
ATOM 6405 N N . CYS A 1 791 ? -14.793 -18.201 -47.560 1.00 39.53 791 CYS A N 1
ATOM 6406 C CA . CYS A 1 791 ? -13.750 -19.143 -47.978 1.00 39.53 791 CYS A CA 1
ATOM 6407 C C . CYS A 1 791 ? -14.356 -20.550 -48.187 1.00 39.53 791 CYS A C 1
ATOM 6409 O O . CYS A 1 791 ? -14.056 -21.506 -47.476 1.00 39.53 791 CYS A O 1
ATOM 6411 N N . SER A 1 792 ? -15.307 -20.648 -49.121 1.00 32.16 792 SER A N 1
ATOM 6412 C CA . SER A 1 792 ? -16.218 -21.779 -49.316 1.00 32.16 792 SER A CA 1
ATOM 6413 C C . SER A 1 792 ? -16.229 -22.270 -50.767 1.00 32.16 792 SER A C 1
ATOM 6415 O O . SER A 1 792 ? -17.282 -22.555 -51.339 1.00 32.16 792 SER A O 1
ATOM 6417 N N . ARG A 1 793 ? -15.043 -22.397 -51.370 1.00 30.00 793 ARG A N 1
ATOM 6418 C CA . ARG A 1 793 ? -14.826 -23.210 -52.575 1.00 30.00 793 ARG A CA 1
ATOM 6419 C C . ARG A 1 793 ? -13.859 -24.343 -52.260 1.00 30.00 793 ARG A C 1
ATOM 6421 O O . ARG A 1 793 ? -12.661 -24.243 -52.483 1.00 30.00 793 ARG A O 1
ATOM 6428 N N . GLY A 1 794 ? -14.411 -25.435 -51.739 1.00 34.22 794 GLY A N 1
ATOM 6429 C CA . GLY A 1 794 ? -13.689 -26.694 -51.607 1.00 34.22 794 GLY A CA 1
ATOM 6430 C C . GLY A 1 794 ? -13.495 -27.363 -52.968 1.00 34.22 794 GLY A C 1
ATOM 6431 O O . GLY A 1 794 ? -14.411 -28.013 -53.473 1.00 34.22 794 GLY A O 1
ATOM 6432 N N . ARG A 1 795 ? -12.305 -27.197 -53.546 1.00 28.14 795 ARG A N 1
ATOM 6433 C CA . ARG A 1 795 ? -11.611 -28.139 -54.440 1.00 28.14 795 ARG A CA 1
ATOM 6434 C C . ARG A 1 795 ? -10.155 -27.678 -54.575 1.00 28.14 795 ARG A C 1
ATOM 6436 O O . ARG A 1 795 ? -9.887 -26.501 -54.375 1.00 28.14 795 ARG A O 1
ATOM 6443 N N . GLU A 1 796 ? -9.255 -28.619 -54.859 1.00 26.17 796 GLU A N 1
ATOM 6444 C CA . GLU A 1 796 ? -7.797 -28.405 -54.946 1.00 26.17 796 GLU A CA 1
ATOM 6445 C C . GLU A 1 796 ? -7.156 -27.877 -53.647 1.00 26.17 796 GLU A C 1
ATOM 6447 O O . GLU A 1 796 ? -6.784 -26.714 -53.489 1.00 26.17 796 GLU A O 1
ATOM 6452 N N . VAL A 1 797 ? -6.973 -28.809 -52.707 1.00 32.97 797 VAL A N 1
ATOM 6453 C CA . VAL A 1 797 ? -5.858 -28.728 -51.753 1.00 32.97 797 VAL A CA 1
ATOM 6454 C C . VAL A 1 797 ? -4.566 -28.828 -52.571 1.00 32.97 797 VAL A C 1
ATOM 6456 O O . VAL A 1 797 ? -4.441 -29.795 -53.311 1.00 32.97 797 VAL A O 1
ATOM 6459 N N . ASP A 1 798 ? -3.703 -27.802 -52.478 1.00 26.19 798 ASP A N 1
ATOM 6460 C CA . ASP A 1 798 ? -2.227 -27.798 -52.684 1.00 26.19 798 ASP A CA 1
ATOM 6461 C C . ASP A 1 798 ? -1.677 -26.411 -53.108 1.00 26.19 798 ASP A C 1
ATOM 6463 O O . ASP A 1 798 ? -0.481 -26.145 -53.007 1.00 26.19 798 ASP A O 1
ATOM 6467 N N . ALA A 1 799 ? -2.531 -25.456 -53.497 1.00 25.77 799 ALA A N 1
ATOM 6468 C CA . ALA A 1 799 ? -2.103 -24.192 -54.122 1.00 25.77 799 ALA A CA 1
ATOM 6469 C C . ALA A 1 799 ? -1.781 -23.000 -53.175 1.00 25.77 799 ALA A C 1
ATOM 6471 O O . ALA A 1 799 ? -1.814 -21.850 -53.618 1.00 25.77 799 ALA A O 1
ATOM 6472 N N . CYS A 1 800 ? -1.493 -23.213 -51.879 1.00 25.59 800 CYS A N 1
ATOM 6473 C CA . CYS A 1 800 ? -1.274 -22.098 -50.929 1.00 25.59 800 CYS A CA 1
ATOM 6474 C C . CYS A 1 800 ? -0.176 -22.310 -49.858 1.00 25.59 800 CYS A C 1
ATOM 6476 O O . CYS A 1 800 ? -0.215 -21.671 -48.805 1.00 25.59 800 CYS A O 1
ATOM 6478 N N . LEU A 1 801 ? 0.822 -23.169 -50.102 1.00 25.33 801 LEU A N 1
ATOM 6479 C CA . LEU A 1 801 ? 1.980 -23.293 -49.202 1.00 25.33 801 LEU A CA 1
ATOM 6480 C C . LEU A 1 801 ? 3.293 -23.570 -49.958 1.00 25.33 801 LEU A C 1
ATOM 6482 O O . LEU A 1 801 ? 3.673 -24.719 -50.156 1.00 25.33 801 LEU A O 1
ATOM 6486 N N . ALA A 1 802 ? 4.013 -22.512 -50.340 1.00 21.88 802 ALA A N 1
ATOM 6487 C CA . ALA A 1 802 ? 5.374 -22.615 -50.869 1.00 21.88 802 ALA A CA 1
ATOM 6488 C C . ALA A 1 802 ? 6.239 -21.406 -50.461 1.00 21.88 802 ALA A C 1
ATOM 6490 O O . ALA A 1 802 ? 5.769 -20.272 -50.477 1.00 21.88 802 ALA A O 1
ATOM 6491 N N . GLN A 1 803 ? 7.503 -21.694 -50.129 1.00 24.50 803 GLN A N 1
ATOM 6492 C CA . GLN A 1 803 ? 8.627 -20.775 -49.878 1.00 24.50 803 GLN A CA 1
ATOM 6493 C C . GLN A 1 803 ? 8.470 -19.674 -48.808 1.00 24.50 803 GLN A C 1
ATOM 6495 O O . GLN A 1 803 ? 8.076 -18.539 -49.065 1.00 24.50 803 GLN A O 1
ATOM 6500 N N . MET A 1 804 ? 9.005 -19.982 -47.621 1.00 24.72 804 MET A N 1
ATOM 6501 C CA . MET A 1 804 ? 9.816 -19.012 -46.881 1.00 24.72 804 MET A CA 1
ATOM 6502 C C . MET A 1 804 ? 11.170 -18.826 -47.585 1.00 24.72 804 MET A C 1
ATOM 6504 O O . MET A 1 804 ? 11.832 -19.820 -47.867 1.00 24.72 804 MET A O 1
ATOM 6508 N N . LEU A 1 805 ? 11.622 -17.580 -47.736 1.00 23.31 805 LEU A N 1
ATOM 6509 C CA . LEU A 1 805 ? 13.011 -17.157 -47.498 1.00 23.31 805 LEU A CA 1
ATOM 6510 C C . LEU A 1 805 ? 12.948 -15.754 -46.862 1.00 23.31 805 LEU A C 1
ATOM 6512 O O . LEU A 1 805 ? 12.099 -14.945 -47.234 1.00 23.31 805 LEU A O 1
ATOM 6516 N N . GLY A 1 806 ? 13.757 -15.499 -45.831 1.00 28.92 806 GLY A N 1
ATOM 6517 C CA . GLY A 1 806 ? 13.520 -14.394 -44.893 1.00 28.92 806 GLY A CA 1
ATOM 6518 C C . GLY A 1 806 ? 14.114 -13.042 -45.305 1.00 28.92 806 GLY A C 1
ATOM 6519 O O . GLY A 1 806 ? 15.325 -12.920 -45.448 1.00 28.92 806 GLY A O 1
ATOM 6520 N N . VAL A 1 807 ? 13.266 -12.010 -45.394 1.00 23.16 807 VAL A N 1
ATOM 6521 C CA . VAL A 1 807 ? 13.630 -10.578 -45.470 1.00 23.16 807 VAL A CA 1
ATOM 6522 C C . VAL A 1 807 ? 12.566 -9.777 -44.689 1.00 23.16 807 VAL A C 1
ATOM 6524 O O . VAL A 1 807 ? 11.384 -10.116 -44.794 1.00 23.16 807 VAL A O 1
ATOM 6527 N N . PRO A 1 808 ? 12.917 -8.751 -43.883 1.00 23.50 808 PRO A N 1
ATOM 6528 C CA . PRO A 1 808 ? 11.943 -8.021 -43.065 1.00 23.50 808 PRO A CA 1
ATOM 6529 C C . PRO A 1 808 ? 10.971 -7.144 -43.874 1.00 23.50 808 PRO A C 1
ATOM 6531 O O . PRO A 1 808 ? 11.318 -6.554 -44.897 1.00 23.50 808 PRO A O 1
ATOM 6534 N N . LEU A 1 809 ? 9.746 -7.008 -43.355 1.00 25.34 809 LEU A N 1
ATOM 6535 C CA . LEU A 1 809 ? 8.679 -6.176 -43.917 1.00 25.34 809 LEU A CA 1
ATOM 6536 C C . LEU A 1 809 ? 9.004 -4.675 -43.812 1.00 25.34 809 LEU A C 1
ATOM 6538 O O . LEU A 1 809 ? 9.009 -4.110 -42.720 1.00 25.34 809 LEU A O 1
ATOM 6542 N N . ARG A 1 810 ? 9.165 -4.006 -44.960 1.00 21.81 810 ARG A N 1
ATOM 6543 C CA . ARG A 1 810 ? 8.969 -2.553 -45.091 1.00 21.81 810 ARG A CA 1
ATOM 6544 C C . ARG A 1 810 ? 7.636 -2.290 -45.785 1.00 21.81 810 ARG A C 1
ATOM 6546 O O . ARG A 1 810 ? 7.411 -2.793 -46.883 1.00 21.81 810 ARG A O 1
ATOM 6553 N N . PHE A 1 811 ? 6.783 -1.468 -45.178 1.00 26.44 811 PHE A N 1
ATOM 6554 C CA . PHE A 1 811 ? 5.656 -0.863 -45.889 1.00 26.44 811 PHE A CA 1
ATOM 6555 C C . PHE A 1 811 ? 6.177 0.248 -46.805 1.00 26.44 811 PHE A C 1
ATOM 6557 O O . PHE A 1 811 ? 7.034 1.036 -46.405 1.00 26.44 811 PHE A O 1
ATOM 6564 N N . LEU A 1 812 ? 5.666 0.298 -48.035 1.00 23.14 812 LEU A N 1
ATOM 6565 C CA . LEU A 1 812 ? 6.059 1.279 -49.042 1.00 23.14 812 LEU A CA 1
ATOM 6566 C C . LEU A 1 812 ? 4.875 2.219 -49.286 1.00 23.14 812 LEU A C 1
ATOM 6568 O O . LEU A 1 812 ? 3.826 1.788 -49.762 1.00 23.14 812 LEU A O 1
ATOM 6572 N N . PHE A 1 813 ? 5.032 3.490 -48.918 1.00 23.88 813 PHE A N 1
ATOM 6573 C CA . PHE A 1 813 ? 4.054 4.530 -49.234 1.00 23.88 813 PHE A CA 1
ATOM 6574 C C . PHE A 1 813 ? 4.134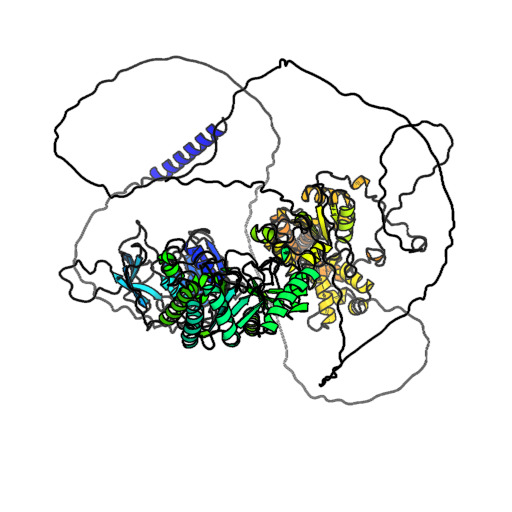 4.894 -50.720 1.00 23.88 813 PHE A C 1
ATOM 6576 O O . PHE A 1 813 ? 5.221 4.941 -51.295 1.00 23.88 813 PHE A O 1
ATOM 6583 N N . VAL A 1 814 ? 2.987 5.225 -51.315 1.00 24.75 814 VAL A N 1
ATOM 6584 C CA . VAL A 1 814 ? 2.903 5.872 -52.630 1.00 24.75 814 VAL A CA 1
ATOM 6585 C C . VAL A 1 814 ? 2.189 7.204 -52.442 1.00 24.75 814 VAL A C 1
ATOM 6587 O O . VAL A 1 814 ? 1.031 7.239 -52.031 1.00 24.75 814 VAL A O 1
ATOM 6590 N N . THR A 1 815 ? 2.888 8.303 -52.715 1.00 22.31 815 THR A N 1
ATOM 6591 C CA . THR A 1 815 ? 2.303 9.645 -52.783 1.00 22.31 815 THR A CA 1
ATOM 6592 C C . THR A 1 815 ? 1.716 9.902 -54.177 1.00 22.31 815 THR A C 1
ATOM 6594 O O . THR A 1 815 ? 2.240 9.381 -55.163 1.00 22.31 815 THR A O 1
ATOM 6597 N N . PRO A 1 816 ? 0.640 10.699 -54.298 1.00 30.28 816 PRO A N 1
ATOM 6598 C CA . PRO A 1 816 ? 0.095 11.078 -55.595 1.00 30.28 816 PRO A CA 1
ATOM 6599 C C . PRO A 1 816 ? 0.903 12.228 -56.216 1.00 30.28 816 PRO A C 1
ATOM 6601 O O . PRO A 1 816 ? 1.153 13.241 -55.564 1.00 30.28 816 PRO A O 1
ATOM 6604 N N . THR A 1 817 ? 1.254 12.099 -57.494 1.00 25.73 817 THR A N 1
ATOM 6605 C CA . THR A 1 817 ? 1.719 13.203 -58.350 1.00 25.73 817 THR A CA 1
ATOM 6606 C C . THR A 1 817 ? 1.001 13.168 -59.699 1.00 25.73 817 THR A C 1
ATOM 6608 O O . THR A 1 817 ? 0.351 12.184 -60.054 1.00 25.73 817 THR A O 1
ATOM 6611 N N . GLU A 1 818 ? 1.011 14.303 -60.395 1.00 26.69 818 GLU A N 1
ATOM 6612 C CA . GLU A 1 818 ? -0.036 14.656 -61.354 1.00 26.69 818 GLU A CA 1
ATOM 6613 C C . GLU A 1 818 ? 0.167 14.137 -62.789 1.00 26.69 818 GLU A C 1
ATOM 6615 O O . GLU A 1 818 ? 1.275 13.891 -63.257 1.00 26.69 818 GLU A O 1
ATOM 6620 N N . GLY A 1 819 ? -0.977 14.040 -63.473 1.00 29.72 819 GLY A N 1
ATOM 6621 C CA . GLY A 1 819 ? -1.222 13.915 -64.911 1.00 29.72 819 GLY A CA 1
ATOM 6622 C C . GLY A 1 819 ? -0.062 13.875 -65.914 1.00 29.72 819 GLY A C 1
ATOM 6623 O O . GLY A 1 819 ? 0.639 14.858 -66.136 1.00 29.72 819 GLY A O 1
ATOM 6624 N N . LEU A 1 820 ? -0.076 12.818 -66.732 1.00 24.80 820 LEU A N 1
ATOM 6625 C CA . LEU A 1 820 ? 0.237 12.915 -68.160 1.00 24.80 820 LEU A CA 1
ATOM 6626 C C . LEU A 1 820 ? -0.642 11.940 -68.959 1.00 24.80 820 LEU A C 1
ATOM 6628 O O . LEU A 1 820 ? -0.887 10.814 -68.534 1.00 24.80 820 LEU A O 1
ATOM 6632 N N . SER A 1 821 ? -1.139 12.387 -70.113 1.00 26.75 821 SER A N 1
ATOM 6633 C CA . SER A 1 821 ? -2.016 11.606 -70.993 1.00 26.75 821 SER A CA 1
ATOM 6634 C C . SER A 1 821 ? -1.213 10.936 -72.104 1.00 26.75 821 SER A C 1
ATOM 6636 O O . SER A 1 821 ? -0.600 11.639 -72.904 1.00 26.75 821 SER A O 1
ATOM 6638 N N . PHE A 1 822 ? -1.321 9.613 -72.236 1.00 24.16 822 PHE A N 1
ATOM 6639 C CA . PHE A 1 822 ? -1.035 8.905 -73.487 1.00 24.16 822 PHE A CA 1
ATOM 6640 C C . PHE A 1 822 ? -2.080 7.816 -73.751 1.00 24.16 822 PHE A C 1
ATOM 6642 O O . PHE A 1 822 ? -2.644 7.234 -72.824 1.00 24.16 822 PHE A O 1
ATOM 6649 N N . SER A 1 823 ? -2.384 7.594 -75.028 1.00 24.39 823 SER A N 1
ATOM 6650 C CA . SER A 1 823 ? -3.552 6.842 -75.487 1.00 24.39 823 SER A CA 1
ATOM 6651 C C . SER A 1 823 ? -3.215 5.441 -76.007 1.00 24.39 823 SER A C 1
ATOM 6653 O O . SER A 1 823 ? -2.181 5.237 -76.631 1.00 24.39 823 SER A O 1
ATOM 6655 N N . ALA A 1 824 ? -4.174 4.527 -75.806 1.00 25.98 824 ALA A N 1
ATOM 6656 C CA . ALA A 1 824 ? -4.309 3.196 -76.411 1.00 25.98 824 ALA A CA 1
ATOM 6657 C C . ALA A 1 824 ? -3.154 2.185 -76.223 1.00 25.98 824 ALA A C 1
ATOM 6659 O O . ALA A 1 824 ? -2.065 2.370 -76.734 1.00 25.98 824 ALA A O 1
ATOM 6660 N N . TRP A 1 825 ? -3.457 1.046 -75.590 1.00 22.56 825 TRP A N 1
ATOM 6661 C CA . TRP A 1 825 ? -3.326 -0.329 -76.127 1.00 22.56 825 TRP A CA 1
ATOM 6662 C C . TRP A 1 825 ? -3.996 -1.282 -75.101 1.00 22.56 825 TRP A C 1
ATOM 6664 O O . TRP A 1 825 ? -3.821 -1.083 -73.898 1.00 22.56 825 TRP A O 1
ATOM 6674 N N . PRO A 1 826 ? -4.824 -2.268 -75.505 1.00 27.97 826 PRO A N 1
ATOM 6675 C CA . PRO A 1 826 ? -5.641 -3.033 -74.556 1.00 27.97 826 PRO A CA 1
ATOM 6676 C C . PRO A 1 826 ? -4.877 -4.197 -73.896 1.00 27.97 826 PRO A C 1
ATOM 6678 O O . PRO A 1 826 ? -4.569 -5.193 -74.544 1.00 27.97 826 PRO A O 1
ATOM 6681 N N . GLY A 1 827 ? -4.646 -4.113 -72.581 1.00 23.61 827 GLY A N 1
ATOM 6682 C CA . GLY A 1 827 ? -4.083 -5.208 -71.779 1.00 23.61 827 GLY A CA 1
ATOM 6683 C C . GLY A 1 827 ? -4.412 -5.072 -70.289 1.00 23.61 827 GLY A C 1
ATOM 6684 O O . GLY A 1 827 ? -3.863 -4.214 -69.603 1.00 23.61 827 GLY A O 1
ATOM 6685 N N . GLN A 1 828 ? -5.318 -5.910 -69.775 1.00 23.86 828 GLN A N 1
ATOM 6686 C CA . GLN A 1 828 ? -5.780 -5.851 -68.381 1.00 23.86 828 GLN A CA 1
ATOM 6687 C C . GLN A 1 828 ? -4.778 -6.480 -67.397 1.00 23.86 828 GLN A C 1
ATOM 6689 O O . GLN A 1 828 ? -4.946 -7.619 -66.965 1.00 23.86 828 GLN A O 1
ATOM 6694 N N . TYR A 1 829 ? -3.782 -5.709 -66.961 1.00 21.19 829 TYR A N 1
ATOM 6695 C CA . TYR A 1 829 ? -3.018 -6.032 -65.751 1.00 21.19 829 TYR A CA 1
ATOM 6696 C C . TYR A 1 829 ? -3.763 -5.550 -64.497 1.00 21.19 829 TYR A C 1
ATOM 6698 O O . TYR A 1 829 ? -3.441 -4.517 -63.913 1.00 21.19 829 TYR A O 1
ATOM 6706 N N . PHE A 1 830 ? -4.766 -6.319 -64.062 1.00 21.41 830 PHE A N 1
ATOM 6707 C CA . PHE A 1 830 ? -5.312 -6.171 -62.712 1.00 21.41 830 PHE A CA 1
ATOM 6708 C C . PHE A 1 830 ? -4.250 -6.594 -61.688 1.00 21.41 830 PHE A C 1
ATOM 6710 O O . PHE A 1 830 ? -3.917 -7.774 -61.574 1.00 21.41 830 PHE A O 1
ATOM 6717 N N . ALA A 1 831 ? -3.727 -5.636 -60.921 1.00 21.52 831 ALA A N 1
ATOM 6718 C CA . ALA A 1 831 ? -2.848 -5.919 -59.792 1.00 21.52 831 ALA A CA 1
ATOM 6719 C C . ALA A 1 831 ? -3.651 -6.609 -58.674 1.00 21.52 831 ALA A C 1
ATOM 6721 O O . ALA A 1 831 ? -4.387 -5.965 -57.927 1.00 21.52 831 ALA A O 1
ATOM 6722 N N . VAL A 1 832 ? -3.541 -7.938 -58.581 1.00 22.66 832 VAL A N 1
ATOM 6723 C CA . VAL A 1 832 ? -4.304 -8.742 -57.615 1.00 22.66 832 VAL A CA 1
ATOM 6724 C C . VAL A 1 832 ? -3.773 -8.524 -56.196 1.00 22.66 832 VAL A C 1
ATOM 6726 O O . VAL A 1 832 ? -2.847 -9.202 -55.747 1.00 22.66 832 VAL A O 1
ATOM 6729 N N . LEU A 1 833 ? -4.414 -7.613 -55.462 1.00 23.88 833 LEU A N 1
ATOM 6730 C CA . LEU A 1 833 ? -4.337 -7.539 -54.002 1.00 23.88 833 LEU A CA 1
ATOM 6731 C C . LEU A 1 833 ? -4.932 -8.826 -53.408 1.00 23.88 833 LEU A C 1
ATOM 6733 O O . LEU A 1 833 ? -6.136 -8.928 -53.180 1.00 23.88 833 LEU A O 1
ATOM 6737 N N . ARG A 1 834 ? -4.089 -9.846 -53.203 1.00 27.19 834 ARG A N 1
ATOM 6738 C CA . ARG A 1 834 ? -4.507 -11.135 -52.632 1.00 27.19 834 ARG A CA 1
ATOM 6739 C C . ARG A 1 834 ? -5.047 -10.951 -51.213 1.00 27.19 834 ARG A C 1
ATOM 6741 O O . ARG A 1 834 ? -4.373 -10.379 -50.358 1.00 27.19 834 ARG A O 1
ATOM 6748 N N . PHE A 1 835 ? -6.221 -11.521 -50.945 1.00 31.64 835 PHE A N 1
ATOM 6749 C CA . PHE A 1 835 ? -6.792 -11.589 -49.602 1.00 31.64 835 PHE A CA 1
ATOM 6750 C C . PHE A 1 835 ? -5.840 -12.299 -48.631 1.00 31.64 835 PHE A C 1
ATOM 6752 O O . PHE A 1 835 ? -5.469 -13.456 -48.835 1.00 31.64 835 PHE A O 1
ATOM 6759 N N . ARG A 1 836 ? -5.469 -11.620 -47.541 1.00 34.41 836 ARG A N 1
ATOM 6760 C CA . ARG A 1 836 ? -4.651 -12.201 -46.469 1.00 34.41 836 ARG A CA 1
ATOM 6761 C C . ARG A 1 836 ? -5.546 -12.952 -45.481 1.00 34.41 836 ARG A C 1
ATOM 6763 O O . ARG A 1 836 ? -5.874 -12.441 -44.414 1.00 34.41 836 ARG A O 1
ATOM 6770 N N . CYS A 1 837 ? -5.968 -14.156 -45.861 1.00 44.97 837 CYS A N 1
ATOM 6771 C CA . CYS A 1 837 ? -6.710 -15.053 -44.975 1.00 44.97 837 CYS A CA 1
ATOM 6772 C C . CYS A 1 837 ? -5.904 -15.392 -43.704 1.00 44.97 837 CYS A C 1
ATOM 6774 O O . CYS A 1 837 ? -4.671 -15.349 -43.699 1.00 44.97 837 CYS A O 1
ATOM 6776 N N . TYR A 1 838 ? -6.604 -15.740 -42.620 1.00 47.66 838 TYR A N 1
ATOM 6777 C CA . TYR A 1 838 ? -5.971 -16.148 -41.363 1.00 47.66 838 TYR A CA 1
ATOM 6778 C C . TYR A 1 838 ? -5.084 -17.387 -41.549 1.00 47.66 838 TYR A C 1
ATOM 6780 O O . TYR A 1 838 ? -5.432 -18.292 -42.305 1.00 47.66 838 TYR A O 1
ATOM 6788 N N . GLY A 1 839 ? -3.982 -17.469 -40.798 1.00 42.06 839 GLY A N 1
ATOM 6789 C CA . GLY A 1 839 ? -3.127 -18.658 -40.794 1.00 42.06 839 GLY A CA 1
ATOM 6790 C C . GLY A 1 839 ? -3.880 -19.923 -40.358 1.00 42.06 839 GLY A C 1
ATOM 6791 O O . GLY A 1 839 ? -4.801 -19.859 -39.538 1.00 42.06 839 GLY A O 1
ATOM 6792 N N . ASN A 1 840 ? -3.448 -21.078 -40.877 1.00 38.56 840 ASN A N 1
ATOM 6793 C CA . ASN A 1 840 ? -4.140 -22.379 -40.817 1.00 38.56 840 ASN A CA 1
ATOM 6794 C C . ASN A 1 840 ? -4.689 -22.783 -39.427 1.00 38.56 840 ASN A C 1
ATOM 6796 O O . ASN A 1 840 ? -5.706 -23.473 -39.334 1.00 38.56 840 ASN A O 1
ATOM 6800 N N . HIS A 1 841 ? -4.052 -22.331 -38.342 1.00 39.94 841 HIS A N 1
ATOM 6801 C CA . HIS A 1 841 ? -4.430 -22.616 -36.952 1.00 39.94 841 HIS A CA 1
ATOM 6802 C C . HIS A 1 841 ? -5.684 -21.867 -36.458 1.00 39.94 841 HIS A C 1
ATOM 6804 O O . HIS A 1 841 ? -6.308 -22.307 -35.494 1.00 39.94 841 HIS A O 1
ATOM 6810 N N . CYS A 1 842 ? -6.083 -20.755 -37.090 1.00 42.69 842 CYS A N 1
ATOM 6811 C CA . CYS A 1 842 ? -7.238 -19.970 -36.632 1.00 42.69 842 CYS A CA 1
ATOM 6812 C C . CYS A 1 842 ? -8.574 -20.701 -36.838 1.00 42.69 842 CYS A C 1
ATOM 6814 O O . CYS A 1 842 ? -9.423 -20.661 -35.948 1.00 42.69 842 CYS A O 1
ATOM 6816 N N . TRP A 1 843 ? -8.747 -21.377 -37.982 1.00 40.41 843 TRP A N 1
ATOM 6817 C CA . TRP A 1 843 ? -9.994 -22.078 -38.332 1.00 40.41 843 TRP A CA 1
ATOM 6818 C C . TRP A 1 843 ? -9.814 -23.388 -39.123 1.00 40.41 843 TRP A C 1
ATOM 6820 O O . TRP A 1 843 ? -10.751 -24.177 -39.181 1.00 40.41 843 TRP A O 1
ATOM 6830 N N . GLN A 1 844 ? -8.657 -23.655 -39.742 1.00 34.50 844 GLN A N 1
ATOM 6831 C CA . GLN A 1 844 ? -8.607 -24.532 -40.926 1.00 34.50 844 GLN A CA 1
ATOM 6832 C C . GLN A 1 844 ? -8.098 -25.965 -40.684 1.00 34.50 844 GLN A C 1
ATOM 6834 O O . GLN A 1 844 ? -8.254 -26.813 -41.558 1.00 34.50 844 GLN A O 1
ATOM 6839 N N . ARG A 1 845 ? -7.580 -26.286 -39.487 1.00 32.59 845 ARG A N 1
ATOM 6840 C CA . ARG A 1 845 ? -7.419 -27.687 -39.026 1.00 32.59 845 ARG A CA 1
ATOM 6841 C C . ARG A 1 845 ? -8.651 -28.259 -38.313 1.00 32.59 845 ARG A C 1
ATOM 6843 O O . ARG A 1 845 ? -8.678 -29.454 -38.034 1.00 32.59 845 ARG A O 1
ATOM 6850 N N . THR A 1 846 ? -9.680 -27.449 -38.056 1.00 37.53 846 THR A N 1
ATOM 6851 C CA . THR A 1 846 ? -10.884 -27.895 -37.343 1.00 37.53 846 THR A CA 1
ATOM 6852 C C . THR A 1 846 ? -12.119 -27.759 -38.222 1.00 37.53 846 THR A C 1
ATOM 6854 O O . THR A 1 846 ? -12.808 -26.740 -38.200 1.00 37.53 846 THR A O 1
ATOM 6857 N N . ILE A 1 847 ? -12.466 -28.834 -38.934 1.00 36.34 847 ILE A N 1
ATOM 6858 C CA . ILE A 1 847 ? -13.839 -29.021 -39.415 1.00 36.34 847 ILE A CA 1
ATOM 6859 C C . ILE A 1 847 ? -14.712 -29.207 -38.167 1.00 36.34 847 ILE A C 1
ATOM 6861 O O . ILE A 1 847 ? -14.799 -30.296 -37.601 1.00 36.34 847 ILE A O 1
ATOM 6865 N N . CYS A 1 848 ? -15.296 -28.110 -37.683 1.00 39.53 848 CYS A N 1
ATOM 6866 C CA . CYS A 1 848 ? -16.155 -28.097 -36.504 1.00 39.53 848 CYS A CA 1
ATOM 6867 C C . CYS A 1 848 ? -17.491 -28.788 -36.804 1.00 39.53 848 CYS A C 1
ATOM 6869 O O . CYS A 1 848 ? -18.496 -28.126 -37.065 1.00 39.53 848 CYS A O 1
ATOM 6871 N N . ALA A 1 849 ? -17.514 -30.119 -36.713 1.00 47.03 849 ALA A N 1
ATOM 6872 C CA . ALA A 1 849 ? -18.752 -30.843 -36.460 1.00 47.03 849 ALA A CA 1
ATOM 6873 C C . ALA A 1 849 ? -19.445 -30.214 -35.239 1.00 47.03 849 ALA A C 1
ATOM 6875 O O . ALA A 1 849 ? -18.791 -29.921 -34.237 1.00 47.03 849 ALA A O 1
ATOM 6876 N N . HIS A 1 850 ? -20.752 -29.963 -35.309 1.00 55.78 850 HIS A N 1
ATOM 6877 C CA . HIS A 1 850 ? -21.461 -29.409 -34.156 1.00 55.78 850 HIS A CA 1
ATOM 6878 C C . HIS A 1 850 ? -21.386 -30.378 -32.962 1.00 55.78 850 HIS A C 1
ATOM 6880 O O . HIS A 1 850 ? -21.438 -31.595 -33.167 1.00 55.78 850 HIS A O 1
ATOM 6886 N N . PRO A 1 851 ? -21.291 -29.872 -31.715 1.00 59.69 851 PRO A N 1
ATOM 6887 C CA . PRO A 1 851 ? -21.295 -30.732 -30.539 1.00 59.69 851 PRO A CA 1
ATOM 6888 C C . PRO A 1 851 ? -22.562 -31.595 -30.527 1.00 59.69 851 PRO A C 1
ATOM 6890 O O . PRO A 1 851 ? -23.668 -31.089 -30.734 1.00 59.69 851 PRO A O 1
ATOM 6893 N N . VAL A 1 852 ? -22.376 -32.899 -30.288 1.00 73.19 852 VAL A N 1
ATOM 6894 C CA . VAL A 1 852 ? -23.430 -33.930 -30.299 1.00 73.19 852 VAL A CA 1
ATOM 6895 C C . VAL A 1 852 ? -24.657 -33.450 -29.504 1.00 73.19 852 VAL A C 1
ATOM 6897 O O . VAL A 1 852 ? -24.465 -32.885 -28.423 1.00 73.19 852 VAL A O 1
ATOM 6900 N N . PRO A 1 853 ? -25.907 -33.674 -29.965 1.00 75.19 853 PRO A N 1
ATOM 6901 C CA . PRO A 1 853 ? -27.103 -33.115 -29.325 1.00 75.19 853 PRO A CA 1
ATOM 6902 C C . PRO A 1 853 ? -27.195 -33.323 -27.803 1.00 75.19 853 PRO A C 1
ATOM 6904 O O . PRO A 1 853 ? -27.551 -32.379 -27.097 1.00 75.19 853 PRO A O 1
ATOM 6907 N N . CYS A 1 854 ? -26.781 -34.490 -27.281 1.00 80.25 854 CYS A N 1
ATOM 6908 C CA . CYS A 1 854 ? -26.684 -34.742 -25.834 1.00 80.25 854 CYS A CA 1
ATOM 6909 C C . CYS A 1 854 ? -25.772 -33.722 -25.114 1.00 80.25 854 CYS A C 1
ATOM 6911 O O . CYS A 1 854 ? -26.155 -33.160 -24.089 1.00 80.25 854 CYS A O 1
ATOM 6913 N N . SER A 1 855 ? -24.588 -33.424 -25.666 1.00 88.94 855 SER A N 1
ATOM 6914 C CA . SER A 1 855 ? -23.652 -32.428 -25.119 1.00 88.94 855 SER A CA 1
ATOM 6915 C C . SER A 1 855 ? -24.201 -31.006 -25.183 1.00 88.94 855 SER A C 1
ATOM 6917 O O . SER A 1 855 ? -24.007 -30.235 -24.247 1.00 88.94 855 SER A O 1
ATOM 6919 N N . ARG A 1 856 ? -24.890 -30.638 -26.273 1.00 86.62 856 ARG A N 1
ATOM 6920 C CA . ARG A 1 856 ? -25.445 -29.283 -26.414 1.00 86.62 856 ARG A CA 1
ATOM 6921 C C . ARG A 1 856 ? -26.595 -29.033 -25.435 1.00 86.62 856 ARG A C 1
ATOM 6923 O O . ARG A 1 856 ? -26.659 -27.949 -24.864 1.00 86.62 856 ARG A O 1
ATOM 6930 N N . ALA A 1 857 ? -27.455 -30.028 -25.208 1.00 86.50 857 ALA A N 1
ATOM 6931 C CA . ALA A 1 857 ? -28.503 -29.952 -24.191 1.00 86.50 857 ALA A CA 1
ATOM 6932 C C . ALA A 1 857 ? -27.907 -29.796 -22.780 1.00 86.50 857 ALA A C 1
ATOM 6934 O O . ALA A 1 857 ? -28.248 -28.844 -22.082 1.00 86.50 857 ALA A O 1
ATOM 6935 N N . PHE A 1 858 ? -26.946 -30.655 -22.412 1.00 92.31 858 PHE A N 1
ATOM 6936 C CA . PHE A 1 858 ? -26.248 -30.590 -21.123 1.00 92.31 858 PHE A CA 1
ATOM 6937 C C . PHE A 1 858 ? -25.626 -29.209 -20.858 1.00 92.31 858 PHE A C 1
ATOM 6939 O O . PHE A 1 858 ? -25.846 -28.627 -19.800 1.00 92.31 858 PHE A O 1
ATOM 6946 N N . LEU A 1 859 ? -24.893 -28.644 -21.827 1.00 93.31 859 LEU A N 1
ATOM 6947 C CA . LEU A 1 859 ? -24.226 -27.348 -21.645 1.00 93.31 859 LEU A CA 1
ATOM 6948 C C . LEU A 1 859 ? -25.193 -26.167 -21.602 1.00 93.31 859 LEU A C 1
ATOM 6950 O O . LEU A 1 859 ? -24.949 -25.224 -20.853 1.00 93.31 859 LEU A O 1
ATOM 6954 N N . ARG A 1 860 ? -26.290 -26.201 -22.368 1.00 90.31 860 ARG A N 1
ATOM 6955 C CA . ARG A 1 860 ? -27.330 -25.167 -22.289 1.00 90.31 860 ARG A CA 1
ATOM 6956 C C . ARG A 1 860 ? -27.935 -25.112 -20.889 1.00 90.31 860 ARG A C 1
ATOM 6958 O O . ARG A 1 860 ? -28.120 -24.027 -20.345 1.00 90.31 860 ARG A O 1
ATOM 6965 N N . ASP A 1 861 ? -28.220 -26.277 -20.315 1.00 90.94 861 ASP A N 1
ATOM 6966 C CA . ASP A 1 861 ? -28.858 -26.373 -19.008 1.00 90.94 861 ASP A CA 1
ATOM 6967 C C . ASP A 1 861 ? -27.847 -26.051 -17.881 1.00 90.94 861 ASP A C 1
ATOM 6969 O O . ASP A 1 861 ? -28.197 -25.334 -16.948 1.00 90.94 861 ASP A O 1
ATOM 6973 N N . TYR A 1 862 ? -26.569 -26.438 -18.025 1.00 94.81 862 TYR A N 1
ATOM 6974 C CA . TYR A 1 862 ? -25.454 -26.047 -17.139 1.00 94.81 862 TYR A CA 1
ATOM 6975 C C . TYR A 1 862 ? -25.185 -24.530 -17.120 1.00 94.81 862 TYR A C 1
ATOM 6977 O O . TYR A 1 862 ? -25.042 -23.932 -16.057 1.00 94.81 862 TYR A O 1
ATOM 6985 N N . TYR A 1 863 ? -25.140 -23.873 -18.285 1.00 96.44 863 TYR A N 1
ATOM 6986 C CA . TYR A 1 863 ? -24.900 -22.425 -18.375 1.00 96.44 863 TYR A CA 1
ATOM 6987 C C . TYR A 1 863 ? -26.157 -21.569 -18.165 1.00 96.44 863 TYR A C 1
ATOM 6989 O O . TYR A 1 863 ? -26.068 -20.343 -18.243 1.00 96.44 863 TYR A O 1
ATOM 6997 N N . ARG A 1 864 ? -27.323 -22.173 -17.908 1.00 93.50 864 ARG A N 1
ATOM 6998 C CA . ARG A 1 864 ? -28.616 -21.479 -17.828 1.00 93.50 864 ARG A CA 1
ATOM 6999 C C . ARG A 1 864 ? -28.586 -20.282 -16.881 1.00 93.50 864 ARG A C 1
ATOM 7001 O O . ARG A 1 864 ? -28.890 -19.168 -17.302 1.00 93.50 864 ARG A O 1
ATOM 7008 N N . ASP A 1 865 ? -28.179 -20.504 -15.637 1.00 91.69 865 ASP A N 1
ATOM 7009 C CA . ASP A 1 865 ? -28.236 -19.468 -14.605 1.00 91.69 865 ASP A CA 1
ATOM 7010 C C . ASP A 1 865 ? -27.080 -18.466 -14.759 1.00 91.69 865 ASP A C 1
ATOM 7012 O O . ASP A 1 865 ? -27.290 -17.260 -14.645 1.00 91.69 865 ASP A O 1
ATOM 7016 N N . HIS A 1 866 ? -25.897 -18.921 -15.195 1.00 95.31 866 HIS A N 1
ATOM 7017 C CA . HIS A 1 866 ? -24.795 -18.037 -15.601 1.00 95.31 866 HIS A CA 1
ATOM 7018 C C . HIS A 1 866 ? -25.200 -17.068 -16.732 1.00 95.31 866 HIS A C 1
ATOM 7020 O O . HIS A 1 866 ? -24.809 -15.901 -16.712 1.00 95.31 866 HIS A O 1
ATOM 7026 N N . ASN A 1 867 ? -26.004 -17.522 -17.700 1.00 96.75 867 ASN A N 1
ATOM 7027 C CA . ASN A 1 867 ? -26.539 -16.691 -18.783 1.00 96.75 867 ASN A CA 1
ATOM 7028 C C . ASN A 1 867 ? -27.626 -15.715 -18.290 1.00 96.75 867 ASN A C 1
ATOM 7030 O O . ASN A 1 867 ? -27.729 -14.598 -18.805 1.00 96.75 867 ASN A O 1
ATOM 7034 N N . ILE A 1 868 ? -28.417 -16.097 -17.280 1.00 94.06 868 ILE A N 1
ATOM 7035 C CA . ILE A 1 868 ? -29.391 -15.204 -16.634 1.00 94.06 868 ILE A CA 1
ATOM 7036 C C . ILE A 1 868 ? -28.659 -14.083 -15.880 1.00 94.06 868 ILE A C 1
ATOM 7038 O O . ILE A 1 868 ? -28.953 -12.911 -16.131 1.00 94.06 868 ILE A O 1
ATOM 7042 N N . GLU A 1 869 ? -27.663 -14.402 -15.048 1.00 94.56 869 GLU A N 1
ATOM 7043 C CA . GLU A 1 869 ? -26.867 -13.386 -14.341 1.00 94.56 869 GLU A CA 1
ATOM 7044 C C . GLU A 1 869 ? -26.067 -12.503 -15.303 1.00 94.56 869 GLU A C 1
ATOM 7046 O O . GLU A 1 869 ? -26.055 -11.284 -15.142 1.00 94.56 869 GLU A O 1
ATOM 7051 N N . LEU A 1 870 ? -25.513 -13.067 -16.383 1.00 97.69 870 LEU A N 1
ATOM 7052 C CA . LEU A 1 870 ? -24.887 -12.282 -17.450 1.00 97.69 870 LEU A CA 1
ATOM 7053 C C . LEU A 1 870 ? -25.869 -11.273 -18.060 1.00 97.69 870 LEU A C 1
ATOM 7055 O O . LEU A 1 870 ? -25.506 -10.119 -18.268 1.00 97.69 870 LEU A O 1
ATOM 7059 N N . SER A 1 871 ? -27.120 -11.666 -18.318 1.00 97.12 871 SER A N 1
ATOM 7060 C CA . SER A 1 871 ? -28.115 -10.752 -18.893 1.00 97.12 871 SER A CA 1
ATOM 7061 C C . SER A 1 871 ? -28.475 -9.589 -17.959 1.00 97.12 871 SER A C 1
ATOM 7063 O O . SER A 1 871 ? -28.598 -8.454 -18.421 1.00 97.12 871 SER A O 1
ATOM 7065 N N . LYS A 1 872 ? -28.559 -9.844 -16.644 1.00 95.25 872 LYS A N 1
ATOM 7066 C CA . LYS A 1 872 ? -28.746 -8.811 -15.612 1.00 95.25 872 LYS A CA 1
ATOM 7067 C C . LYS A 1 872 ? -27.532 -7.883 -15.528 1.00 95.25 872 LYS A C 1
ATOM 7069 O O . LYS A 1 872 ? -27.696 -6.665 -15.470 1.00 95.25 872 LYS A O 1
ATOM 7074 N N . LEU A 1 873 ? -26.322 -8.447 -15.543 1.00 96.31 873 LEU A N 1
ATOM 7075 C CA . LEU A 1 873 ? -25.069 -7.703 -15.436 1.00 96.31 873 LEU A CA 1
ATOM 7076 C C . LEU A 1 873 ? -24.854 -6.783 -16.642 1.00 96.31 873 LEU A C 1
ATOM 7078 O O . LEU A 1 873 ? -24.599 -5.596 -16.462 1.00 96.31 873 LEU A O 1
ATOM 7082 N N . LEU A 1 874 ? -25.034 -7.292 -17.865 1.00 96.88 874 LEU A N 1
ATOM 7083 C CA . LEU A 1 874 ? -24.923 -6.490 -19.086 1.00 96.88 874 LEU A CA 1
ATOM 7084 C C . LEU A 1 874 ? -25.960 -5.360 -19.119 1.00 96.88 874 LEU A C 1
ATOM 7086 O O . LEU A 1 874 ? -25.608 -4.234 -19.462 1.00 96.88 874 LEU A O 1
ATOM 7090 N N . TYR A 1 875 ? -27.196 -5.620 -18.677 1.00 94.81 875 TYR A N 1
ATOM 7091 C CA . TYR A 1 875 ? -28.214 -4.578 -18.521 1.00 94.81 875 TYR A CA 1
ATOM 7092 C C . TYR A 1 875 ? -27.789 -3.504 -17.501 1.00 94.81 875 TYR A C 1
ATOM 7094 O O . TYR A 1 875 ? -27.854 -2.315 -17.804 1.00 94.81 875 TYR A O 1
ATOM 7102 N N . LYS A 1 876 ? -27.265 -3.905 -16.331 1.00 93.50 876 LYS A N 1
ATOM 7103 C CA . LYS A 1 876 ? -26.713 -2.994 -15.308 1.00 93.50 876 LYS A CA 1
ATOM 7104 C C . LYS A 1 876 ? -25.520 -2.170 -15.823 1.00 93.50 876 LYS A C 1
ATOM 7106 O O . LYS A 1 876 ? -25.352 -1.029 -15.407 1.00 93.50 876 LYS A O 1
ATOM 7111 N N . MET A 1 877 ? -24.714 -2.720 -16.733 1.00 95.50 877 MET A N 1
ATOM 7112 C CA . MET A 1 877 ? -23.605 -2.023 -17.401 1.00 95.50 877 MET A CA 1
ATOM 7113 C C . MET A 1 877 ? -24.042 -1.137 -18.586 1.00 95.50 877 MET A C 1
ATOM 7115 O O . MET A 1 877 ? -23.191 -0.486 -19.190 1.00 95.50 877 MET A O 1
ATOM 7119 N N . GLY A 1 878 ? -25.323 -1.143 -18.978 1.00 95.31 878 GLY A N 1
ATOM 7120 C CA . GLY A 1 878 ? -25.808 -0.457 -20.185 1.00 95.31 878 GLY A CA 1
ATOM 7121 C C . GLY A 1 878 ? -25.342 -1.082 -21.511 1.00 95.31 878 GLY A C 1
ATOM 7122 O O . GLY A 1 878 ? -25.391 -0.426 -22.550 1.00 95.31 878 GLY A O 1
ATOM 7123 N N . GLN A 1 879 ? -24.872 -2.333 -21.492 1.00 94.56 879 GLN A N 1
ATOM 7124 C CA . GLN A 1 879 ? -24.342 -3.047 -22.659 1.00 94.56 879 GLN A CA 1
ATOM 7125 C C . GLN A 1 879 ? -25.472 -3.736 -23.440 1.00 94.56 879 GLN A C 1
ATOM 7127 O O . GLN A 1 879 ? -26.453 -4.219 -22.868 1.00 94.56 879 GLN A O 1
ATOM 7132 N N . THR A 1 880 ? -25.329 -3.841 -24.761 1.00 93.81 880 THR A N 1
ATOM 7133 C CA . THR A 1 880 ? -26.294 -4.562 -25.599 1.00 93.81 880 THR A CA 1
ATOM 7134 C C . THR A 1 880 ? -26.138 -6.076 -25.434 1.00 93.81 880 THR A C 1
ATOM 7136 O O . THR A 1 880 ? -25.039 -6.621 -25.502 1.00 93.81 880 THR A O 1
ATOM 7139 N N . LEU A 1 881 ? -27.250 -6.791 -25.228 1.00 95.44 881 LEU A N 1
ATOM 7140 C CA . LEU A 1 881 ? -27.220 -8.253 -25.116 1.00 95.44 881 LEU A CA 1
ATOM 7141 C C . LEU A 1 881 ? -26.790 -8.893 -26.455 1.00 95.44 881 LEU A C 1
ATOM 7143 O O . LEU A 1 881 ? -27.434 -8.616 -27.476 1.00 95.44 881 LEU A O 1
ATOM 7147 N N . PRO A 1 882 ? -25.785 -9.792 -26.474 1.00 95.81 882 PRO A N 1
ATOM 7148 C CA . PRO A 1 882 ? -25.415 -10.549 -27.668 1.00 95.81 882 PRO A CA 1
ATOM 7149 C C . PRO A 1 882 ? -26.600 -11.289 -28.306 1.00 95.81 882 PRO A C 1
ATOM 7151 O O . PRO A 1 882 ? -27.539 -11.717 -27.630 1.00 95.81 882 PRO A O 1
ATOM 7154 N N . THR A 1 883 ? -26.568 -11.456 -29.629 1.00 94.25 883 THR A N 1
ATOM 7155 C CA . THR A 1 883 ? -27.582 -12.194 -30.407 1.00 94.25 883 THR A CA 1
ATOM 7156 C C . THR A 1 883 ? -27.781 -13.612 -29.874 1.00 94.25 883 THR A C 1
ATOM 7158 O O . THR A 1 883 ? -28.902 -13.973 -29.518 1.00 94.25 883 THR A O 1
ATOM 7161 N N . TRP A 1 884 ? -26.691 -14.363 -29.679 1.00 93.62 884 TRP A N 1
ATOM 7162 C CA . TRP A 1 884 ? -26.731 -15.724 -29.132 1.00 93.62 884 TRP A CA 1
ATOM 7163 C C . TRP A 1 884 ? -27.368 -15.796 -27.731 1.00 93.62 884 TRP A C 1
ATOM 7165 O O . TRP A 1 884 ? -28.054 -16.766 -27.419 1.00 93.62 884 TRP A O 1
ATOM 7175 N N . LEU A 1 885 ? -27.177 -14.771 -26.892 1.00 95.69 885 LEU A N 1
ATOM 7176 C CA . LEU A 1 885 ? -27.717 -14.735 -25.529 1.00 95.69 885 LEU A CA 1
ATOM 7177 C C . LEU A 1 885 ? -29.225 -14.452 -25.541 1.00 95.69 885 LEU A C 1
ATOM 7179 O O . LEU A 1 885 ? -29.979 -15.055 -24.779 1.00 95.69 885 LEU A O 1
ATOM 7183 N N . ARG A 1 886 ? -29.682 -13.575 -26.445 1.00 93.56 886 ARG A N 1
ATOM 7184 C CA . ARG A 1 886 ? -31.115 -13.332 -26.673 1.00 93.56 886 ARG A CA 1
ATOM 7185 C C . ARG A 1 886 ? -31.819 -14.587 -27.196 1.00 93.56 886 ARG A C 1
ATOM 7187 O O . ARG A 1 886 ? -32.896 -14.909 -26.702 1.00 93.56 886 ARG A O 1
ATOM 7194 N N . GLU A 1 887 ? -31.188 -15.313 -28.118 1.00 90.19 887 GLU A N 1
ATOM 7195 C CA . GLU A 1 887 ? -31.682 -16.592 -28.649 1.00 90.19 887 GLU A CA 1
ATOM 7196 C C . GLU A 1 887 ? -31.842 -17.651 -27.538 1.00 90.19 887 GLU A C 1
ATOM 7198 O O . GLU A 1 887 ? -32.919 -18.229 -27.391 1.00 90.19 887 GLU A O 1
ATOM 7203 N N . GLU A 1 888 ? -30.819 -17.870 -26.701 1.00 88.38 888 GLU A N 1
ATOM 7204 C CA . GLU A 1 888 ? -30.889 -18.836 -25.588 1.00 88.38 888 GLU A CA 1
ATOM 7205 C C . GLU A 1 888 ? -31.976 -18.479 -24.558 1.00 88.38 888 GLU A C 1
ATOM 7207 O O . GLU A 1 888 ? -32.783 -19.329 -24.173 1.00 88.38 888 GLU A O 1
ATOM 7212 N N . LEU A 1 889 ? -32.066 -17.210 -24.142 1.00 88.75 889 LEU A N 1
ATOM 7213 C CA . LEU A 1 889 ? -33.044 -16.771 -23.138 1.00 88.75 889 LEU A CA 1
ATOM 7214 C C . LEU A 1 889 ? -34.495 -16.819 -23.655 1.00 88.75 889 LEU A C 1
ATOM 7216 O O . LEU A 1 889 ? -35.416 -17.100 -22.883 1.00 88.75 889 LEU A O 1
ATOM 7220 N N . GLN A 1 890 ? -34.716 -16.595 -24.955 1.00 83.38 890 GLN A N 1
ATOM 7221 C CA . GLN A 1 890 ? -36.023 -16.795 -25.591 1.00 83.38 890 GLN A CA 1
ATOM 7222 C C . GLN A 1 890 ? -36.404 -18.283 -25.630 1.00 83.38 890 GLN A C 1
ATOM 7224 O O . GLN A 1 890 ? -37.514 -18.641 -25.227 1.00 83.38 890 GLN A O 1
ATOM 7229 N N . ASN A 1 891 ? -35.473 -19.160 -26.019 1.00 72.69 891 ASN A N 1
ATOM 7230 C CA . ASN A 1 891 ? -35.689 -20.610 -26.037 1.00 72.69 891 ASN A CA 1
ATOM 7231 C C . ASN A 1 891 ? -35.975 -21.178 -24.634 1.00 72.69 891 ASN A C 1
ATOM 7233 O O . ASN A 1 891 ? -36.860 -22.026 -24.477 1.00 72.69 891 ASN A O 1
ATOM 7237 N N . ALA A 1 892 ? -35.302 -20.674 -23.595 1.00 67.38 892 ALA A N 1
ATOM 7238 C CA . ALA A 1 892 ? -35.566 -21.051 -22.205 1.00 67.38 892 ALA A CA 1
ATOM 7239 C C . ALA A 1 892 ? -36.996 -20.683 -21.756 1.00 67.38 892 ALA A C 1
ATOM 7241 O O . ALA A 1 892 ? -37.677 -21.501 -21.132 1.00 67.38 892 ALA A O 1
ATOM 7242 N N . ARG A 1 893 ? -37.494 -19.491 -22.124 1.00 62.41 893 ARG A N 1
ATOM 7243 C CA . ARG A 1 893 ? -38.884 -19.072 -21.848 1.00 62.41 893 ARG A CA 1
ATOM 7244 C C . ARG A 1 893 ? -39.907 -19.920 -22.608 1.00 62.41 893 ARG A C 1
ATOM 7246 O O . ARG A 1 893 ? -40.884 -20.363 -22.010 1.00 62.41 893 ARG A O 1
ATOM 7253 N N . ALA A 1 894 ? -39.665 -20.205 -23.889 1.00 56.72 894 ALA A N 1
ATOM 7254 C CA . ALA A 1 894 ? -40.536 -21.066 -24.693 1.00 56.72 894 ALA A CA 1
ATOM 7255 C C . ALA A 1 894 ? -40.605 -22.511 -24.155 1.00 56.72 894 ALA A C 1
ATOM 7257 O O . ALA A 1 894 ? -41.659 -23.144 -24.217 1.00 56.72 894 ALA A O 1
ATOM 7258 N N . THR A 1 895 ? -39.504 -23.010 -23.584 1.00 56.12 895 THR A N 1
ATOM 7259 C CA . THR A 1 895 ? -39.432 -24.345 -22.964 1.00 56.12 895 THR A CA 1
ATOM 7260 C C . THR A 1 895 ? -40.157 -24.393 -21.614 1.00 56.12 895 THR A C 1
ATOM 7262 O O . THR A 1 895 ? -40.812 -25.385 -21.321 1.00 56.12 895 THR A O 1
ATOM 7265 N N . LEU A 1 896 ? -40.123 -23.319 -20.813 1.00 52.16 896 LEU A N 1
ATOM 7266 C CA . LEU A 1 896 ? -40.937 -23.212 -19.590 1.00 52.16 896 LEU A CA 1
ATOM 7267 C C . LEU A 1 896 ? -42.444 -23.115 -19.886 1.00 52.16 896 LEU A C 1
ATOM 7269 O O . LEU A 1 896 ? -43.243 -23.721 -19.179 1.00 52.16 896 LEU A O 1
ATOM 7273 N N . ALA A 1 897 ? -42.834 -22.381 -20.933 1.00 42.66 897 ALA A N 1
ATOM 7274 C CA . ALA A 1 897 ? -44.238 -22.230 -21.326 1.00 42.66 897 ALA A CA 1
ATOM 7275 C C . ALA A 1 897 ? -44.858 -23.527 -21.889 1.00 42.66 897 ALA A C 1
ATOM 7277 O O . ALA A 1 897 ? -46.073 -23.709 -21.843 1.00 42.66 897 ALA A O 1
ATOM 7278 N N . ARG A 1 898 ? -44.034 -24.444 -22.412 1.00 44.88 898 ARG A N 1
ATOM 7279 C CA . ARG A 1 898 ? -44.448 -25.777 -22.875 1.00 44.88 898 ARG A CA 1
ATOM 7280 C C . ARG A 1 898 ? -44.119 -26.815 -21.807 1.00 44.88 898 ARG A C 1
ATOM 7282 O O . ARG A 1 898 ? -43.088 -27.474 -21.886 1.00 44.88 898 ARG A O 1
ATOM 7289 N N . GLY A 1 899 ? -45.003 -26.961 -20.818 1.00 33.53 899 GLY A N 1
ATOM 7290 C CA . GLY A 1 899 ? -44.834 -27.882 -19.687 1.00 33.53 899 GLY A CA 1
ATOM 7291 C C . GLY A 1 899 ? -44.685 -29.350 -20.103 1.00 33.53 899 GLY A C 1
ATOM 7292 O O . GLY A 1 899 ? -45.658 -30.099 -20.131 1.00 33.53 899 GLY A O 1
ATOM 7293 N N . HIS A 1 900 ? -43.463 -29.770 -20.425 1.00 37.47 900 HIS A N 1
ATOM 7294 C CA . HIS A 1 900 ? -43.096 -31.134 -20.795 1.00 37.47 900 HIS A CA 1
ATOM 7295 C C . HIS A 1 900 ? -41.842 -31.557 -20.034 1.00 37.47 900 HIS A C 1
ATOM 7297 O O . HIS A 1 900 ? -40.790 -30.924 -20.130 1.00 37.47 900 HIS A O 1
ATOM 7303 N N . ARG A 1 901 ? -41.935 -32.680 -19.313 1.00 35.69 901 ARG A N 1
ATOM 7304 C CA . ARG A 1 901 ? -40.750 -33.377 -18.809 1.00 35.69 901 ARG A CA 1
ATOM 7305 C C . ARG A 1 901 ? -40.068 -34.038 -20.002 1.00 35.69 901 ARG A C 1
ATOM 7307 O O . ARG A 1 901 ? -40.538 -35.068 -20.480 1.00 35.69 901 ARG A O 1
ATOM 7314 N N . VAL A 1 902 ? -38.966 -33.464 -20.475 1.00 35.16 902 VAL A N 1
ATOM 7315 C CA . VAL A 1 902 ? -38.063 -34.188 -21.374 1.00 35.16 902 VAL A CA 1
ATOM 7316 C C . VAL A 1 902 ? -37.400 -35.282 -20.543 1.00 35.16 902 VAL A C 1
ATOM 7318 O O . VAL A 1 902 ? -36.438 -35.027 -19.824 1.00 35.16 902 VAL A O 1
ATOM 7321 N N . HIS A 1 903 ? -37.940 -36.500 -20.609 1.00 31.77 903 HIS A N 1
ATOM 7322 C CA . HIS A 1 903 ? -37.203 -37.673 -20.158 1.00 31.77 903 HIS A CA 1
ATOM 7323 C C . HIS A 1 903 ? -35.932 -37.780 -21.002 1.00 31.77 903 HIS A C 1
ATOM 7325 O O . HIS A 1 903 ? -35.994 -37.812 -22.232 1.00 31.77 903 HIS A O 1
ATOM 7331 N N . SER A 1 904 ? -34.779 -37.819 -20.341 1.00 35.00 904 SER A N 1
ATOM 7332 C CA . SER A 1 904 ? -33.497 -38.062 -20.987 1.00 35.00 904 SER A CA 1
ATOM 7333 C C . SER A 1 904 ? -33.487 -39.473 -21.573 1.00 35.00 904 SER A C 1
ATOM 7335 O O . SER A 1 904 ? -33.372 -40.464 -20.853 1.00 35.00 904 SER A O 1
ATOM 7337 N N . ALA A 1 905 ? -33.602 -39.569 -22.899 1.00 30.72 905 ALA A N 1
ATOM 7338 C CA . ALA A 1 905 ? -33.291 -40.807 -23.599 1.00 30.72 905 ALA A CA 1
ATOM 7339 C C . ALA A 1 905 ? -31.815 -41.162 -23.324 1.00 30.72 905 ALA A C 1
ATOM 7341 O O . ALA A 1 905 ? -30.960 -40.275 -23.425 1.00 30.72 905 ALA A O 1
ATOM 7342 N N . PRO A 1 906 ? -31.486 -42.416 -22.965 1.00 32.19 906 PRO A N 1
ATOM 7343 C CA . PRO A 1 906 ? -30.108 -42.795 -22.686 1.00 32.19 906 PRO A CA 1
ATOM 7344 C C . PRO A 1 906 ? -29.272 -42.677 -23.966 1.00 32.19 906 PRO A C 1
ATOM 7346 O O . PRO A 1 906 ? -29.508 -43.396 -24.941 1.00 32.19 906 PRO A O 1
ATOM 7349 N N . CYS A 1 907 ? -28.296 -41.763 -23.963 1.00 37.72 907 CYS A N 1
ATOM 7350 C CA . CYS A 1 907 ? -27.371 -41.548 -25.076 1.00 37.72 907 CYS A CA 1
ATOM 7351 C C . CYS A 1 907 ? -26.513 -42.815 -25.262 1.00 37.72 907 CYS A C 1
ATOM 7353 O O . CYS A 1 907 ? -25.495 -43.000 -24.601 1.00 37.72 907 CYS A O 1
ATOM 7355 N N . SER A 1 908 ? -26.985 -43.719 -26.120 1.00 30.39 908 SER A N 1
ATOM 7356 C CA . SER A 1 908 ? -26.387 -45.036 -26.353 1.00 30.39 908 SER A CA 1
ATOM 7357 C C . SER A 1 908 ? -25.161 -44.907 -27.263 1.00 30.39 908 SER A C 1
ATOM 7359 O O . SER A 1 908 ? -25.209 -44.120 -28.213 1.00 30.39 908 SER A O 1
ATOM 7361 N N . PRO A 1 909 ? -24.067 -45.653 -27.023 1.00 32.19 909 PRO A N 1
ATOM 7362 C CA . PRO A 1 909 ? -22.908 -45.611 -27.906 1.00 32.19 909 PRO A CA 1
ATOM 7363 C C . PRO A 1 909 ? -23.266 -46.170 -29.288 1.00 32.19 909 PRO A C 1
ATOM 7365 O O . PRO A 1 909 ? -23.916 -47.211 -29.399 1.00 32.19 909 PRO A O 1
ATOM 7368 N N . LEU A 1 910 ? -22.820 -45.487 -30.345 1.00 30.14 910 LEU A N 1
ATOM 7369 C CA . LEU A 1 910 ? -22.908 -46.008 -31.710 1.00 30.14 910 LEU A CA 1
ATOM 7370 C C . LEU A 1 910 ? -22.060 -47.290 -31.841 1.00 30.14 910 LEU A C 1
ATOM 7372 O O . LEU A 1 910 ? -21.020 -47.402 -31.182 1.00 30.14 910 LEU A O 1
ATOM 7376 N N . PRO A 1 911 ? -22.486 -48.264 -32.667 1.00 29.02 911 PRO A N 1
ATOM 7377 C CA . PRO A 1 911 ? -21.736 -49.499 -32.860 1.00 29.02 911 PRO A CA 1
ATOM 7378 C C . PRO A 1 911 ? -20.372 -49.208 -33.493 1.00 29.02 911 PRO A C 1
ATOM 7380 O O . PRO A 1 911 ? -20.253 -48.338 -34.354 1.00 29.02 911 PRO A O 1
ATOM 7383 N N . LYS A 1 912 ? -19.347 -49.964 -33.085 1.00 31.77 912 LYS A N 1
ATOM 7384 C CA . LYS A 1 912 ? -18.054 -49.969 -33.781 1.00 31.77 912 LYS A CA 1
ATOM 7385 C C . LYS A 1 912 ? -18.223 -50.542 -35.187 1.00 31.77 912 LYS A C 1
ATOM 7387 O O . LYS A 1 912 ? -19.005 -51.476 -35.378 1.00 31.77 912 LYS A O 1
ATOM 7392 N N . ASP A 1 913 ? -17.458 -50.009 -36.132 1.00 30.48 913 ASP A N 1
ATOM 7393 C CA . ASP A 1 913 ? -17.473 -50.461 -37.519 1.00 30.48 913 ASP A CA 1
ATOM 7394 C C . ASP A 1 913 ? -17.098 -51.937 -37.679 1.00 30.48 913 ASP A C 1
ATOM 7396 O O . ASP A 1 913 ? -16.366 -52.539 -36.888 1.00 30.48 913 ASP A O 1
ATOM 7400 N N . ARG A 1 914 ? -17.656 -52.527 -38.734 1.00 29.52 914 ARG A N 1
ATOM 7401 C CA . ARG A 1 914 ? -17.668 -53.966 -38.980 1.00 29.52 914 ARG A CA 1
ATOM 7402 C C . ARG A 1 914 ? -16.500 -54.359 -39.888 1.00 29.52 914 ARG A C 1
ATOM 7404 O O . ARG A 1 914 ? -16.696 -54.567 -41.083 1.00 29.52 914 ARG A O 1
ATOM 7411 N N . GLU A 1 915 ? -15.294 -54.486 -39.336 1.00 30.61 915 GLU A N 1
ATOM 7412 C CA . GLU A 1 915 ? -14.211 -55.160 -40.064 1.00 30.61 915 GLU A CA 1
ATOM 7413 C C . GLU A 1 915 ? -14.469 -56.672 -40.147 1.00 30.61 915 GLU A C 1
ATOM 7415 O O . GLU A 1 915 ? -14.833 -57.329 -39.170 1.00 30.61 915 GLU A O 1
ATOM 7420 N N . GLN A 1 916 ? -14.289 -57.230 -41.344 1.00 29.95 916 GLN A N 1
ATOM 7421 C CA . GLN A 1 916 ? -14.399 -58.663 -41.598 1.00 29.95 916 GLN A CA 1
ATOM 7422 C C . GLN A 1 916 ? -13.080 -59.361 -41.257 1.00 29.95 916 GLN A C 1
ATOM 7424 O O . GLN A 1 916 ? -12.041 -59.004 -41.811 1.00 29.95 916 GLN A O 1
ATOM 7429 N N . ARG A 1 917 ? -13.122 -60.440 -40.466 1.00 28.16 917 ARG A N 1
ATOM 7430 C CA . ARG A 1 917 ? -12.127 -61.522 -40.555 1.00 28.16 917 ARG A CA 1
ATOM 7431 C C . ARG A 1 917 ? -12.711 -62.865 -40.119 1.00 28.16 917 ARG A C 1
ATOM 7433 O O . ARG A 1 917 ? -13.672 -62.914 -39.359 1.00 28.16 917 ARG A O 1
ATOM 7440 N N . SER A 1 918 ? -12.171 -63.928 -40.706 1.00 28.83 918 SER A N 1
ATOM 7441 C CA . SER A 1 918 ? -12.704 -65.294 -40.686 1.00 28.83 918 SER A CA 1
ATOM 7442 C C . SER A 1 918 ? -12.198 -66.139 -39.516 1.00 28.83 918 SER A C 1
ATOM 7444 O O . SER A 1 918 ? -11.196 -65.805 -38.888 1.00 28.83 918 SER A O 1
ATOM 7446 N N . ASP A 1 919 ? -12.860 -67.277 -39.302 1.00 29.17 919 ASP A N 1
ATOM 7447 C CA . ASP A 1 919 ? -12.558 -68.296 -38.291 1.00 29.17 919 ASP A CA 1
ATOM 7448 C C . ASP A 1 919 ? -11.077 -68.679 -38.146 1.00 29.17 919 ASP A C 1
ATOM 7450 O O . ASP A 1 919 ? -10.374 -68.881 -39.142 1.00 29.17 919 ASP A O 1
ATOM 7454 N N . ARG A 1 920 ? -10.670 -68.962 -36.898 1.00 31.25 920 ARG A N 1
ATOM 7455 C CA . ARG A 1 920 ? -10.328 -70.319 -36.398 1.00 31.25 920 ARG A CA 1
ATOM 7456 C C . ARG A 1 920 ? -9.815 -70.253 -34.950 1.00 31.25 920 ARG A C 1
ATOM 7458 O O . ARG A 1 920 ? -9.113 -69.315 -34.598 1.00 31.25 920 ARG A O 1
ATOM 7465 N N . GLY A 1 921 ? -10.058 -71.309 -34.165 1.00 27.58 921 GLY A N 1
ATOM 7466 C CA . GLY A 1 921 ? -9.310 -71.587 -32.926 1.00 27.58 921 GLY A CA 1
ATOM 7467 C C . GLY A 1 921 ? -10.123 -71.521 -31.627 1.00 27.58 921 GLY A C 1
ATOM 7468 O O . GLY A 1 921 ? -10.446 -70.452 -31.130 1.00 27.58 921 GLY A O 1
ATOM 7469 N N . ASN A 1 922 ? -10.382 -72.695 -31.060 1.00 26.22 922 ASN A N 1
ATOM 7470 C CA . ASN A 1 922 ? -10.930 -72.977 -29.726 1.00 26.22 922 ASN A CA 1
ATOM 7471 C C . ASN A 1 922 ? -9.967 -74.012 -29.080 1.00 26.22 922 ASN A C 1
ATOM 7473 O O . ASN A 1 922 ? -9.236 -74.636 -29.859 1.00 26.22 922 ASN A O 1
ATOM 7477 N N . PRO A 1 923 ? -10.010 -74.365 -27.776 1.00 50.06 923 PRO A N 1
ATOM 7478 C CA . PRO A 1 923 ? -10.426 -73.663 -26.544 1.00 50.06 923 PRO A CA 1
ATOM 7479 C C . PRO A 1 923 ? -9.274 -73.561 -25.497 1.00 50.06 923 PRO A C 1
ATOM 7481 O O . PRO A 1 923 ? -8.219 -74.144 -25.710 1.00 50.06 923 PRO A O 1
ATOM 7484 N N . GLU A 1 924 ? -9.510 -72.962 -24.313 1.00 27.20 924 GLU A N 1
ATOM 7485 C CA . GLU A 1 924 ? -9.112 -73.567 -23.011 1.00 27.20 924 GLU A CA 1
ATOM 7486 C C . GLU A 1 924 ? -9.801 -72.911 -21.782 1.00 27.20 924 GLU A C 1
ATOM 7488 O O . GLU A 1 924 ? -10.403 -71.844 -21.895 1.00 27.20 924 GLU A O 1
ATOM 7493 N N . MET A 1 925 ? -9.799 -73.602 -20.628 1.00 26.17 925 MET A N 1
ATOM 7494 C CA . MET A 1 925 ? -10.555 -73.312 -19.382 1.00 26.17 925 MET A CA 1
ATOM 7495 C C . MET A 1 925 ? -9.999 -74.156 -18.195 1.00 26.17 925 MET A C 1
ATOM 7497 O O . MET A 1 925 ? -9.178 -75.033 -18.466 1.00 26.17 925 MET A O 1
ATOM 7501 N N . PRO A 1 926 ? -10.493 -74.052 -16.923 1.00 50.53 926 PRO A N 1
ATOM 7502 C CA . PRO A 1 926 ? -11.413 -73.028 -16.374 1.00 50.53 926 PRO A CA 1
ATOM 7503 C C . PRO A 1 926 ? -11.045 -72.120 -15.148 1.00 50.53 926 PRO A C 1
ATOM 7505 O O . PRO A 1 926 ? -11.629 -71.041 -15.090 1.00 50.53 926 PRO A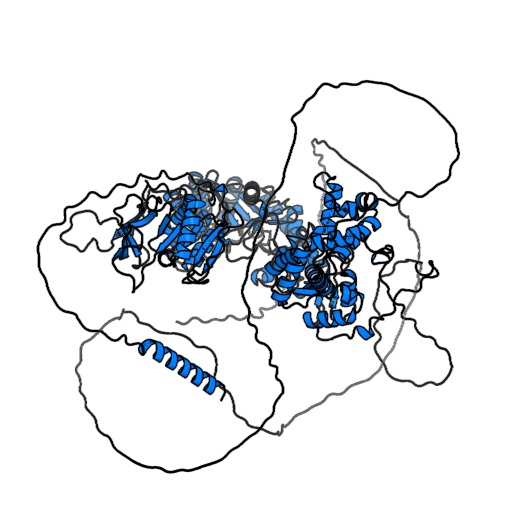 O 1
ATOM 7508 N N . PRO A 1 927 ? -10.323 -72.508 -14.065 1.00 47.59 927 PRO A N 1
ATOM 7509 C CA . PRO A 1 927 ? -11.069 -72.675 -12.801 1.00 47.59 927 PRO A CA 1
ATOM 7510 C C . PRO A 1 927 ? -10.591 -71.905 -11.535 1.00 47.59 927 PRO A C 1
ATOM 7512 O O . PRO A 1 927 ? -9.429 -72.003 -11.168 1.00 47.59 927 PRO A O 1
ATOM 7515 N N . VAL A 1 928 ? -11.567 -71.349 -10.778 1.00 30.00 928 VAL A N 1
ATOM 7516 C CA . VAL A 1 928 ? -11.767 -71.492 -9.294 1.00 30.00 928 VAL A CA 1
ATOM 7517 C C . VAL A 1 928 ? -10.694 -70.854 -8.357 1.00 30.00 928 VAL A C 1
ATOM 7519 O O . VAL A 1 928 ? -9.501 -70.999 -8.573 1.00 30.00 928 VAL A O 1
ATOM 7522 N N . ARG A 1 929 ? -10.982 -70.111 -7.266 1.00 28.41 929 ARG A N 1
ATOM 7523 C CA . ARG A 1 929 ? -12.069 -70.082 -6.241 1.00 28.41 929 ARG A CA 1
ATOM 7524 C C . ARG A 1 929 ? -12.662 -68.663 -6.097 1.00 28.41 929 ARG A C 1
ATOM 7526 O O . ARG A 1 929 ? -11.985 -67.702 -6.433 1.00 28.41 929 ARG A O 1
ATOM 7533 N N . GLU A 1 930 ? -13.923 -68.420 -5.728 1.00 28.50 930 GLU A N 1
ATOM 7534 C CA . GLU A 1 930 ? -14.764 -68.903 -4.604 1.00 28.50 930 GLU A CA 1
ATOM 7535 C C . GLU A 1 930 ? -14.351 -68.415 -3.200 1.00 28.50 930 GLU A C 1
ATOM 7537 O O . GLU A 1 930 ? -13.199 -68.524 -2.791 1.00 28.50 930 GLU A O 1
ATOM 7542 N N . GLY A 1 931 ? -15.334 -67.880 -2.461 1.00 28.16 931 GLY A N 1
ATOM 7543 C CA . GLY A 1 931 ? -15.156 -67.220 -1.160 1.00 28.16 931 GLY A CA 1
ATOM 7544 C C . GLY A 1 931 ? -16.425 -66.495 -0.688 1.00 28.16 931 GLY A C 1
ATOM 7545 O O . GLY A 1 931 ? -16.396 -65.297 -0.424 1.00 28.16 931 GLY A O 1
ATOM 7546 N N . ALA A 1 932 ? -17.563 -67.194 -0.671 1.00 28.70 932 ALA A N 1
ATOM 7547 C CA . ALA A 1 932 ? -18.842 -66.653 -0.202 1.00 28.70 932 ALA A CA 1
ATOM 7548 C C . ALA A 1 932 ? -18.975 -66.689 1.338 1.00 28.70 932 ALA A C 1
ATOM 7550 O O . ALA A 1 932 ? -18.120 -67.264 2.008 1.00 28.70 932 ALA A O 1
ATOM 7551 N N . VAL A 1 933 ? -20.117 -66.161 1.827 1.00 29.69 933 VAL A N 1
ATOM 7552 C CA . VAL A 1 933 ? -20.985 -66.606 2.961 1.00 29.69 933 VAL A CA 1
ATOM 7553 C C . VAL A 1 933 ? -21.372 -65.419 3.876 1.00 29.69 933 VAL A C 1
ATOM 7555 O O . VAL A 1 933 ? -20.486 -64.688 4.293 1.00 29.69 933 VAL A O 1
ATOM 7558 N N . VAL A 1 934 ? -22.634 -65.142 4.268 1.00 29.52 934 VAL A N 1
ATOM 7559 C CA . VAL A 1 934 ? -24.001 -65.605 3.889 1.00 29.52 934 VAL A CA 1
ATOM 7560 C C . VAL A 1 934 ? -25.043 -64.539 4.356 1.00 29.52 934 VAL A C 1
ATOM 7562 O O . VAL A 1 934 ? -24.761 -63.772 5.267 1.00 29.52 934 VAL A O 1
ATOM 7565 N N . PHE A 1 935 ? -26.222 -64.520 3.709 1.00 29.70 935 PHE A N 1
ATOM 7566 C CA . PHE A 1 935 ? -27.587 -64.030 4.066 1.00 29.70 935 PHE A CA 1
ATOM 7567 C C . PHE A 1 935 ? -27.915 -63.595 5.533 1.00 29.70 935 PHE A C 1
ATOM 7569 O O . PHE A 1 935 ? -27.297 -64.053 6.481 1.00 29.70 935 PHE A O 1
ATOM 7576 N N . GLY A 1 936 ? -28.970 -62.801 5.812 1.00 28.47 936 GLY A N 1
ATOM 7577 C CA . GLY A 1 936 ? -30.078 -62.362 4.937 1.00 28.47 936 GLY A CA 1
ATOM 7578 C C . GLY A 1 936 ? -31.156 -61.454 5.594 1.00 28.47 936 GLY A C 1
ATOM 7579 O O . GLY A 1 936 ? -30.781 -60.433 6.161 1.00 28.47 936 GLY A O 1
ATOM 7580 N N . PRO A 1 937 ? -32.481 -61.690 5.409 1.00 46.59 937 PRO A N 1
ATOM 7581 C CA . PRO A 1 937 ? -33.347 -60.639 4.841 1.00 46.59 937 PRO A CA 1
ATOM 7582 C C . PRO A 1 937 ? -34.559 -60.176 5.690 1.00 46.59 937 PRO A C 1
ATOM 7584 O O . PRO A 1 937 ? -34.981 -60.852 6.623 1.00 46.59 937 PRO A O 1
ATOM 7587 N N . GLY A 1 938 ? -35.188 -59.058 5.283 1.00 27.64 938 GLY A N 1
ATOM 7588 C CA . GLY A 1 938 ? -36.446 -58.524 5.841 1.00 27.64 938 GLY A CA 1
ATOM 7589 C C . GLY A 1 938 ? -37.370 -57.906 4.771 1.00 27.64 938 GLY A C 1
ATOM 7590 O O . GLY A 1 938 ? -36.902 -57.276 3.824 1.00 27.64 938 GLY A O 1
ATOM 7591 N N . THR A 1 939 ? -38.683 -58.132 4.881 1.00 28.11 939 THR A N 1
ATOM 7592 C CA . THR A 1 939 ? -39.677 -58.026 3.788 1.00 28.11 939 THR A CA 1
ATOM 7593 C C . THR A 1 939 ? -40.488 -56.713 3.708 1.00 28.11 939 THR A C 1
ATOM 7595 O O . THR A 1 939 ? -40.756 -56.061 4.709 1.00 28.11 939 THR A O 1
ATOM 7598 N N . LYS A 1 940 ? -40.966 -56.389 2.491 1.00 32.97 940 LYS A N 1
ATOM 7599 C CA . LYS A 1 940 ? -42.118 -55.494 2.156 1.00 32.97 940 LYS A CA 1
ATOM 7600 C C . LYS A 1 940 ? -43.468 -56.137 2.615 1.00 32.97 940 LYS A C 1
ATOM 7602 O O . LYS A 1 940 ? -43.388 -57.335 2.892 1.00 32.97 940 LYS A O 1
ATOM 7607 N N . PRO A 1 941 ? -44.681 -55.488 2.640 1.00 40.78 941 PRO A N 1
ATOM 7608 C CA . PRO A 1 941 ? -45.209 -54.518 1.637 1.00 40.78 941 PRO A CA 1
ATOM 7609 C C . PRO A 1 941 ? -46.329 -53.484 2.040 1.00 40.78 941 PRO A C 1
ATOM 7611 O O . PRO A 1 941 ? -46.802 -53.480 3.165 1.00 40.78 941 PRO A O 1
ATOM 7614 N N . ALA A 1 942 ? -46.822 -52.718 1.035 1.00 27.22 942 ALA A N 1
ATOM 7615 C CA . ALA A 1 942 ? -48.230 -52.250 0.826 1.00 27.22 942 ALA A CA 1
ATOM 7616 C C . ALA A 1 942 ? -48.865 -51.148 1.752 1.00 27.22 942 ALA A C 1
ATOM 7618 O O . ALA A 1 942 ? -48.390 -50.968 2.861 1.00 27.22 942 ALA A O 1
ATOM 7619 N N . VAL A 1 943 ? -49.930 -50.364 1.415 1.00 26.64 943 VAL A N 1
ATOM 7620 C CA . VAL A 1 943 ? -50.627 -49.948 0.146 1.00 26.64 943 VAL A CA 1
ATOM 7621 C C . VAL A 1 943 ? -51.579 -48.716 0.366 1.00 26.64 943 VAL A C 1
ATOM 7623 O O . VAL A 1 943 ? -52.311 -48.714 1.342 1.00 26.64 943 VAL A O 1
ATOM 7626 N N . LEU A 1 944 ? -51.583 -47.741 -0.576 1.00 27.06 944 LEU A N 1
ATOM 7627 C CA . LEU A 1 944 ? -52.619 -46.763 -1.081 1.00 27.06 944 LEU A CA 1
ATOM 7628 C C . LEU A 1 944 ? -53.666 -45.980 -0.205 1.00 27.06 944 LEU A C 1
ATOM 7630 O O . LEU A 1 944 ? -53.982 -46.336 0.919 1.00 27.06 944 LEU A O 1
ATOM 7634 N N . ILE A 1 945 ? -54.306 -44.983 -0.878 1.00 27.09 945 ILE A N 1
ATOM 7635 C CA . ILE A 1 945 ? -55.542 -44.187 -0.559 1.00 27.09 945 ILE A CA 1
ATOM 7636 C C . ILE A 1 945 ? -55.333 -43.037 0.472 1.00 27.09 945 ILE A C 1
ATOM 7638 O O . ILE A 1 945 ? -54.575 -43.220 1.412 1.00 27.09 945 ILE A O 1
ATOM 7642 N N . GLY A 1 946 ? -55.916 -41.817 0.417 1.00 24.66 946 GLY A N 1
ATOM 7643 C CA . GLY A 1 946 ? -56.797 -41.075 -0.532 1.00 24.66 946 GLY A CA 1
ATOM 7644 C C . GLY A 1 946 ? -57.734 -40.076 0.221 1.00 24.66 946 GLY A C 1
ATOM 7645 O O . GLY A 1 946 ? -57.914 -40.254 1.418 1.00 24.66 946 GLY A O 1
ATOM 7646 N N . SER A 1 947 ? -58.387 -39.030 -0.333 1.00 26.83 947 SER A N 1
ATOM 7647 C CA . SER A 1 947 ? -58.234 -38.270 -1.603 1.00 26.83 947 SER A CA 1
ATOM 7648 C C . SER A 1 947 ? -59.278 -37.111 -1.751 1.00 26.83 947 SER A C 1
ATOM 7650 O O . SER A 1 947 ? -60.467 -37.404 -1.841 1.00 26.83 947 SER A O 1
ATOM 7652 N N . GLY A 1 948 ? -58.861 -35.834 -1.902 1.00 27.05 948 GLY A N 1
ATOM 7653 C CA . GLY A 1 948 ? -59.713 -34.663 -2.279 1.00 27.05 948 GLY A CA 1
ATOM 7654 C C . GLY A 1 948 ? -60.372 -33.864 -1.123 1.00 27.05 948 GLY A C 1
ATOM 7655 O O . GLY A 1 948 ? -60.217 -34.281 0.024 1.00 27.05 948 GLY A O 1
ATOM 7656 N N . PRO A 1 949 ? -61.114 -32.750 -1.379 1.00 37.00 949 PRO A N 1
ATOM 7657 C CA . PRO A 1 949 ? -61.384 -32.048 -2.652 1.00 37.00 949 PRO A CA 1
ATOM 7658 C C . PRO A 1 949 ? -60.893 -30.567 -2.689 1.00 37.00 949 PRO A C 1
ATOM 7660 O O . PRO A 1 949 ? -60.280 -30.085 -1.741 1.00 37.00 949 PRO A O 1
ATOM 7663 N N . LEU A 1 950 ? -61.165 -29.833 -3.785 1.00 30.20 950 LEU A N 1
ATOM 7664 C CA . LEU A 1 950 ? -60.735 -28.435 -4.008 1.00 30.20 950 LEU A CA 1
ATOM 7665 C C . LEU A 1 950 ? -61.822 -27.634 -4.774 1.00 30.20 950 LEU A C 1
ATOM 7667 O O . LEU A 1 950 ? -62.195 -28.028 -5.877 1.00 30.20 950 LEU A O 1
ATOM 7671 N N . VAL A 1 951 ? -62.343 -26.549 -4.180 1.00 25.81 951 VAL A N 1
ATOM 7672 C CA . VAL A 1 951 ? -63.479 -25.692 -4.625 1.00 25.81 951 VAL A CA 1
ATOM 7673 C C . VAL A 1 951 ? -63.322 -24.323 -3.918 1.00 25.81 951 VAL A C 1
ATOM 7675 O O . VAL A 1 951 ? -62.935 -24.349 -2.754 1.00 25.81 951 VAL A O 1
ATOM 7678 N N . LEU A 1 952 ? -63.631 -23.121 -4.437 1.00 25.61 952 LEU A N 1
ATOM 7679 C CA . LEU A 1 952 ? -63.678 -22.494 -5.785 1.00 25.61 952 LEU A CA 1
ATOM 7680 C C . LEU A 1 952 ? -63.820 -20.950 -5.546 1.00 25.61 952 LEU A C 1
ATOM 7682 O O . LEU A 1 952 ? -63.795 -20.530 -4.395 1.00 25.61 952 LEU A O 1
ATOM 7686 N N . GLU A 1 953 ? -64.033 -20.143 -6.598 1.00 24.80 953 GLU A N 1
ATOM 7687 C CA . GLU A 1 953 ? -64.327 -18.680 -6.621 1.00 24.80 953 GLU A CA 1
ATOM 7688 C C . GLU A 1 953 ? -63.154 -17.671 -6.568 1.00 24.80 953 GLU A C 1
ATOM 7690 O O . GLU A 1 953 ? -62.171 -17.891 -5.870 1.00 24.80 953 GLU A O 1
ATOM 7695 N N . GLN A 1 954 ? -63.188 -16.513 -7.261 1.00 24.41 954 GLN A N 1
ATOM 7696 C CA . GLN A 1 954 ? -63.818 -16.135 -8.556 1.00 24.41 954 GLN A CA 1
ATOM 7697 C C . GLN A 1 954 ? -63.083 -14.897 -9.163 1.00 24.41 954 GLN A C 1
ATOM 7699 O O . GLN A 1 954 ? -62.296 -14.244 -8.481 1.00 24.41 954 GLN A O 1
ATOM 7704 N N . HIS A 1 955 ? -63.311 -14.574 -10.448 1.00 28.50 955 HIS A N 1
ATOM 7705 C CA . HIS A 1 955 ? -62.704 -13.435 -11.185 1.00 28.50 955 HIS A CA 1
ATOM 7706 C C . HIS A 1 955 ? -63.633 -12.193 -11.221 1.00 28.50 955 HIS A C 1
ATOM 7708 O O . HIS A 1 955 ? -64.848 -12.368 -11.148 1.00 28.50 955 HIS A O 1
ATOM 7714 N N . PRO A 1 956 ? -63.102 -10.950 -11.327 1.00 38.09 956 PRO A N 1
ATOM 7715 C CA . PRO A 1 956 ? -62.787 -10.317 -12.632 1.00 38.09 956 PRO A CA 1
ATOM 7716 C C . PRO A 1 956 ? -61.416 -9.582 -12.652 1.00 38.09 956 PRO A C 1
ATOM 7718 O O . PRO A 1 956 ? -60.819 -9.383 -11.602 1.00 38.09 956 PRO A O 1
ATOM 7721 N N . ALA A 1 957 ? -60.755 -9.198 -13.758 1.00 27.36 957 ALA A N 1
ATOM 7722 C CA . ALA A 1 957 ? -61.051 -9.088 -15.204 1.00 27.36 957 ALA A CA 1
ATOM 7723 C C . ALA A 1 957 ? -61.604 -7.734 -15.731 1.00 27.36 957 ALA A C 1
ATOM 7725 O O . ALA A 1 957 ? -62.811 -7.546 -15.802 1.00 27.36 957 ALA A O 1
ATOM 7726 N N . LEU A 1 958 ? -60.700 -6.853 -16.199 1.00 25.36 958 LEU A N 1
ATOM 7727 C CA . LEU A 1 958 ? -60.869 -5.752 -17.184 1.00 25.36 958 LEU A CA 1
ATOM 7728 C C . LEU A 1 958 ? -59.435 -5.402 -17.684 1.00 25.36 958 LEU A C 1
ATOM 7730 O O . LEU A 1 958 ? -58.560 -5.266 -16.835 1.00 25.36 958 LEU A O 1
ATOM 7734 N N . LEU A 1 959 ? -58.984 -5.404 -18.951 1.00 26.22 959 LEU A N 1
ATOM 7735 C CA . LEU A 1 959 ? -59.456 -5.053 -20.314 1.00 26.22 959 LEU A CA 1
ATOM 7736 C C . LEU A 1 959 ? -59.193 -3.598 -20.779 1.00 26.22 959 LEU A C 1
ATOM 7738 O O . LEU A 1 959 ? -59.884 -2.672 -20.386 1.00 26.22 959 LEU A O 1
ATOM 7742 N N . LEU A 1 960 ? -58.211 -3.492 -21.693 1.00 26.78 960 LEU A N 1
ATOM 7743 C CA . LEU A 1 960 ? -57.997 -2.531 -22.798 1.00 26.78 960 LEU A CA 1
ATOM 7744 C C . LEU A 1 960 ? -58.291 -1.023 -22.635 1.00 26.78 960 LEU A C 1
ATOM 7746 O O . LEU A 1 960 ? -59.440 -0.603 -22.583 1.00 26.78 960 LEU A O 1
ATOM 7750 N N . ALA A 1 961 ? -57.258 -0.218 -22.920 1.00 24.44 961 ALA A N 1
ATOM 7751 C CA . ALA A 1 961 ? -57.320 0.827 -23.955 1.00 24.44 961 ALA A CA 1
ATOM 7752 C C . ALA A 1 961 ? -55.912 1.124 -24.522 1.00 24.44 961 ALA A C 1
ATOM 7754 O O . ALA A 1 961 ? -54.900 0.857 -23.876 1.00 24.44 961 ALA A O 1
ATOM 7755 N N . SER A 1 962 ? -55.828 1.672 -25.735 1.00 28.05 962 SER A N 1
ATOM 7756 C CA . SER A 1 962 ? -54.589 2.171 -26.359 1.00 28.05 962 SER A CA 1
ATOM 7757 C C . SER A 1 962 ? -54.861 3.509 -27.038 1.00 28.05 962 SER A C 1
ATOM 7759 O O . SER A 1 962 ? -55.943 3.665 -27.587 1.00 28.05 962 SER A O 1
ATOM 7761 N N . ILE A 1 963 ? -53.888 4.428 -27.019 1.00 24.94 963 ILE A N 1
ATOM 7762 C CA . ILE A 1 963 ? -53.733 5.663 -27.825 1.00 24.94 963 ILE A CA 1
ATOM 7763 C C . ILE A 1 963 ? -52.377 6.280 -27.389 1.00 24.94 963 ILE A C 1
ATOM 7765 O O . ILE A 1 963 ? -51.974 6.096 -26.245 1.00 24.94 963 ILE A O 1
ATOM 7769 N N . GLY A 1 964 ? -51.591 6.981 -28.209 1.00 24.91 964 GLY A N 1
ATOM 7770 C CA . GLY A 1 964 ? -51.748 7.280 -29.633 1.00 24.91 964 GLY A CA 1
ATOM 7771 C C . GLY A 1 964 ? -51.490 8.759 -29.956 1.00 24.91 964 GLY A C 1
ATOM 7772 O O . GLY A 1 964 ? -52.121 9.630 -29.379 1.00 24.91 964 GLY A O 1
ATOM 7773 N N . LEU A 1 965 ? -50.643 9.003 -30.961 1.00 25.20 965 LEU A N 1
ATOM 7774 C CA . LEU A 1 965 ? -50.491 10.258 -31.716 1.00 25.20 965 LEU A CA 1
ATOM 7775 C C . LEU A 1 965 ? -49.775 11.477 -31.087 1.00 25.20 965 LEU A C 1
ATOM 7777 O O . LEU A 1 965 ? -49.935 11.895 -29.949 1.00 25.20 965 LEU A O 1
ATOM 7781 N N . SER A 1 966 ? -48.975 12.050 -31.978 1.00 25.62 966 SER A N 1
ATOM 7782 C CA . SER A 1 966 ? -48.092 13.210 -31.951 1.00 25.62 966 SER A CA 1
ATOM 7783 C C . SER A 1 966 ? -48.757 14.586 -32.161 1.00 25.62 966 SER A C 1
ATOM 7785 O O . SER A 1 966 ? -49.526 14.738 -33.108 1.00 25.62 966 SER A O 1
ATOM 7787 N N . GLY A 1 967 ? -48.248 15.619 -31.469 1.00 24.42 967 GLY A N 1
ATOM 7788 C CA . GLY A 1 967 ? -48.234 17.034 -31.917 1.00 24.42 967 GLY A CA 1
ATOM 7789 C C . GLY A 1 967 ? -49.568 17.811 -31.883 1.00 24.42 967 GLY A C 1
ATOM 7790 O O . GLY A 1 967 ? -50.577 17.238 -31.483 1.00 24.42 967 GLY A O 1
ATOM 7791 N N . PRO A 1 968 ? -49.608 19.101 -32.319 1.00 37.62 968 PRO A N 1
ATOM 7792 C CA . PRO A 1 968 ? -48.538 19.922 -32.911 1.00 37.62 968 PRO A CA 1
ATOM 7793 C C . PRO A 1 968 ? -48.235 21.241 -32.125 1.00 37.62 968 PRO A C 1
ATOM 7795 O O . PRO A 1 968 ? -47.917 21.175 -30.944 1.00 37.62 968 PRO A O 1
ATOM 7798 N N . ARG A 1 969 ? -48.204 22.422 -32.783 1.00 26.14 969 ARG A N 1
ATOM 7799 C CA . ARG A 1 969 ? -47.682 23.728 -32.286 1.00 26.14 969 ARG A CA 1
ATOM 7800 C C . ARG A 1 969 ? -48.743 24.857 -32.314 1.00 26.14 969 ARG A C 1
ATOM 7802 O O . ARG A 1 969 ? -49.725 24.708 -33.031 1.00 26.14 969 ARG A O 1
ATOM 7809 N N . LYS A 1 970 ? -48.369 26.030 -31.756 1.00 25.84 970 LYS A N 1
ATOM 7810 C CA . LYS A 1 970 ? -48.960 27.399 -31.877 1.00 25.84 970 LYS A CA 1
ATOM 7811 C C . LYS A 1 970 ? -50.199 27.713 -31.005 1.00 25.84 970 LYS A C 1
ATOM 7813 O O . LYS A 1 970 ? -50.835 26.775 -30.550 1.00 25.84 970 LYS A O 1
ATOM 7818 N N . ALA A 1 971 ? -50.633 28.977 -30.839 1.00 25.88 971 ALA A N 1
ATOM 7819 C CA . ALA A 1 971 ? -49.942 30.261 -30.530 1.00 25.88 971 ALA A CA 1
ATOM 7820 C C . ALA A 1 971 ? -50.954 31.437 -30.556 1.00 25.88 971 ALA A C 1
ATOM 7822 O O . ALA A 1 971 ? -51.505 31.687 -31.617 1.00 25.88 971 ALA A O 1
ATOM 7823 N N . GLU A 1 972 ? -51.094 32.185 -29.454 1.00 25.47 972 GLU A N 1
ATOM 7824 C CA . GLU A 1 972 ? -51.717 33.526 -29.304 1.00 25.47 972 GLU A CA 1
ATOM 7825 C C . GLU A 1 972 ? -51.325 34.050 -27.890 1.00 25.47 972 GLU A C 1
ATOM 7827 O O . GLU A 1 972 ? -51.131 33.218 -27.002 1.00 25.47 972 GLU A O 1
ATOM 7832 N N . GLU A 1 973 ? -51.087 35.322 -27.523 1.00 25.94 973 GLU A N 1
ATOM 7833 C CA . GLU A 1 973 ? -51.031 36.661 -28.166 1.00 25.94 973 GLU A CA 1
ATOM 7834 C C . GLU A 1 973 ? -52.180 37.657 -27.839 1.00 25.94 973 GLU A C 1
ATOM 7836 O O . GLU A 1 973 ? -53.357 37.320 -27.916 1.00 25.94 973 GLU A O 1
ATOM 7841 N N . SER A 1 974 ? -51.809 38.915 -27.515 1.00 24.83 974 SER A N 1
ATOM 7842 C CA . SER A 1 974 ? -52.653 40.055 -27.049 1.00 24.83 974 SER A CA 1
ATOM 7843 C C . SER A 1 974 ? -53.277 39.914 -25.625 1.00 24.83 974 SER A C 1
ATOM 7845 O O . SER A 1 974 ? -53.353 38.809 -25.104 1.00 24.83 974 SER A O 1
ATOM 7847 N N . GLN A 1 975 ? -53.668 40.971 -24.883 1.00 24.59 975 GLN A N 1
ATOM 7848 C CA . GLN A 1 975 ? -53.624 42.422 -25.153 1.00 24.59 975 GLN A CA 1
ATOM 7849 C C . GLN A 1 975 ? -53.422 43.300 -23.881 1.00 24.59 975 GLN A C 1
ATOM 7851 O O . GLN A 1 975 ? -53.601 42.866 -22.748 1.00 24.59 975 GLN A O 1
ATOM 7856 N N . VAL A 1 976 ? -53.030 44.550 -24.141 1.00 25.73 976 VAL A N 1
ATOM 7857 C CA . VAL A 1 976 ? -52.703 45.717 -23.286 1.00 25.73 976 VAL A CA 1
ATOM 7858 C C . VAL A 1 976 ? -53.882 46.305 -22.475 1.00 25.73 976 VAL A C 1
ATOM 7860 O O . VAL A 1 976 ? -54.959 46.429 -23.042 1.00 25.73 976 VAL A O 1
ATOM 7863 N N . ASP A 1 977 ? -53.634 46.819 -21.251 1.00 25.59 977 ASP A N 1
ATOM 7864 C CA . ASP A 1 977 ? -54.042 48.189 -20.820 1.00 25.59 977 ASP A CA 1
ATOM 7865 C C . ASP A 1 977 ? -53.200 48.719 -19.617 1.00 25.59 977 ASP A C 1
ATOM 7867 O O . ASP A 1 977 ? -52.131 48.176 -19.332 1.00 25.59 977 ASP A O 1
ATOM 7871 N N . SER A 1 978 ? -53.600 49.838 -18.988 1.00 25.75 978 SER A N 1
ATOM 7872 C CA . SER A 1 978 ? -52.705 50.839 -18.377 1.00 25.75 978 SER A CA 1
ATOM 7873 C C . SER A 1 978 ? -53.324 51.684 -17.229 1.00 25.75 978 SER A C 1
ATOM 7875 O O . SER A 1 978 ? -54.540 51.703 -17.064 1.00 25.75 978 SER A O 1
ATOM 7877 N N . ARG A 1 979 ? -52.466 52.477 -16.540 1.00 26.56 979 ARG A N 1
ATOM 7878 C CA . ARG A 1 979 ? -52.715 53.660 -15.647 1.00 26.56 979 ARG A CA 1
ATOM 7879 C C . ARG A 1 979 ? -52.644 53.493 -14.104 1.00 26.56 979 ARG A C 1
ATOM 7881 O O . ARG A 1 979 ? -53.488 52.870 -13.476 1.00 26.56 979 ARG A O 1
ATOM 7888 N N . ASP A 1 980 ? -51.618 54.157 -13.552 1.00 27.12 980 ASP A N 1
ATOM 7889 C CA . ASP A 1 980 ? -51.511 55.074 -12.378 1.00 27.12 980 ASP A CA 1
ATOM 7890 C C . ASP A 1 980 ? -52.799 55.669 -11.721 1.00 27.12 980 ASP A C 1
ATOM 7892 O O . ASP A 1 980 ? -53.847 55.620 -12.369 1.00 27.12 980 ASP A O 1
ATOM 7896 N N . PRO A 1 981 ? -52.742 56.409 -10.561 1.00 51.12 981 PRO A N 1
ATOM 7897 C CA . PRO A 1 981 ? -51.593 56.733 -9.660 1.00 51.12 981 PRO A CA 1
ATOM 7898 C C . PRO A 1 981 ? -51.870 56.802 -8.107 1.00 51.12 981 PRO A C 1
ATOM 7900 O O . PRO A 1 981 ? -52.996 56.629 -7.649 1.00 51.12 981 PRO A O 1
ATOM 7903 N N . PHE A 1 982 ? -50.834 57.217 -7.332 1.00 28.72 982 PHE A N 1
ATOM 7904 C CA . PHE A 1 982 ? -50.822 58.218 -6.207 1.00 28.72 982 PHE A CA 1
ATOM 7905 C C . PHE A 1 982 ? -50.632 57.872 -4.685 1.00 28.72 982 PHE A C 1
ATOM 7907 O O . PHE A 1 982 ? -51.485 57.260 -4.057 1.00 28.72 982 PHE A O 1
ATOM 7914 N N . LEU A 1 983 ? -49.632 58.570 -4.076 1.00 30.88 983 LEU A N 1
ATOM 7915 C CA . LEU A 1 983 ? -49.533 59.148 -2.690 1.00 30.88 983 LEU A CA 1
ATOM 7916 C C . LEU A 1 983 ? -49.335 58.185 -1.466 1.00 30.88 983 LEU A C 1
ATOM 7918 O O . LEU A 1 983 ? -49.715 57.029 -1.539 1.00 30.88 983 LEU A O 1
ATOM 7922 N N . ARG A 1 984 ? -48.732 58.555 -0.300 1.00 28.56 984 ARG A N 1
ATOM 7923 C CA . ARG A 1 984 ? -48.258 59.861 0.263 1.00 28.56 984 ARG A CA 1
ATOM 7924 C C . ARG A 1 984 ? -47.185 59.739 1.402 1.00 28.56 984 ARG A C 1
ATOM 7926 O O . ARG A 1 984 ? -47.361 58.913 2.280 1.00 28.56 984 ARG A O 1
ATOM 7933 N N . GLN A 1 985 ? -46.197 60.661 1.428 1.00 27.70 985 GLN A N 1
ATOM 7934 C CA . GLN A 1 985 ? -45.498 61.348 2.572 1.00 27.70 985 GLN A CA 1
ATOM 7935 C C . GLN A 1 985 ? -44.821 60.611 3.786 1.00 27.70 985 GLN A C 1
ATOM 7937 O O . GLN A 1 985 ? -45.250 59.557 4.228 1.00 27.70 985 GLN A O 1
ATOM 7942 N N . GLY A 1 986 ? -43.750 61.237 4.340 1.00 24.38 986 GLY A N 1
ATOM 7943 C CA . GLY A 1 986 ? -43.012 60.903 5.600 1.00 24.38 986 GLY A CA 1
ATOM 7944 C C . GLY A 1 986 ? -43.404 61.812 6.800 1.00 24.38 986 GLY A C 1
ATOM 7945 O O . GLY A 1 986 ? -44.601 62.095 6.867 1.00 24.38 986 GLY A O 1
ATOM 7946 N N . PRO A 1 987 ? -42.503 62.366 7.680 1.00 53.00 987 PRO A N 1
ATOM 7947 C CA . PRO A 1 987 ? -41.011 62.424 7.658 1.00 53.00 987 PRO A CA 1
ATOM 7948 C C . PRO A 1 987 ? -40.258 62.472 9.058 1.00 53.00 987 PRO A C 1
ATOM 7950 O O . PRO A 1 987 ? -40.852 62.222 10.099 1.00 53.00 987 PRO A O 1
ATOM 7953 N N . MET A 1 988 ? -38.981 62.937 9.063 1.00 27.48 988 MET A N 1
ATOM 7954 C CA . MET A 1 988 ? -38.202 63.651 10.137 1.00 27.48 988 MET A CA 1
ATOM 7955 C C . MET A 1 988 ? -37.309 62.916 11.187 1.00 27.48 988 MET A C 1
ATOM 7957 O O . MET A 1 988 ? -37.294 61.693 11.249 1.00 27.48 988 MET A O 1
ATOM 7961 N N . ALA A 1 989 ? -36.422 63.689 11.873 1.00 28.72 989 ALA A N 1
ATOM 7962 C CA . ALA A 1 989 ? -35.135 63.230 12.466 1.00 28.72 989 ALA A CA 1
ATOM 7963 C C . ALA A 1 989 ? -34.672 63.860 13.849 1.00 28.72 989 ALA A C 1
ATOM 7965 O O . ALA A 1 989 ? -35.360 63.593 14.827 1.00 28.72 989 ALA A O 1
ATOM 7966 N N . PRO A 1 990 ? -33.524 64.584 14.034 1.00 61.81 990 PRO A N 1
ATOM 7967 C CA . PRO A 1 990 ? -32.322 64.075 14.761 1.00 61.81 990 PRO A CA 1
ATOM 7968 C C . PRO A 1 990 ? -31.686 64.960 15.889 1.00 61.81 990 PRO A C 1
ATOM 7970 O O . PRO A 1 990 ? -32.098 66.094 16.088 1.00 61.81 990 PRO A O 1
ATOM 7973 N N . PHE A 1 991 ? -30.607 64.458 16.540 1.00 28.48 991 PHE A N 1
ATOM 7974 C CA . PHE A 1 991 ? -29.436 65.134 17.201 1.00 28.48 991 PHE A CA 1
ATOM 7975 C C . PHE A 1 991 ? -28.337 64.050 17.488 1.00 28.48 991 PHE A C 1
ATOM 7977 O O . PHE A 1 991 ? -28.610 62.889 17.192 1.00 28.48 991 PHE A O 1
ATOM 7984 N N . GLY A 1 992 ? -27.095 64.226 18.002 1.00 26.12 992 GLY A N 1
ATOM 7985 C CA . GLY A 1 992 ? -26.237 65.338 18.510 1.00 26.12 992 GLY A CA 1
ATOM 7986 C C . GLY A 1 992 ? -25.460 64.896 19.795 1.00 26.12 992 GLY A C 1
ATOM 7987 O O . GLY A 1 992 ? -25.941 63.975 20.443 1.00 26.12 992 GLY A O 1
ATOM 7988 N N . ALA A 1 993 ? -24.343 65.450 20.320 1.00 29.22 993 ALA A N 1
ATOM 7989 C CA . ALA A 1 993 ? -23.159 66.239 19.885 1.00 29.22 993 ALA A CA 1
ATOM 7990 C C . ALA A 1 993 ? -22.301 66.629 21.153 1.00 29.22 993 ALA A C 1
ATOM 7992 O O . ALA A 1 993 ? -22.899 66.880 22.194 1.00 29.22 993 ALA A O 1
ATOM 7993 N N . GLY A 1 994 ? -20.952 66.746 21.088 1.00 26.70 994 GLY A N 1
ATOM 7994 C CA . GLY A 1 994 ? -20.047 67.238 22.185 1.00 26.70 994 GLY A CA 1
ATOM 7995 C C . GLY A 1 994 ? -19.029 66.193 22.722 1.00 26.70 994 GLY A C 1
ATOM 7996 O O . GLY A 1 994 ? -19.453 65.103 23.077 1.00 26.70 994 GLY A O 1
ATOM 7997 N N . LEU A 1 995 ? -17.686 66.320 22.629 1.00 27.59 995 LEU A N 1
ATOM 7998 C CA . LEU A 1 995 ? -16.671 67.251 23.214 1.00 27.59 995 LEU A CA 1
ATOM 7999 C C . LEU A 1 995 ? -16.385 67.083 24.737 1.00 27.59 995 LEU A C 1
ATOM 8001 O O . LEU A 1 995 ? -17.331 66.891 25.485 1.00 27.59 995 LEU A O 1
ATOM 8005 N N . LEU A 1 996 ? -15.170 67.271 25.306 1.00 26.55 996 LEU A N 1
ATOM 8006 C CA . LEU A 1 996 ? -13.738 67.195 24.876 1.00 26.55 996 LEU A CA 1
ATOM 8007 C C . LEU A 1 996 ? -12.848 67.489 26.124 1.00 26.55 996 LEU A C 1
ATOM 8009 O O . LEU A 1 996 ? -13.120 68.495 26.771 1.00 26.55 996 LEU A O 1
ATOM 8013 N N . LEU A 1 997 ? -11.791 66.719 26.460 1.00 26.12 997 LEU A N 1
ATOM 8014 C CA . LEU A 1 997 ? -10.666 67.190 27.320 1.00 26.12 997 LEU A CA 1
ATOM 8015 C C . LEU A 1 997 ? -9.414 66.268 27.284 1.00 26.12 997 LEU A C 1
ATOM 8017 O O . LEU A 1 997 ? -9.533 65.071 27.043 1.00 26.12 997 LEU A O 1
ATOM 8021 N N . SER A 1 998 ? -8.220 66.841 27.508 1.00 23.39 998 SER A N 1
ATOM 8022 C CA . SER A 1 998 ? -6.873 66.209 27.550 1.00 23.39 998 SER A CA 1
ATOM 8023 C C . SER A 1 998 ? -5.879 67.245 28.127 1.00 23.39 998 SER A C 1
ATOM 8025 O O . SER A 1 998 ? -6.058 68.418 27.781 1.00 23.39 998 SER A O 1
ATOM 8027 N N . PRO A 1 999 ? -4.915 66.917 29.031 1.00 43.31 999 PRO A N 1
ATOM 8028 C CA . PRO A 1 999 ? -3.601 66.353 28.633 1.00 43.31 999 PRO A CA 1
ATOM 8029 C C . PRO A 1 999 ? -2.903 65.417 29.666 1.00 43.31 999 PRO A C 1
ATOM 8031 O O . PRO A 1 999 ? -3.265 65.399 30.838 1.00 43.31 999 PRO A O 1
ATOM 8034 N N . GLY A 1 1000 ? -1.831 64.699 29.270 1.00 24.75 1000 GLY A N 1
ATOM 8035 C CA . GLY A 1 1000 ? -0.944 64.000 30.234 1.00 24.75 1000 GLY A CA 1
ATOM 8036 C C . GLY A 1 1000 ? -0.012 62.893 29.694 1.00 24.75 1000 GLY A C 1
ATOM 8037 O O . GLY A 1 1000 ? -0.361 61.724 29.737 1.00 24.75 1000 GLY A O 1
ATOM 8038 N N . ASN A 1 1001 ? 1.179 63.275 29.218 1.00 27.91 1001 ASN A N 1
ATOM 8039 C CA . ASN A 1 1001 ? 2.406 62.495 28.929 1.00 27.91 1001 ASN A CA 1
ATOM 8040 C C . ASN A 1 1001 ? 2.492 60.941 29.076 1.00 27.91 1001 ASN A C 1
ATOM 8042 O O . ASN A 1 1001 ? 2.465 60.402 30.175 1.00 27.91 1001 ASN A O 1
ATOM 8046 N N . ALA A 1 1002 ? 2.964 60.338 27.968 1.00 26.50 1002 ALA A N 1
ATOM 8047 C CA . ALA A 1 1002 ? 4.108 59.401 27.856 1.00 26.50 1002 ALA A CA 1
ATOM 8048 C C . ALA A 1 1002 ? 3.972 57.858 28.035 1.00 26.50 1002 ALA A C 1
ATOM 8050 O O . ALA A 1 1002 ? 3.574 57.342 29.068 1.00 26.50 1002 ALA A O 1
ATOM 8051 N N . ALA A 1 1003 ? 4.537 57.171 27.022 1.00 27.56 1003 ALA A N 1
ATOM 8052 C CA . ALA A 1 1003 ? 5.151 55.827 26.988 1.00 27.56 1003 ALA A CA 1
ATOM 8053 C C . ALA A 1 1003 ? 4.293 54.525 27.008 1.00 27.56 1003 ALA A C 1
ATOM 8055 O O . ALA A 1 1003 ? 3.845 54.075 28.050 1.00 27.56 1003 ALA A O 1
ATOM 8056 N N . VAL A 1 1004 ? 4.248 53.867 25.828 1.00 28.08 1004 VAL A N 1
ATOM 8057 C CA . VAL A 1 1004 ? 4.540 52.425 25.547 1.00 28.08 1004 VAL A CA 1
ATOM 8058 C C . VAL A 1 1004 ? 3.785 51.315 26.324 1.00 28.08 1004 VAL A C 1
ATOM 8060 O O . VAL A 1 1004 ? 3.873 51.257 27.539 1.00 28.08 1004 VAL A O 1
ATOM 8063 N N . THR A 1 1005 ? 3.162 50.272 25.736 1.00 29.66 1005 THR A N 1
ATOM 8064 C CA . THR A 1 1005 ? 2.674 49.933 24.368 1.00 29.66 1005 THR A CA 1
ATOM 8065 C C . THR A 1 1005 ? 1.609 48.803 24.493 1.00 29.66 1005 THR A C 1
ATOM 8067 O O . THR A 1 1005 ? 1.578 48.078 25.482 1.00 29.66 1005 THR A O 1
ATOM 8070 N N . LYS A 1 1006 ? 0.711 48.659 23.500 1.00 28.06 1006 LYS A N 1
ATOM 8071 C CA . LYS A 1 1006 ? -0.468 47.749 23.446 1.00 28.06 1006 LYS A CA 1
ATOM 8072 C C . LYS A 1 1006 ? -0.183 46.233 23.541 1.00 28.06 1006 LYS A C 1
ATOM 8074 O O . LYS A 1 1006 ? 0.731 45.764 22.868 1.00 28.06 1006 LYS A O 1
ATOM 8079 N N . HIS A 1 1007 ? -1.127 45.452 24.101 1.00 28.91 1007 HIS A N 1
ATOM 8080 C CA . HIS A 1 1007 ? -1.440 44.087 23.612 1.00 28.91 1007 HIS A CA 1
ATOM 8081 C C . HIS A 1 1007 ? -2.843 43.545 24.020 1.00 28.91 1007 HIS A C 1
ATOM 8083 O O . HIS A 1 1007 ? -3.447 44.080 24.945 1.00 28.91 1007 HIS A O 1
ATOM 8089 N N . LEU A 1 1008 ? -3.315 42.476 23.335 1.00 26.05 1008 LEU A N 1
ATOM 8090 C CA . LEU A 1 1008 ? -4.609 41.737 23.483 1.00 26.05 1008 LEU A CA 1
ATOM 8091 C C . LEU A 1 1008 ? -5.902 42.541 23.095 1.00 26.05 1008 LEU A C 1
ATOM 8093 O O . LEU A 1 1008 ? -5.863 43.764 23.061 1.00 26.05 1008 LEU A O 1
ATOM 8097 N N . THR A 1 1009 ? -7.071 41.974 22.696 1.00 25.95 1009 THR A N 1
ATOM 8098 C CA . THR A 1 1009 ? -7.607 40.580 22.756 1.00 25.95 1009 THR A CA 1
ATOM 8099 C C . THR A 1 1009 ? -8.674 40.224 21.662 1.00 25.95 1009 THR A C 1
ATOM 8101 O O . THR A 1 1009 ? -9.563 41.024 21.409 1.00 25.95 1009 THR A O 1
ATOM 8104 N N . ARG A 1 1010 ? -8.627 38.984 21.118 1.00 27.02 1010 ARG A N 1
ATOM 8105 C CA . ARG A 1 1010 ? -9.689 38.016 20.646 1.00 27.02 1010 ARG A CA 1
ATOM 8106 C C . ARG A 1 1010 ? -10.971 38.367 19.807 1.00 27.02 1010 ARG A C 1
ATOM 8108 O O . ARG A 1 1010 ? -11.856 39.064 20.270 1.00 27.02 1010 ARG A O 1
ATOM 8115 N N . HIS A 1 1011 ? -11.128 37.594 18.705 1.00 27.55 1011 HIS A N 1
ATOM 8116 C CA . HIS A 1 1011 ? -12.306 36.876 18.104 1.00 27.55 1011 HIS A CA 1
ATOM 8117 C C . HIS A 1 1011 ? -13.708 37.514 17.850 1.00 27.55 1011 HIS A C 1
ATOM 8119 O O . HIS A 1 1011 ? -14.368 37.917 18.800 1.00 27.55 1011 HIS A O 1
ATOM 8125 N N . LEU A 1 1012 ? -14.293 37.294 16.640 1.00 26.19 1012 LEU A N 1
ATOM 8126 C CA . LEU A 1 1012 ? -15.340 36.254 16.362 1.00 26.19 1012 LEU A CA 1
ATOM 8127 C C . LEU A 1 1012 ? -15.929 36.206 14.905 1.00 26.19 1012 LEU A C 1
ATOM 8129 O O . LEU A 1 1012 ? -16.429 37.206 14.414 1.00 26.19 1012 LEU A O 1
ATOM 8133 N N . LYS A 1 1013 ? -16.007 34.977 14.338 1.00 26.97 1013 LYS A N 1
ATOM 8134 C CA . LYS A 1 1013 ? -17.002 34.362 13.390 1.00 26.97 1013 LYS A CA 1
ATOM 8135 C C . LYS A 1 1013 ? -17.287 34.860 11.934 1.00 26.97 1013 LYS A C 1
ATOM 8137 O O . LYS A 1 1013 ? -17.373 36.044 11.655 1.00 26.97 1013 LYS A O 1
ATOM 8142 N N . ALA A 1 1014 ? -17.640 33.851 11.102 1.00 26.11 1014 ALA A N 1
ATOM 8143 C CA . ALA A 1 1014 ? -18.437 33.831 9.843 1.00 26.11 1014 ALA A CA 1
ATOM 8144 C C . ALA A 1 1014 ? -17.808 34.330 8.507 1.00 26.11 1014 ALA A C 1
ATOM 8146 O O . ALA A 1 1014 ? -17.024 35.266 8.523 1.00 26.11 1014 ALA A O 1
ATOM 8147 N N . SER A 1 1015 ? -18.137 33.804 7.304 1.00 26.33 1015 SER A N 1
ATOM 8148 C CA . SER A 1 1015 ? -18.763 32.515 6.889 1.00 26.33 1015 SER A CA 1
ATOM 8149 C C . SER A 1 1015 ? -18.689 32.277 5.355 1.00 26.33 1015 SER A C 1
ATOM 8151 O O . SER A 1 1015 ? -18.859 33.220 4.596 1.00 26.33 1015 SER A O 1
ATOM 8153 N N . SER A 1 1016 ? -18.619 30.999 4.941 1.00 26.84 1016 SER A N 1
ATOM 8154 C CA . SER A 1 1016 ? -19.210 30.390 3.715 1.00 26.84 1016 SER A CA 1
ATOM 8155 C C . SER A 1 1016 ? -18.815 30.812 2.271 1.00 26.84 1016 SER A C 1
ATOM 8157 O O . SER A 1 1016 ? -18.257 31.864 2.003 1.00 26.84 1016 SER A O 1
ATOM 8159 N N . LEU A 1 1017 ? -19.154 29.888 1.350 1.00 24.38 1017 LEU A N 1
ATOM 8160 C CA . LEU A 1 1017 ? -19.185 29.896 -0.130 1.00 24.38 1017 LEU A CA 1
ATOM 8161 C C . LEU A 1 1017 ? -19.379 31.291 -0.781 1.00 24.38 1017 LEU A C 1
ATOM 8163 O O . LEU A 1 1017 ? -20.148 32.099 -0.277 1.00 24.38 1017 LEU A O 1
ATOM 8167 N N . LEU A 1 1018 ? -18.832 31.587 -1.971 1.00 25.73 1018 LEU A N 1
ATOM 8168 C CA . LEU A 1 1018 ? -19.118 30.879 -3.234 1.00 25.73 1018 LEU A CA 1
ATOM 8169 C C . LEU A 1 1018 ? -18.113 31.239 -4.355 1.00 25.73 1018 LEU A C 1
ATOM 8171 O O . LEU A 1 1018 ? -17.648 32.372 -4.430 1.00 25.73 1018 LEU A O 1
ATOM 8175 N N . TYR A 1 1019 ? -17.842 30.300 -5.270 1.00 28.59 1019 TYR A N 1
ATOM 8176 C CA . TYR A 1 1019 ? -17.122 30.543 -6.533 1.00 28.59 1019 TYR A CA 1
ATOM 8177 C C . TYR A 1 1019 ? -18.102 30.501 -7.726 1.00 28.59 1019 TYR A C 1
ATOM 8179 O O . TYR A 1 1019 ? -19.120 29.814 -7.654 1.00 28.59 1019 TYR A O 1
ATOM 8187 N N . LEU A 1 1020 ? -17.716 31.131 -8.846 1.00 25.83 1020 LEU A N 1
ATOM 8188 C CA . LEU A 1 1020 ? -18.390 31.163 -10.163 1.00 25.83 1020 LEU A CA 1
ATOM 8189 C C . LEU A 1 1020 ? -19.531 32.195 -10.385 1.00 25.83 1020 LEU A C 1
ATOM 8191 O O . LEU A 1 1020 ? -20.361 32.447 -9.521 1.00 25.83 1020 LEU A O 1
ATOM 8195 N N . LEU A 1 1021 ? -19.586 32.689 -11.636 1.00 23.78 1021 LEU A N 1
ATOM 8196 C CA . LEU A 1 1021 ? -20.614 33.526 -12.295 1.00 23.78 1021 LEU A CA 1
ATOM 8197 C C . LEU A 1 1021 ? -20.746 35.018 -11.915 1.00 23.78 1021 LEU A C 1
ATOM 8199 O O . LEU A 1 1021 ? -21.659 35.413 -11.200 1.00 23.78 1021 LEU A O 1
ATOM 8203 N N . LEU A 1 1022 ? -19.938 35.852 -12.585 1.00 26.86 1022 LEU A N 1
ATOM 8204 C CA . LEU A 1 1022 ? -20.319 36.967 -13.491 1.00 26.86 1022 LEU A CA 1
ATOM 8205 C C . LEU A 1 1022 ? -19.010 37.441 -14.193 1.00 26.86 1022 LEU A C 1
ATOM 8207 O O . LEU A 1 1022 ? -17.934 37.198 -13.659 1.00 26.86 1022 LEU A O 1
ATOM 8211 N N . THR A 1 1023 ? -18.956 37.997 -15.411 1.00 26.84 1023 THR A N 1
ATOM 8212 C CA . THR A 1 1023 ? -19.943 38.744 -16.224 1.00 26.84 1023 THR A CA 1
ATOM 8213 C C . THR A 1 1023 ? -19.753 38.456 -17.731 1.00 26.84 1023 THR A C 1
ATOM 8215 O O . THR A 1 1023 ? -18.677 38.030 -18.142 1.00 26.84 1023 THR A O 1
ATOM 8218 N N . LEU A 1 1024 ? -20.753 38.738 -18.582 1.00 26.52 1024 LEU A N 1
ATOM 8219 C CA . LEU A 1 1024 ? -20.645 38.704 -20.055 1.00 26.52 1024 LEU A CA 1
ATOM 8220 C C . LEU A 1 1024 ? -21.429 39.858 -20.732 1.00 26.52 1024 LEU A C 1
ATOM 8222 O O . LEU A 1 1024 ? -22.386 40.368 -20.158 1.00 26.52 1024 LEU A O 1
ATOM 8226 N N . PHE A 1 1025 ? -21.058 40.162 -21.988 1.00 27.41 1025 PHE A N 1
ATOM 8227 C CA . PHE A 1 1025 ? -21.728 41.005 -23.011 1.00 27.41 1025 PHE A CA 1
ATOM 8228 C C . PHE A 1 1025 ? -21.661 42.554 -22.974 1.00 27.41 1025 PHE A C 1
ATOM 8230 O O . PHE A 1 1025 ? -22.533 43.234 -22.442 1.00 27.41 1025 PHE A O 1
ATOM 8237 N N . ARG A 1 1026 ? -20.754 43.093 -23.806 1.00 25.05 1026 ARG A N 1
ATOM 8238 C CA . ARG A 1 1026 ? -21.042 43.934 -25.002 1.00 25.05 1026 ARG A CA 1
ATOM 8239 C C . ARG A 1 1026 ? -20.134 43.385 -26.127 1.00 25.05 1026 ARG A C 1
ATOM 8241 O O . ARG A 1 1026 ? -19.007 43.029 -25.817 1.00 25.05 1026 ARG A O 1
ATOM 8248 N N . VAL A 1 1027 ? -20.545 43.079 -27.364 1.00 27.86 1027 VAL A N 1
ATOM 8249 C CA . VAL A 1 1027 ? -21.377 43.781 -28.372 1.00 27.86 1027 VAL A CA 1
ATOM 8250 C C . VAL A 1 1027 ? -20.672 45.020 -28.942 1.00 27.86 1027 VAL A C 1
ATOM 8252 O O . VAL A 1 1027 ? -20.619 46.052 -28.282 1.00 27.86 1027 VAL A O 1
ATOM 8255 N N . GLY A 1 1028 ? -20.166 44.906 -30.176 1.00 23.81 1028 GLY A N 1
ATOM 8256 C CA . GLY A 1 1028 ? -19.518 45.975 -30.952 1.00 23.81 1028 GLY A CA 1
ATOM 8257 C C . GLY A 1 1028 ? -18.752 45.394 -32.150 1.00 23.81 1028 GLY A C 1
ATOM 8258 O O . GLY A 1 1028 ? -17.957 44.478 -31.971 1.00 23.81 1028 GLY A O 1
ATOM 8259 N N . SER A 1 1029 ? -19.042 45.857 -33.366 1.00 24.97 1029 SER A N 1
ATOM 8260 C CA . SER A 1 1029 ? -18.624 45.235 -34.633 1.00 24.97 1029 SER A CA 1
ATOM 8261 C C . SER A 1 1029 ? -17.586 46.050 -35.423 1.00 24.97 1029 SER A C 1
ATOM 8263 O O . SER A 1 1029 ? -17.352 47.217 -35.127 1.00 24.97 1029 SER A O 1
ATOM 8265 N N . THR A 1 1030 ? -17.121 45.446 -36.527 1.00 24.56 1030 THR A N 1
ATOM 8266 C CA . THR A 1 1030 ? -16.692 46.077 -37.801 1.00 24.56 1030 THR A CA 1
ATOM 8267 C C . THR A 1 1030 ? -15.373 46.868 -37.905 1.00 24.56 1030 THR A C 1
ATOM 8269 O O . THR A 1 1030 ? -15.197 47.919 -37.306 1.00 24.56 1030 THR A O 1
ATOM 8272 N N . GLU A 1 1031 ? -14.577 46.402 -38.879 1.00 24.55 1031 GLU A N 1
ATOM 8273 C CA . GLU A 1 1031 ? -13.751 47.161 -39.840 1.00 24.55 1031 GLU A CA 1
ATOM 8274 C C . GLU A 1 1031 ? -12.403 47.787 -39.425 1.00 24.55 1031 GLU A C 1
ATOM 8276 O O . GLU A 1 1031 ? -12.031 47.908 -38.263 1.00 24.55 1031 GLU A O 1
ATOM 8281 N N . ALA A 1 1032 ? -11.596 48.031 -40.463 1.00 23.64 1032 ALA A N 1
ATOM 8282 C CA . ALA A 1 1032 ? -10.155 48.268 -40.419 1.00 23.64 1032 ALA A CA 1
ATOM 8283 C C . ALA A 1 1032 ? -9.788 49.759 -40.512 1.00 23.64 1032 ALA A C 1
ATOM 8285 O O . ALA A 1 1032 ? -10.630 50.567 -40.891 1.00 23.64 1032 ALA A O 1
ATOM 8286 N N . LEU A 1 1033 ? -8.500 50.093 -40.307 1.00 23.67 1033 LEU A N 1
ATOM 8287 C CA . LEU A 1 1033 ? -7.670 50.823 -41.295 1.00 23.67 1033 LEU A CA 1
ATOM 8288 C C . LEU A 1 1033 ? -6.212 51.072 -40.823 1.00 23.67 1033 LEU A C 1
ATOM 8290 O O . LEU A 1 1033 ? -5.983 51.568 -39.729 1.00 23.67 1033 LEU A O 1
ATOM 8294 N N . ARG A 1 1034 ? -5.273 50.854 -41.762 1.00 22.84 1034 ARG A N 1
ATOM 8295 C CA . ARG A 1 1034 ? -3.967 51.536 -41.983 1.00 22.84 1034 ARG A CA 1
ATOM 8296 C C . ARG A 1 1034 ? -2.771 51.395 -41.012 1.00 22.84 1034 ARG A C 1
ATOM 8298 O O . ARG A 1 1034 ? -2.800 51.805 -39.860 1.00 22.84 1034 ARG A O 1
ATOM 8305 N N . CYS A 1 1035 ? -1.649 50.975 -41.613 1.00 21.83 1035 CYS A N 1
ATOM 8306 C CA . CYS A 1 1035 ? -0.261 51.314 -41.246 1.00 21.83 1035 CYS A CA 1
ATOM 8307 C C . CYS A 1 1035 ? 0.109 52.747 -41.723 1.00 21.83 1035 CYS A C 1
ATOM 8309 O O . CYS A 1 1035 ? -0.729 53.402 -42.353 1.00 21.83 1035 CYS A O 1
ATOM 8311 N N . PRO A 1 1036 ? 1.334 53.246 -41.448 1.00 31.62 1036 PRO A N 1
ATOM 8312 C CA . PRO A 1 1036 ? 2.461 53.123 -42.413 1.00 31.62 1036 PRO A CA 1
ATOM 8313 C C . PRO A 1 1036 ? 3.652 52.288 -41.867 1.00 31.62 1036 PRO A C 1
ATOM 8315 O O . PRO A 1 1036 ? 3.766 52.137 -40.657 1.00 31.62 1036 PRO A O 1
ATOM 8318 N N . GLU A 1 1037 ? 4.382 51.501 -42.677 1.00 25.39 1037 GLU A N 1
ATOM 8319 C CA . GLU A 1 1037 ? 5.610 51.828 -43.469 1.00 25.39 1037 GLU A CA 1
ATOM 8320 C C . GLU A 1 1037 ? 6.874 52.061 -42.601 1.00 25.39 1037 GLU A C 1
ATOM 8322 O O . GLU A 1 1037 ? 6.790 52.694 -41.558 1.00 25.39 1037 GLU A O 1
ATOM 8327 N N . HIS A 1 1038 ? 8.080 51.551 -42.907 1.00 26.47 1038 HIS A N 1
ATOM 8328 C CA . HIS A 1 1038 ? 8.703 51.033 -44.151 1.00 26.47 1038 HIS A CA 1
ATOM 8329 C C . HIS A 1 1038 ? 9.236 49.579 -43.970 1.00 26.47 1038 HIS A C 1
ATOM 8331 O O . HIS A 1 1038 ? 9.577 49.198 -42.857 1.00 26.47 1038 HIS A O 1
ATOM 8337 N N . LEU A 1 1039 ? 9.169 48.652 -44.948 1.00 25.92 1039 LEU A N 1
ATOM 8338 C CA . LEU A 1 1039 ? 10.028 48.462 -46.151 1.00 25.92 1039 LEU A CA 1
ATOM 8339 C C . LEU A 1 1039 ? 11.530 48.282 -45.802 1.00 25.92 1039 LEU A C 1
ATOM 8341 O O . LEU A 1 1039 ? 12.092 49.115 -45.107 1.00 25.92 1039 LEU A O 1
ATOM 8345 N N . PHE A 1 1040 ? 12.240 47.226 -46.235 1.00 25.56 1040 PHE A N 1
ATOM 8346 C CA . PHE A 1 1040 ? 12.301 46.649 -47.598 1.00 25.56 1040 PHE A CA 1
ATOM 8347 C C . PHE A 1 1040 ? 12.241 45.097 -47.701 1.00 25.56 1040 PHE A C 1
ATOM 8349 O O . PHE A 1 1040 ? 12.144 44.391 -46.703 1.00 25.56 1040 PHE A O 1
ATOM 8356 N N . ALA A 1 1041 ? 12.272 44.581 -48.942 1.00 25.77 1041 ALA A N 1
ATOM 8357 C CA . ALA A 1 1041 ? 11.975 43.193 -49.347 1.00 25.77 1041 ALA A CA 1
ATOM 8358 C C . ALA A 1 1041 ? 13.205 42.432 -49.953 1.00 25.77 1041 ALA A C 1
ATOM 8360 O O . ALA A 1 1041 ? 14.259 43.048 -50.123 1.00 25.77 1041 ALA A O 1
ATOM 8361 N N . PRO A 1 1042 ? 13.122 41.112 -50.262 1.00 54.00 1042 PRO A N 1
ATOM 8362 C CA . PRO A 1 1042 ? 14.286 40.245 -50.529 1.00 54.00 1042 PRO A CA 1
ATOM 8363 C C . PRO A 1 1042 ? 14.646 40.066 -52.023 1.00 54.00 1042 PRO A C 1
ATOM 8365 O O . PRO A 1 1042 ? 13.924 40.509 -52.914 1.00 54.00 1042 PRO A O 1
ATOM 8368 N N . SER A 1 1043 ? 15.733 39.335 -52.312 1.00 24.22 1043 SER A N 1
ATOM 8369 C CA . SER A 1 1043 ? 16.098 38.867 -53.664 1.00 24.22 1043 SER A CA 1
ATOM 8370 C C . SER A 1 1043 ? 16.771 37.478 -53.649 1.00 24.22 1043 SER A C 1
ATOM 8372 O O . SER A 1 1043 ? 16.948 36.881 -52.587 1.00 24.22 1043 SER A O 1
ATOM 8374 N N . SER A 1 1044 ? 17.068 36.902 -54.825 1.00 26.48 1044 SER A N 1
ATOM 8375 C CA . SER A 1 1044 ? 17.478 35.492 -54.962 1.00 26.48 1044 SER A CA 1
ATOM 8376 C C . SER A 1 1044 ? 18.396 35.206 -56.168 1.00 26.48 1044 SER A C 1
ATOM 8378 O O . SER A 1 1044 ? 18.490 36.011 -57.088 1.00 26.48 1044 SER A O 1
ATOM 8380 N N . GLN A 1 1045 ? 18.972 33.992 -56.174 1.00 26.45 1045 GLN A N 1
ATOM 8381 C CA . GLN A 1 1045 ? 19.600 33.261 -57.294 1.00 26.45 1045 GLN A CA 1
ATOM 8382 C C . GLN A 1 1045 ? 21.025 33.604 -57.811 1.00 26.45 1045 GLN A C 1
ATOM 8384 O O . GLN A 1 1045 ? 21.402 34.739 -58.060 1.00 26.45 1045 GLN A O 1
ATOM 8389 N N . CYS A 1 1046 ? 21.697 32.505 -58.199 1.00 22.67 1046 CYS A N 1
ATOM 8390 C CA . CYS A 1 1046 ? 22.522 32.313 -59.411 1.00 22.67 1046 CYS A CA 1
ATOM 8391 C C . CYS A 1 1046 ? 24.027 32.707 -59.492 1.00 22.67 1046 CYS A C 1
ATOM 8393 O O . CYS A 1 1046 ? 24.387 33.784 -59.949 1.00 22.67 1046 CYS A O 1
ATOM 8395 N N . ARG A 1 1047 ? 24.846 31.631 -59.454 1.00 25.19 1047 ARG A N 1
ATOM 8396 C CA . ARG A 1 1047 ? 25.737 31.126 -60.546 1.00 25.19 1047 ARG A CA 1
ATOM 8397 C C . ARG A 1 1047 ? 27.247 31.476 -60.593 1.00 25.19 1047 ARG A C 1
ATOM 8399 O O . ARG A 1 1047 ? 27.643 32.629 -60.607 1.00 25.19 1047 ARG A O 1
ATOM 8406 N N . LYS A 1 1048 ? 27.999 30.413 -60.965 1.00 24.58 1048 LYS A N 1
ATOM 8407 C CA . LYS A 1 1048 ? 29.368 30.319 -61.553 1.00 24.58 1048 LYS A CA 1
ATOM 8408 C C . LYS A 1 1048 ? 30.571 30.544 -60.610 1.00 24.58 1048 LYS A C 1
ATOM 8410 O O . LYS A 1 1048 ? 30.430 31.236 -59.619 1.00 24.58 1048 LYS A O 1
ATOM 8415 N N . ARG A 1 1049 ? 31.806 30.096 -60.927 1.00 26.36 1049 ARG A N 1
ATOM 8416 C CA . ARG A 1 1049 ? 32.372 28.851 -61.557 1.00 26.36 1049 ARG A CA 1
ATOM 8417 C C . ARG A 1 1049 ? 33.886 29.077 -61.793 1.00 26.36 1049 ARG A C 1
ATOM 8419 O O . ARG A 1 1049 ? 34.180 30.060 -62.453 1.00 26.36 1049 ARG A O 1
ATOM 8426 N N . LEU A 1 1050 ? 34.774 28.150 -61.403 1.00 26.44 1050 LEU A N 1
ATOM 8427 C CA . LEU A 1 1050 ? 36.156 27.869 -61.904 1.00 26.44 1050 LEU A CA 1
ATOM 8428 C C . LEU A 1 1050 ? 36.623 26.594 -61.133 1.00 26.44 1050 LEU A C 1
ATOM 8430 O O . LEU A 1 1050 ? 36.372 26.530 -59.937 1.00 26.44 1050 LEU A O 1
ATOM 8434 N N . ARG A 1 1051 ? 36.939 25.440 -61.759 1.00 26.86 1051 ARG A N 1
ATOM 8435 C CA . ARG A 1 1051 ? 38.195 25.001 -62.438 1.00 26.86 1051 ARG A CA 1
ATOM 8436 C C . ARG A 1 1051 ? 39.378 24.804 -61.461 1.00 26.86 1051 ARG A C 1
ATOM 8438 O O . ARG A 1 1051 ? 39.753 25.772 -60.821 1.00 26.86 1051 ARG A O 1
ATOM 8445 N N . ASN A 1 1052 ? 39.807 23.555 -61.193 1.00 28.97 1052 ASN A N 1
ATOM 8446 C CA . ASN A 1 1052 ? 40.822 22.719 -61.911 1.00 28.97 1052 ASN A CA 1
ATOM 8447 C C . ASN A 1 1052 ? 42.249 22.961 -61.338 1.00 28.97 1052 ASN A C 1
ATOM 8449 O O . ASN A 1 1052 ? 42.514 24.081 -60.926 1.00 28.97 1052 ASN A O 1
ATOM 8453 N N . ASP A 1 1053 ? 43.178 21.998 -61.200 1.00 27.72 1053 ASP A N 1
ATOM 8454 C CA . ASP A 1 1053 ? 43.365 20.665 -61.824 1.00 27.72 1053 ASP A CA 1
ATOM 8455 C C . ASP A 1 1053 ? 43.825 19.536 -60.852 1.00 27.72 1053 ASP A C 1
ATOM 8457 O O . ASP A 1 1053 ? 44.332 19.808 -59.768 1.00 27.72 1053 ASP A O 1
ATOM 8461 N N . GLY A 1 1054 ? 43.737 18.277 -61.329 1.00 26.53 1054 GLY A N 1
ATOM 8462 C CA . GLY A 1 1054 ? 44.589 17.115 -60.971 1.00 26.53 1054 GLY A CA 1
ATOM 8463 C C . GLY A 1 1054 ? 44.395 16.403 -59.615 1.00 26.53 1054 GLY A C 1
ATOM 8464 O O . GLY A 1 1054 ? 43.512 16.764 -58.848 1.00 26.53 1054 GLY A O 1
ATOM 8465 N N . HIS A 1 1055 ? 45.188 15.381 -59.233 1.00 28.16 1055 HIS A N 1
ATOM 8466 C CA . HIS A 1 1055 ? 45.793 14.217 -59.945 1.00 28.16 1055 HIS A CA 1
ATOM 8467 C C . HIS A 1 1055 ? 46.423 13.251 -58.890 1.00 28.16 1055 HIS A C 1
ATOM 8469 O O . HIS A 1 1055 ? 46.909 13.741 -57.880 1.00 28.16 1055 HIS A O 1
ATOM 8475 N N . SER A 1 1056 ? 46.574 11.920 -59.041 1.00 28.08 1056 SER A N 1
ATOM 8476 C CA . SER A 1 1056 ? 45.816 10.858 -59.753 1.00 28.08 1056 SER A CA 1
ATOM 8477 C C . SER A 1 1056 ? 46.429 9.457 -59.465 1.00 28.08 1056 SER A C 1
ATOM 8479 O O . SER A 1 1056 ? 47.653 9.386 -59.394 1.00 28.08 1056 SER A O 1
ATOM 8481 N N . ARG A 1 1057 ? 45.625 8.365 -59.485 1.00 29.56 1057 ARG A N 1
ATOM 8482 C CA . ARG A 1 1057 ? 46.012 6.918 -59.351 1.00 29.56 1057 ARG A CA 1
ATOM 8483 C C . ARG A 1 1057 ? 46.435 6.470 -57.921 1.00 29.56 1057 ARG A C 1
ATOM 8485 O O . ARG A 1 1057 ? 46.837 7.313 -57.135 1.00 29.56 1057 ARG A O 1
ATOM 8492 N N . ASP A 1 1058 ? 46.331 5.196 -57.494 1.00 27.53 1058 ASP A N 1
ATOM 8493 C CA . ASP A 1 1058 ? 45.973 3.946 -58.205 1.00 27.53 1058 ASP A CA 1
ATOM 8494 C C . ASP A 1 1058 ? 45.379 2.823 -57.297 1.00 27.53 1058 ASP A C 1
ATOM 8496 O O . ASP A 1 1058 ? 45.750 2.714 -56.134 1.00 27.53 1058 ASP A O 1
ATOM 8500 N N . LYS A 1 1059 ? 44.608 1.911 -57.923 1.00 26.31 1059 LYS A N 1
ATOM 8501 C CA . LYS A 1 1059 ? 44.378 0.468 -57.606 1.00 26.31 1059 LYS A CA 1
ATOM 8502 C C . LYS A 1 1059 ? 43.495 -0.037 -56.431 1.00 26.31 1059 LYS A C 1
ATOM 8504 O O . LYS A 1 1059 ? 43.426 0.499 -55.336 1.00 26.31 1059 LYS A O 1
ATOM 8509 N N . ILE A 1 1060 ? 42.860 -1.175 -56.753 1.00 27.91 1060 ILE A N 1
ATOM 8510 C CA . ILE A 1 1060 ? 41.934 -2.082 -56.036 1.00 27.91 1060 ILE A CA 1
ATOM 8511 C C . ILE A 1 1060 ? 42.530 -3.510 -56.193 1.00 27.91 1060 ILE A C 1
ATOM 8513 O O . ILE A 1 1060 ? 43.142 -3.751 -57.241 1.00 27.91 1060 ILE A O 1
ATOM 8517 N N . PRO A 1 1061 ? 42.436 -4.435 -55.209 1.00 40.84 1061 PRO A N 1
ATOM 8518 C CA . PRO A 1 1061 ? 41.560 -5.614 -55.381 1.00 40.84 1061 PRO A CA 1
ATOM 8519 C C . PRO A 1 1061 ? 40.903 -6.179 -54.100 1.00 40.84 1061 PRO A C 1
ATOM 8521 O O . PRO A 1 1061 ? 41.293 -5.876 -52.976 1.00 40.84 1061 PRO A O 1
ATOM 8524 N N . LEU A 1 1062 ? 39.894 -7.030 -54.318 1.00 28.41 1062 LEU A N 1
ATOM 8525 C CA . LEU A 1 1062 ? 39.170 -7.823 -53.317 1.00 28.41 1062 LEU A CA 1
ATOM 8526 C C . LEU A 1 1062 ? 39.868 -9.169 -53.054 1.00 28.41 1062 LEU A C 1
ATOM 8528 O O . LEU A 1 1062 ? 40.495 -9.715 -53.962 1.00 28.41 1062 LEU A O 1
ATOM 8532 N N . ALA A 1 1063 ? 39.605 -9.750 -51.881 1.00 25.73 1063 ALA A N 1
ATOM 8533 C CA . ALA A 1 1063 ? 39.286 -11.173 -51.701 1.00 25.73 1063 ALA A CA 1
ATOM 8534 C C . ALA A 1 1063 ? 38.618 -11.375 -50.317 1.00 25.73 1063 ALA A C 1
ATOM 8536 O O . ALA A 1 1063 ? 38.725 -10.487 -49.473 1.00 25.73 1063 ALA A O 1
ATOM 8537 N N . ASP A 1 1064 ? 38.094 -12.539 -49.933 1.00 25.62 1064 ASP A N 1
ATOM 8538 C CA . ASP A 1 1064 ? 37.050 -13.442 -50.467 1.00 25.62 1064 ASP A CA 1
ATOM 8539 C C . ASP A 1 1064 ? 36.964 -14.628 -49.468 1.00 25.62 1064 ASP A C 1
ATOM 8541 O O . ASP A 1 1064 ? 37.994 -15.004 -48.908 1.00 25.62 1064 ASP A O 1
ATOM 8545 N N . ALA A 1 1065 ? 35.786 -15.239 -49.278 1.00 25.56 1065 ALA A N 1
ATOM 8546 C CA . ALA A 1 1065 ? 35.539 -16.415 -48.407 1.00 25.56 1065 ALA A CA 1
ATOM 8547 C C . ALA A 1 1065 ? 35.895 -16.264 -46.883 1.00 25.56 1065 ALA A C 1
ATOM 8549 O O . ALA A 1 1065 ? 36.553 -15.320 -46.463 1.00 25.56 1065 ALA A O 1
ATOM 8550 N N . THR A 1 1066 ? 35.452 -17.115 -45.937 1.00 25.25 1066 THR A N 1
ATOM 8551 C CA . THR A 1 1066 ? 34.667 -18.371 -46.018 1.00 25.25 1066 THR A CA 1
ATOM 8552 C C . THR A 1 1066 ? 33.731 -18.539 -44.801 1.00 25.25 1066 THR A C 1
ATOM 8554 O O . THR A 1 1066 ? 33.978 -17.965 -43.743 1.00 25.25 1066 THR A O 1
ATOM 8557 N N . ILE A 1 1067 ? 32.691 -19.373 -44.931 1.00 27.34 1067 ILE A N 1
ATOM 8558 C CA . ILE A 1 1067 ? 31.783 -19.830 -43.852 1.00 27.34 1067 ILE A CA 1
ATOM 8559 C C . ILE A 1 1067 ? 32.270 -21.194 -43.306 1.00 27.34 1067 ILE A C 1
ATOM 8561 O O . ILE A 1 1067 ? 32.870 -21.958 -44.062 1.00 27.34 1067 ILE A O 1
ATOM 8565 N N . PRO A 1 1068 ? 31.998 -21.536 -42.031 1.00 31.75 1068 PRO A N 1
ATOM 8566 C CA . PRO A 1 1068 ? 31.501 -22.892 -41.730 1.00 31.75 1068 PRO A CA 1
ATOM 8567 C C . PRO A 1 1068 ? 30.135 -22.899 -41.018 1.00 31.75 1068 PRO A C 1
ATOM 8569 O O . PRO A 1 1068 ? 29.799 -21.983 -40.268 1.00 31.75 1068 PRO A O 1
ATOM 8572 N N . GLU A 1 1069 ? 29.350 -23.952 -41.251 1.00 24.36 1069 GLU A N 1
ATOM 8573 C CA . GLU A 1 1069 ? 27.980 -24.109 -40.742 1.00 24.36 1069 GLU A CA 1
ATOM 8574 C C . GLU A 1 1069 ? 27.885 -24.925 -39.433 1.00 24.36 1069 GLU A C 1
ATOM 8576 O O . GLU A 1 1069 ? 28.678 -25.825 -39.191 1.00 24.36 1069 GLU A O 1
ATOM 8581 N N . CYS A 1 1070 ? 26.853 -24.594 -38.645 1.00 23.44 1070 CYS A N 1
ATOM 8582 C CA . CYS A 1 1070 ? 25.864 -25.441 -37.945 1.00 23.44 1070 CYS A CA 1
ATOM 8583 C C . CYS A 1 1070 ? 26.171 -26.820 -37.291 1.00 23.44 1070 CYS A C 1
ATOM 8585 O O . CYS A 1 1070 ? 27.030 -27.589 -37.694 1.00 23.44 1070 CYS A O 1
ATOM 8587 N N . PHE A 1 1071 ? 25.222 -27.164 -36.395 1.00 22.55 1071 PHE A N 1
ATOM 8588 C CA . PHE A 1 1071 ? 24.862 -28.452 -35.752 1.00 22.55 1071 PHE A CA 1
ATOM 8589 C C . PHE A 1 1071 ? 25.402 -28.714 -34.325 1.00 22.55 1071 PHE A C 1
ATOM 8591 O O . PHE A 1 1071 ? 26.562 -28.449 -34.048 1.00 22.55 1071 PHE A O 1
ATOM 8598 N N . TYR A 1 1072 ? 24.654 -29.320 -33.382 1.00 23.95 1072 TYR A N 1
ATOM 8599 C CA . TYR A 1 1072 ? 23.202 -29.309 -33.055 1.00 23.95 1072 TYR A CA 1
ATOM 8600 C C . TYR A 1 1072 ? 23.004 -30.053 -31.704 1.00 23.95 1072 TYR A C 1
ATOM 8602 O O . TYR A 1 1072 ? 23.651 -31.069 -31.493 1.00 23.95 1072 TYR A O 1
ATOM 8610 N N . SER A 1 1073 ? 22.016 -29.654 -30.885 1.00 23.72 1073 SER A N 1
ATOM 8611 C CA . SER A 1 1073 ? 21.233 -30.538 -29.978 1.00 23.72 1073 SER A CA 1
ATOM 8612 C C . SER A 1 1073 ? 21.836 -31.221 -28.712 1.00 23.72 1073 SER A C 1
ATOM 8614 O O . SER A 1 1073 ? 22.707 -32.075 -28.800 1.00 23.72 1073 SER A O 1
ATOM 8616 N N . TRP A 1 1074 ? 21.106 -31.029 -27.590 1.00 23.33 1074 TRP A N 1
ATOM 8617 C CA . TRP A 1 1074 ? 20.880 -31.940 -26.429 1.00 23.33 1074 TRP A CA 1
ATOM 8618 C C . TRP A 1 1074 ? 22.007 -32.195 -25.395 1.00 23.33 1074 TRP A C 1
ATOM 8620 O O . TRP A 1 1074 ? 23.180 -32.077 -25.711 1.00 23.33 1074 TRP A O 1
ATOM 8630 N N . ALA A 1 1075 ? 21.722 -32.631 -24.148 1.00 24.91 1075 ALA A N 1
ATOM 8631 C CA . ALA A 1 1075 ? 20.564 -32.422 -23.238 1.00 24.91 1075 ALA A CA 1
ATOM 8632 C C . ALA A 1 1075 ? 20.829 -33.070 -21.848 1.00 24.91 1075 ALA A C 1
ATOM 8634 O O . ALA A 1 1075 ? 21.275 -34.211 -21.810 1.00 24.91 1075 ALA A O 1
ATOM 8635 N N . HIS A 1 1076 ? 20.421 -32.411 -20.744 1.00 24.94 1076 HIS A N 1
ATOM 8636 C CA . HIS A 1 1076 ? 20.492 -32.885 -19.332 1.00 24.94 1076 HIS A CA 1
ATOM 8637 C C . HIS A 1 1076 ? 21.921 -33.200 -18.791 1.00 24.94 1076 HIS A C 1
ATOM 8639 O O . HIS A 1 1076 ? 22.841 -33.427 -19.561 1.00 24.94 1076 HIS A O 1
ATOM 8645 N N . GLY A 1 1077 ? 22.208 -33.212 -17.479 1.00 23.00 1077 GLY A N 1
ATOM 8646 C CA . GLY A 1 1077 ? 21.452 -32.746 -16.301 1.00 23.00 1077 GLY A CA 1
ATOM 8647 C C . GLY A 1 1077 ? 22.019 -33.288 -14.964 1.00 23.00 1077 GLY A C 1
ATOM 8648 O O . GLY A 1 1077 ? 22.635 -34.344 -14.969 1.00 23.00 1077 GLY A O 1
ATOM 8649 N N . LEU A 1 1078 ? 21.703 -32.605 -13.845 1.00 24.25 1078 LEU A N 1
ATOM 8650 C CA . LEU A 1 1078 ? 21.892 -32.990 -12.418 1.00 24.25 1078 LEU A CA 1
ATOM 8651 C C . LEU A 1 1078 ? 23.315 -33.031 -11.801 1.00 24.25 1078 LEU A C 1
ATOM 8653 O O . LEU A 1 1078 ? 24.220 -33.631 -12.364 1.00 24.25 1078 LEU A O 1
ATOM 8657 N N . SER A 1 1079 ? 23.393 -32.543 -10.543 1.00 24.75 1079 SER A N 1
ATOM 8658 C CA . SER A 1 1079 ? 24.339 -32.880 -9.439 1.00 24.75 1079 SER A CA 1
ATOM 8659 C C . SER A 1 1079 ? 25.856 -32.667 -9.628 1.00 24.75 1079 SER A C 1
ATOM 8661 O O . SER A 1 1079 ? 26.356 -32.769 -10.738 1.00 24.75 1079 SER A O 1
ATOM 8663 N N . ASP A 1 1080 ? 26.701 -32.479 -8.601 1.00 24.00 1080 ASP A N 1
ATOM 8664 C CA . ASP A 1 1080 ? 26.654 -31.889 -7.231 1.00 24.00 1080 ASP A CA 1
ATOM 8665 C C . ASP A 1 1080 ? 28.131 -31.858 -6.713 1.00 24.00 1080 ASP A C 1
ATOM 8667 O O . ASP A 1 1080 ? 28.996 -32.381 -7.410 1.00 24.00 1080 ASP A O 1
ATOM 8671 N N . VAL A 1 1081 ? 28.425 -31.341 -5.497 1.00 24.88 1081 VAL A N 1
ATOM 8672 C CA . VAL A 1 1081 ? 29.739 -31.449 -4.770 1.00 24.88 1081 VAL A CA 1
ATOM 8673 C C . VAL A 1 1081 ? 30.906 -30.655 -5.431 1.00 24.88 1081 VAL A C 1
ATOM 8675 O O . VAL A 1 1081 ? 31.321 -30.986 -6.531 1.00 24.88 1081 VAL A O 1
ATOM 8678 N N . SER A 1 1082 ? 31.446 -29.521 -4.944 1.00 23.52 1082 SER A N 1
ATOM 8679 C CA . SER A 1 1082 ? 31.967 -29.048 -3.628 1.00 23.52 1082 SER A CA 1
ATOM 8680 C C . SER A 1 1082 ? 33.474 -29.319 -3.372 1.00 23.52 1082 SER A C 1
ATOM 8682 O O . SER A 1 1082 ? 34.040 -30.207 -3.996 1.00 23.52 1082 SER A O 1
ATOM 8684 N N . TYR A 1 1083 ? 34.074 -28.573 -2.421 1.00 24.25 1083 TYR A N 1
ATOM 8685 C CA . TYR A 1 1083 ? 35.521 -28.320 -2.154 1.00 24.25 1083 TYR A CA 1
ATOM 8686 C C . TYR A 1 1083 ? 36.153 -27.233 -3.070 1.00 24.25 1083 TYR A C 1
ATOM 8688 O O . TYR A 1 1083 ? 35.804 -27.161 -4.245 1.00 24.25 1083 TYR A O 1
ATOM 8696 N N . GLU A 1 1084 ? 36.874 -26.194 -2.593 1.00 24.89 1084 GLU A N 1
ATOM 8697 C CA . GLU A 1 1084 ? 38.079 -26.094 -1.707 1.00 24.89 1084 GLU A CA 1
ATOM 8698 C C . GLU A 1 1084 ? 39.371 -26.591 -2.395 1.00 24.89 1084 GLU A C 1
ATOM 8700 O O . GLU A 1 1084 ? 39.337 -27.608 -3.077 1.00 24.89 1084 GLU A O 1
ATOM 8705 N N . GLU A 1 1085 ? 40.551 -25.964 -2.266 1.00 26.02 1085 GLU A N 1
ATOM 8706 C CA . GLU A 1 1085 ? 40.975 -24.651 -1.720 1.00 26.02 1085 GLU A CA 1
ATOM 8707 C C . GLU A 1 1085 ? 42.402 -24.330 -2.272 1.00 26.02 1085 GLU A C 1
ATOM 8709 O O . GLU A 1 1085 ? 43.009 -25.207 -2.883 1.00 26.02 1085 GLU A O 1
ATOM 8714 N N . LEU A 1 1086 ? 42.974 -23.138 -1.991 1.00 24.53 1086 LEU A N 1
ATOM 8715 C CA . LEU A 1 1086 ? 44.421 -22.796 -2.107 1.00 24.53 1086 LEU A CA 1
ATOM 8716 C C . LEU A 1 1086 ? 45.036 -22.790 -3.544 1.00 24.53 1086 LEU A C 1
ATOM 8718 O O . LEU A 1 1086 ? 44.510 -23.379 -4.476 1.00 24.53 1086 LEU A O 1
ATOM 8722 N N . SER A 1 1087 ? 46.169 -22.134 -3.850 1.00 24.16 1087 SER A N 1
ATOM 8723 C CA . SER A 1 1087 ? 46.837 -20.956 -3.253 1.00 24.16 1087 SER A CA 1
ATOM 8724 C C . SER A 1 1087 ? 47.872 -20.347 -4.227 1.00 24.16 1087 SER A C 1
ATOM 8726 O O . SER A 1 1087 ? 48.618 -21.080 -4.868 1.00 24.16 1087 SER A O 1
ATOM 8728 N N . THR A 1 1088 ? 47.957 -19.013 -4.264 1.00 25.38 1088 THR A N 1
ATOM 8729 C CA . THR A 1 1088 ? 49.130 -18.156 -4.592 1.00 25.38 1088 THR A CA 1
ATOM 8730 C C . THR A 1 1088 ? 50.347 -18.723 -5.361 1.00 25.38 1088 THR A C 1
ATOM 8732 O O . THR A 1 1088 ? 51.132 -19.488 -4.802 1.00 25.38 1088 THR A O 1
ATOM 8735 N N . VAL A 1 1089 ? 50.679 -18.110 -6.509 1.00 25.73 1089 VAL A N 1
ATOM 8736 C CA . VAL A 1 1089 ? 52.081 -17.844 -6.914 1.00 25.73 1089 VAL A CA 1
ATOM 8737 C C . VAL A 1 1089 ? 52.198 -16.409 -7.442 1.00 25.73 1089 VAL A C 1
ATOM 8739 O O . VAL A 1 1089 ? 51.347 -15.937 -8.189 1.00 25.73 1089 VAL A O 1
ATOM 8742 N N . ASN A 1 1090 ? 53.261 -15.720 -7.032 1.00 25.25 1090 ASN A N 1
ATOM 8743 C CA . ASN A 1 1090 ? 53.568 -14.319 -7.325 1.00 25.25 1090 ASN A CA 1
ATOM 8744 C C . ASN A 1 1090 ? 54.769 -14.252 -8.290 1.00 25.25 1090 ASN A C 1
ATOM 8746 O O . ASN A 1 1090 ? 55.694 -15.030 -8.086 1.00 25.25 1090 ASN A O 1
ATOM 8750 N N . TRP A 1 1091 ? 54.816 -13.325 -9.257 1.00 25.45 1091 TRP A N 1
ATOM 8751 C CA . TRP A 1 1091 ? 56.066 -12.809 -9.865 1.00 25.45 1091 TRP A CA 1
ATOM 8752 C C . TRP A 1 1091 ? 55.835 -11.432 -10.519 1.00 25.45 1091 TRP A C 1
ATOM 8754 O O . TRP A 1 1091 ? 54.699 -11.005 -10.707 1.00 25.45 1091 TRP A O 1
ATOM 8764 N N . SER A 1 1092 ? 56.917 -10.688 -10.769 1.00 23.48 1092 SER A N 1
ATOM 8765 C CA . SER A 1 1092 ? 56.917 -9.216 -10.858 1.00 23.48 1092 SER A CA 1
ATOM 8766 C C . SER A 1 1092 ? 57.932 -8.653 -11.875 1.00 23.48 1092 SER A C 1
ATOM 8768 O O . SER A 1 1092 ? 58.671 -9.432 -12.474 1.00 23.48 1092 SER A O 1
ATOM 8770 N N . ARG A 1 1093 ? 58.021 -7.303 -11.968 1.00 26.62 1093 ARG A N 1
ATOM 8771 C CA . ARG A 1 1093 ? 58.925 -6.443 -12.798 1.00 26.62 1093 ARG A CA 1
ATOM 8772 C C . ARG A 1 1093 ? 58.376 -6.064 -14.194 1.00 26.62 1093 ARG A C 1
ATOM 8774 O O . ARG A 1 1093 ? 57.694 -6.869 -14.806 1.00 26.62 1093 ARG A O 1
ATOM 8781 N N . ALA A 1 1094 ? 58.652 -4.874 -14.759 1.00 25.36 1094 ALA A N 1
ATOM 8782 C CA . ALA A 1 1094 ? 59.277 -3.649 -14.213 1.00 25.36 1094 ALA A CA 1
ATOM 8783 C C . ALA A 1 1094 ? 58.940 -2.369 -15.032 1.00 25.36 1094 ALA A C 1
ATOM 8785 O O . ALA A 1 1094 ? 58.463 -2.436 -16.159 1.00 25.36 1094 ALA A O 1
ATOM 8786 N N . LEU A 1 1095 ? 59.241 -1.215 -14.423 1.00 24.94 1095 LEU A N 1
ATOM 8787 C CA . LEU A 1 1095 ? 59.345 0.155 -14.976 1.00 24.94 1095 LEU A CA 1
ATOM 8788 C C . LEU A 1 1095 ? 60.621 0.318 -15.869 1.00 24.94 1095 LEU A C 1
ATOM 8790 O O . LEU A 1 1095 ? 61.472 -0.570 -15.761 1.00 24.94 1095 LEU A O 1
ATOM 8794 N N . PRO A 1 1096 ? 60.828 1.389 -16.698 1.00 34.44 1096 PRO A N 1
ATOM 8795 C CA . PRO A 1 1096 ? 60.559 2.795 -16.331 1.00 34.44 1096 PRO A CA 1
ATOM 8796 C C . PRO A 1 1096 ? 60.144 3.853 -17.394 1.00 34.44 1096 PRO A C 1
ATOM 8798 O O . PRO A 1 1096 ? 60.442 3.781 -18.580 1.00 34.44 1096 PRO A O 1
ATOM 8801 N N . SER A 1 1097 ? 59.521 4.903 -16.848 1.00 24.48 1097 SER A N 1
ATOM 8802 C CA . SER A 1 1097 ? 59.627 6.357 -17.099 1.00 24.48 1097 SER A CA 1
ATOM 8803 C C . SER A 1 1097 ? 60.250 6.941 -18.384 1.00 24.48 1097 SER A C 1
ATOM 8805 O O . SER A 1 1097 ? 61.441 6.785 -18.638 1.00 24.48 1097 SER A O 1
ATOM 8807 N N . ALA A 1 1098 ? 59.511 7.874 -19.003 1.00 23.77 1098 ALA A N 1
ATOM 8808 C CA . ALA A 1 1098 ? 60.046 9.114 -19.588 1.00 23.77 1098 ALA A CA 1
ATOM 8809 C C . ALA A 1 1098 ? 58.979 10.233 -19.541 1.00 23.77 1098 ALA A C 1
ATOM 8811 O O . ALA A 1 1098 ? 57.801 9.965 -19.769 1.00 23.77 1098 ALA A O 1
ATOM 8812 N N . CYS A 1 1099 ? 59.375 11.476 -19.246 1.00 22.27 1099 CYS A N 1
ATOM 8813 C CA . CYS A 1 1099 ? 58.470 12.634 -19.173 1.00 22.27 1099 CYS A CA 1
ATOM 8814 C C . CYS A 1 1099 ? 58.563 13.514 -20.426 1.00 22.27 1099 CYS A C 1
ATOM 8816 O O . CYS A 1 1099 ? 59.642 13.652 -20.999 1.00 22.27 1099 CYS A O 1
ATOM 8818 N N . LEU A 1 1100 ? 57.485 14.234 -20.748 1.00 22.97 1100 LEU A N 1
ATOM 8819 C CA . LEU A 1 1100 ? 57.558 15.504 -21.478 1.00 22.97 1100 LEU A CA 1
ATOM 8820 C C . LEU A 1 1100 ? 56.457 16.449 -20.975 1.00 22.97 1100 LEU A C 1
ATOM 8822 O O . LEU A 1 1100 ? 55.309 16.045 -20.812 1.00 22.97 1100 LEU A O 1
ATOM 8826 N N . ILE A 1 1101 ? 56.833 17.693 -20.682 1.00 22.17 1101 ILE A N 1
ATOM 8827 C CA . ILE A 1 1101 ? 55.966 18.734 -20.113 1.00 22.17 1101 ILE A CA 1
ATOM 8828 C C . ILE A 1 1101 ? 55.615 19.719 -21.225 1.00 22.17 1101 ILE A C 1
ATOM 8830 O O . ILE A 1 1101 ? 56.525 20.171 -21.916 1.00 22.17 1101 ILE A O 1
ATOM 8834 N N . TRP A 1 1102 ? 54.348 20.130 -21.336 1.00 21.48 1102 TRP A N 1
ATOM 8835 C CA . TRP A 1 1102 ? 53.999 21.387 -22.004 1.00 21.48 1102 TRP A CA 1
ATOM 8836 C C . TRP A 1 1102 ? 52.744 22.034 -21.399 1.00 21.48 1102 TRP A C 1
ATOM 8838 O O . TRP A 1 1102 ? 51.707 21.399 -21.234 1.00 21.48 1102 TRP A O 1
ATOM 8848 N N . THR A 1 1103 ? 52.872 23.320 -21.088 1.00 23.41 1103 THR A N 1
ATOM 8849 C CA . THR A 1 1103 ? 51.824 24.289 -20.721 1.00 23.41 1103 THR A CA 1
ATOM 8850 C C . THR A 1 1103 ? 52.196 25.572 -21.464 1.00 23.41 1103 THR A C 1
ATOM 8852 O O . THR A 1 1103 ? 53.392 25.885 -21.477 1.00 23.41 1103 THR A O 1
ATOM 8855 N N . PRO A 1 1104 ? 51.261 26.313 -22.083 1.00 31.45 1104 PRO A N 1
ATOM 8856 C CA . PRO A 1 1104 ? 50.144 26.975 -21.390 1.00 31.45 1104 PRO A CA 1
ATOM 8857 C C . PRO A 1 1104 ? 48.798 26.721 -22.144 1.00 31.45 1104 PRO A C 1
ATOM 8859 O O . PRO A 1 1104 ? 48.728 25.745 -22.879 1.00 31.45 1104 PRO A O 1
ATOM 8862 N N . GLU A 1 1105 ? 47.652 27.401 -21.978 1.00 22.20 1105 GLU A N 1
ATOM 8863 C CA . GLU A 1 1105 ? 47.308 28.738 -21.454 1.00 22.20 1105 GLU A CA 1
ATOM 8864 C C . GLU A 1 1105 ? 45.997 28.764 -20.643 1.00 22.20 1105 GLU A C 1
ATOM 8866 O O . GLU A 1 1105 ? 45.188 27.838 -20.672 1.00 22.20 1105 GLU A O 1
ATOM 8871 N N . LYS A 1 1106 ? 45.771 29.873 -19.923 1.00 27.30 1106 LYS A N 1
ATOM 8872 C CA . LYS A 1 1106 ? 44.478 30.206 -19.307 1.00 27.30 1106 LYS A CA 1
ATOM 8873 C C . LYS A 1 1106 ? 43.589 30.914 -20.330 1.00 27.30 1106 LYS A C 1
ATOM 8875 O O . LYS A 1 1106 ? 43.983 31.966 -20.820 1.00 27.30 1106 LYS A O 1
ATOM 8880 N N . HIS A 1 1107 ? 42.346 30.467 -20.498 1.00 25.48 1107 HIS A N 1
ATOM 8881 C CA . HIS A 1 1107 ? 41.275 31.348 -20.967 1.00 25.48 1107 HIS A CA 1
ATOM 8882 C C . HIS A 1 1107 ? 40.018 31.203 -20.111 1.00 25.48 1107 HIS A C 1
ATOM 8884 O O . HIS A 1 1107 ? 39.518 30.105 -19.877 1.00 25.48 1107 HIS A O 1
ATOM 8890 N N . SER A 1 1108 ? 39.527 32.340 -19.625 1.00 24.92 1108 SER A N 1
ATOM 8891 C CA . SER A 1 1108 ? 38.294 32.455 -18.858 1.00 24.92 1108 SER A CA 1
ATOM 8892 C C . SER A 1 1108 ? 37.067 32.338 -19.759 1.00 24.92 1108 SER A C 1
ATOM 8894 O O . SER A 1 1108 ? 36.988 32.986 -20.802 1.00 24.92 1108 SER A O 1
ATOM 8896 N N . TRP A 1 1109 ? 36.068 31.591 -19.294 1.00 26.25 1109 TRP A N 1
ATOM 8897 C CA . TRP A 1 1109 ? 34.685 31.722 -19.750 1.00 26.25 1109 TRP A CA 1
ATOM 8898 C C . TRP A 1 1109 ? 33.787 32.103 -18.573 1.00 26.25 1109 TRP A C 1
ATOM 8900 O O . TRP A 1 1109 ? 34.173 31.966 -17.411 1.00 26.25 1109 TRP A O 1
ATOM 8910 N N . LYS A 1 1110 ? 32.668 32.755 -18.888 1.00 23.97 1110 LYS A N 1
ATOM 8911 C CA . LYS A 1 1110 ? 31.973 33.659 -17.966 1.00 23.97 1110 LYS A CA 1
ATOM 8912 C C . LYS A 1 1110 ? 30.939 32.948 -17.088 1.00 23.97 1110 LYS A C 1
ATOM 8914 O O . LYS A 1 1110 ? 30.461 31.869 -17.421 1.00 23.97 1110 LYS A O 1
ATOM 8919 N N . LYS A 1 1111 ? 30.528 33.639 -16.017 1.00 25.92 1111 LYS A N 1
ATOM 8920 C CA . LYS A 1 1111 ? 29.137 33.565 -15.552 1.00 25.92 1111 LYS A CA 1
ATOM 8921 C C . LYS A 1 1111 ? 28.217 34.053 -16.675 1.00 25.92 1111 LYS A C 1
ATOM 8923 O O . LYS A 1 1111 ? 28.491 35.113 -17.230 1.00 25.92 1111 LYS A O 1
ATOM 8928 N N . ASP A 1 1112 ? 27.115 33.354 -16.888 1.00 26.11 1112 ASP A N 1
ATOM 8929 C CA . ASP A 1 1112 ? 25.859 33.943 -17.351 1.00 26.11 1112 ASP A CA 1
ATOM 8930 C C . ASP A 1 1112 ? 24.766 33.480 -16.368 1.00 26.11 1112 ASP A C 1
ATOM 8932 O O . ASP A 1 1112 ? 24.903 32.432 -15.725 1.00 26.11 1112 ASP A O 1
ATOM 8936 N N . ASP A 1 1113 ? 23.751 34.313 -16.152 1.00 24.91 1113 ASP A N 1
ATOM 8937 C CA . ASP A 1 1113 ? 22.965 34.292 -14.913 1.00 24.91 1113 ASP A CA 1
ATOM 8938 C C . ASP A 1 1113 ? 21.760 33.337 -14.917 1.00 24.91 1113 ASP A C 1
ATOM 8940 O O . ASP A 1 1113 ? 21.125 33.090 -15.941 1.00 24.91 1113 ASP A O 1
ATOM 8944 N N . PHE A 1 1114 ? 21.351 32.918 -13.715 1.00 25.59 1114 PHE A N 1
ATOM 8945 C CA . PHE A 1 1114 ? 19.940 32.681 -13.404 1.00 25.59 1114 PHE A CA 1
ATOM 8946 C C . PHE A 1 1114 ? 19.574 33.449 -12.131 1.00 25.59 1114 PHE A C 1
ATOM 8948 O O . PHE A 1 1114 ? 20.306 33.417 -11.144 1.00 25.59 1114 PHE A O 1
ATOM 8955 N N . GLN A 1 1115 ? 18.476 34.203 -12.198 1.00 24.47 1115 GLN A N 1
ATOM 8956 C CA . GLN A 1 1115 ? 18.179 35.277 -11.249 1.00 24.47 1115 GLN A CA 1
ATOM 8957 C C . GLN A 1 1115 ? 17.609 34.778 -9.916 1.00 24.47 1115 GLN A C 1
ATOM 8959 O O . GLN A 1 1115 ? 16.813 33.839 -9.863 1.00 24.47 1115 GLN A O 1
ATOM 8964 N N . GLU A 1 1116 ? 17.954 35.496 -8.850 1.00 25.92 1116 GLU A N 1
ATOM 8965 C CA . GLU A 1 1116 ? 17.250 35.461 -7.570 1.00 25.92 1116 GLU A CA 1
ATOM 8966 C C . GLU A 1 1116 ? 15.821 36.024 -7.706 1.00 25.92 1116 GLU A C 1
ATOM 8968 O O . GLU A 1 1116 ? 15.613 37.009 -8.419 1.00 25.92 1116 GLU A O 1
ATOM 8973 N N . PRO A 1 1117 ? 14.859 35.528 -6.914 1.00 32.38 1117 PRO A N 1
ATOM 8974 C CA . PRO A 1 1117 ? 13.776 36.334 -6.375 1.00 32.38 1117 PRO A CA 1
ATOM 8975 C C . PRO A 1 1117 ? 14.186 36.840 -4.981 1.00 32.38 1117 PRO A C 1
ATOM 8977 O O . PRO A 1 1117 ? 13.878 36.219 -3.966 1.00 32.38 1117 PRO A O 1
ATOM 8980 N N . ASN A 1 1118 ? 14.919 37.953 -4.931 1.00 28.19 1118 ASN A N 1
ATOM 8981 C CA . ASN A 1 1118 ? 15.281 38.609 -3.672 1.00 28.19 1118 ASN A CA 1
ATOM 8982 C C . ASN A 1 1118 ? 14.089 39.452 -3.168 1.00 28.19 1118 ASN A C 1
ATOM 8984 O O . ASN A 1 1118 ? 13.441 40.125 -3.973 1.00 28.19 1118 ASN A O 1
ATOM 8988 N N . GLY A 1 1119 ? 13.758 39.402 -1.873 1.00 24.97 1119 GLY A N 1
ATOM 8989 C CA . GLY A 1 1119 ? 12.502 39.989 -1.380 1.00 24.97 1119 GLY A CA 1
ATOM 8990 C C . GLY A 1 1119 ? 12.194 39.749 0.098 1.00 24.97 1119 GLY A C 1
ATOM 8991 O O . GLY A 1 1119 ? 11.251 39.033 0.423 1.00 24.97 1119 GLY A O 1
ATOM 8992 N N . LEU A 1 1120 ? 12.974 40.372 0.981 1.00 26.64 1120 LEU A N 1
ATOM 8993 C CA . LEU A 1 1120 ? 12.618 40.570 2.389 1.00 26.64 1120 LEU A CA 1
ATOM 8994 C C . LEU A 1 1120 ? 11.913 41.925 2.547 1.00 26.64 1120 LEU A C 1
ATOM 8996 O O . LEU A 1 1120 ? 12.528 42.942 2.242 1.00 26.64 1120 LEU A O 1
ATOM 9000 N N . ASP A 1 1121 ? 10.678 41.931 3.053 1.00 29.38 1121 ASP A N 1
ATOM 9001 C CA . ASP A 1 1121 ? 10.178 42.962 3.978 1.00 29.38 1121 ASP A CA 1
ATOM 9002 C C . ASP A 1 1121 ? 8.818 42.549 4.581 1.00 29.38 1121 ASP A C 1
ATOM 9004 O O . ASP A 1 1121 ? 7.920 42.135 3.844 1.00 29.38 1121 ASP A O 1
ATOM 9008 N N . VAL A 1 1122 ? 8.680 42.739 5.904 1.00 28.84 1122 VAL A N 1
ATOM 9009 C CA . VAL A 1 1122 ? 7.526 42.410 6.790 1.00 28.84 1122 VAL A CA 1
ATOM 9010 C C . VAL A 1 1122 ? 7.255 40.917 7.035 1.00 28.84 1122 VAL A C 1
ATOM 9012 O O . VAL A 1 1122 ? 6.540 40.277 6.235 1.00 28.84 1122 VAL A O 1
#

Foldseek 3Di:
DVVVVVVVVVVVVVVVVVCVVPVDDDDDDDDDDDDDDDDDDDDDDDDDDDPQDDQDPAPLVQEDQEEEEADCDPPDPLSVVVVLLCLLLVGHYDYDHLDLPDDDDDQDDVRGGHHQEYEYAACVSLLRHDPVNNVVVLCSCQNRVYAYEHEHWADPPDDCWDDRHPDQKMKGWQFWWFWKFFDPPDPLDDFWDRDDIDGDTDPHRGFIFMDGPDPQKDAGMWTFGPPPPPDPPDDDDGDITRQKIWGNCSSRSHTYIYGRHGCPGLVCVNSVQSRSCVSSVNPSHDDQEAAEAEEAACLLNDEAPLFAFPVLLVLVLVLQVVVCVLAPPRAHEYEDQLLNQPVYPPRRNNVSVVNLVCLVRHHYAYAWNVLDAPLADPDLVVSLVRLQVSVVSCVVSVHDLQLLEYAYRVNFCVPVHDPSNVVSCCVRRVHAEYEDCQPVHVPPSSRFAWEAAPNHTYGHADELQDDSPRQDCQPRVVGNVVLVQCQQSRDNLSSRVSDSYYYYYHYSSCSHDVNVVSVRVVSNSVNSVSTTPHRHYYDRRVVSSVVRCVVVVVRHHGQHAALVVHPVSVVRHRPQDDPLLDAQEEAAAAPPLCQVVVQVVQCVDPLEDEFAADPVHGQAPCQFQDDNVSNHPVSVSNRGDDDDPDPRHHYYGYDNNLQLGLRRLSSCLRHNVNHAYEYEDEQLLVQLLSLLVLCVVVVNVLSVVDDSQCLCPPDPPDDPSSVVSNCVSHVSSLNLVSVVSNCVRHPLLSYAYHYSVCCVQPVQVRLVVVCVSSVRDPDDRVPVVDDNDDPPDDDDDDPPDDDDDDDDDDDDDDDDDDDDDDDDDDDDPDPDPDDPDDPCSSDPVDPDDDPDPVSVVVSLVVCVVSLVSVVVSCVVSVHDDHPNSVVSVVVVVVVVVPPDDPDDDPPDDDDDDDDDDDDDDDDDYDDDDDDDDDDDDDDDDDDDDDDDDDDDDDDDDDDDDDDDDDDDDDDDDDDDDDDDDYDDDDDDDDDDDDDDDDDDDDDDDDDDDDDDDDDDDDDDDDDDDDDDDDDDDDDDDDDDDDDDDDDDDDDDDDDDDDDDDDDDDDDDDDDDDDDDDDDDDDDDDDDDDDDDDDDDDDDDDDDDDDDDDDDDDDDDPDDDDD

Secondary structure (DSSP, 8-state):
-HHHHHHHHHHHHHHHHHHHHHS--PPP-PPPP---------PPPPPPPPP-PPPPPP-GGGB-SEEEEEESSTT-HHHHHHHHHHHHTT-EEEEEE--SSSPPP--EETTEES-SEEEESSHHHHHSS-HHHHHHHHHHHHHHT-EEEEE----TTS-SEEE-TTSS-EEEEEE-EEEEEE-TT-TT-SSB-TT-EEEEE-S-S-EEEEE-SSTTEEEEEEEEETTTTS-TT--S-PPEEEEEEEE-STTTS--EEEESS-TTSHHHHHHHHHHHHHHTTTTT---SEEEEEEEEEEETT--TTSS--HHHHHHHHHHHHHHHHHSTT---EEEE-GGGTT-S-HHHHHHHHHHHHTGGGSEEEE--SS---GGG-S-HHHHHHHHHHHHHHHHHTT--S-S-EE--GGGTTTTTT-HHHHHHHHHHH---EEEES-SS-SSSGGG---EEETTEEEEEEEE-S--TT--SGGGSTT-HHHHHHHHTTSHHHHHHHH-SEEEEEEEGGGTSTT-HHHHHHHHHHHHHHHHB--EEE---HHHHHHHHHHHTGGGSS-----TTT-HHHHHTS-TT--GGGS-SEEEEE-TTSSHHHHHHHHTTSTTEEEPPPBTTTBT----TTSGGGGG-HHHHHHTSPPPPSSTT-EEEEE-TTTTT-SSHHHHHHHH-TT-EEEEEE--HHHHHHHHHHHHHTTT-HHHHHS-HHHHHT--TTS-HHHHHHHHHHHGGG-HHHHHHHHHTTS-GGGEEEEEHHHHHH-HHHHHHHHHHHHT-SS---HHHHS----S-----TTTT------------------------------------PPPTTTTTT---PPPPHHHHHHHHHHTHHHHHHHHHHHHHTTPPPPHHHHHHHHHHHHHHHS---------PPPPPP-----------------------------------------------------------------------------------------------------------------------------------------------------------------------------------------------------------------

Sequence (1122 aa):
MVLLLLFAFCLLSVFISAYYLYGWKRGLEPSGDVPGPDCDEPKIAPSRLLPLKSLKVADSSRTDPLVLVFVESLYSQLGQEIIAILESSRFKYRTEIAPGKGDMPTLTDKDRGRFALIIYENILKYVNLDAWNRELLDKYCVEYGVGVVGFFKANENSLLSAQLKGFPLFLHSNLGLKDCSINPKSPLLYITRPSEVEKGLLPGEDWTVFQSNHSTYEPVLLAKTKSAESIPHMSVDAALHTTVVQDLGLHDGIQRVLFGNNLNFWLHKLVFVDAVSFLTSKRLSLPLDRYLLVDIDDIFVGKEGTRMKVEDVKALFDTQNELRTHIPNFTFNLGYSGKFFHTGTDAEDEGDDLLLSYVKEFWWFPHMWSHMQPHLFHNQSVLAEQMTMNKKFAVEHGIPTDMGYAVAPHHSGVYPVHVQLYEAWKQVWAIKVTSTEEYPHLKPARYRRGFVHNGIMVLPRQTCGLFTHTIFYNEYPGGSSELDKIINGGELFLTVLLNPISIFMTHLSNYGNDRLGLYTFRHLVRFLDSWTNLKLQTLPPMQLAQKYFQIFSAEKDPLWQDPCEDKRHKDIWSKEKTCDRFPKLLIIGPQKTGTTALYLFLGMHPDLSSNYPSSETFEEIQFFNGHNYHKGIDWYMEFFPIPSNTTSDFYFEKSANYFDSEVAPRRAAALLSKAKVITILINPADRAYSWYQHQRAHDDPVALKYTFHEVITAGPETSQKLRTLQNRCLVPGWYATHIERWLNGYHANQILVLDGKLLRTEPAKVMETVQKFLGVTNVIDYHKTLAPEACSRGREVDACLAQMLGVPLRFLFVTPTEGLSFSAWPGQYFAVLRFRCYGNHCWQRTICAHPVPCSRAFLRDYYRDHNIELSKLLYKMGQTLPTWLREELQNARATLARGHRVHSAPCSPLPKDREQRSDRGNPEMPPVREGAVVFGPGTKPAVLIGSGPLVLEQHPALLLASIGLSGPRKAEESQVDSRDPFLRQGPMAPFGAGLLLSPGNAAVTKHLTRHLKASSLLYLLLTLFRVGSTEALRCPEHLFAPSSQCRKRLRNDGHSRDKIPLADATIPECFYSWAHGLSDVSYEELSTVNWSRALPSACLIWTPEKHSWKKDDFQEPNGLDV

Organism: Chelonia mydas (NCBI:txid8469)

Radius of gyration: 42.31 Å; chains: 1; bounding box: 125×141×128 Å

InterPro domains:
  IPR000863 Sulfotransferase domain [PF00685] (583-786)
  IPR021930 Heparan sulphate-N-deacetylase, deacetylase domain [PF12062] (289-493)
  IPR027417 P-loop containing nucleoside triphosphate hydrolase [G3DSA:3.40.50.300] (557-893)
  IPR027417 P-loop containing nucleoside triphosphate hydrolase [SSF52540] (558-889)
  IPR037359 Heparan sulfate sulfotransferase [PTHR10605] (108-878)
  IPR056793 Heparan sulfate-N-deacetylase, N-terminal domain [PF25119] (63-279)

pLDDT: mean 73.9, std 29.96, range [21.19, 98.81]